Protein AF-0000000073824987 (afdb_homodimer)

Foldseek 3Di:
DCCPPPCPDDDDPDDDDDDDDDDPPDDDDDDDPPPPPPPDDDDDDDPPPPPPPPPPPPPPCPPQPQDPVRHRPQPDQDDPPDAEAGEEEWEKEKDKAVDCQLPPPPVPLVSCPGPLHQCQANFIDIAIAIVSFFAHDEAEHEAFYKYKYKYAYPYPFDFWWKAWFQDLCFQHQLNRTADLASAHTHDRGIDMHIGGRHQADKFKMATNDALRLQGHMYIYHYDYNDDPCPVVFDDEDPPQEKEKEFAASDPPVCQLVCCQAPLNHAFGQAMAIRSDWHDPVDQRDHDHAEDEDAPPGWYKHKYWYSYQAQFKWKWAAPPDWWWWQDKSRFGFDTDIWGIEIDDHGIMTITRDHGTWIWGDDDPHNIHTTTHHYHYPPDDPDDDSDDDDDDSDDPAAYECDLADDPVDPSYHYLQNTFGPDKDFADPDFPEEAEKEKEWDQFQDPVHHDCVPGHLVRDPPSNNGTAIAIVPDFADRAFWHCLQCVVDDDDGADASDEAEAFTKYKYKYHYQQPDDQTKFKKAKHSDWWFWWFAHAPDNGDDSVRVVVCVVVVNTGTHRIRTDIHRIGIHHRNIIIMIIDTLNRAGKMKMAGSNSSRVVRGRIHIYGYHDSVSHDHNDPPRDIGGDDDD/DCCPPPDDDDDDDDDDDDDDDPDPPDPDDDPDPPDDDPPDDDDDDDPPPPPDPPPPPPPPCPPQPADPVRHRPQPDQDDPPDAEAGEEEWEKEKDKAPDCQLPPPPVPQVSCPGPLHQCQANFIDIAIAIVSFFAHDEAEHEAFYKYKYKYAYPYPFDFWWKAWFQDLCFQHQLNRTADLASAHTHDRGIDMHIGGRHQADKFKMATNDALRLQGHMYIYHYDYNDDPCPVVFDDEDPPQEKEKEFAASDPPVCQLVCCQAPLNHAFGQAMAIRSDWHDPVDQRDHDHAEDEDAPPGWYKHKYWYSYQAQFKWKWAAPPDWWWWQDKSRFGFDTDIWGIEIDDHGIMTITRDHGTWIWGDDDPHNIHTTTHHYHYVPDDPDDDSDDDDDDSDDPAAYEDDLADDPVDPSYHYLQNTFGPDKDFADPDFPEEAEKEKEWDQFQDPVHHDCVPGHLVRDPPSNNGTAIAIVPDFADRAFWHCLQCVVDDDPGAPASEEAEAFTKYKYKYHYQQPDDQTKFKKAKHSDWWFWWFAHADDNGDDSVRVVVCVVVVNTGTHRIRTDIHRIGIHHRNIIIMIIDTLNRAGKMKMAGSNSSRVVRGRIHIYGYHDSVSHDHNDPPRDIGGDDDD

Radius of gyration: 33.17 Å; Cα contacts (8 Å, |Δi|>4): 3122; chains: 2; bounding box: 78×98×86 Å

Secondary structure (DSSP, 8-state):
--------------------------------------------S--------------------B-TTS-BTT-S---TT---EEEEEEEEEEEETT-GGGTTTTTSGGGGGSTT---BTS---EEEEETTBSS---EEEETT-EEEEEEEE--SSB-B-EEETT---TT-GGGS--BTTTB--B-SSEEEEEEE--S-EEEEEEE-STTGGGT-EEEEEEE-SS-TTGGG-SB--TT-EEEEEEE-SS-HHHHHHHHHHT-------EEEETTB---TT-S--PPPPEEEE-TT--B-EEEEE---SS--EEEEBTTB-EEEEEETTEEEEEEEESEEEE-TT-EEEESS---EEEE-SSS----EEE-EEEETTS-S----SPP---SS--S-EES-SS--TT-TTEE-GGG-BBSS--B--S--SEEEEEEEEEE----TTT--TTTS-TTTS-GGG---EEEETTB-----SS-TTT-TTS--TT--EEEEE-TTEEEEEEEEE--SSS-----EEETT--EEEEEEEE-SS---HHHHHHHHHTT-SPPP-BSBPEESEEPPPTTEEEEEEEEE-S-EEEEEEESSHHHHHTT-EEEEEES-GGGSPPPPTT------B--/--------------------------------------------S--------------------B-TTS-BTT-S---TT---EEEEEEEEEEEETT-GGGTTTTTSGGGGGSTT---BTS---EEEEETTBSS---EEEETT-EEEEEEEE--SSB-B-EEETT---TT-GGGS--BTTTBPPBPSSEEEEEEE--S-EEEEEEE-STTGGGT-EEEEEEE-SS-TTGGG-SB--TT-EEEEEEE-SS-HHHHHHHHHHH-------EEEETTB---TT-S--PPPPEEEE-TT--B-EEEEE---SS--EEEEBTTB-EEEEEETTEEEEEEEESEEEE-TT-EEEESS---EEEE--SS----EEE-EEEETTS-S----SPP---SS--S-EES-SS--TT-TTEE-GGG-BBSS--B--S--SEEEEEEEEEE----TTT--TTTS-TTTS-GGG---EEEETTB-----SS-TTT-TTS--TT--EEEEE-TTEEEEEEEEE--SSS-----EEETT--EEEEEEEE-SS---HHHHHHHHHTT-SPPP-BSBPEESEE---TTEEEEEEEEE-S-EEEEEEESSHHHHHTT-EEEEEES-GGGSPPPPTT------B--

Sequence (1254 aa):
MCTSHVLLAAGNCGPAHTTRHKRLTRRGDASVTCLLHCTSRSMAHLCPPPQRLPPLLLLLLLVNSALADGRHECERPCVEGETRTCYYHFHAQQYYTMSRACYSCPDNLDDCSREECIVADGTSIPVLAINRQMPGPSIQVCEGDHVVIDLENGYISDTEALHFHGMAMTGYQYYDGVPFLTQCPVLPSTFRYQFLATCIGTYLWHSHVGVHRVSIFGSIVVRLPEDPHRGLYDQDLYEHVLVLSDWDHTPVETTFWGNHHVGNFAFPKNILINGKGRDPNSEVLLPLEVVRVKPGLRYRMRFIDGGGGDCPMIVSVDGHRMTIIGMDGTSSAPFTVDSFIMLSDGCYVTDRKVFNGRQMGGSIVQAKQGAILRYEGAPEEDPTETFEYDPNPIGVTVNPLKPDPYAPNLVSMVSMSSLQPFVLDEKVDKKFYLAFNFNAVNATPFFNPELYPYNRVPPKFQIPTPQVNGITFIYPPSPPLSQPDDPQPTVCLYGEAELGDKVEFVLIDEGNFINSSHPFHLHGKNFRVVAMGQLGDQTSVAEVQALDEAGHIKRRYEDAVEKDTVNIPHGGYTIVRFTADNPGWWAMHCHLVDHSEMGMVGVLHVGTREDVPPVPKGFPTCGHFVPMCTSHVLLAAGNCGPAHTTRHKRLTRRGDASVTCLLHCTSRSMAHLCPPPQRLPPLLLLLLLVNSALADGRHECERPCVEGETRTCYYHFHAQQYYTMSRACYSCPDNLDDCSREECIVADGTSIPVLAINRQMPGPSIQVCEGDHVVIDLENGYISDTEALHFHGMAMTGYQYYDGVPFLTQCPVLPSTFRYQFLATCIGTYLWHSHVGVHRVSIFGSIVVRLPEDPHRGLYDQDLYEHVLVLSDWDHTPVETTFWGNHHVGNFAFPKNILINGKGRDPNSEVLLPLEVVRVKPGLRYRMRFIDGGGGDCPMIVSVDGHRMTIIGMDGTSSAPFTVDSFIMLSDGCYVTDRKVFNGRQMGGSIVQAKQGAILRYEGAPEEDPTETFEYDPNPIGVTVNPLKPDPYAPNLVSMVSMSSLQPFVLDEKVDKKFYLAFNFNAVNATPFFNPELYPYNRVPPKFQIPTPQVNGITFIYPPSPPLSQPDDPQPTVCLYGEAELGDKVEFVLIDEGNFINSSHPFHLHGKNFRVVAMGQLGDQTSVAEVQALDEAGHIKRRYEDAVEKDTVNIPHGGYTIVRFTADNPGWWAMHCHLVDHSEMGMVGVLHVGTREDVPPVPKGFPTCGHFVP

Structure (mmCIF, N/CA/C/O backbone):
data_AF-0000000073824987-model_v1
#
loop_
_entity.id
_entity.type
_entity.pdbx_description
1 polymer Laccase-4
#
loop_
_atom_site.group_PDB
_atom_site.id
_atom_site.type_symbol
_atom_site.label_atom_id
_atom_site.label_alt_id
_atom_site.label_comp_id
_atom_site.label_asym_id
_atom_site.label_entity_id
_atom_site.label_seq_id
_atom_site.pdbx_PDB_ins_code
_atom_site.Cartn_x
_atom_site.Cartn_y
_atom_site.Cartn_z
_atom_site.occupancy
_atom_site.B_iso_or_equiv
_atom_site.auth_seq_id
_atom_site.auth_comp_id
_atom_site.auth_asym_id
_atom_site.auth_atom_id
_atom_site.pdbx_PDB_model_num
ATOM 1 N N . MET A 1 1 ? -36.406 19.875 3.09 1 18.42 1 MET A N 1
ATOM 2 C CA . MET A 1 1 ? -36.281 20.5 4.402 1 18.42 1 MET A CA 1
ATOM 3 C C . MET A 1 1 ? -36.625 19.516 5.512 1 18.42 1 MET A C 1
ATOM 5 O O . MET A 1 1 ? -37.812 19.359 5.871 1 18.42 1 MET A O 1
ATOM 9 N N . CYS A 1 2 ? -36.031 18.188 5.566 1 19.11 2 CYS A N 1
ATOM 10 C CA . CYS A 1 2 ? -36.562 16.922 6.066 1 19.11 2 CYS A CA 1
ATOM 11 C C . CYS A 1 2 ? -36.656 16.938 7.59 1 19.11 2 CYS A C 1
ATOM 13 O O . CYS A 1 2 ? -35.656 17.094 8.281 1 19.11 2 CYS A O 1
ATOM 15 N N . THR A 1 3 ? -37.75 17.391 8.141 1 18.77 3 THR A N 1
ATOM 16 C CA . THR A 1 3 ? -38.188 17.859 9.453 1 18.77 3 THR A CA 1
ATOM 17 C C . THR A 1 3 ? -38.188 16.719 10.469 1 18.77 3 THR A C 1
ATOM 19 O O . THR A 1 3 ? -39 16.703 11.391 1 18.77 3 THR A O 1
ATOM 22 N N . SER A 1 4 ? -37.188 15.766 10.383 1 18.44 4 SER A N 1
ATOM 23 C CA . SER A 1 4 ? -37.469 14.516 11.102 1 18.44 4 SER A CA 1
ATOM 24 C C . SER A 1 4 ? -37.5 14.742 12.602 1 18.44 4 SER A C 1
ATOM 26 O O . SER A 1 4 ? -36.594 15.359 13.18 1 18.44 4 SER A O 1
ATOM 28 N N . HIS A 1 5 ? -38.688 14.82 13.211 1 18.7 5 HIS A N 1
ATOM 29 C CA . HIS A 1 5 ? -39.156 15.211 14.531 1 18.7 5 HIS A CA 1
ATOM 30 C C . HIS A 1 5 ? -38.781 14.156 15.578 1 18.7 5 HIS A C 1
ATOM 32 O O . HIS A 1 5 ? -39.469 13.117 15.664 1 18.7 5 HIS A O 1
ATOM 38 N N . VAL A 1 6 ? -37.531 13.672 15.695 1 17.64 6 VAL A N 1
ATOM 39 C CA . VAL A 1 6 ? -37.312 12.484 16.516 1 17.64 6 VAL A CA 1
ATOM 40 C C . VAL A 1 6 ? -37.562 12.812 17.984 1 17.64 6 VAL A C 1
ATOM 42 O O . VAL A 1 6 ? -36.938 13.719 18.531 1 17.64 6 VAL A O 1
ATOM 45 N N . LEU A 1 7 ? -38.75 12.469 18.547 1 17.59 7 LEU A N 1
ATOM 46 C CA . LEU A 1 7 ? -39.312 12.781 19.844 1 17.59 7 LEU A CA 1
ATOM 47 C C . LEU A 1 7 ? -38.656 11.977 20.953 1 17.59 7 LEU A C 1
ATOM 49 O O . LEU A 1 7 ? -38.781 10.758 21.016 1 17.59 7 LEU A O 1
ATOM 53 N N . LEU A 1 8 ? -37.344 12.039 21.156 1 17.47 8 LEU A N 1
ATOM 54 C CA . LEU A 1 8 ? -36.688 11.109 22.062 1 17.47 8 LEU A CA 1
ATOM 55 C C . LEU A 1 8 ? -37.094 11.367 23.516 1 17.47 8 LEU A C 1
ATOM 57 O O . LEU A 1 8 ? -36.875 12.461 24.031 1 17.47 8 LEU A O 1
ATOM 61 N N . ALA A 1 9 ? -38.156 10.688 23.875 1 18.02 9 ALA A N 1
ATOM 62 C CA . ALA A 1 9 ? -38.844 10.789 25.156 1 18.02 9 ALA A CA 1
ATOM 63 C C . ALA A 1 9 ? -37.875 10.438 26.297 1 18.02 9 ALA A C 1
ATOM 65 O O . ALA A 1 9 ? -36.875 9.742 26.094 1 18.02 9 ALA A O 1
ATOM 66 N N . ALA A 1 10 ? -38.375 10.508 27.594 1 17.22 10 ALA A N 1
ATOM 67 C CA . ALA A 1 10 ? -38.094 10.953 28.953 1 17.22 10 ALA A CA 1
ATOM 68 C C . ALA A 1 10 ? -37.438 9.836 29.766 1 17.22 10 ALA A C 1
ATOM 70 O O . ALA A 1 10 ? -37.5 8.664 29.375 1 17.22 10 ALA A O 1
ATOM 71 N N . GLY A 1 11 ? -37.375 9.82 31.156 1 17.09 11 GLY A N 1
ATOM 72 C CA . GLY A 1 11 ? -36.469 9.859 32.281 1 17.09 11 GLY A CA 1
ATOM 73 C C . GLY A 1 11 ? -36.469 8.562 33.094 1 17.09 11 GLY A C 1
ATOM 74 O O . GLY A 1 11 ? -35.656 8.406 34 1 17.09 11 GLY A O 1
ATOM 75 N N . ASN A 1 12 ? -37.375 7.5 32.844 1 17.66 12 ASN A N 1
ATOM 76 C CA . ASN A 1 12 ? -37.781 7 34.156 1 17.66 12 ASN A CA 1
ATOM 77 C C . ASN A 1 12 ? -36.656 6.195 34.812 1 17.66 12 ASN A C 1
ATOM 79 O O . ASN A 1 12 ? -35.875 5.543 34.125 1 17.66 12 ASN A O 1
ATOM 83 N N . CYS A 1 13 ? -36.406 6.258 36.219 1 17.52 13 CYS A N 1
ATOM 84 C CA . CYS A 1 13 ? -35.469 6.078 37.344 1 17.52 13 CYS A CA 1
ATOM 85 C C . CYS A 1 13 ? -35.375 4.609 37.719 1 17.52 13 CYS A C 1
ATOM 87 O O . CYS A 1 13 ? -34.812 4.285 38.781 1 17.52 13 CYS A O 1
ATOM 89 N N . GLY A 1 14 ? -35.594 3.678 36.719 1 17.2 14 GLY A N 1
ATOM 90 C CA . GLY A 1 14 ? -35.938 2.428 37.375 1 17.2 14 GLY A CA 1
ATOM 91 C C . GLY A 1 14 ? -34.844 1.921 38.312 1 17.2 14 GLY A C 1
ATOM 92 O O . GLY A 1 14 ? -33.688 2.324 38.188 1 17.2 14 GLY A O 1
ATOM 93 N N . PRO A 1 15 ? -35.188 0.94 39.188 1 18.75 15 PRO A N 1
ATOM 94 C CA . PRO A 1 15 ? -34.719 0.555 40.5 1 18.75 15 PRO A CA 1
ATOM 95 C C . PRO A 1 15 ? -33.375 -0.176 40.469 1 18.75 15 PRO A C 1
ATOM 97 O O . PRO A 1 15 ? -32.969 -0.654 39.406 1 18.75 15 PRO A O 1
ATOM 100 N N . ALA A 1 16 ? -32.688 -0.259 41.688 1 18.55 16 ALA A N 1
ATOM 101 C CA . ALA A 1 16 ? -31.406 -0.506 42.375 1 18.55 16 ALA A CA 1
ATOM 102 C C . ALA A 1 16 ? -31.062 -1.993 42.344 1 18.55 16 ALA A C 1
ATOM 104 O O . ALA A 1 16 ? -31.656 -2.777 43.094 1 18.55 16 ALA A O 1
ATOM 105 N N . HIS A 1 17 ? -31.016 -2.715 41.094 1 17.05 17 HIS A N 1
ATOM 106 C CA . HIS A 1 17 ? -30.953 -4.168 41.188 1 17.05 17 HIS A CA 1
ATOM 107 C C . HIS A 1 17 ? -29.688 -4.629 41.875 1 17.05 17 HIS A C 1
ATOM 109 O O . HIS A 1 17 ? -28.609 -4.078 41.625 1 17.05 17 HIS A O 1
ATOM 115 N N . THR A 1 18 ? -29.828 -5.559 42.844 1 17.06 18 THR A N 1
ATOM 116 C CA . THR A 1 18 ? -29.094 -6.184 43.938 1 17.06 18 THR A CA 1
ATOM 117 C C . THR A 1 18 ? -27.953 -7.043 43.406 1 17.06 18 THR A C 1
ATOM 119 O O . THR A 1 18 ? -27.953 -7.422 42.25 1 17.06 18 THR A O 1
ATOM 122 N N . THR A 1 19 ? -27.016 -7.562 44.281 1 16.72 19 THR A N 1
ATOM 123 C CA . THR A 1 19 ? -25.625 -7.871 44.625 1 16.72 19 THR A CA 1
ATOM 124 C C . THR A 1 19 ? -25.266 -9.289 44.219 1 16.72 19 THR A C 1
ATOM 126 O O . THR A 1 19 ? -24.094 -9.625 44.062 1 16.72 19 THR A O 1
ATOM 129 N N . ARG A 1 20 ? -26.094 -10.258 43.625 1 15.99 20 ARG A N 1
ATOM 130 C CA . ARG A 1 20 ? -25.766 -11.555 44.25 1 15.99 20 ARG A CA 1
ATOM 131 C C . ARG A 1 20 ? -24.406 -12.062 43.75 1 15.99 20 ARG A C 1
ATOM 133 O O . ARG A 1 20 ? -23.984 -11.719 42.656 1 15.99 20 ARG A O 1
ATOM 140 N N . HIS A 1 21 ? -23.688 -12.961 44.469 1 16.12 21 HIS A N 1
ATOM 141 C CA . HIS A 1 21 ? -22.406 -13.523 44.875 1 16.12 21 HIS A CA 1
ATOM 142 C C . HIS A 1 21 ? -21.984 -14.672 43.969 1 16.12 21 HIS A C 1
ATOM 144 O O . HIS A 1 21 ? -20.844 -15.133 44.031 1 16.12 21 HIS A O 1
ATOM 150 N N . LYS A 1 22 ? -22.703 -15.109 42.906 1 15.99 22 LYS A N 1
ATOM 151 C CA . LYS A 1 22 ? -22.531 -16.562 42.844 1 15.99 22 LYS A CA 1
ATOM 152 C C . LYS A 1 22 ? -21.094 -16.922 42.5 1 15.99 22 LYS A C 1
ATOM 154 O O . LYS A 1 22 ? -20.375 -16.141 41.875 1 15.99 22 LYS A O 1
ATOM 159 N N . ARG A 1 23 ? -20.672 -18.156 42.844 1 15.79 23 ARG A N 1
ATOM 160 C CA . ARG A 1 23 ? -19.641 -19.109 43.25 1 15.79 23 ARG A CA 1
ATOM 161 C C . ARG A 1 23 ? -18.938 -19.719 42.031 1 15.79 23 ARG A C 1
ATOM 163 O O . ARG A 1 23 ? -18.078 -20.594 42.188 1 15.79 23 ARG A O 1
ATOM 170 N N . LEU A 1 24 ? -18.891 -19.062 40.844 1 15.99 24 LEU A N 1
ATOM 171 C CA . LEU A 1 24 ? -18.656 -20.078 39.812 1 15.99 24 LEU A CA 1
ATOM 172 C C . LEU A 1 24 ? -17.297 -20.719 40 1 15.99 24 LEU A C 1
ATOM 174 O O . LEU A 1 24 ? -16.266 -20.047 39.969 1 15.99 24 LEU A O 1
ATOM 178 N N . THR A 1 25 ? -17.234 -21.891 40.625 1 16.2 25 THR A N 1
ATOM 179 C CA . THR A 1 25 ? -16.125 -22.75 41 1 16.2 25 THR A CA 1
ATOM 180 C C . THR A 1 25 ? -15.477 -23.406 39.781 1 16.2 25 THR A C 1
ATOM 182 O O . THR A 1 25 ? -14.539 -24.188 39.938 1 16.2 25 THR A O 1
ATOM 185 N N . ARG A 1 26 ? -15.422 -22.859 38.594 1 15.66 26 ARG A N 1
ATOM 186 C CA . ARG A 1 26 ? -15.078 -23.828 37.562 1 15.66 26 ARG A CA 1
ATOM 187 C C . ARG A 1 26 ? -13.766 -24.531 37.906 1 15.66 26 ARG A C 1
ATOM 189 O O . ARG A 1 26 ? -12.875 -23.953 38.5 1 15.66 26 ARG A O 1
ATOM 196 N N . ARG A 1 27 ? -13.625 -25.812 37.375 1 15.98 27 ARG A N 1
ATOM 197 C CA . ARG A 1 27 ? -12.953 -27.109 37.406 1 15.98 27 ARG A CA 1
ATOM 198 C C . ARG A 1 27 ? -11.523 -27 36.906 1 15.98 27 ARG A C 1
ATOM 200 O O . ARG A 1 27 ? -11.18 -26.062 36.188 1 15.98 27 ARG A O 1
ATOM 207 N N . GLY A 1 28 ? -10.742 -28.125 36.906 1 16.14 28 GLY A N 1
ATOM 208 C CA . GLY A 1 28 ? -9.523 -28.797 37.344 1 16.14 28 GLY A CA 1
ATOM 209 C C . GLY A 1 28 ? -8.461 -28.859 36.281 1 16.14 28 GLY A C 1
ATOM 210 O O . GLY A 1 28 ? -7.289 -28.578 36.531 1 16.14 28 GLY A O 1
ATOM 211 N N . ASP A 1 29 ? -8.641 -29.359 34.906 1 16.25 29 ASP A N 1
ATOM 212 C CA . ASP A 1 29 ? -7.883 -30.578 34.656 1 16.25 29 ASP A CA 1
ATOM 213 C C . ASP A 1 29 ? -6.457 -30.25 34.219 1 16.25 29 ASP A C 1
ATOM 215 O O . ASP A 1 29 ? -6.176 -29.141 33.781 1 16.25 29 ASP A O 1
ATOM 219 N N . ALA A 1 30 ? -5.508 -31.438 33.719 1 16.56 30 ALA A N 1
ATOM 220 C CA . ALA A 1 30 ? -4.305 -32.219 33.938 1 16.56 30 ALA A CA 1
ATOM 221 C C . ALA A 1 30 ? -3.268 -31.969 32.844 1 16.56 30 ALA A C 1
ATOM 223 O O . ALA A 1 30 ? -2.105 -32.344 32.969 1 16.56 30 ALA A O 1
ATOM 224 N N . SER A 1 31 ? -3.441 -31.25 31.625 1 17.45 31 SER A N 1
ATOM 225 C CA . SER A 1 31 ? -2.68 -31.922 30.578 1 17.45 31 SER A CA 1
ATOM 226 C C . SER A 1 31 ? -1.181 -31.844 30.844 1 17.45 31 SER A C 1
ATOM 228 O O . SER A 1 31 ? -0.684 -30.828 31.328 1 17.45 31 SER A O 1
ATOM 230 N N . VAL A 1 32 ? -0.391 -33.062 30.781 1 16.59 32 VAL A N 1
ATOM 231 C CA . VAL A 1 32 ? 0.874 -33.719 31.078 1 16.59 32 VAL A CA 1
ATOM 232 C C . VAL A 1 32 ? 1.947 -33.25 30.094 1 16.59 32 VAL A C 1
ATOM 234 O O . VAL A 1 32 ? 1.737 -33.25 28.891 1 16.59 32 VAL A O 1
ATOM 237 N N . THR A 1 33 ? 2.957 -32.469 30.469 1 18.22 33 THR A N 1
ATOM 238 C CA . THR A 1 33 ? 4.16 -31.875 29.891 1 18.22 33 THR A CA 1
ATOM 239 C C . THR A 1 33 ? 5.133 -32.969 29.453 1 18.22 33 THR A C 1
ATOM 241 O O . THR A 1 33 ? 5.664 -33.719 30.281 1 18.22 33 THR A O 1
ATOM 244 N N . CYS A 1 34 ? 4.859 -33.844 28.391 1 16.8 34 CYS A N 1
ATOM 245 C CA . CYS A 1 34 ? 5.766 -34.969 28.125 1 16.8 34 CYS A CA 1
ATOM 246 C C . CYS A 1 34 ? 7.172 -34.469 27.828 1 16.8 34 CYS A C 1
ATOM 248 O O . CYS A 1 34 ? 7.363 -33.656 26.922 1 16.8 34 CYS A O 1
ATOM 250 N N . LEU A 1 35 ? 8.117 -34.594 28.766 1 18.17 35 LEU A N 1
ATOM 251 C CA . LEU A 1 35 ? 9.547 -34.344 28.906 1 18.17 35 LEU A CA 1
ATOM 252 C C . LEU A 1 35 ? 10.359 -35.219 27.969 1 18.17 35 LEU A C 1
ATOM 254 O O . LEU A 1 35 ? 10.5 -36.438 28.219 1 18.17 35 LEU A O 1
ATOM 258 N N . LEU A 1 36 ? 10.094 -35.375 26.609 1 17.08 36 LEU A N 1
ATOM 259 C CA . LEU A 1 36 ? 10.859 -36.438 25.969 1 17.08 36 LEU A CA 1
ATOM 260 C C . LEU A 1 36 ? 12.352 -36.125 26 1 17.08 36 LEU A C 1
ATOM 262 O O . LEU A 1 36 ? 12.781 -35.062 25.562 1 17.08 36 LEU A O 1
ATOM 266 N N . HIS A 1 37 ? 13.148 -36.719 26.953 1 18.44 37 HIS A N 1
ATOM 267 C CA . HIS A 1 37 ? 14.578 -36.719 27.266 1 18.44 37 HIS A CA 1
ATOM 268 C C . HIS A 1 37 ? 15.391 -37.375 26.141 1 18.44 37 HIS A C 1
ATOM 270 O O . HIS A 1 37 ? 15.352 -38.594 25.984 1 18.44 37 HIS A O 1
ATOM 276 N N . CYS A 1 38 ? 15.391 -36.969 24.859 1 17.56 38 CYS A N 1
ATOM 277 C CA . CYS A 1 38 ? 16.156 -37.812 23.953 1 17.56 38 CYS A CA 1
ATOM 278 C C . CYS A 1 38 ? 17.641 -37.812 24.312 1 17.56 38 CYS A C 1
ATOM 280 O O . CYS A 1 38 ? 18.266 -36.75 24.344 1 17.56 38 CYS A O 1
ATOM 282 N N . THR A 1 39 ? 18.219 -38.844 25.016 1 18.73 39 THR A N 1
ATOM 283 C CA . THR A 1 39 ? 19.531 -39.094 25.609 1 18.73 39 THR A CA 1
ATOM 284 C C . THR A 1 39 ? 20.594 -39.281 24.531 1 18.73 39 THR A C 1
ATOM 286 O O . THR A 1 39 ? 21.75 -39.562 24.844 1 18.73 39 THR A O 1
ATOM 289 N N . SER A 1 40 ? 20.453 -39.156 23.219 1 18.28 40 SER A N 1
ATOM 290 C CA . SER A 1 40 ? 21.438 -39.969 22.547 1 18.28 40 SER A CA 1
ATOM 291 C C . SER A 1 40 ? 22.859 -39.469 22.797 1 18.28 40 SER A C 1
ATOM 293 O O . SER A 1 40 ? 23.078 -38.25 22.828 1 18.28 40 SER A O 1
ATOM 295 N N . ARG A 1 41 ? 23.906 -40.312 23.172 1 18.7 41 ARG A N 1
ATOM 296 C CA . ARG A 1 41 ? 25.266 -40.312 23.719 1 18.7 41 ARG A CA 1
ATOM 297 C C . ARG A 1 41 ? 26.25 -39.688 22.734 1 18.7 41 ARG A C 1
ATOM 299 O O . ARG A 1 41 ? 27.078 -38.875 23.125 1 18.7 41 ARG A O 1
ATOM 306 N N . SER A 1 42 ? 26.625 -40.469 21.719 1 19.14 42 SER A N 1
ATOM 307 C CA . SER A 1 42 ? 28.031 -40.781 21.484 1 19.14 42 SER A CA 1
ATOM 308 C C . SER A 1 42 ? 28.734 -39.625 20.75 1 19.14 42 SER A C 1
ATOM 310 O O . SER A 1 42 ? 29.938 -39.438 20.875 1 19.14 42 SER A O 1
ATOM 312 N N . MET A 1 43 ? 28.266 -39.25 19.547 1 19.67 43 MET A N 1
ATOM 313 C CA . MET A 1 43 ? 29.281 -38.906 18.547 1 19.67 43 MET A CA 1
ATOM 314 C C . MET A 1 43 ? 29.969 -37.594 18.906 1 19.67 43 MET A C 1
ATOM 316 O O . MET A 1 43 ? 29.359 -36.531 18.875 1 19.67 43 MET A O 1
ATOM 320 N N . ALA A 1 44 ? 31.094 -37.688 19.641 1 21.36 44 ALA A N 1
ATOM 321 C CA . ALA A 1 44 ? 31.891 -36.719 20.406 1 21.36 44 ALA A CA 1
ATOM 322 C C . ALA A 1 44 ? 32.438 -35.625 19.516 1 21.36 44 ALA A C 1
ATOM 324 O O . ALA A 1 44 ? 32.438 -34.438 19.891 1 21.36 44 ALA A O 1
ATOM 325 N N . HIS A 1 45 ? 33.219 -36.094 18.578 1 22.44 45 HIS A N 1
ATOM 326 C CA . HIS A 1 45 ? 34.531 -35.469 18.469 1 22.44 45 HIS A CA 1
ATOM 327 C C . HIS A 1 45 ? 34.438 -34.031 17.938 1 22.44 45 HIS A C 1
ATOM 329 O O . HIS A 1 45 ? 35.156 -33.156 18.406 1 22.44 45 HIS A O 1
ATOM 335 N N . LEU A 1 46 ? 34.125 -34.031 16.641 1 23.91 46 LEU A N 1
ATOM 336 C CA . LEU A 1 46 ? 34.844 -33.062 15.82 1 23.91 46 LEU A CA 1
ATOM 337 C C . LEU A 1 46 ? 34.344 -31.641 16.094 1 23.91 46 LEU A C 1
ATOM 339 O O . LEU A 1 46 ? 33.594 -31.062 15.281 1 23.91 46 LEU A O 1
ATOM 343 N N . CYS A 1 47 ? 33.812 -31.438 17.312 1 23.33 47 CYS A N 1
ATOM 344 C CA . CYS A 1 47 ? 33.031 -30.219 17.484 1 23.33 47 CYS A CA 1
ATOM 345 C C . CYS A 1 47 ? 33.938 -28.984 17.484 1 23.33 47 CYS A C 1
ATOM 347 O O . CYS A 1 47 ? 34.781 -28.828 18.375 1 23.33 47 CYS A O 1
ATOM 349 N N . PRO A 1 48 ? 34.438 -28.594 16.234 1 32.16 48 PRO A N 1
ATOM 350 C CA . PRO A 1 48 ? 35.531 -27.641 16.438 1 32.16 48 PRO A CA 1
ATOM 351 C C . PRO A 1 48 ? 35.219 -26.656 17.578 1 32.16 48 PRO A C 1
ATOM 353 O O . PRO A 1 48 ? 34.062 -26.484 17.953 1 32.16 48 PRO A O 1
ATOM 356 N N . PRO A 1 49 ? 36.281 -26.312 18.344 1 28.14 49 PRO A N 1
ATOM 357 C CA . PRO A 1 49 ? 36.094 -25.531 19.562 1 28.14 49 PRO A CA 1
ATOM 358 C C . PRO A 1 49 ? 35.125 -24.359 19.375 1 28.14 49 PRO A C 1
ATOM 360 O O . PRO A 1 49 ? 34.969 -23.875 18.25 1 28.14 49 PRO A O 1
ATOM 363 N N . PRO A 1 50 ? 34.219 -24.203 20.344 1 26.25 50 PRO A N 1
ATOM 364 C CA . PRO A 1 50 ? 33.125 -23.203 20.312 1 26.25 50 PRO A CA 1
ATOM 365 C C . PRO A 1 50 ? 33.625 -21.797 20.016 1 26.25 50 PRO A C 1
ATOM 367 O O . PRO A 1 50 ? 34.469 -21.266 20.766 1 26.25 50 PRO A O 1
ATOM 370 N N . GLN A 1 51 ? 34.094 -21.641 18.797 1 26.8 51 GLN A N 1
ATOM 371 C CA . GLN A 1 51 ? 34.688 -20.312 18.625 1 26.8 51 GLN A CA 1
ATOM 372 C C . GLN A 1 51 ? 33.875 -19.266 19.391 1 26.8 51 GLN A C 1
ATOM 374 O O . GLN A 1 51 ? 32.656 -19.375 19.5 1 26.8 51 GLN A O 1
ATOM 379 N N . ARG A 1 52 ? 34.562 -18.469 20.234 1 28.12 52 ARG A N 1
ATOM 380 C CA . ARG A 1 52 ? 34.062 -17.391 21.078 1 28.12 52 ARG A CA 1
ATOM 381 C C . ARG A 1 52 ? 33 -16.578 20.328 1 28.12 52 ARG A C 1
ATOM 383 O O . ARG A 1 52 ? 33.25 -16.094 19.234 1 28.12 52 ARG A O 1
ATOM 390 N N . LEU A 1 53 ? 31.766 -16.984 20.531 1 27.59 53 LEU A N 1
ATOM 391 C CA . LEU A 1 53 ? 30.609 -16.281 19.984 1 27.59 53 LEU A CA 1
ATOM 392 C C . LEU A 1 53 ? 30.812 -14.766 20.062 1 27.59 53 LEU A C 1
ATOM 394 O O . LEU A 1 53 ? 31.156 -14.234 21.125 1 27.59 53 LEU A O 1
ATOM 398 N N . PRO A 1 54 ? 31.328 -14.234 18.984 1 31.86 54 PRO A N 1
ATOM 399 C CA . PRO A 1 54 ? 31.547 -12.805 19.219 1 31.86 54 PRO A CA 1
ATOM 400 C C . PRO A 1 54 ? 30.469 -12.172 20.094 1 31.86 54 PRO A C 1
ATOM 402 O O . PRO A 1 54 ? 29.375 -12.711 20.203 1 31.86 54 PRO A O 1
ATOM 405 N N . PRO A 1 55 ? 30.891 -11.266 21.016 1 28.03 55 PRO A N 1
ATOM 406 C CA . PRO A 1 55 ? 29.922 -10.703 21.969 1 28.03 55 PRO A CA 1
ATOM 407 C C . PRO A 1 55 ? 28.547 -10.469 21.359 1 28.03 55 PRO A C 1
ATOM 409 O O . PRO A 1 55 ? 28.438 -10.242 20.156 1 28.03 55 PRO A O 1
ATOM 412 N N . LEU A 1 56 ? 27.547 -11.195 21.781 1 29.42 56 LEU A N 1
ATOM 413 C CA . LEU A 1 56 ? 26.109 -10.953 21.641 1 29.42 56 LEU A CA 1
ATOM 414 C C . LEU A 1 56 ? 25.828 -9.461 21.469 1 29.42 56 LEU A C 1
ATOM 416 O O . LEU A 1 56 ? 26.109 -8.672 22.375 1 29.42 56 LEU A O 1
ATOM 420 N N . LEU A 1 57 ? 26.047 -9.008 20.312 1 29.47 57 LEU A N 1
ATOM 421 C CA . LEU A 1 57 ? 25.531 -7.652 20.125 1 29.47 57 LEU A CA 1
ATOM 422 C C . LEU A 1 57 ? 24.297 -7.422 21 1 29.47 57 LEU A C 1
ATOM 424 O O . LEU A 1 57 ? 23.281 -8.109 20.844 1 29.47 57 LEU A O 1
ATOM 428 N N . LEU A 1 58 ? 24.5 -7.027 22.25 1 27.27 58 LEU A N 1
ATOM 429 C CA . LEU A 1 58 ? 23.484 -6.453 23.125 1 27.27 58 LEU A CA 1
ATOM 430 C C . LEU A 1 58 ? 22.422 -5.723 22.328 1 27.27 58 LEU A C 1
ATOM 432 O O . LEU A 1 58 ? 22.688 -4.672 21.734 1 27.27 58 LEU A O 1
ATOM 436 N N . LEU A 1 59 ? 21.672 -6.469 21.531 1 30.69 59 LEU A N 1
ATOM 437 C CA . LEU A 1 59 ? 20.406 -5.82 21.266 1 30.69 59 LEU A CA 1
ATOM 438 C C . LEU A 1 59 ? 20 -4.918 22.422 1 30.69 59 LEU A C 1
ATOM 440 O O . LEU A 1 59 ? 19.672 -5.402 23.516 1 30.69 59 LEU A O 1
ATOM 444 N N . LEU A 1 60 ? 20.781 -3.904 22.641 1 29.88 60 LEU A N 1
ATOM 445 C CA . LEU A 1 60 ? 20.25 -2.859 23.5 1 29.88 60 LEU A CA 1
ATOM 446 C C . LEU A 1 60 ? 18.734 -2.771 23.391 1 29.88 60 LEU A C 1
ATOM 448 O O . LEU A 1 60 ? 18.203 -2.443 22.312 1 29.88 60 LEU A O 1
ATOM 452 N N . LEU A 1 61 ? 18.062 -3.746 23.922 1 33.56 61 LEU A N 1
ATOM 453 C CA . LEU A 1 61 ? 16.703 -3.428 24.328 1 33.56 61 LEU A CA 1
ATOM 454 C C . LEU A 1 61 ? 16.562 -1.94 24.641 1 33.56 61 LEU A C 1
ATOM 456 O O . LEU A 1 61 ? 16.938 -1.482 25.719 1 33.56 61 LEU A O 1
ATOM 460 N N . LEU A 1 62 ? 17 -1.169 23.797 1 35.66 62 LEU A N 1
ATOM 461 C CA . LEU A 1 62 ? 16.5 0.185 24.031 1 35.66 62 LEU A CA 1
ATOM 462 C C . LEU A 1 62 ? 15.039 0.165 24.438 1 35.66 62 LEU A C 1
ATOM 464 O O . LEU A 1 62 ? 14.156 -0.051 23.609 1 35.66 62 LEU A O 1
ATOM 468 N N . VAL A 1 63 ? 14.797 -0.498 25.562 1 36.75 63 VAL A N 1
ATOM 469 C CA . VAL A 1 63 ? 13.586 -0.333 26.359 1 36.75 63 VAL A CA 1
ATOM 470 C C . VAL A 1 63 ? 13.055 1.091 26.203 1 36.75 63 VAL A C 1
ATOM 472 O O . VAL A 1 63 ? 13.828 2.051 26.219 1 36.75 63 VAL A O 1
ATOM 475 N N . ASN A 1 64 ? 12.055 1.249 25.5 1 45.12 64 ASN A N 1
ATOM 476 C CA . ASN A 1 64 ? 11.227 2.398 25.859 1 45.12 64 ASN A CA 1
ATOM 477 C C . ASN A 1 64 ? 11.352 2.744 27.344 1 45.12 64 ASN A C 1
ATOM 479 O O . ASN A 1 64 ? 10.945 1.961 28.203 1 45.12 64 ASN A O 1
ATOM 483 N N . SER A 1 65 ? 12.414 3.24 27.672 1 48.56 65 SER A N 1
ATOM 484 C CA . SER A 1 65 ? 12.594 3.635 29.078 1 48.56 65 SER A CA 1
ATOM 485 C C . SER A 1 65 ? 11.359 4.355 29.609 1 48.56 65 SER A C 1
ATOM 487 O O . SER A 1 65 ? 11.188 5.555 29.375 1 48.56 65 SER A O 1
ATOM 489 N N . ALA A 1 66 ? 10.336 3.705 29.688 1 50.59 66 ALA A N 1
ATOM 490 C CA . ALA A 1 66 ? 9.172 4.234 30.391 1 50.59 66 ALA A CA 1
ATOM 491 C C . ALA A 1 66 ? 9.43 4.312 31.891 1 50.59 66 ALA A C 1
ATOM 493 O O . ALA A 1 66 ? 10.07 3.428 32.469 1 50.59 66 ALA A O 1
ATOM 494 N N . LEU A 1 67 ? 9.094 5.355 32.25 1 57.38 67 LEU A N 1
ATOM 495 C CA . LEU A 1 67 ? 9.055 5.52 33.688 1 57.38 67 LEU A CA 1
ATOM 496 C C . LEU A 1 67 ? 8.086 4.52 34.344 1 57.38 67 LEU A C 1
ATOM 498 O O . LEU A 1 67 ? 7.301 3.885 33.625 1 57.38 67 LEU A O 1
ATOM 502 N N . ALA A 1 68 ? 8.188 4.465 35.594 1 46.38 68 ALA A N 1
ATOM 503 C CA . ALA A 1 68 ? 7.395 3.504 36.375 1 46.38 68 ALA A CA 1
ATOM 504 C C . ALA A 1 68 ? 5.902 3.686 36.094 1 46.38 68 ALA A C 1
ATOM 506 O O . ALA A 1 68 ? 5.137 2.723 36.156 1 46.38 68 ALA A O 1
ATOM 507 N N . ASP A 1 69 ? 5.566 4.844 35.625 1 59.16 69 ASP A N 1
ATOM 508 C CA . ASP A 1 69 ? 4.148 5.133 35.438 1 59.16 69 ASP A CA 1
ATOM 509 C C . ASP A 1 69 ? 3.744 5.016 33.969 1 59.16 69 ASP A C 1
ATOM 511 O O . ASP A 1 69 ? 2.631 5.391 33.594 1 59.16 69 ASP A O 1
ATOM 515 N N . GLY A 1 70 ? 4.625 4.453 33.156 1 69.88 70 GLY A N 1
ATOM 516 C CA . GLY A 1 70 ? 4.301 4.188 31.75 1 69.88 70 GLY A CA 1
ATOM 517 C C . GLY A 1 70 ? 4.641 5.34 30.828 1 69.88 70 GLY A C 1
ATOM 518 O O . GLY A 1 70 ? 4.586 5.203 29.609 1 69.88 70 GLY A O 1
ATOM 519 N N . ARG A 1 71 ? 5.16 6.457 31.609 1 79.62 71 ARG A N 1
ATOM 520 C CA . ARG A 1 71 ? 5.523 7.637 30.828 1 79.62 71 ARG A CA 1
ATOM 521 C C . ARG A 1 71 ? 6.918 7.484 30.234 1 79.62 71 ARG A C 1
ATOM 523 O O . ARG A 1 71 ? 7.758 6.766 30.766 1 79.62 71 ARG A O 1
ATOM 530 N N . HIS A 1 72 ? 7.047 8.211 29.078 1 92.25 72 HIS A N 1
ATOM 531 C CA . HIS A 1 72 ? 8.359 8.258 28.438 1 92.25 72 HIS A CA 1
ATOM 532 C C . HIS A 1 72 ? 9.359 9.016 29.312 1 92.25 72 HIS A C 1
ATOM 534 O O . HIS A 1 72 ? 9.008 10.008 29.953 1 92.25 72 HIS A O 1
ATOM 540 N N . GLU A 1 73 ? 10.594 8.688 29.312 1 92.25 73 GLU A N 1
ATOM 541 C CA . GLU A 1 73 ? 11.633 9.242 30.188 1 92.25 73 GLU A CA 1
ATOM 542 C C . GLU A 1 73 ? 11.844 10.727 29.906 1 92.25 73 GLU A C 1
ATOM 544 O O . GLU A 1 73 ? 12.258 11.477 30.797 1 92.25 73 GLU A O 1
ATOM 549 N N . CYS A 1 74 ? 11.516 11.125 28.719 1 95.81 74 CYS A N 1
ATOM 550 C CA . CYS A 1 74 ? 11.766 12.516 28.359 1 95.81 74 CYS A CA 1
ATOM 551 C C . CYS A 1 74 ? 10.562 13.391 28.672 1 95.81 74 CYS A C 1
ATOM 553 O O . CYS A 1 74 ? 10.609 14.609 28.484 1 95.81 74 CYS A O 1
ATOM 555 N N . GLU A 1 75 ? 9.477 12.836 29.141 1 94.94 75 GLU A N 1
ATOM 556 C CA . GLU A 1 75 ? 8.391 13.617 29.719 1 94.94 75 GLU A CA 1
ATOM 557 C C . GLU A 1 75 ? 8.758 14.094 31.125 1 94.94 75 GLU A C 1
ATOM 559 O O . GLU A 1 75 ? 8.328 13.516 32.125 1 94.94 75 GLU A O 1
ATOM 564 N N . ARG A 1 76 ? 9.383 15.188 31.109 1 95 76 ARG A N 1
ATOM 565 C CA . ARG A 1 76 ? 9.984 15.695 32.344 1 95 76 ARG A CA 1
ATOM 566 C C . ARG A 1 76 ? 9.961 17.219 32.375 1 95 76 ARG A C 1
ATOM 568 O O . ARG A 1 76 ? 9.883 17.859 31.328 1 95 76 ARG A O 1
ATOM 575 N N . PRO A 1 77 ? 10.055 17.734 33.594 1 94.25 77 PRO A N 1
ATOM 576 C CA . PRO A 1 77 ? 10.266 19.188 33.656 1 94.25 77 PRO A CA 1
ATOM 577 C C . PRO A 1 77 ? 11.586 19.609 33.031 1 94.25 77 PRO A C 1
ATOM 579 O O . PRO A 1 77 ? 12.602 18.938 33.188 1 94.25 77 PRO A O 1
ATOM 582 N N . CYS A 1 78 ? 11.5 20.688 32.312 1 96.38 78 CYS A N 1
ATOM 583 C CA . CYS A 1 78 ? 12.711 21.203 31.688 1 96.38 78 CYS A CA 1
ATOM 584 C C . CYS A 1 78 ? 13.5 22.094 32.656 1 96.38 78 CYS A C 1
ATOM 586 O O . CYS A 1 78 ? 12.938 22.969 33.312 1 96.38 78 CYS A O 1
ATOM 588 N N . VAL A 1 79 ? 14.781 21.766 32.719 1 95.75 79 VAL A N 1
ATOM 589 C CA . VAL A 1 79 ? 15.695 22.547 33.562 1 95.75 79 VAL A CA 1
ATOM 590 C C . VAL A 1 79 ? 16.781 23.172 32.688 1 95.75 79 VAL A C 1
ATOM 592 O O . VAL A 1 79 ? 17.344 22.516 31.797 1 95.75 79 VAL A O 1
ATOM 595 N N . GLU A 1 80 ? 17.031 24.438 33.031 1 93.56 80 GLU A N 1
ATOM 596 C CA . GLU A 1 80 ? 18.031 25.156 32.25 1 93.56 80 GLU A CA 1
ATOM 597 C C . GLU A 1 80 ? 19.375 24.422 32.25 1 93.56 80 GLU A C 1
ATOM 599 O O . GLU A 1 80 ? 19.859 24.016 33.312 1 93.56 80 GLU A O 1
ATOM 604 N N . GLY A 1 81 ? 19.859 24.25 31.125 1 91.88 81 GLY A N 1
ATOM 605 C CA . GLY A 1 81 ? 21.172 23.656 30.984 1 91.88 81 GLY A CA 1
ATOM 606 C C . GLY A 1 81 ? 21.141 22.141 30.938 1 91.88 81 GLY A C 1
ATOM 607 O O . GLY A 1 81 ? 22.172 21.5 30.672 1 91.88 81 GLY A O 1
ATOM 608 N N . GLU A 1 82 ? 20.062 21.578 31.156 1 94.44 82 GLU A N 1
ATOM 609 C CA . GLU A 1 82 ? 19.969 20.109 31.141 1 94.44 82 GLU A CA 1
ATOM 610 C C . GLU A 1 82 ? 19.344 19.625 29.828 1 94.44 82 GLU A C 1
ATOM 612 O O . GLU A 1 82 ? 18.266 20.078 29.438 1 94.44 82 GLU A O 1
ATOM 617 N N . THR A 1 83 ? 20.078 18.812 29.125 1 96.25 83 THR A N 1
ATOM 618 C CA . THR A 1 83 ? 19.562 18.156 27.938 1 96.25 83 THR A CA 1
ATOM 619 C C . THR A 1 83 ? 19.766 16.656 28.016 1 96.25 83 THR A C 1
ATOM 621 O O . THR A 1 83 ? 20.531 16.156 28.844 1 96.25 83 THR A O 1
ATOM 624 N N . ARG A 1 84 ? 18.969 15.883 27.203 1 96.31 84 ARG A N 1
ATOM 625 C CA . ARG A 1 84 ? 19.047 14.43 27.172 1 96.31 84 ARG A CA 1
ATOM 626 C C . ARG A 1 84 ? 18.797 13.898 25.766 1 96.31 84 ARG A C 1
ATOM 628 O O . ARG A 1 84 ? 18.328 14.633 24.891 1 96.31 84 ARG A O 1
ATOM 635 N N . THR A 1 85 ? 19.297 12.688 25.547 1 98 85 THR A N 1
ATOM 636 C CA . THR A 1 85 ? 18.859 11.945 24.359 1 98 85 THR A CA 1
ATOM 637 C C . THR A 1 85 ? 17.516 11.258 24.625 1 98 85 THR A C 1
ATOM 639 O O . THR A 1 85 ? 17.375 10.523 25.609 1 98 85 THR A O 1
ATOM 642 N N . CYS A 1 86 ? 16.547 11.555 23.844 1 98.25 86 CYS A N 1
ATOM 643 C CA . CYS A 1 86 ? 15.203 10.992 23.969 1 98.25 86 CYS A CA 1
ATOM 644 C C . CYS A 1 86 ? 14.961 9.945 22.875 1 98.25 86 CYS A C 1
ATOM 646 O O . CYS A 1 86 ? 14.797 10.289 21.703 1 98.25 86 CYS A O 1
ATOM 648 N N . TYR A 1 87 ? 14.867 8.703 23.281 1 97.88 87 TYR A N 1
ATOM 649 C CA . TYR A 1 87 ? 14.727 7.609 22.328 1 97.88 87 TYR A CA 1
ATOM 650 C C . TYR A 1 87 ? 13.273 7.188 22.188 1 97.88 87 TYR A C 1
ATOM 652 O O . TYR A 1 87 ? 12.57 6.996 23.188 1 97.88 87 TYR A O 1
ATOM 660 N N . TYR A 1 88 ? 12.828 7.109 20.969 1 98.12 88 TYR A N 1
ATOM 661 C CA . TYR A 1 88 ? 11.5 6.598 20.641 1 98.12 88 TYR A CA 1
ATOM 662 C C . TYR A 1 88 ? 11.594 5.445 19.656 1 98.12 88 TYR A C 1
ATOM 664 O O . TYR A 1 88 ? 12.469 5.43 18.781 1 98.12 88 TYR A O 1
ATOM 672 N N . HIS A 1 89 ? 10.727 4.449 19.75 1 98.19 89 HIS A N 1
ATOM 673 C CA . HIS A 1 89 ? 10.539 3.365 18.797 1 98.19 89 HIS A CA 1
ATOM 674 C C . HIS A 1 89 ? 9.148 3.406 18.188 1 98.19 89 HIS A C 1
ATOM 676 O O . HIS A 1 89 ? 8.148 3.305 18.891 1 98.19 89 HIS A O 1
ATOM 682 N N . PHE A 1 90 ? 9.141 3.639 16.906 1 98.75 90 PHE A N 1
ATOM 683 C CA . PHE A 1 90 ? 7.898 3.705 16.141 1 98.75 90 PHE A CA 1
ATOM 684 C C . PHE A 1 90 ? 7.75 2.486 15.242 1 98.75 90 PHE A C 1
ATOM 686 O O . PHE A 1 90 ? 8.484 2.34 14.266 1 98.75 90 PHE A O 1
ATOM 693 N N . HIS A 1 91 ? 6.863 1.614 15.555 1 98.44 91 HIS A N 1
ATOM 694 C CA . HIS A 1 91 ? 6.582 0.435 14.742 1 98.44 91 HIS A CA 1
ATOM 695 C C . HIS A 1 91 ? 5.359 0.651 13.859 1 98.44 91 HIS A C 1
ATOM 697 O O . HIS A 1 91 ? 4.227 0.66 14.352 1 98.44 91 HIS A O 1
ATOM 703 N N . ALA A 1 92 ? 5.625 0.824 12.586 1 98.44 92 ALA A N 1
ATOM 704 C CA . ALA A 1 92 ? 4.543 0.996 11.625 1 98.44 92 ALA A CA 1
ATOM 705 C C . ALA A 1 92 ? 3.969 -0.353 11.195 1 98.44 92 ALA A C 1
ATOM 707 O O . ALA A 1 92 ? 4.715 -1.265 10.836 1 98.44 92 ALA A O 1
ATOM 708 N N . GLN A 1 93 ? 2.693 -0.47 11.203 1 97.19 93 GLN A N 1
ATOM 709 C CA . GLN A 1 93 ? 2.086 -1.74 10.82 1 97.19 93 GLN A CA 1
ATOM 710 C C . GLN A 1 93 ? 0.666 -1.537 10.305 1 97.19 93 GLN A C 1
ATOM 712 O O . GLN A 1 93 ? 0.012 -0.546 10.633 1 97.19 93 GLN A O 1
ATOM 717 N N . GLN A 1 94 ? 0.242 -2.447 9.43 1 96.44 94 GLN A N 1
ATOM 718 C CA . GLN A 1 94 ? -1.171 -2.51 9.07 1 96.44 94 GLN A CA 1
ATOM 719 C C . GLN A 1 94 ? -2.025 -2.926 10.266 1 96.44 94 GLN A C 1
ATOM 721 O O . GLN A 1 94 ? -1.634 -3.803 11.039 1 96.44 94 GLN A O 1
ATOM 726 N N . TYR A 1 95 ? -3.119 -2.238 10.414 1 97.12 95 TYR A N 1
ATOM 727 C CA . TYR A 1 95 ? -3.973 -2.453 11.578 1 97.12 95 TYR A CA 1
ATOM 728 C C . TYR A 1 95 ? -5.445 -2.322 11.211 1 97.12 95 TYR A C 1
ATOM 730 O O . TYR A 1 95 ? -5.809 -2.432 10.039 1 97.12 95 TYR A O 1
ATOM 738 N N . TYR A 1 96 ? -6.316 -2.34 12.25 1 97.12 96 TYR A N 1
ATOM 739 C CA . TYR A 1 96 ? -7.758 -2.266 12.047 1 97.12 96 TYR A CA 1
ATOM 740 C C . TYR A 1 96 ? -8.438 -1.576 13.227 1 97.12 96 TYR A C 1
ATOM 742 O O . TYR A 1 96 ? -8.07 -1.795 14.383 1 97.12 96 TYR A O 1
ATOM 750 N N . THR A 1 97 ? -9.344 -0.651 12.953 1 97.69 97 THR A N 1
ATOM 751 C CA . THR A 1 97 ? -10.172 -0.136 14.039 1 97.69 97 THR A CA 1
ATOM 752 C C . THR A 1 97 ? -11.141 -1.204 14.531 1 97.69 97 THR A C 1
ATOM 754 O O . THR A 1 97 ? -11.523 -2.1 13.773 1 97.69 97 THR A O 1
ATOM 757 N N . MET A 1 98 ? -11.492 -1.102 15.812 1 97.19 98 MET A N 1
ATOM 758 C CA . MET A 1 98 ? -12.367 -2.082 16.438 1 97.19 98 MET A CA 1
ATOM 759 C C . MET A 1 98 ? -11.836 -3.496 16.25 1 97.19 98 MET A C 1
ATOM 761 O O . MET A 1 98 ? -12.586 -4.414 15.93 1 97.19 98 MET A O 1
ATOM 765 N N . SER A 1 99 ? -10.523 -3.627 16.328 1 97.19 99 SER A N 1
ATOM 766 C CA . SER A 1 99 ? -9.852 -4.91 16.156 1 97.19 99 SER A CA 1
ATOM 767 C C . SER A 1 99 ? -10.055 -5.809 17.375 1 97.19 99 SER A C 1
ATOM 769 O O . SER A 1 99 ? -10.758 -5.438 18.312 1 97.19 99 SER A O 1
ATOM 771 N N . ARG A 1 100 ? -9.391 -6.891 17.391 1 96.69 100 ARG A N 1
ATOM 772 C CA . ARG A 1 100 ? -9.477 -7.844 18.5 1 96.69 100 ARG A CA 1
ATOM 773 C C . ARG A 1 100 ? -9.008 -7.219 19.797 1 96.69 100 ARG A C 1
ATOM 775 O O . ARG A 1 100 ? -9.398 -7.66 20.891 1 96.69 100 ARG A O 1
ATOM 782 N N . ALA A 1 101 ? -8.156 -6.266 19.719 1 97.69 101 ALA A N 1
ATOM 783 C CA . ALA A 1 101 ? -7.688 -5.57 20.922 1 97.69 101 ALA A CA 1
ATOM 784 C C . ALA A 1 101 ? -8.852 -4.918 21.656 1 97.69 101 ALA A C 1
ATOM 786 O O . ALA A 1 101 ? -8.734 -4.609 22.859 1 97.69 101 ALA A O 1
ATOM 787 N N . CYS A 1 102 ? -9.969 -4.727 20.969 1 97.88 102 CYS A N 1
ATOM 788 C CA . CYS A 1 102 ? -11.117 -4.039 21.547 1 97.88 102 CYS A CA 1
ATOM 789 C C . CYS A 1 102 ? -12.078 -5.031 22.188 1 97.88 102 CYS A C 1
ATOM 791 O O . CYS A 1 102 ? -13.156 -4.648 22.656 1 97.88 102 CYS A O 1
ATOM 793 N N . TYR A 1 103 ? -11.797 -6.312 22.109 1 97 103 TYR A N 1
ATOM 794 C CA . TYR A 1 103 ? -12.602 -7.367 22.719 1 97 103 TYR A CA 1
ATOM 795 C C . TYR A 1 103 ? -14.07 -7.207 22.359 1 97 103 TYR A C 1
ATOM 797 O O . TYR A 1 103 ? -14.445 -7.297 21.188 1 97 103 TYR A O 1
ATOM 805 N N . SER A 1 104 ? -14.93 -6.82 23.422 1 96.38 104 SER A N 1
ATOM 806 C CA . SER A 1 104 ? -16.375 -6.824 23.203 1 96.38 104 SER A CA 1
ATOM 807 C C . SER A 1 104 ? -16.906 -5.41 22.969 1 96.38 104 SER A C 1
ATOM 809 O O . SER A 1 104 ? -18.109 -5.176 23.047 1 96.38 104 SER A O 1
ATOM 811 N N . CYS A 1 105 ? -16.016 -4.43 22.828 1 96.69 105 CYS A N 1
ATOM 812 C CA . CYS A 1 105 ? -16.469 -3.105 22.422 1 96.69 105 CYS A CA 1
ATOM 813 C C . CYS A 1 105 ? -17.281 -3.18 21.141 1 96.69 105 CYS A C 1
ATOM 815 O O . CYS A 1 105 ? -16.844 -3.814 20.172 1 96.69 105 CYS A O 1
ATOM 817 N N . PRO A 1 106 ? -18.484 -2.574 21.016 1 95.25 106 PRO A N 1
ATOM 818 C CA . PRO A 1 106 ? -19.016 -1.562 21.938 1 95.25 106 PRO A CA 1
ATOM 819 C C . PRO A 1 106 ? -20.031 -2.137 22.922 1 95.25 106 PRO A C 1
ATOM 821 O O . PRO A 1 106 ? -20.625 -1.393 23.719 1 95.25 106 PRO A O 1
ATOM 824 N N . ASP A 1 107 ? -20.281 -3.508 22.797 1 95.06 107 ASP A N 1
ATOM 825 C CA . ASP A 1 107 ? -21.25 -4.129 23.703 1 95.06 107 ASP A CA 1
ATOM 826 C C . ASP A 1 107 ? -20.859 -3.902 25.172 1 95.06 107 ASP A C 1
ATOM 828 O O . ASP A 1 107 ? -21.719 -3.715 26.031 1 95.06 107 ASP A O 1
ATOM 832 N N . ASN A 1 108 ? -19.609 -3.996 25.422 1 96.06 108 ASN A N 1
ATOM 833 C CA . ASN A 1 108 ? -19.016 -3.604 26.688 1 96.06 108 ASN A CA 1
ATOM 834 C C . ASN A 1 108 ? -18.156 -2.354 26.547 1 96.06 108 ASN A C 1
ATOM 836 O O . ASN A 1 108 ? -17.016 -2.432 26.094 1 96.06 108 ASN A O 1
ATOM 840 N N . LEU A 1 109 ? -18.641 -1.265 26.984 1 94.62 109 LEU A N 1
ATOM 841 C CA . LEU A 1 109 ? -18.016 0.026 26.734 1 94.62 109 LEU A CA 1
ATOM 842 C C . LEU A 1 109 ? -16.672 0.124 27.453 1 94.62 109 LEU A C 1
ATOM 844 O O . LEU A 1 109 ? -15.805 0.893 27.047 1 94.62 109 LEU A O 1
ATOM 848 N N . ASP A 1 110 ? -16.438 -0.635 28.516 1 94.94 110 ASP A N 1
ATOM 849 C CA . ASP A 1 110 ? -15.156 -0.64 29.203 1 94.94 110 ASP A CA 1
ATOM 850 C C . ASP A 1 110 ? -14.047 -1.162 28.297 1 94.94 110 ASP A C 1
ATOM 852 O O . ASP A 1 110 ? -12.891 -0.744 28.406 1 94.94 110 ASP A O 1
ATOM 856 N N . ASP A 1 111 ? -14.422 -2.078 27.391 1 97.38 111 ASP A N 1
ATOM 857 C CA . ASP A 1 111 ? -13.461 -2.674 26.469 1 97.38 111 ASP A CA 1
ATOM 858 C C . ASP A 1 111 ? -12.977 -1.651 25.453 1 97.38 111 ASP A C 1
ATOM 860 O O . ASP A 1 111 ? -11.93 -1.837 24.828 1 97.38 111 ASP A O 1
ATOM 864 N N . CYS A 1 112 ? -13.734 -0.568 25.281 1 97.38 112 CYS A N 1
ATOM 865 C CA . CYS A 1 112 ? -13.391 0.443 24.297 1 97.38 112 CYS A CA 1
ATOM 866 C C . CYS A 1 112 ? -12.164 1.241 24.734 1 97.38 112 CYS A C 1
ATOM 868 O O . CYS A 1 112 ? -11.547 1.936 23.922 1 97.38 112 CYS A O 1
ATOM 870 N N . SER A 1 113 ? -11.773 1.106 25.938 1 95.56 113 SER A N 1
ATOM 871 C CA . SER A 1 113 ? -10.648 1.872 26.469 1 95.56 113 SER A CA 1
ATOM 872 C C . SER A 1 113 ? -9.422 0.987 26.656 1 95.56 113 SER A C 1
ATOM 874 O O . SER A 1 113 ? -8.445 1.398 27.297 1 95.56 113 SER A O 1
ATOM 876 N N . ARG A 1 114 ? -9.508 -0.222 26.141 1 96.94 114 ARG A N 1
ATOM 877 C CA . ARG A 1 114 ? -8.375 -1.133 26.266 1 96.94 114 ARG A CA 1
ATOM 878 C C . ARG A 1 114 ? -7.172 -0.618 25.469 1 96.94 114 ARG A C 1
ATOM 880 O O . ARG A 1 114 ? -7.332 0.047 24.453 1 96.94 114 ARG A O 1
ATOM 887 N N . GLU A 1 115 ? -5.977 -1.042 26.016 1 96.31 115 GLU A N 1
ATOM 888 C CA . GLU A 1 115 ? -4.746 -0.69 25.312 1 96.31 115 GLU A CA 1
ATOM 889 C C . GLU A 1 115 ? -4.711 -1.31 23.922 1 96.31 115 GLU A C 1
ATOM 891 O O . GLU A 1 115 ? -5.094 -2.469 23.75 1 96.31 115 GLU A O 1
ATOM 896 N N . GLU A 1 116 ? -4.297 -0.567 22.953 1 97.25 116 GLU A N 1
ATOM 897 C CA . GLU A 1 116 ? -4.121 -0.932 21.547 1 97.25 116 GLU A CA 1
ATOM 898 C C . GLU A 1 116 ? -5.465 -1.066 20.844 1 97.25 116 GLU A C 1
ATOM 900 O O . GLU A 1 116 ? -5.52 -1.435 19.672 1 97.25 116 GLU A O 1
ATOM 905 N N . CYS A 1 117 ? -6.562 -0.753 21.562 1 98 117 CYS A N 1
ATOM 906 C CA . CYS A 1 117 ? -7.855 -0.636 20.891 1 98 117 CYS A CA 1
ATOM 907 C C . CYS A 1 117 ? -8.008 0.73 20.234 1 98 117 CYS A C 1
ATOM 909 O O . CYS A 1 117 ? -7.973 1.759 20.906 1 98 117 CYS A O 1
ATOM 911 N N . ILE A 1 118 ? -8.102 0.752 19 1 97.94 118 ILE A N 1
ATOM 912 C CA . ILE A 1 118 ? -8.477 1.966 18.281 1 97.94 118 ILE A CA 1
ATOM 913 C C . ILE A 1 118 ? -9.969 1.953 17.984 1 97.94 118 ILE A C 1
ATOM 915 O O . ILE A 1 118 ? -10.414 1.312 17.016 1 97.94 118 ILE A O 1
ATOM 919 N N . VAL A 1 119 ? -10.711 2.709 18.672 1 97.75 119 VAL A N 1
ATOM 920 C CA . VAL A 1 119 ? -12.164 2.652 18.594 1 97.75 119 VAL A CA 1
ATOM 921 C C . VAL A 1 119 ? -12.664 3.527 17.453 1 97.75 119 VAL A C 1
ATOM 923 O O . VAL A 1 119 ? -13.664 3.205 16.797 1 97.75 119 VAL A O 1
ATOM 926 N N . ALA A 1 120 ? -11.945 4.641 17.188 1 97.56 120 ALA A N 1
ATOM 927 C CA . ALA A 1 120 ? -12.422 5.664 16.266 1 97.56 120 ALA A CA 1
ATOM 928 C C . ALA A 1 120 ? -13.867 6.047 16.578 1 97.56 120 ALA A C 1
ATOM 930 O O . ALA A 1 120 ? -14.195 6.422 17.703 1 97.56 120 ALA A O 1
ATOM 931 N N . ASP A 1 121 ? -14.758 5.996 15.672 1 96.31 121 ASP A N 1
ATOM 932 C CA . ASP A 1 121 ? -16.156 6.312 15.953 1 96.31 121 ASP A CA 1
ATOM 933 C C . ASP A 1 121 ? -17.016 5.059 15.883 1 96.31 121 ASP A C 1
ATOM 935 O O . ASP A 1 121 ? -18.219 5.141 15.625 1 96.31 121 ASP A O 1
ATOM 939 N N . GLY A 1 122 ? -16.375 3.934 16.016 1 96.88 122 GLY A N 1
ATOM 940 C CA . GLY A 1 122 ? -17.078 2.662 16.016 1 96.88 122 GLY A CA 1
ATOM 941 C C . GLY A 1 122 ? -17.047 1.947 14.68 1 96.88 122 GLY A C 1
ATOM 942 O O . GLY A 1 122 ? -17.406 0.775 14.586 1 96.88 122 GLY A O 1
ATOM 943 N N . THR A 1 123 ? -16.562 2.623 13.711 1 95.25 123 THR A N 1
ATOM 944 C CA . THR A 1 123 ? -16.453 2.021 12.391 1 95.25 123 THR A CA 1
ATOM 945 C C . THR A 1 123 ? -15.266 1.061 12.328 1 95.25 123 THR A C 1
ATOM 947 O O . THR A 1 123 ? -14.195 1.354 12.859 1 95.25 123 THR A O 1
ATOM 950 N N . SER A 1 124 ? -15.461 -0.128 11.664 1 96 124 SER A N 1
ATOM 951 C CA . SER A 1 124 ? -14.422 -1.139 11.531 1 96 124 SER A CA 1
ATOM 952 C C . SER A 1 124 ? -13.82 -1.139 10.133 1 96 124 SER A C 1
ATOM 954 O O . SER A 1 124 ? -14.375 -1.745 9.211 1 96 124 SER A O 1
ATOM 956 N N . ILE A 1 125 ? -12.648 -0.541 9.961 1 96.38 125 ILE A N 1
ATOM 957 C CA . ILE A 1 125 ? -11.984 -0.463 8.664 1 96.38 125 ILE A CA 1
ATOM 958 C C . ILE A 1 125 ? -10.477 -0.64 8.844 1 96.38 125 ILE A C 1
ATOM 960 O O . ILE A 1 125 ? -9.953 -0.468 9.945 1 96.38 125 ILE A O 1
ATOM 964 N N . PRO A 1 126 ? -9.773 -1.054 7.73 1 96.94 126 PRO A N 1
ATOM 965 C CA . PRO A 1 126 ? -8.312 -1.11 7.816 1 96.94 126 PRO A CA 1
ATOM 966 C C . PRO A 1 126 ? -7.676 0.27 7.953 1 96.94 126 PRO A C 1
ATOM 968 O O . PRO A 1 126 ? -8.141 1.232 7.336 1 96.94 126 PRO A O 1
ATOM 971 N N . VAL A 1 127 ? -6.617 0.385 8.773 1 97 127 VAL A N 1
ATOM 972 C CA . VAL A 1 127 ? -5.82 1.598 8.938 1 97 127 VAL A CA 1
ATOM 973 C C . VAL A 1 127 ? -4.348 1.231 9.117 1 97 127 VAL A C 1
ATOM 975 O O . VAL A 1 127 ? -4.016 0.065 9.336 1 97 127 VAL A O 1
ATOM 978 N N . LEU A 1 128 ? -3.496 2.156 8.914 1 97.69 128 LEU A N 1
ATOM 979 C CA . LEU A 1 128 ? -2.109 2.057 9.359 1 97.69 128 LEU A CA 1
ATOM 980 C C . LEU A 1 128 ? -1.941 2.654 10.758 1 97.69 128 LEU A C 1
ATOM 982 O O . LEU A 1 128 ? -2.68 3.564 11.141 1 97.69 128 LEU A O 1
ATOM 986 N N . ALA A 1 129 ? -1.057 2.115 11.492 1 98.06 129 ALA A N 1
ATOM 987 C CA . ALA A 1 129 ? -0.854 2.639 12.836 1 98.06 129 ALA A CA 1
ATOM 988 C C . ALA A 1 129 ? 0.617 2.566 13.242 1 98.06 129 ALA A C 1
ATOM 990 O O . ALA A 1 129 ? 1.358 1.711 12.75 1 98.06 129 ALA A O 1
ATOM 991 N N . ILE A 1 130 ? 1.032 3.469 14 1 98.56 130 ILE A N 1
ATOM 992 C CA . ILE A 1 130 ? 2.311 3.398 14.703 1 98.56 130 ILE A CA 1
ATOM 993 C C . ILE A 1 130 ? 2.09 2.912 16.125 1 98.56 130 ILE A C 1
ATOM 995 O O . ILE A 1 130 ? 1.335 3.521 16.891 1 98.56 130 ILE A O 1
ATOM 999 N N . ASN A 1 131 ? 2.701 1.806 16.484 1 97.56 131 ASN A N 1
ATOM 1000 C CA . ASN A 1 131 ? 2.604 1.213 17.812 1 97.56 131 ASN A CA 1
ATOM 1001 C C . ASN A 1 131 ? 1.162 0.856 18.156 1 97.56 131 ASN A C 1
ATOM 1003 O O . ASN A 1 131 ? 0.741 1.012 19.312 1 97.56 131 ASN A O 1
ATOM 1007 N N . ARG A 1 132 ? 0.334 0.536 17.172 1 97.44 132 ARG A N 1
ATOM 1008 C CA . ARG A 1 132 ? -1.039 0.058 17.297 1 97.44 132 ARG A CA 1
ATOM 1009 C C . ARG A 1 132 ? -1.913 1.084 18.016 1 97.44 132 ARG A C 1
ATOM 1011 O O . ARG A 1 132 ? -2.754 0.723 18.844 1 97.44 132 ARG A O 1
ATOM 1018 N N . GLN A 1 133 ? -1.64 2.314 17.75 1 97.25 133 GLN A N 1
ATOM 1019 C CA . GLN A 1 133 ? -2.461 3.379 18.312 1 97.25 133 GLN A CA 1
ATOM 1020 C C . GLN A 1 133 ? -2.688 4.496 17.297 1 97.25 133 GLN A C 1
ATOM 1022 O O . GLN A 1 133 ? -1.937 4.625 16.328 1 97.25 133 GLN A O 1
ATOM 1027 N N . MET A 1 134 ? -3.738 5.266 17.5 1 97.12 134 MET A N 1
ATOM 1028 C CA . MET A 1 134 ? -4.098 6.441 16.719 1 97.12 134 MET A CA 1
ATOM 1029 C C . MET A 1 134 ? -4.746 7.508 17.594 1 97.12 134 MET A C 1
ATOM 1031 O O . MET A 1 134 ? -5.812 7.281 18.172 1 97.12 134 MET A O 1
ATOM 1035 N N . PRO A 1 135 ? -4.121 8.727 17.734 1 97.5 135 PRO A N 1
ATOM 1036 C CA . PRO A 1 135 ? -2.875 9.141 17.078 1 97.5 135 PRO A CA 1
ATOM 1037 C C . PRO A 1 135 ? -1.673 8.312 17.531 1 97.5 135 PRO A C 1
ATOM 1039 O O . PRO A 1 135 ? -1.759 7.578 18.516 1 97.5 135 PRO A O 1
ATOM 1042 N N . GLY A 1 136 ? -0.644 8.391 16.75 1 98.12 136 GLY A N 1
ATOM 1043 C CA . GLY A 1 136 ? 0.61 7.773 17.141 1 98.12 136 GLY A CA 1
ATOM 1044 C C . GLY A 1 136 ? 1.204 8.383 18.406 1 98.12 136 GLY A C 1
ATOM 1045 O O . GLY A 1 136 ? 0.608 9.281 19 1 98.12 136 GLY A O 1
ATOM 1046 N N . PRO A 1 137 ? 2.412 7.949 18.75 1 97.38 137 PRO A N 1
ATOM 1047 C CA . PRO A 1 137 ? 3.023 8.391 20.016 1 97.38 137 PRO A CA 1
ATOM 1048 C C . PRO A 1 137 ? 3.326 9.883 20.031 1 97.38 137 PRO A C 1
ATOM 1050 O O . PRO A 1 137 ? 3.727 10.445 19 1 97.38 137 PRO A O 1
ATOM 1053 N N . SER A 1 138 ? 3.139 10.43 21.219 1 97.31 138 SER A N 1
ATOM 1054 C CA . SER A 1 138 ? 3.508 11.828 21.422 1 97.31 138 SER A CA 1
ATOM 1055 C C . SER A 1 138 ? 5 11.969 21.719 1 97.31 138 SER A C 1
ATOM 1057 O O . SER A 1 138 ? 5.566 11.172 22.469 1 97.31 138 SER A O 1
ATOM 1059 N N . ILE A 1 139 ? 5.617 12.859 21.078 1 98.06 139 ILE A N 1
ATOM 1060 C CA . ILE A 1 139 ? 6.996 13.227 21.391 1 98.06 139 ILE A CA 1
ATOM 1061 C C . ILE A 1 139 ? 7.016 14.461 22.281 1 98.06 139 ILE A C 1
ATOM 1063 O O . ILE A 1 139 ? 6.648 15.555 21.844 1 98.06 139 ILE A O 1
ATOM 1067 N N . GLN A 1 140 ? 7.379 14.305 23.5 1 97.5 140 GLN A N 1
ATOM 1068 C CA . GLN A 1 140 ? 7.453 15.375 24.484 1 97.5 140 GLN A CA 1
ATOM 1069 C C . GLN A 1 140 ? 8.875 15.539 25.016 1 97.5 140 GLN A C 1
ATOM 1071 O O . GLN A 1 140 ? 9.383 14.672 25.719 1 97.5 140 GLN A O 1
ATOM 1076 N N . VAL A 1 141 ? 9.453 16.688 24.703 1 98 141 VAL A N 1
ATOM 1077 C CA . VAL A 1 141 ? 10.867 16.844 25.016 1 98 141 VAL A CA 1
ATOM 1078 C C . VAL A 1 141 ? 11.141 18.281 25.469 1 98 141 VAL A C 1
ATOM 1080 O O . VAL A 1 141 ? 10.234 19.125 25.469 1 98 141 VAL A O 1
ATOM 1083 N N . CYS A 1 142 ? 12.375 18.5 25.953 1 97.56 142 CYS A N 1
ATOM 1084 C CA . CYS A 1 142 ? 12.844 19.844 26.328 1 97.56 142 CYS A CA 1
ATOM 1085 C C . CYS A 1 142 ? 13.742 20.422 25.25 1 97.56 142 CYS A C 1
ATOM 1087 O O . CYS A 1 142 ? 14.391 19.688 24.516 1 97.56 142 CYS A O 1
ATOM 1089 N N . GLU A 1 143 ? 13.711 21.766 25.141 1 96.19 143 GLU A N 1
ATOM 1090 C CA . GLU A 1 143 ? 14.609 22.438 24.203 1 96.19 143 GLU A CA 1
ATOM 1091 C C . GLU A 1 143 ? 16.047 21.938 24.375 1 96.19 143 GLU A C 1
ATOM 1093 O O . GLU A 1 143 ? 16.562 21.859 25.484 1 96.19 143 GLU A O 1
ATOM 1098 N N . GLY A 1 144 ? 16.594 21.547 23.234 1 96.44 144 GLY A N 1
ATOM 1099 C CA . GLY A 1 144 ? 17.984 21.125 23.25 1 96.44 144 GLY A CA 1
ATOM 1100 C C . GLY A 1 144 ? 18.156 19.625 23.328 1 96.44 144 GLY A C 1
ATOM 1101 O O . GLY A 1 144 ? 19.234 19.094 23.078 1 96.44 144 GLY A O 1
ATOM 1102 N N . ASP A 1 145 ? 17.094 18.906 23.656 1 98.19 145 ASP A N 1
ATOM 1103 C CA . ASP A 1 145 ? 17.172 17.453 23.703 1 98.19 145 ASP A CA 1
ATOM 1104 C C . ASP A 1 145 ? 17.531 16.891 22.328 1 98.19 145 ASP A C 1
ATOM 1106 O O . ASP A 1 145 ? 17.172 17.469 21.297 1 98.19 145 ASP A O 1
ATOM 1110 N N . HIS A 1 146 ? 18.281 15.812 22.344 1 98.44 146 HIS A N 1
ATOM 1111 C CA . HIS A 1 146 ? 18.531 15.023 21.156 1 98.44 146 HIS A CA 1
ATOM 1112 C C . HIS A 1 146 ? 17.453 13.969 20.953 1 98.44 146 HIS A C 1
ATOM 1114 O O . HIS A 1 146 ? 17.375 13 21.703 1 98.44 146 HIS A O 1
ATOM 1120 N N . VAL A 1 147 ? 16.641 14.141 19.938 1 98.56 147 VAL A N 1
ATOM 1121 C CA . VAL A 1 147 ? 15.531 13.234 19.672 1 98.56 147 VAL A CA 1
ATOM 1122 C C . VAL A 1 147 ? 15.969 12.141 18.703 1 98.56 147 VAL A C 1
ATOM 1124 O O . VAL A 1 147 ? 16.469 12.438 17.609 1 98.56 147 VAL A O 1
ATOM 1127 N N . VAL A 1 148 ? 15.82 10.898 19.062 1 98.69 148 VAL A N 1
ATOM 1128 C CA . VAL A 1 148 ? 16.156 9.727 18.25 1 98.69 148 VAL A CA 1
ATOM 1129 C C . VAL A 1 148 ? 14.93 8.844 18.078 1 98.69 148 VAL A C 1
ATOM 1131 O O . VAL A 1 148 ? 14.328 8.406 19.062 1 98.69 148 VAL A O 1
ATOM 1134 N N . ILE A 1 149 ? 14.516 8.594 16.828 1 98.75 149 ILE A N 1
ATOM 1135 C CA . ILE A 1 149 ? 13.328 7.789 16.547 1 98.75 149 ILE A CA 1
ATOM 1136 C C . ILE A 1 149 ? 13.703 6.641 15.609 1 98.75 149 ILE A C 1
ATOM 1138 O O . ILE A 1 149 ? 14.078 6.867 14.461 1 98.75 149 ILE A O 1
ATOM 1142 N N . ASP A 1 150 ? 13.586 5.418 16.031 1 98.81 150 ASP A N 1
ATOM 1143 C CA . ASP A 1 150 ? 13.68 4.246 15.172 1 98.81 150 ASP A CA 1
ATOM 1144 C C . ASP A 1 150 ? 12.328 3.908 14.555 1 98.81 150 ASP A C 1
ATOM 1146 O O . ASP A 1 150 ? 11.43 3.424 15.25 1 98.81 150 ASP A O 1
ATOM 1150 N N . LEU A 1 151 ? 12.227 4.215 13.312 1 98.88 151 LEU A N 1
ATOM 1151 C CA . LEU A 1 151 ? 11.047 3.785 12.562 1 98.88 151 LEU A CA 1
ATOM 1152 C C . LEU A 1 151 ? 11.219 2.365 12.039 1 98.88 151 LEU A C 1
ATOM 1154 O O . LEU A 1 151 ? 12.062 2.119 11.164 1 98.88 151 LEU A O 1
ATOM 1158 N N . GLU A 1 152 ? 10.531 1.473 12.594 1 98.25 152 GLU A N 1
ATOM 1159 C CA . GLU A 1 152 ? 10.453 0.11 12.07 1 98.25 152 GLU A CA 1
ATOM 1160 C C . GLU A 1 152 ? 9.25 -0.057 11.141 1 98.25 152 GLU A C 1
ATOM 1162 O O . GLU A 1 152 ? 8.109 -0.062 11.586 1 98.25 152 GLU A O 1
ATOM 1167 N N . ASN A 1 153 ? 9.562 -0.191 9.891 1 98.19 153 ASN A N 1
ATOM 1168 C CA . ASN A 1 153 ? 8.508 -0.434 8.922 1 98.19 153 ASN A CA 1
ATOM 1169 C C . ASN A 1 153 ? 8.094 -1.904 8.891 1 98.19 153 ASN A C 1
ATOM 1171 O O . ASN A 1 153 ? 8.805 -2.738 8.328 1 98.19 153 ASN A O 1
ATOM 1175 N N . GLY A 1 154 ? 6.875 -2.111 9.406 1 96.62 154 GLY A N 1
ATOM 1176 C CA . GLY A 1 154 ? 6.379 -3.477 9.469 1 96.62 154 GLY A CA 1
ATOM 1177 C C . GLY A 1 154 ? 5.355 -3.791 8.398 1 96.62 154 GLY A C 1
ATOM 1178 O O . GLY A 1 154 ? 4.648 -4.797 8.477 1 96.62 154 GLY A O 1
ATOM 1179 N N . TYR A 1 155 ? 5.266 -2.975 7.41 1 96.62 155 TYR A N 1
ATOM 1180 C CA . TYR A 1 155 ? 4.32 -3.242 6.336 1 96.62 155 TYR A CA 1
ATOM 1181 C C . TYR A 1 155 ? 4.773 -4.426 5.492 1 96.62 155 TYR A C 1
ATOM 1183 O O . TYR A 1 155 ? 5.973 -4.648 5.312 1 96.62 155 TYR A O 1
ATOM 1191 N N . ILE A 1 156 ? 3.834 -5.105 4.867 1 94.31 156 ILE A N 1
ATOM 1192 C CA . ILE A 1 156 ? 4.191 -6.297 4.109 1 94.31 156 ILE A CA 1
ATOM 1193 C C . ILE A 1 156 ? 4.629 -5.902 2.701 1 94.31 156 ILE A C 1
ATOM 1195 O O . ILE A 1 156 ? 5.262 -6.691 1.995 1 94.31 156 ILE A O 1
ATOM 1199 N N . SER A 1 157 ? 4.293 -4.688 2.273 1 96.19 157 SER A N 1
ATOM 1200 C CA . SER A 1 157 ? 4.703 -4.309 0.925 1 96.19 157 SER A CA 1
ATOM 1201 C C . SER A 1 157 ? 5.027 -2.822 0.843 1 96.19 157 SER A C 1
ATOM 1203 O O . SER A 1 157 ? 5.844 -2.404 0.018 1 96.19 157 SER A O 1
ATOM 1205 N N . ASP A 1 158 ? 4.477 -2.006 1.697 1 97.75 158 ASP A N 1
ATOM 1206 C CA . ASP A 1 158 ? 4.484 -0.555 1.537 1 97.75 158 ASP A CA 1
ATOM 1207 C C . ASP A 1 158 ? 5.715 0.065 2.195 1 97.75 158 ASP A C 1
ATOM 1209 O O . ASP A 1 158 ? 6.488 -0.63 2.857 1 97.75 158 ASP A O 1
ATOM 1213 N N . THR A 1 159 ? 5.938 1.37 1.922 1 98.56 159 THR A N 1
ATOM 1214 C CA . THR A 1 159 ? 7.051 2.123 2.49 1 98.56 159 THR A CA 1
ATOM 1215 C C . THR A 1 159 ? 6.547 3.156 3.494 1 98.56 159 THR A C 1
ATOM 1217 O O . THR A 1 159 ? 5.336 3.326 3.666 1 98.56 159 THR A O 1
ATOM 1220 N N . GLU A 1 160 ? 7.477 3.729 4.16 1 98.62 160 GLU A N 1
ATOM 1221 C CA . GLU A 1 160 ? 7.105 4.789 5.09 1 98.62 160 GLU A CA 1
ATOM 1222 C C . GLU A 1 160 ? 8.195 5.855 5.172 1 98.62 160 GLU A C 1
ATOM 1224 O O . GLU A 1 160 ? 9.32 5.637 4.727 1 98.62 160 GLU A O 1
ATOM 1229 N N . ALA A 1 161 ? 7.879 6.984 5.59 1 98.75 161 ALA A N 1
ATOM 1230 C CA . ALA A 1 161 ? 8.742 8.102 5.941 1 98.75 161 ALA A CA 1
ATOM 1231 C C . ALA A 1 161 ? 8.031 9.078 6.867 1 98.75 161 ALA A C 1
ATOM 1233 O O . ALA A 1 161 ? 6.816 9.273 6.758 1 98.75 161 ALA A O 1
ATOM 1234 N N . LEU A 1 162 ? 8.773 9.672 7.793 1 98.75 162 LEU A N 1
ATOM 1235 C CA . LEU A 1 162 ? 8.156 10.578 8.758 1 98.75 162 LEU A CA 1
ATOM 1236 C C . LEU A 1 162 ? 8.727 11.984 8.633 1 98.75 162 LEU A C 1
ATOM 1238 O O . LEU A 1 162 ? 9.945 12.148 8.5 1 98.75 162 LEU A O 1
ATOM 1242 N N . HIS A 1 163 ? 7.855 12.906 8.648 1 98.38 163 HIS A N 1
ATOM 1243 C CA . HIS A 1 163 ? 8.211 14.32 8.734 1 98.38 163 HIS A CA 1
ATOM 1244 C C . HIS A 1 163 ? 7.828 14.898 10.086 1 98.38 163 HIS A C 1
ATOM 1246 O O . HIS A 1 163 ? 6.781 14.555 10.641 1 98.38 163 HIS A O 1
ATOM 1252 N N . PHE A 1 164 ? 8.656 15.781 10.555 1 97.94 164 PHE A N 1
ATOM 1253 C CA . PHE A 1 164 ? 8.484 16.406 11.859 1 97.94 164 PHE A CA 1
ATOM 1254 C C . PHE A 1 164 ? 8.297 17.906 11.727 1 97.94 164 PHE A C 1
ATOM 1256 O O . PHE A 1 164 ? 9.273 18.656 11.688 1 97.94 164 PHE A O 1
ATOM 1263 N N . HIS A 1 165 ? 7.07 18.297 11.711 1 96.19 165 HIS A N 1
ATOM 1264 C CA . HIS A 1 165 ? 6.719 19.703 11.516 1 96.19 165 HIS A CA 1
ATOM 1265 C C . HIS A 1 165 ? 7.453 20.609 12.508 1 96.19 165 HIS A C 1
ATOM 1267 O O . HIS A 1 165 ? 7.617 20.234 13.672 1 96.19 165 HIS A O 1
ATOM 1273 N N . GLY A 1 166 ? 7.801 21.75 11.992 1 93.81 166 GLY A N 1
ATOM 1274 C CA . GLY A 1 166 ? 8.344 22.797 12.852 1 93.81 166 GLY A CA 1
ATOM 1275 C C . GLY A 1 166 ? 9.82 22.625 13.133 1 93.81 166 GLY A C 1
ATOM 1276 O O . GLY A 1 166 ? 10.5 23.578 13.523 1 93.81 166 GLY A O 1
ATOM 1277 N N . MET A 1 167 ? 10.273 21.406 13 1 95.38 167 MET A N 1
ATOM 1278 C CA . MET A 1 167 ? 11.703 21.172 13.195 1 95.38 167 MET A CA 1
ATOM 1279 C C . MET A 1 167 ? 12.5 21.656 11.984 1 95.38 167 MET A C 1
ATOM 1281 O O . MET A 1 167 ? 12.281 21.188 10.867 1 95.38 167 MET A O 1
ATOM 1285 N N . ALA A 1 168 ? 13.422 22.484 12.219 1 95.25 168 ALA A N 1
ATOM 1286 C CA . ALA A 1 168 ? 14.203 23.078 11.133 1 95.25 168 ALA A CA 1
ATOM 1287 C C . ALA A 1 168 ? 15.188 22.062 10.555 1 95.25 168 ALA A C 1
ATOM 1289 O O . ALA A 1 168 ? 15.625 22.203 9.414 1 95.25 168 ALA A O 1
ATOM 1290 N N . MET A 1 169 ? 15.578 21.125 11.344 1 97.31 169 MET A N 1
ATOM 1291 C CA . MET A 1 169 ? 16.516 20.078 10.945 1 97.31 169 MET A CA 1
ATOM 1292 C C . MET A 1 169 ? 17.859 20.688 10.547 1 97.31 169 MET A C 1
ATOM 1294 O O . MET A 1 169 ? 18.516 20.203 9.617 1 97.31 169 MET A O 1
ATOM 1298 N N . THR A 1 170 ? 18.219 21.812 11.109 1 96.38 170 THR A N 1
ATOM 1299 C CA . THR A 1 170 ? 19.516 22.391 10.82 1 96.38 170 THR A CA 1
ATOM 1300 C C . THR A 1 170 ? 20.641 21.438 11.219 1 96.38 170 THR A C 1
ATOM 1302 O O . THR A 1 170 ? 20.719 21.016 12.375 1 96.38 170 THR A O 1
ATOM 1305 N N . GLY A 1 171 ? 21.453 21.109 10.258 1 96.81 171 GLY A N 1
ATOM 1306 C CA . GLY A 1 171 ? 22.516 20.156 10.5 1 96.81 171 GLY A CA 1
ATOM 1307 C C . GLY A 1 171 ? 22.062 18.703 10.383 1 96.81 171 GLY A C 1
ATOM 1308 O O . GLY A 1 171 ? 22.875 17.781 10.461 1 96.81 171 GLY A O 1
ATOM 1309 N N . TYR A 1 172 ? 20.797 18.5 10.258 1 97.81 172 TYR A N 1
ATOM 1310 C CA . TYR A 1 172 ? 20.172 17.188 10.172 1 97.81 172 TYR A CA 1
ATOM 1311 C C . TYR A 1 172 ? 19.234 17.109 8.969 1 97.81 172 TYR A C 1
ATOM 1313 O O . TYR A 1 172 ? 18.172 16.484 9.047 1 97.81 172 TYR A O 1
ATOM 1321 N N . GLN A 1 173 ? 19.672 17.656 7.891 1 98.06 173 GLN A N 1
ATOM 1322 C CA . GLN A 1 173 ? 18.797 17.828 6.727 1 98.06 173 GLN A CA 1
ATOM 1323 C C . GLN A 1 173 ? 18.328 16.469 6.199 1 98.06 173 GLN A C 1
ATOM 1325 O O . GLN A 1 173 ? 17.203 16.359 5.715 1 98.06 173 GLN A O 1
ATOM 1330 N N . TYR A 1 174 ? 19.109 15.445 6.34 1 98.31 174 TYR A N 1
ATOM 1331 C CA . TYR A 1 174 ? 18.828 14.133 5.762 1 98.31 174 TYR A CA 1
ATOM 1332 C C . TYR A 1 174 ? 17.656 13.461 6.469 1 98.31 174 TYR A C 1
ATOM 1334 O O . TYR A 1 174 ? 17.109 12.469 5.98 1 98.31 174 TYR A O 1
ATOM 1342 N N . TYR A 1 175 ? 17.188 14.055 7.602 1 98.44 175 TYR A N 1
ATOM 1343 C CA . TYR A 1 175 ? 16.172 13.422 8.438 1 98.44 175 TYR A CA 1
ATOM 1344 C C . TYR A 1 175 ? 14.875 14.219 8.414 1 98.44 175 TYR A C 1
ATOM 1346 O O . TYR A 1 175 ? 14.047 14.086 9.32 1 98.44 175 TYR A O 1
ATOM 1354 N N . ASP A 1 176 ? 14.758 15.07 7.355 1 98.38 176 ASP A N 1
ATOM 1355 C CA . ASP A 1 176 ? 13.523 15.828 7.184 1 98.38 176 ASP A CA 1
ATOM 1356 C C . ASP A 1 176 ? 12.352 14.906 6.863 1 98.38 176 ASP A C 1
ATOM 1358 O O . ASP A 1 176 ? 11.203 15.219 7.18 1 98.38 176 ASP A O 1
ATOM 1362 N N . GLY A 1 177 ? 12.617 13.828 6.168 1 98.31 177 GLY A N 1
ATOM 1363 C CA . GLY A 1 177 ? 11.617 12.781 6.031 1 98.31 177 GLY A CA 1
ATOM 1364 C C . GLY A 1 177 ? 10.797 12.906 4.762 1 98.31 177 GLY A C 1
ATOM 1365 O O . GLY A 1 177 ? 9.625 12.523 4.73 1 98.31 177 GLY A O 1
ATOM 1366 N N . VAL A 1 178 ? 11.328 13.453 3.645 1 97.75 178 VAL A N 1
ATOM 1367 C CA . VAL A 1 178 ? 10.594 13.562 2.387 1 97.75 178 VAL A CA 1
ATOM 1368 C C . VAL A 1 178 ? 11.156 12.562 1.377 1 97.75 178 VAL A C 1
ATOM 1370 O O . VAL A 1 178 ? 12.211 12.789 0.79 1 97.75 178 VAL A O 1
ATOM 1373 N N . PRO A 1 179 ? 10.406 11.531 1.057 1 97 179 PRO A N 1
ATOM 1374 C CA . PRO A 1 179 ? 10.898 10.562 0.077 1 97 179 PRO A CA 1
ATOM 1375 C C . PRO A 1 179 ? 11.25 11.203 -1.262 1 97 179 PRO A C 1
ATOM 1377 O O . PRO A 1 179 ? 10.516 12.062 -1.757 1 97 179 PRO A O 1
ATOM 1380 N N . PHE A 1 180 ? 12.484 10.812 -1.796 1 95.5 180 PHE A N 1
ATOM 1381 C CA . PHE A 1 180 ? 12.977 11.18 -3.119 1 95.5 180 PHE A CA 1
ATOM 1382 C C . PHE A 1 180 ? 13.406 12.641 -3.15 1 95.5 180 PHE A C 1
ATOM 1384 O O . PHE A 1 180 ? 13.742 13.172 -4.211 1 95.5 180 PHE A O 1
ATOM 1391 N N . LEU A 1 181 ? 13.344 13.312 -2.008 1 95.69 181 LEU A N 1
ATOM 1392 C CA . LEU A 1 181 ? 13.906 14.656 -1.922 1 95.69 181 LEU A CA 1
ATOM 1393 C C . LEU A 1 181 ? 15.047 14.703 -0.913 1 95.69 181 LEU A C 1
ATOM 1395 O O . LEU A 1 181 ? 16.156 15.125 -1.243 1 95.69 181 LEU A O 1
ATOM 1399 N N . THR A 1 182 ? 14.781 14.242 0.302 1 97.62 182 THR A N 1
ATOM 1400 C CA . THR A 1 182 ? 15.82 14.266 1.329 1 97.62 182 THR A CA 1
ATOM 1401 C C . THR A 1 182 ? 16.281 12.852 1.667 1 97.62 182 THR A C 1
ATOM 1403 O O . THR A 1 182 ? 17.359 12.672 2.242 1 97.62 182 THR A O 1
ATOM 1406 N N . GLN A 1 183 ? 15.508 11.875 1.383 1 98 183 GLN A N 1
ATOM 1407 C CA . GLN A 1 183 ? 15.797 10.477 1.656 1 98 183 GLN A CA 1
ATOM 1408 C C . GLN A 1 183 ? 15.07 9.562 0.673 1 98 183 GLN A C 1
ATOM 1410 O O . GLN A 1 183 ? 14.195 10.008 -0.067 1 98 183 GLN A O 1
ATOM 1415 N N . CYS A 1 184 ? 15.445 8.297 0.662 1 97.94 184 CYS A N 1
ATOM 1416 C CA . CYS A 1 184 ? 14.648 7.262 0.019 1 97.94 184 CYS A CA 1
ATOM 1417 C C . CYS A 1 184 ? 13.516 6.801 0.935 1 97.94 184 CYS A C 1
ATOM 1419 O O . CYS A 1 184 ? 13.625 6.906 2.158 1 97.94 184 CYS A O 1
ATOM 1421 N N . PRO A 1 185 ? 12.414 6.305 0.33 1 98.25 185 PRO A N 1
ATOM 1422 C CA . PRO A 1 185 ? 11.398 5.684 1.186 1 98.25 185 PRO A CA 1
ATOM 1423 C C . PRO A 1 185 ? 11.961 4.539 2.029 1 98.25 185 PRO A C 1
ATOM 1425 O O . PRO A 1 185 ? 12.812 3.781 1.561 1 98.25 185 PRO A O 1
ATOM 1428 N N . VAL A 1 186 ? 11.469 4.398 3.203 1 98.56 186 VAL A N 1
ATOM 1429 C CA . VAL A 1 186 ? 11.945 3.354 4.105 1 98.56 186 VAL A CA 1
ATOM 1430 C C . VAL A 1 186 ? 11.234 2.037 3.783 1 98.56 186 VAL A C 1
ATOM 1432 O O . VAL A 1 186 ? 10.016 1.931 3.916 1 98.56 186 VAL A O 1
ATOM 1435 N N . LEU A 1 187 ? 12 1.078 3.352 1 98.06 187 LEU A N 1
ATOM 1436 C CA . LEU A 1 187 ? 11.508 -0.27 3.084 1 98.06 187 LEU A CA 1
ATOM 1437 C C . LEU A 1 187 ? 11.297 -1.038 4.383 1 98.06 187 LEU A C 1
ATOM 1439 O O . LEU A 1 187 ? 11.648 -0.551 5.461 1 98.06 187 LEU A O 1
ATOM 1443 N N . PRO A 1 188 ? 10.586 -2.164 4.332 1 96.19 188 PRO A N 1
ATOM 1444 C CA . PRO A 1 188 ? 10.445 -2.961 5.555 1 96.19 188 PRO A CA 1
ATOM 1445 C C . PRO A 1 188 ? 11.789 -3.27 6.219 1 96.19 188 PRO A C 1
ATOM 1447 O O . PRO A 1 188 ? 12.492 -4.184 5.793 1 96.19 188 PRO A O 1
ATOM 1450 N N . SER A 1 189 ? 12.172 -2.488 7.059 1 96.5 189 SER A N 1
ATOM 1451 C CA . SER A 1 189 ? 13.391 -2.418 7.859 1 96.5 189 SER A CA 1
ATOM 1452 C C . SER A 1 189 ? 13.297 -1.312 8.906 1 96.5 189 SER A C 1
ATOM 1454 O O . SER A 1 189 ? 12.219 -0.768 9.148 1 96.5 189 SER A O 1
ATOM 1456 N N . THR A 1 190 ? 14.391 -1.049 9.562 1 97.69 190 THR A N 1
ATOM 1457 C CA . THR A 1 190 ? 14.422 0.03 10.539 1 97.69 190 THR A CA 1
ATOM 1458 C C . THR A 1 190 ? 15.273 1.194 10.047 1 97.69 190 THR A C 1
ATOM 1460 O O . THR A 1 190 ? 16.359 0.988 9.508 1 97.69 190 THR A O 1
ATOM 1463 N N . PHE A 1 191 ? 14.727 2.33 10.086 1 98.75 191 PHE A N 1
ATOM 1464 C CA . PHE A 1 191 ? 15.422 3.572 9.773 1 98.75 191 PHE A CA 1
ATOM 1465 C C . PHE A 1 191 ? 15.445 4.5 10.984 1 98.75 191 PHE A C 1
ATOM 1467 O O . PHE A 1 191 ? 14.398 4.781 11.57 1 98.75 191 PHE A O 1
ATOM 1474 N N . ARG A 1 192 ? 16.641 4.984 11.383 1 98.62 192 ARG A N 1
ATOM 1475 C CA . ARG A 1 192 ? 16.766 5.855 12.547 1 98.62 192 ARG A CA 1
ATOM 1476 C C . ARG A 1 192 ? 16.766 7.324 12.141 1 98.62 192 ARG A C 1
ATOM 1478 O O . ARG A 1 192 ? 17.641 7.773 11.406 1 98.62 192 ARG A O 1
ATOM 1485 N N . TYR A 1 193 ? 15.781 8.047 12.594 1 98.81 193 TYR A N 1
ATOM 1486 C CA . TYR A 1 193 ? 15.781 9.5 12.539 1 98.81 193 TYR A CA 1
ATOM 1487 C C . TYR A 1 193 ? 16.484 10.094 13.758 1 98.81 193 TYR A C 1
ATOM 1489 O O . TYR A 1 193 ? 16.406 9.531 14.852 1 98.81 193 TYR A O 1
ATOM 1497 N N . GLN A 1 194 ? 17.016 11.281 13.523 1 98.19 194 GLN A N 1
ATOM 1498 C CA . GLN A 1 194 ? 17.562 12 14.664 1 98.19 194 GLN A CA 1
ATOM 1499 C C . GLN A 1 194 ? 17.672 13.492 14.375 1 98.19 194 GLN A C 1
ATOM 1501 O O . GLN A 1 194 ? 17.891 13.891 13.234 1 98.19 194 GLN A O 1
ATOM 1506 N N . PHE A 1 195 ? 17.547 14.328 15.391 1 98.12 195 PHE A N 1
ATOM 1507 C CA . PHE A 1 195 ? 17.688 15.773 15.312 1 98.12 195 PHE A CA 1
ATOM 1508 C C . PHE A 1 195 ? 17.75 16.391 16.703 1 98.12 195 PHE A C 1
ATOM 1510 O O . PHE A 1 195 ? 17.469 15.719 17.703 1 98.12 195 PHE A O 1
ATOM 1517 N N . LEU A 1 196 ? 18.094 17.656 16.766 1 97.62 196 LEU A N 1
ATOM 1518 C CA . LEU A 1 196 ? 18.062 18.422 18 1 97.62 196 LEU A CA 1
ATOM 1519 C C . LEU A 1 196 ? 16.766 19.234 18.109 1 97.62 196 LEU A C 1
ATOM 1521 O O . LEU A 1 196 ? 16.359 19.891 17.141 1 97.62 196 LEU A O 1
ATOM 1525 N N . ALA A 1 197 ? 16.156 19.125 19.266 1 96.75 197 ALA A N 1
ATOM 1526 C CA . ALA A 1 197 ? 14.938 19.891 19.5 1 96.75 197 ALA A CA 1
ATOM 1527 C C . ALA A 1 197 ? 15.25 21.359 19.781 1 96.75 197 ALA A C 1
ATOM 1529 O O . ALA A 1 197 ? 15.336 21.781 20.938 1 96.75 197 ALA A O 1
ATOM 1530 N N . THR A 1 198 ? 15.305 22.125 18.719 1 93.69 198 THR A N 1
ATOM 1531 C CA . THR A 1 198 ? 15.68 23.516 18.875 1 93.69 198 THR A CA 1
ATOM 1532 C C . THR A 1 198 ? 14.5 24.438 18.578 1 93.69 198 THR A C 1
ATOM 1534 O O . THR A 1 198 ? 14.555 25.641 18.844 1 93.69 198 THR A O 1
ATOM 1537 N N . CYS A 1 199 ? 13.492 23.922 18.031 1 93.06 199 CYS A N 1
ATOM 1538 C CA . CYS A 1 199 ? 12.297 24.688 17.688 1 93.06 199 CYS A CA 1
ATOM 1539 C C . CYS A 1 199 ? 11.195 24.453 18.734 1 93.06 199 CYS A C 1
ATOM 1541 O O . CYS A 1 199 ? 10.469 23.469 18.656 1 93.06 199 CYS A O 1
ATOM 1543 N N . ILE A 1 200 ? 11 25.391 19.531 1 92.44 200 ILE A N 1
ATOM 1544 C CA . ILE A 1 200 ? 10.07 25.25 20.641 1 92.44 200 ILE A CA 1
ATOM 1545 C C . ILE A 1 200 ? 8.633 25.344 20.141 1 92.44 200 ILE A C 1
ATOM 1547 O O . ILE A 1 200 ? 8.359 26.016 19.141 1 92.44 200 ILE A O 1
ATOM 1551 N N . GLY A 1 201 ? 7.754 24.609 20.828 1 92.5 201 GLY A N 1
ATOM 1552 C CA . GLY A 1 201 ? 6.348 24.766 20.484 1 92.5 201 GLY A CA 1
ATOM 1553 C C . GLY A 1 201 ? 5.613 23.438 20.375 1 92.5 201 GLY A C 1
ATOM 1554 O O . GLY A 1 201 ? 6.047 22.438 20.938 1 92.5 201 GLY A O 1
ATOM 1555 N N . THR A 1 202 ? 4.41 23.516 19.859 1 94.56 202 THR A N 1
ATOM 1556 C CA . THR A 1 202 ? 3.527 22.391 19.625 1 94.56 202 THR A CA 1
ATOM 1557 C C . THR A 1 202 ? 3.389 22.109 18.141 1 94.56 202 THR A C 1
ATOM 1559 O O . THR A 1 202 ? 3.004 23 17.359 1 94.56 202 THR A O 1
ATOM 1562 N N . TYR A 1 203 ? 3.754 20.891 17.812 1 95.69 203 TYR A N 1
ATOM 1563 C CA . TYR A 1 203 ? 3.777 20.531 16.406 1 95.69 203 TYR A CA 1
ATOM 1564 C C . TYR A 1 203 ? 3.203 19.141 16.172 1 95.69 203 TYR A C 1
ATOM 1566 O O . TYR A 1 203 ? 2.67 18.516 17.109 1 95.69 203 TYR A O 1
ATOM 1574 N N . LEU A 1 204 ? 3.186 18.797 14.875 1 96.06 204 LEU A N 1
ATOM 1575 C CA . LEU A 1 204 ? 2.729 17.5 14.406 1 96.06 204 LEU A CA 1
ATOM 1576 C C . LEU A 1 204 ? 3.857 16.75 13.703 1 96.06 204 LEU A C 1
ATOM 1578 O O . LEU A 1 204 ? 4.668 17.344 13 1 96.06 204 LEU A O 1
ATOM 1582 N N . TRP A 1 205 ? 4.016 15.445 14.016 1 97.81 205 TRP A N 1
ATOM 1583 C CA . TRP A 1 205 ? 4.727 14.594 13.07 1 97.81 205 TRP A CA 1
ATOM 1584 C C . TRP A 1 205 ? 3.748 13.734 12.273 1 97.81 205 TRP A C 1
ATOM 1586 O O . TRP A 1 205 ? 2.648 13.438 12.742 1 97.81 205 TRP A O 1
ATOM 1596 N N . HIS A 1 206 ? 4.094 13.383 11.078 1 98.25 206 HIS A N 1
ATOM 1597 C CA . HIS A 1 206 ? 3.207 12.547 10.281 1 98.25 206 HIS A CA 1
ATOM 1598 C C . HIS A 1 206 ? 3.971 11.844 9.164 1 98.25 206 HIS A C 1
ATOM 1600 O O . HIS A 1 206 ? 5.125 12.18 8.891 1 98.25 206 HIS A O 1
ATOM 1606 N N . SER A 1 207 ? 3.312 10.859 8.609 1 98.31 207 SER A N 1
ATOM 1607 C CA . SER A 1 207 ? 3.828 10.211 7.414 1 98.31 207 SER A CA 1
ATOM 1608 C C . SER A 1 207 ? 3.912 11.18 6.242 1 98.31 207 SER A C 1
ATOM 1610 O O . SER A 1 207 ? 3.02 12.016 6.055 1 98.31 207 SER A O 1
ATOM 1612 N N . HIS A 1 208 ? 4.949 11.023 5.465 1 97.69 208 HIS A N 1
ATOM 1613 C CA . HIS A 1 208 ? 5.086 11.828 4.258 1 97.69 208 HIS A CA 1
ATOM 1614 C C . HIS A 1 208 ? 5.117 10.953 3.008 1 97.69 208 HIS A C 1
ATOM 1616 O O . HIS A 1 208 ? 5.77 11.297 2.021 1 97.69 208 HIS A O 1
ATOM 1622 N N . VAL A 1 209 ? 4.438 9.797 3.096 1 96.06 209 VAL A N 1
ATOM 1623 C CA . VAL A 1 209 ? 4.395 8.906 1.94 1 96.06 209 VAL A CA 1
ATOM 1624 C C . VAL A 1 209 ? 2.941 8.562 1.608 1 96.06 209 VAL A C 1
ATOM 1626 O O . VAL A 1 209 ? 2.182 8.141 2.48 1 96.06 209 VAL A O 1
ATOM 1629 N N . GLY A 1 210 ? 2.621 8.719 0.364 1 95.31 210 GLY A N 1
ATOM 1630 C CA . GLY A 1 210 ? 1.292 8.359 -0.099 1 95.31 210 GLY A CA 1
ATOM 1631 C C . GLY A 1 210 ? 0.182 8.984 0.723 1 95.31 210 GLY A C 1
ATOM 1632 O O . GLY A 1 210 ? 0.229 10.18 1.03 1 95.31 210 GLY A O 1
ATOM 1633 N N . VAL A 1 211 ? -0.826 8.18 1.039 1 95.81 211 VAL A N 1
ATOM 1634 C CA . VAL A 1 211 ? -1.99 8.695 1.753 1 95.81 211 VAL A CA 1
ATOM 1635 C C . VAL A 1 211 ? -1.937 8.25 3.215 1 95.81 211 VAL A C 1
ATOM 1637 O O . VAL A 1 211 ? -2.955 8.266 3.91 1 95.81 211 VAL A O 1
ATOM 1640 N N . HIS A 1 212 ? -0.754 7.922 3.67 1 97.12 212 HIS A N 1
ATOM 1641 C CA . HIS A 1 212 ? -0.607 7.301 4.98 1 97.12 212 HIS A CA 1
ATOM 1642 C C . HIS A 1 212 ? -0.894 8.297 6.098 1 97.12 212 HIS A C 1
ATOM 1644 O O . HIS A 1 212 ? -1.259 7.906 7.211 1 97.12 212 HIS A O 1
ATOM 1650 N N . ARG A 1 213 ? -0.762 9.539 5.871 1 95.81 213 ARG A N 1
ATOM 1651 C CA . ARG A 1 213 ? -0.874 10.555 6.91 1 95.81 213 ARG A CA 1
ATOM 1652 C C . ARG A 1 213 ? -2.287 10.602 7.48 1 95.81 213 ARG A C 1
ATOM 1654 O O . ARG A 1 213 ? -2.514 11.172 8.547 1 95.81 213 ARG A O 1
ATOM 1661 N N . VAL A 1 214 ? -3.232 10.039 6.84 1 93.69 214 VAL A N 1
ATOM 1662 C CA . VAL A 1 214 ? -4.613 10.078 7.309 1 93.69 214 VAL A CA 1
ATOM 1663 C C . VAL A 1 214 ? -4.73 9.344 8.641 1 93.69 214 VAL A C 1
ATOM 1665 O O . VAL A 1 214 ? -5.676 9.562 9.398 1 93.69 214 VAL A O 1
ATOM 1668 N N . SER A 1 215 ? -3.742 8.469 8.859 1 96.81 215 SER A N 1
ATOM 1669 C CA . SER A 1 215 ? -3.811 7.75 10.125 1 96.81 215 SER A CA 1
ATOM 1670 C C . SER A 1 215 ? -2.441 7.676 10.797 1 96.81 215 SER A C 1
ATOM 1672 O O . SER A 1 215 ? -2.318 7.191 11.922 1 96.81 215 SER A O 1
ATOM 1674 N N . ILE A 1 216 ? -1.424 8.078 10.164 1 98.25 216 ILE A N 1
ATOM 1675 C CA . ILE A 1 216 ? -0.083 8.07 10.734 1 98.25 216 ILE A CA 1
ATOM 1676 C C . ILE A 1 216 ? 0.347 9.5 11.062 1 98.25 216 ILE A C 1
ATOM 1678 O O . ILE A 1 216 ? 0.954 10.18 10.227 1 98.25 216 ILE A O 1
ATOM 1682 N N . PHE A 1 217 ? 0.125 9.898 12.273 1 98.31 217 PHE A N 1
ATOM 1683 C CA . PHE A 1 217 ? 0.473 11.211 12.797 1 98.31 217 PHE A CA 1
ATOM 1684 C C . PHE A 1 217 ? 0.502 11.203 14.32 1 98.31 217 PHE A C 1
ATOM 1686 O O . PHE A 1 217 ? -0.083 10.32 14.953 1 98.31 217 PHE A O 1
ATOM 1693 N N . GLY A 1 218 ? 1.155 12.141 14.875 1 98 218 GLY A N 1
ATOM 1694 C CA . GLY A 1 218 ? 1.249 12.336 16.312 1 98 218 GLY A CA 1
ATOM 1695 C C . GLY A 1 218 ? 1.77 13.703 16.703 1 98 218 GLY A C 1
ATOM 1696 O O . GLY A 1 218 ? 2.105 14.516 15.828 1 98 218 GLY A O 1
ATOM 1697 N N . SER A 1 219 ? 1.839 13.961 17.953 1 97.25 219 SER A N 1
ATOM 1698 C CA . SER A 1 219 ? 2.189 15.297 18.422 1 97.25 219 SER A CA 1
ATOM 1699 C C . SER A 1 219 ? 3.676 15.391 18.75 1 97.25 219 SER A C 1
ATOM 1701 O O . SER A 1 219 ? 4.309 14.391 19.094 1 97.25 219 SER A O 1
ATOM 1703 N N . ILE A 1 220 ? 4.16 16.562 18.562 1 97.38 220 ILE A N 1
ATOM 1704 C CA . ILE A 1 220 ? 5.473 16.969 19.047 1 97.38 220 ILE A CA 1
ATOM 1705 C C . ILE A 1 220 ? 5.332 18.188 19.953 1 97.38 220 ILE A C 1
ATOM 1707 O O . ILE A 1 220 ? 4.746 19.203 19.547 1 97.38 220 ILE A O 1
ATOM 1711 N N . VAL A 1 221 ? 5.828 18.109 21.141 1 96.44 221 VAL A N 1
ATOM 1712 C CA . VAL A 1 221 ? 5.859 19.266 22.031 1 96.44 221 VAL A CA 1
ATOM 1713 C C . VAL A 1 221 ? 7.285 19.484 22.531 1 96.44 221 VAL A C 1
ATOM 1715 O O . VAL A 1 221 ? 7.887 18.594 23.125 1 96.44 221 VAL A O 1
ATOM 1718 N N . VAL A 1 222 ? 7.797 20.578 22.219 1 96.19 222 VAL A N 1
ATOM 1719 C CA . VAL A 1 222 ? 9.102 21 22.734 1 96.19 222 VAL A CA 1
ATOM 1720 C C . VAL A 1 222 ? 8.914 22.094 23.781 1 96.19 222 VAL A C 1
ATOM 1722 O O . VAL A 1 222 ? 8.445 23.188 23.469 1 96.19 222 VAL A O 1
ATOM 1725 N N . ARG A 1 223 ? 9.32 21.875 24.984 1 95.38 223 ARG A N 1
ATOM 1726 C CA . ARG A 1 223 ? 9.102 22.797 26.094 1 95.38 223 ARG A CA 1
ATOM 1727 C C . ARG A 1 223 ? 10.383 23.531 26.453 1 95.38 223 ARG A C 1
ATOM 1729 O O . ARG A 1 223 ? 11.484 23.062 26.156 1 95.38 223 ARG A O 1
ATOM 1736 N N . LEU A 1 224 ? 10.148 24.703 27.125 1 93.38 224 LEU A N 1
ATOM 1737 C CA . LEU A 1 224 ? 11.227 25.531 27.656 1 93.38 224 LEU A CA 1
ATOM 1738 C C . LEU A 1 224 ? 11.32 25.391 29.172 1 93.38 224 LEU A C 1
ATOM 1740 O O . LEU A 1 224 ? 10.312 25.156 29.844 1 93.38 224 LEU A O 1
ATOM 1744 N N . PRO A 1 225 ? 12.555 25.531 29.578 1 91.81 225 PRO A N 1
ATOM 1745 C CA . PRO A 1 225 ? 12.648 25.594 31.047 1 91.81 225 PRO A CA 1
ATOM 1746 C C . PRO A 1 225 ? 11.898 26.781 31.641 1 91.81 225 PRO A C 1
ATOM 1748 O O . PRO A 1 225 ? 11.219 26.656 32.656 1 91.81 225 PRO A O 1
ATOM 1751 N N . GLU A 1 226 ? 12.047 27.859 30.938 1 90.38 226 GLU A N 1
ATOM 1752 C CA . GLU A 1 226 ? 11.312 29.047 31.359 1 90.38 226 GLU A CA 1
ATOM 1753 C C . GLU A 1 226 ? 10.375 29.531 30.25 1 90.38 226 GLU A C 1
ATOM 1755 O O . GLU A 1 226 ? 10.789 30.25 29.344 1 90.38 226 GLU A O 1
ATOM 1760 N N . ASP A 1 227 ? 9.148 29.281 30.5 1 89.38 227 ASP A N 1
ATOM 1761 C CA . ASP A 1 227 ? 8.133 29.719 29.547 1 89.38 227 ASP A CA 1
ATOM 1762 C C . ASP A 1 227 ? 7.82 31.203 29.703 1 89.38 227 ASP A C 1
ATOM 1764 O O . ASP A 1 227 ? 7.473 31.656 30.797 1 89.38 227 ASP A O 1
ATOM 1768 N N . PRO A 1 228 ? 7.93 31.906 28.609 1 89.12 228 PRO A N 1
ATOM 1769 C CA . PRO A 1 228 ? 7.613 33.344 28.703 1 89.12 228 PRO A CA 1
ATOM 1770 C C . PRO A 1 228 ? 6.164 33.594 29.125 1 89.12 228 PRO A C 1
ATOM 1772 O O . PRO A 1 228 ? 5.84 34.656 29.625 1 89.12 228 PRO A O 1
ATOM 1775 N N . HIS A 1 229 ? 5.328 32.625 28.906 1 90.75 229 HIS A N 1
ATOM 1776 C CA . HIS A 1 229 ? 3.92 32.75 29.266 1 90.75 229 HIS A CA 1
ATOM 1777 C C . HIS A 1 229 ? 3.611 32.094 30.594 1 90.75 229 HIS A C 1
ATOM 1779 O O . HIS A 1 229 ? 2.445 31.875 30.922 1 90.75 229 HIS A O 1
ATOM 1785 N N . ARG A 1 230 ? 4.562 31.844 31.344 1 89.81 230 ARG A N 1
ATOM 1786 C CA . ARG A 1 230 ? 4.395 31.078 32.562 1 89.81 230 ARG A CA 1
ATOM 1787 C C . ARG A 1 230 ? 3.348 31.719 33.469 1 89.81 230 ARG A C 1
ATOM 1789 O O . ARG A 1 230 ? 2.617 31.016 34.188 1 89.81 230 ARG A O 1
ATOM 1796 N N . GLY A 1 231 ? 3.189 32.938 33.438 1 91.25 231 GLY A N 1
ATOM 1797 C CA . GLY A 1 231 ? 2.27 33.656 34.312 1 91.25 231 GLY A CA 1
ATOM 1798 C C . GLY A 1 231 ? 0.821 33.531 33.875 1 91.25 231 GLY A C 1
ATOM 1799 O O . GLY A 1 231 ? -0.092 33.844 34.656 1 91.25 231 GLY A O 1
ATOM 1800 N N . LEU A 1 232 ? 0.583 32.938 32.75 1 92.44 232 LEU A N 1
ATOM 1801 C CA . LEU A 1 232 ? -0.76 32.938 32.188 1 92.44 232 LEU A CA 1
ATOM 1802 C C . LEU A 1 232 ? -1.477 31.625 32.5 1 92.44 232 LEU A C 1
ATOM 1804 O O . LEU A 1 232 ? -2.688 31.516 32.312 1 92.44 232 LEU A O 1
ATOM 1808 N N . TYR A 1 233 ? -0.785 30.656 33.062 1 93.19 233 TYR A N 1
ATOM 1809 C CA . TYR A 1 233 ? -1.411 29.391 33.406 1 93.19 233 TYR A CA 1
ATOM 1810 C C . TYR A 1 233 ? -0.796 28.812 34.688 1 93.19 233 TYR A C 1
ATOM 1812 O O . TYR A 1 233 ? 0.305 29.203 35.062 1 93.19 233 TYR A O 1
ATOM 1820 N N . ASP A 1 234 ? -1.542 27.797 35.219 1 94.5 234 ASP A N 1
ATOM 1821 C CA . ASP A 1 234 ? -1.101 27.141 36.438 1 94.5 234 ASP A CA 1
ATOM 1822 C C . ASP A 1 234 ? -0.562 25.734 36.156 1 94.5 234 ASP A C 1
ATOM 1824 O O . ASP A 1 234 ? 0.307 25.234 36.875 1 94.5 234 ASP A O 1
ATOM 1828 N N . GLN A 1 235 ? -1.148 25.141 35.094 1 93.06 235 GLN A N 1
ATOM 1829 C CA . GLN A 1 235 ? -0.774 23.766 34.781 1 93.06 235 GLN A CA 1
ATOM 1830 C C . GLN A 1 235 ? -0.515 23.578 33.281 1 93.06 235 GLN A C 1
ATOM 1832 O O . GLN A 1 235 ? -1.244 24.125 32.438 1 93.06 235 GLN A O 1
ATOM 1837 N N . ASP A 1 236 ? 0.534 22.906 32.969 1 93.38 236 ASP A N 1
ATOM 1838 C CA . ASP A 1 236 ? 0.854 22.422 31.641 1 93.38 236 ASP A CA 1
ATOM 1839 C C . ASP A 1 236 ? 1.065 20.906 31.641 1 93.38 236 ASP A C 1
ATOM 1841 O O . ASP A 1 236 ? 2.203 20.422 31.672 1 93.38 236 ASP A O 1
ATOM 1845 N N . LEU A 1 237 ? -0.037 20.203 31.484 1 93.19 237 LEU A N 1
ATOM 1846 C CA . LEU A 1 237 ? -0 18.75 31.672 1 93.19 237 LEU A CA 1
ATOM 1847 C C . LEU A 1 237 ? 0.309 18.047 30.344 1 93.19 237 LEU A C 1
ATOM 1849 O O . LEU A 1 237 ? -0.158 18.469 29.281 1 93.19 237 LEU A O 1
ATOM 1853 N N . TYR A 1 238 ? 1.058 16.969 30.438 1 93.38 238 TYR A N 1
ATOM 1854 C CA . TYR A 1 238 ? 1.465 16.219 29.266 1 93.38 238 TYR A CA 1
ATOM 1855 C C . TYR A 1 238 ? 0.256 15.625 28.547 1 93.38 238 TYR A C 1
ATOM 1857 O O . TYR A 1 238 ? 0.271 15.445 27.328 1 93.38 238 TYR A O 1
ATOM 1865 N N . GLU A 1 239 ? -0.779 15.359 29.266 1 91.88 239 GLU A N 1
ATOM 1866 C CA . GLU A 1 239 ? -1.954 14.688 28.719 1 91.88 239 GLU A CA 1
ATOM 1867 C C . GLU A 1 239 ? -2.9 15.688 28.062 1 91.88 239 GLU A C 1
ATOM 1869 O O . GLU A 1 239 ? -3.836 15.289 27.359 1 91.88 239 GLU A O 1
ATOM 1874 N N . HIS A 1 240 ? -2.592 16.969 28.234 1 93.5 240 HIS A N 1
ATOM 1875 C CA . HIS A 1 240 ? -3.5 17.969 27.703 1 93.5 240 HIS A CA 1
ATOM 1876 C C . HIS A 1 240 ? -3.098 18.375 26.281 1 93.5 240 HIS A C 1
ATOM 1878 O O . HIS A 1 240 ? -2.973 19.562 25.984 1 93.5 240 HIS A O 1
ATOM 1884 N N . VAL A 1 241 ? -2.879 17.438 25.406 1 95.38 241 VAL A N 1
ATOM 1885 C CA . VAL A 1 241 ? -2.67 17.578 23.984 1 95.38 241 VAL A CA 1
ATOM 1886 C C . VAL A 1 241 ? -3.814 16.922 23.219 1 95.38 241 VAL A C 1
ATOM 1888 O O . VAL A 1 241 ? -4.008 15.703 23.312 1 95.38 241 VAL A O 1
ATOM 1891 N N . LEU A 1 242 ? -4.598 17.688 22.547 1 96.19 242 LEU A N 1
ATOM 1892 C CA . LEU A 1 242 ? -5.723 17.172 21.781 1 96.19 242 LEU A CA 1
ATOM 1893 C C . LEU A 1 242 ? -5.406 17.188 20.281 1 96.19 242 LEU A C 1
ATOM 1895 O O . LEU A 1 242 ? -5.242 18.266 19.703 1 96.19 242 LEU A O 1
ATOM 1899 N N . VAL A 1 243 ? -5.281 16.047 19.734 1 96.88 243 VAL A N 1
ATOM 1900 C CA . VAL A 1 243 ? -5.074 15.898 18.297 1 96.88 243 VAL A CA 1
ATOM 1901 C C . VAL A 1 243 ? -6.406 15.602 17.609 1 96.88 243 VAL A C 1
ATOM 1903 O O . VAL A 1 243 ? -7.031 14.57 17.875 1 96.88 243 VAL A O 1
ATOM 1906 N N . LEU A 1 244 ? -6.797 16.516 16.797 1 95.38 244 LEU A N 1
ATOM 1907 C CA . LEU A 1 244 ? -8 16.328 15.992 1 95.38 244 LEU A CA 1
ATOM 1908 C C . LEU A 1 244 ? -7.664 15.766 14.617 1 95.38 244 LEU A C 1
ATOM 1910 O O . LEU A 1 244 ? -6.578 16.016 14.086 1 95.38 244 LEU A O 1
ATOM 1914 N N . SER A 1 245 ? -8.578 14.977 14.094 1 95.38 245 SER A N 1
ATOM 1915 C CA . SER A 1 245 ? -8.383 14.445 12.75 1 95.38 245 SER A CA 1
ATOM 1916 C C . SER A 1 245 ? -9.711 14.203 12.047 1 95.38 245 SER A C 1
ATOM 1918 O O . SER A 1 245 ? -10.719 13.898 12.695 1 95.38 245 SER A O 1
ATOM 1920 N N . ASP A 1 246 ? -9.719 14.406 10.734 1 93.56 246 ASP A N 1
ATOM 1921 C CA . ASP A 1 246 ? -10.883 14 9.953 1 93.56 246 ASP A CA 1
ATOM 1922 C C . ASP A 1 246 ? -10.977 12.477 9.859 1 93.56 246 ASP A C 1
ATOM 1924 O O . ASP A 1 246 ? -9.977 11.773 10.023 1 93.56 246 ASP A O 1
ATOM 1928 N N . TRP A 1 247 ? -12.172 12.016 9.633 1 94.62 247 TRP A N 1
ATOM 1929 C CA . TRP A 1 247 ? -12.391 10.578 9.648 1 94.62 247 TRP A CA 1
ATOM 1930 C C . TRP A 1 247 ? -13.445 10.18 8.617 1 94.62 247 TRP A C 1
ATOM 1932 O O . TRP A 1 247 ? -14.414 10.914 8.398 1 94.62 247 TRP A O 1
ATOM 1942 N N . ASP A 1 248 ? -13.188 9.078 7.969 1 92 248 ASP A N 1
ATOM 1943 C CA . ASP A 1 248 ? -14.125 8.508 7.012 1 92 248 ASP A CA 1
ATOM 1944 C C . ASP A 1 248 ? -14.422 7.043 7.34 1 92 248 ASP A C 1
ATOM 1946 O O . ASP A 1 248 ? -13.656 6.398 8.062 1 92 248 ASP A O 1
ATOM 1950 N N . HIS A 1 249 ? -15.578 6.625 6.812 1 93.38 249 HIS A N 1
ATOM 1951 C CA . HIS A 1 249 ? -16 5.254 7.066 1 93.38 249 HIS A CA 1
ATOM 1952 C C . HIS A 1 249 ? -15.531 4.316 5.953 1 93.38 249 HIS A C 1
ATOM 1954 O O . HIS A 1 249 ? -15.781 3.109 6.012 1 93.38 249 HIS A O 1
ATOM 1960 N N . THR A 1 250 ? -14.898 4.809 4.992 1 93.06 250 THR A N 1
ATOM 1961 C CA . THR A 1 250 ? -14.312 4.082 3.869 1 93.06 250 THR A CA 1
ATOM 1962 C C . THR A 1 250 ? -12.789 4.184 3.893 1 93.06 250 THR A C 1
ATOM 1964 O O . THR A 1 250 ? -12.234 5.25 4.176 1 93.06 250 THR A O 1
ATOM 1967 N N . PRO A 1 251 ? -12.141 3 3.621 1 93.88 251 PRO A N 1
ATOM 1968 C CA . PRO A 1 251 ? -10.68 3.098 3.584 1 93.88 251 PRO A CA 1
ATOM 1969 C C . PRO A 1 251 ? -10.18 4.195 2.643 1 93.88 251 PRO A C 1
ATOM 1971 O O . PRO A 1 251 ? -10.75 4.387 1.563 1 93.88 251 PRO A O 1
ATOM 1974 N N . VAL A 1 252 ? -9.109 4.816 3.008 1 91.88 252 VAL A N 1
ATOM 1975 C CA . VAL A 1 252 ? -8.633 6.027 2.346 1 91.88 252 VAL A CA 1
ATOM 1976 C C . VAL A 1 252 ? -8.25 5.711 0.902 1 91.88 252 VAL A C 1
ATOM 1978 O O . VAL A 1 252 ? -8.445 6.535 0.007 1 91.88 252 VAL A O 1
ATOM 1981 N N . GLU A 1 253 ? -7.688 4.535 0.602 1 92.88 253 GLU A N 1
ATOM 1982 C CA . GLU A 1 253 ? -7.297 4.188 -0.761 1 92.88 253 GLU A CA 1
ATOM 1983 C C . GLU A 1 253 ? -8.508 4.152 -1.689 1 92.88 253 GLU A C 1
ATOM 1985 O O . GLU A 1 253 ? -8.422 4.574 -2.844 1 92.88 253 GLU A O 1
ATOM 1990 N N . THR A 1 254 ? -9.609 3.625 -1.149 1 94 254 THR A N 1
ATOM 1991 C CA . THR A 1 254 ? -10.844 3.559 -1.932 1 94 254 THR A CA 1
ATOM 1992 C C . THR A 1 254 ? -11.352 4.961 -2.256 1 94 254 THR A C 1
ATOM 1994 O O . THR A 1 254 ? -11.711 5.246 -3.4 1 94 254 THR A O 1
ATOM 1997 N N . THR A 1 255 ? -11.328 5.805 -1.266 1 93.06 255 THR A N 1
ATOM 1998 C CA . THR A 1 255 ? -11.836 7.156 -1.449 1 93.06 255 THR A CA 1
ATOM 1999 C C . THR A 1 255 ? -10.898 7.969 -2.342 1 93.06 255 THR A C 1
ATOM 2001 O O . THR A 1 255 ? -11.359 8.68 -3.244 1 93.06 255 THR A O 1
ATOM 2004 N N . PHE A 1 256 ? -9.609 7.891 -2.158 1 94.31 256 PHE A N 1
ATOM 2005 C CA . PHE A 1 256 ? -8.625 8.672 -2.895 1 94.31 256 PHE A CA 1
ATOM 2006 C C . PHE A 1 256 ? -8.648 8.312 -4.375 1 94.31 256 PHE A C 1
ATOM 2008 O O . PHE A 1 256 ? -8.82 9.188 -5.23 1 94.31 256 PHE A O 1
ATOM 2015 N N . TRP A 1 257 ? -8.5 7.07 -4.684 1 94.81 257 TRP A N 1
ATOM 2016 C CA . TRP A 1 257 ? -8.445 6.652 -6.078 1 94.81 257 TRP A CA 1
ATOM 2017 C C . TRP A 1 257 ? -9.82 6.723 -6.723 1 94.81 257 TRP A C 1
ATOM 2019 O O . TRP A 1 257 ? -9.945 6.969 -7.926 1 94.81 257 TRP A O 1
ATOM 2029 N N . GLY A 1 258 ? -10.891 6.504 -5.922 1 94.69 258 GLY A N 1
ATOM 2030 C CA . GLY A 1 258 ? -12.242 6.691 -6.422 1 94.69 258 GLY A CA 1
ATOM 2031 C C . GLY A 1 258 ? -12.508 8.109 -6.895 1 94.69 258 GLY A C 1
ATOM 2032 O O . GLY A 1 258 ? -13.156 8.312 -7.922 1 94.69 258 GLY A O 1
ATOM 2033 N N . ASN A 1 259 ? -11.961 9.023 -6.16 1 92 259 ASN A N 1
ATOM 2034 C CA . ASN A 1 259 ? -12.086 10.422 -6.559 1 92 259 ASN A CA 1
ATOM 2035 C C . ASN A 1 259 ? -11.438 10.68 -7.918 1 92 259 ASN A C 1
ATOM 2037 O O . ASN A 1 259 ? -12.016 11.359 -8.766 1 92 259 ASN A O 1
ATOM 2041 N N . HIS A 1 260 ? -10.406 10.086 -8.172 1 92.56 260 HIS A N 1
ATOM 2042 C CA . HIS A 1 260 ? -9.602 10.477 -9.32 1 92.56 260 HIS A CA 1
ATOM 2043 C C . HIS A 1 260 ? -9.914 9.602 -10.531 1 92.56 260 HIS A C 1
ATOM 2045 O O . HIS A 1 260 ? -9.805 10.055 -11.68 1 92.56 260 HIS A O 1
ATOM 2051 N N . HIS A 1 261 ? -10.312 8.367 -10.336 1 95 261 HIS A N 1
ATOM 2052 C CA . HIS A 1 261 ? -10.516 7.461 -11.469 1 95 261 HIS A CA 1
ATOM 2053 C C . HIS A 1 261 ? -11.992 7.371 -11.844 1 95 261 HIS A C 1
ATOM 2055 O O . HIS A 1 261 ? -12.32 7.09 -13 1 95 261 HIS A O 1
ATOM 2061 N N . VAL A 1 262 ? -12.906 7.586 -10.859 1 94.5 262 VAL A N 1
ATOM 2062 C CA . VAL A 1 262 ? -14.305 7.316 -11.195 1 94.5 262 VAL A CA 1
ATOM 2063 C C . VAL A 1 262 ? -15.18 8.484 -10.742 1 94.5 262 VAL A C 1
ATOM 2065 O O . VAL A 1 262 ? -16.406 8.438 -10.859 1 94.5 262 VAL A O 1
ATOM 2068 N N . GLY A 1 263 ? -14.648 9.516 -10.18 1 90.81 263 GLY A N 1
ATOM 2069 C CA . GLY A 1 263 ? -15.375 10.734 -9.859 1 90.81 263 GLY A CA 1
ATOM 2070 C C . GLY A 1 263 ? -16.219 10.617 -8.609 1 90.81 263 GLY A C 1
ATOM 2071 O O . GLY A 1 263 ? -17.25 11.289 -8.484 1 90.81 263 GLY A O 1
ATOM 2072 N N . ASN A 1 264 ? -15.828 9.727 -7.758 1 88.19 264 ASN A N 1
ATOM 2073 C CA . ASN A 1 264 ? -16.531 9.57 -6.488 1 88.19 264 ASN A CA 1
ATOM 2074 C C . ASN A 1 264 ? -15.977 10.508 -5.422 1 88.19 264 ASN A C 1
ATOM 2076 O O . ASN A 1 264 ? -15.414 10.062 -4.422 1 88.19 264 ASN A O 1
ATOM 2080 N N . PHE A 1 265 ? -16.234 11.773 -5.578 1 82 265 PHE A N 1
ATOM 2081 C CA . PHE A 1 265 ? -15.734 12.766 -4.637 1 82 265 PHE A CA 1
ATOM 2082 C C . PHE A 1 265 ? -16.438 12.633 -3.287 1 82 265 PHE A C 1
ATOM 2084 O O . PHE A 1 265 ? -17.656 12.477 -3.225 1 82 265 PHE A O 1
ATOM 2091 N N . ALA A 1 266 ? -15.617 12.555 -2.266 1 77.81 266 ALA A N 1
ATOM 2092 C CA . ALA A 1 266 ? -16.188 12.43 -0.929 1 77.81 266 ALA A CA 1
ATOM 2093 C C . ALA A 1 266 ? -15.43 13.289 0.075 1 77.81 266 ALA A C 1
ATOM 2095 O O . ALA A 1 266 ? -14.203 13.391 0.008 1 77.81 266 ALA A O 1
ATOM 2096 N N . PHE A 1 267 ? -16.094 14.008 0.938 1 82.19 267 PHE A N 1
ATOM 2097 C CA . PHE A 1 267 ? -15.523 14.711 2.082 1 82.19 267 PHE A CA 1
ATOM 2098 C C . PHE A 1 267 ? -15.531 13.82 3.318 1 82.19 267 PHE A C 1
ATOM 2100 O O . PHE A 1 267 ? -16.312 12.867 3.4 1 82.19 267 PHE A O 1
ATOM 2107 N N . PRO A 1 268 ? -14.617 14.156 4.234 1 86.94 268 PRO A N 1
ATOM 2108 C CA . PRO A 1 268 ? -14.648 13.367 5.469 1 86.94 268 PRO A CA 1
ATOM 2109 C C . PRO A 1 268 ? -16.016 13.375 6.141 1 86.94 268 PRO A C 1
ATOM 2111 O O . PRO A 1 268 ? -16.703 14.406 6.164 1 86.94 268 PRO A O 1
ATOM 2114 N N . LYS A 1 269 ? -16.391 12.273 6.758 1 88.62 269 LYS A N 1
ATOM 2115 C CA . LYS A 1 269 ? -17.734 12.102 7.301 1 88.62 269 LYS A CA 1
ATOM 2116 C C . LYS A 1 269 ? -17.766 12.43 8.789 1 88.62 269 LYS A C 1
ATOM 2118 O O . LYS A 1 269 ? -18.844 12.617 9.367 1 88.62 269 LYS A O 1
ATOM 2123 N N . ASN A 1 270 ? -16.578 12.414 9.383 1 91.88 270 ASN A N 1
ATOM 2124 C CA . ASN A 1 270 ? -16.531 12.609 10.828 1 91.88 270 ASN A CA 1
ATOM 2125 C C . ASN A 1 270 ? -15.203 13.219 11.273 1 91.88 270 ASN A C 1
ATOM 2127 O O . ASN A 1 270 ? -14.328 13.477 10.438 1 91.88 270 ASN A O 1
ATOM 2131 N N . ILE A 1 271 ? -15.148 13.602 12.547 1 93.06 271 ILE A N 1
ATOM 2132 C CA . ILE A 1 271 ? -13.953 14.086 13.211 1 93.06 271 ILE A CA 1
ATOM 2133 C C . ILE A 1 271 ? -13.648 13.219 14.438 1 93.06 271 ILE A C 1
ATOM 2135 O O . ILE A 1 271 ? -14.57 12.719 15.086 1 93.06 271 ILE A O 1
ATOM 2139 N N . LEU A 1 272 ? -12.375 13.016 14.641 1 96.06 272 LEU A N 1
ATOM 2140 C CA . LEU A 1 272 ? -11.945 12.336 15.852 1 96.06 272 LEU A CA 1
ATOM 2141 C C . LEU A 1 272 ? -11.094 13.25 16.719 1 96.06 272 LEU A C 1
ATOM 2143 O O . LEU A 1 272 ? -10.406 14.141 16.203 1 96.06 272 LEU A O 1
ATOM 2147 N N . ILE A 1 273 ? -11.219 13.086 17.984 1 96 273 ILE A N 1
ATOM 2148 C CA . ILE A 1 273 ? -10.352 13.758 18.953 1 96 273 ILE A CA 1
ATOM 2149 C C . ILE A 1 273 ? -9.555 12.727 19.734 1 96 273 ILE A C 1
ATOM 2151 O O . ILE A 1 273 ? -10.117 11.945 20.516 1 96 273 ILE A O 1
ATOM 2155 N N . ASN A 1 274 ? -8.297 12.773 19.531 1 96.88 274 ASN A N 1
ATOM 2156 C CA . ASN A 1 274 ? -7.398 11.758 20.078 1 96.88 274 ASN A CA 1
ATOM 2157 C C . ASN A 1 274 ? -7.879 10.352 19.75 1 96.88 274 ASN A C 1
ATOM 2159 O O . ASN A 1 274 ? -7.91 9.477 20.625 1 96.88 274 ASN A O 1
ATOM 2163 N N . GLY A 1 275 ? -8.336 10.18 18.547 1 96.69 275 GLY A N 1
ATOM 2164 C CA . GLY A 1 275 ? -8.711 8.875 18.016 1 96.69 275 GLY A CA 1
ATOM 2165 C C . GLY A 1 275 ? -10.094 8.43 18.438 1 96.69 275 GLY A C 1
ATOM 2166 O O . GLY A 1 275 ? -10.508 7.305 18.156 1 96.69 275 GLY A O 1
ATOM 2167 N N . LYS A 1 276 ? -10.852 9.297 19.125 1 96.44 276 LYS A N 1
ATOM 2168 C CA . LYS A 1 276 ? -12.156 8.93 19.656 1 96.44 276 LYS A CA 1
ATOM 2169 C C . LYS A 1 276 ? -13.25 9.836 19.078 1 96.44 276 LYS A C 1
ATOM 2171 O O . LYS A 1 276 ? -13.031 11.031 18.875 1 96.44 276 LYS A O 1
ATOM 2176 N N . GLY A 1 277 ? -14.367 9.273 18.875 1 94.38 277 GLY A N 1
ATOM 2177 C CA . GLY A 1 277 ? -15.539 9.992 18.406 1 94.38 277 GLY 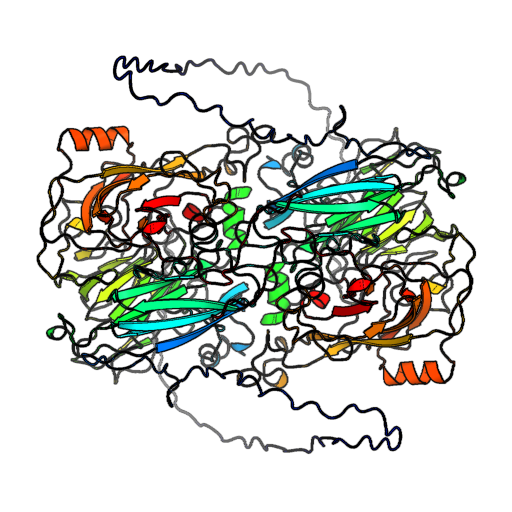A CA 1
ATOM 2178 C C . GLY A 1 277 ? -16.797 9.133 18.375 1 94.38 277 GLY A C 1
ATOM 2179 O O . GLY A 1 277 ? -16.75 7.957 18.734 1 94.38 277 GLY A O 1
ATOM 2180 N N . ARG A 1 278 ? -17.906 9.789 18.062 1 93.56 278 ARG A N 1
ATOM 2181 C CA . ARG A 1 278 ? -19.188 9.094 17.906 1 93.56 278 ARG A CA 1
ATOM 2182 C C . ARG A 1 278 ? -19.734 9.266 16.484 1 93.56 278 ARG A C 1
ATOM 2184 O O . ARG A 1 278 ? -19.594 10.344 15.898 1 93.56 278 ARG A O 1
ATOM 2191 N N . ASP A 1 279 ? -20.188 8.172 15.953 1 91.12 279 ASP A N 1
ATOM 2192 C CA . ASP A 1 279 ? -20.938 8.242 14.695 1 91.12 279 ASP A CA 1
ATOM 2193 C C . ASP A 1 279 ? -22.344 8.789 14.922 1 91.12 279 ASP A C 1
ATOM 2195 O O . ASP A 1 279 ? -23.141 8.164 15.617 1 91.12 279 ASP A O 1
ATOM 2199 N N . PRO A 1 280 ? -22.656 9.898 14.344 1 83.31 280 PRO A N 1
ATOM 2200 C CA . PRO A 1 280 ? -23.969 10.484 14.578 1 83.31 280 PRO A CA 1
ATOM 2201 C C . PRO A 1 280 ? -25.109 9.578 14.117 1 83.31 280 PRO A C 1
ATOM 2203 O O . PRO A 1 280 ? -26.25 9.758 14.539 1 83.31 280 PRO A O 1
ATOM 2206 N N . ASN A 1 281 ? -24.766 8.664 13.266 1 86.62 281 ASN A N 1
ATOM 2207 C CA . ASN A 1 281 ? -25.797 7.758 12.758 1 86.62 281 ASN A CA 1
ATOM 2208 C C . ASN A 1 281 ? -25.906 6.5 13.609 1 86.62 281 ASN A C 1
ATOM 2210 O O . ASN A 1 281 ? -26.703 5.605 13.305 1 86.62 281 ASN A O 1
ATOM 2214 N N . SER A 1 282 ? -25.094 6.426 14.602 1 89.19 282 SER A N 1
ATOM 2215 C CA . SER A 1 282 ? -25.125 5.285 15.516 1 89.19 282 SER A CA 1
ATOM 2216 C C . SER A 1 282 ? -25.781 5.66 16.844 1 89.19 282 SER A C 1
ATOM 2218 O O . SER A 1 282 ? -25.641 6.793 17.312 1 89.19 282 SER A O 1
ATOM 2220 N N . GLU A 1 283 ? -26.484 4.668 17.453 1 88.12 283 GLU A N 1
ATOM 2221 C CA . GLU A 1 283 ? -27.109 4.887 18.75 1 88.12 283 GLU A CA 1
ATOM 2222 C C . GLU A 1 283 ? -26.141 4.578 19.891 1 88.12 283 GLU A C 1
ATOM 2224 O O . GLU A 1 283 ? -26.406 4.906 21.047 1 88.12 283 GLU A O 1
ATOM 2229 N N . VAL A 1 284 ? -25.031 4.023 19.484 1 90.88 284 VAL A N 1
ATOM 2230 C CA . VAL A 1 284 ? -24.062 3.648 20.516 1 90.88 284 VAL A CA 1
ATOM 2231 C C . VAL A 1 284 ? -23.281 4.883 20.953 1 90.88 284 VAL A C 1
ATOM 2233 O O . VAL A 1 284 ? -22.703 5.594 20.125 1 90.88 284 VAL A O 1
ATOM 2236 N N . LEU A 1 285 ? -23.266 5.117 22.219 1 92.31 285 LEU A N 1
ATOM 2237 C CA . LEU A 1 285 ? -22.531 6.246 22.781 1 92.31 285 LEU A CA 1
ATOM 2238 C C . LEU A 1 285 ? -21.141 5.82 23.203 1 92.31 285 LEU A C 1
ATOM 2240 O O . LEU A 1 285 ? -20.875 5.629 24.391 1 92.31 285 LEU A O 1
ATOM 2244 N N . LEU A 1 286 ? -20.297 5.785 22.281 1 95.25 286 LEU A N 1
ATOM 2245 C CA . LEU A 1 286 ? -18.906 5.398 22.547 1 95.25 286 LEU A CA 1
ATOM 2246 C C . LEU A 1 286 ? -18.219 6.418 23.438 1 95.25 286 LEU A C 1
ATOM 2248 O O . LEU A 1 286 ? -18.609 7.586 23.484 1 95.25 286 LEU A O 1
ATOM 2252 N N . PRO A 1 287 ? -17.203 5.941 24.172 1 93.56 287 PRO A N 1
ATOM 2253 C CA . PRO A 1 287 ? -16.469 6.887 25.031 1 93.56 287 PRO A CA 1
ATOM 2254 C C . PRO A 1 287 ? -15.781 7.992 24.219 1 93.56 287 PRO A C 1
ATOM 2256 O O . PRO A 1 287 ? -15.258 7.734 23.141 1 93.56 287 PRO A O 1
ATOM 2259 N N . LEU A 1 288 ? -15.844 9.195 24.75 1 93.69 288 LEU A N 1
ATOM 2260 C CA . LEU A 1 288 ? -15.188 10.359 24.172 1 93.69 288 LEU A CA 1
ATOM 2261 C C . LEU A 1 288 ? -13.898 10.688 24.922 1 93.69 288 LEU A C 1
ATOM 2263 O O . LEU A 1 288 ? -13.656 10.156 26.016 1 93.69 288 LEU A O 1
ATOM 2267 N N . GLU A 1 289 ? -13.039 11.5 24.266 1 94.44 289 GLU A N 1
ATOM 2268 C CA . GLU A 1 289 ? -11.883 12.016 24.984 1 94.44 289 GLU A CA 1
ATOM 2269 C C . GLU A 1 289 ? -12.312 12.844 26.188 1 94.44 289 GLU A C 1
ATOM 2271 O O . GLU A 1 289 ? -13.234 13.664 26.094 1 94.44 289 GLU A O 1
ATOM 2276 N N . VAL A 1 290 ? -11.703 12.602 27.328 1 92.81 290 VAL A N 1
ATOM 2277 C CA . VAL A 1 290 ? -12.016 13.344 28.547 1 92.81 290 VAL A CA 1
ATOM 2278 C C . VAL A 1 290 ? -10.781 14.102 29.031 1 92.81 290 VAL A C 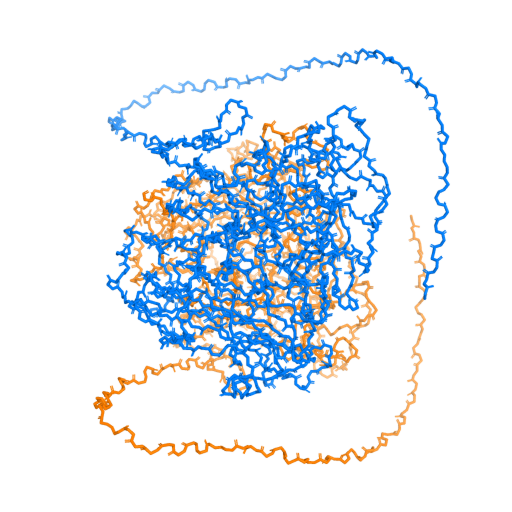1
ATOM 2280 O O . VAL A 1 290 ? -9.727 13.508 29.25 1 92.81 290 VAL A O 1
ATOM 2283 N N . VAL A 1 291 ? -10.953 15.352 29.125 1 93 291 VAL A N 1
ATOM 2284 C CA . VAL A 1 291 ? -9.93 16.219 29.688 1 93 291 VAL A CA 1
ATOM 2285 C C . VAL A 1 291 ? -10.289 16.578 31.125 1 93 291 VAL A C 1
ATOM 2287 O O . VAL A 1 291 ? -11.312 17.219 31.375 1 93 291 VAL A O 1
ATOM 2290 N N . ARG A 1 292 ? -9.453 16.25 32 1 92.12 292 ARG A N 1
ATOM 2291 C CA . ARG A 1 292 ? -9.734 16.5 33.406 1 92.12 292 ARG A CA 1
ATOM 2292 C C . ARG A 1 292 ? -9.008 17.734 33.906 1 92.12 292 ARG A C 1
ATOM 2294 O O . ARG A 1 292 ? -7.844 17.969 33.594 1 92.12 292 ARG A O 1
ATOM 2301 N N . VAL A 1 293 ? -9.766 18.547 34.688 1 92.75 293 VAL A N 1
ATOM 2302 C CA . VAL A 1 293 ? -9.195 19.781 35.219 1 92.75 293 VAL A CA 1
ATOM 2303 C C . VAL A 1 293 ? -9.688 20.016 36.625 1 92.75 293 VAL A C 1
ATOM 2305 O O . VAL A 1 293 ? -10.656 19.391 37.062 1 92.75 293 VAL A O 1
ATOM 2308 N N . LYS A 1 294 ? -8.945 20.828 37.344 1 93.5 294 LYS A N 1
ATOM 2309 C CA . LYS A 1 294 ? -9.359 21.281 38.656 1 93.5 294 LYS A CA 1
ATOM 2310 C C . LYS A 1 294 ? -9.984 22.672 38.594 1 93.5 294 LYS A C 1
ATOM 2312 O O . LYS A 1 294 ? -9.469 23.562 37.938 1 93.5 294 LYS A O 1
ATOM 2317 N N . PRO A 1 295 ? -11.148 22.828 39.344 1 90 295 PRO A N 1
ATOM 2318 C CA . PRO A 1 295 ? -11.758 24.156 39.375 1 90 295 PRO A CA 1
ATOM 2319 C C . PRO A 1 295 ? -10.82 25.234 39.906 1 90 295 PRO A C 1
ATOM 2321 O O . PRO A 1 295 ? -10.086 25 40.844 1 90 295 PRO A O 1
ATOM 2324 N N . GLY A 1 296 ? -10.812 26.391 39.219 1 90.38 296 GLY A N 1
ATOM 2325 C CA . GLY A 1 296 ? -10.062 27.547 39.688 1 90.38 296 GLY A CA 1
ATOM 2326 C C . GLY A 1 296 ? -8.664 27.625 39.125 1 90.38 296 GLY A C 1
ATOM 2327 O O . GLY A 1 296 ? -7.965 28.625 39.312 1 90.38 296 GLY A O 1
ATOM 2328 N N . LEU A 1 297 ? -8.266 26.656 38.438 1 93.25 297 LEU A N 1
ATOM 2329 C CA . LEU A 1 297 ? -6.93 26.656 37.875 1 93.25 297 LEU A CA 1
ATOM 2330 C C . LEU A 1 297 ? -6.988 26.922 36.375 1 93.25 297 LEU A C 1
ATOM 2332 O O . LEU A 1 297 ? -7.949 26.516 35.688 1 93.25 297 LEU A O 1
ATOM 2336 N N . ARG A 1 298 ? -5.93 27.578 35.875 1 92.38 298 ARG A N 1
ATOM 2337 C CA . ARG A 1 298 ? -5.754 27.812 34.438 1 92.38 298 ARG A CA 1
ATOM 2338 C C . ARG A 1 298 ? -4.832 26.766 33.812 1 92.38 298 ARG A C 1
ATOM 2340 O O . ARG A 1 298 ? -3.754 26.484 34.344 1 92.38 298 ARG A O 1
ATOM 2347 N N . TYR A 1 299 ? -5.297 26.172 32.688 1 93.75 299 TYR A N 1
ATOM 2348 C CA . TYR A 1 299 ? -4.539 25.094 32.062 1 93.75 299 TYR A CA 1
ATOM 2349 C C . TYR A 1 299 ? -4.07 25.5 30.672 1 93.75 299 TYR A C 1
ATOM 2351 O O . TYR A 1 299 ? -4.82 26.109 29.906 1 93.75 299 TYR A O 1
ATOM 2359 N N . ARG A 1 300 ? -2.848 25.266 30.422 1 93.75 300 ARG A N 1
ATOM 2360 C CA . ARG A 1 300 ? -2.395 25.297 29.031 1 93.75 300 ARG A CA 1
ATOM 2361 C C . ARG A 1 300 ? -2.875 24.078 28.266 1 93.75 300 ARG A C 1
ATOM 2363 O O . ARG A 1 300 ? -2.59 22.938 28.656 1 93.75 300 ARG A O 1
ATOM 2370 N N . MET A 1 301 ? -3.621 24.281 27.219 1 93.75 301 MET A N 1
ATOM 2371 C CA . MET A 1 301 ? -4.133 23.219 26.359 1 93.75 301 MET A CA 1
ATOM 2372 C C . MET A 1 301 ? -3.525 23.328 24.953 1 93.75 301 MET A C 1
ATOM 2374 O O . MET A 1 301 ? -3.307 24.422 24.453 1 93.75 301 MET A O 1
ATOM 2378 N N . ARG A 1 302 ? -3.238 22.219 24.391 1 95 302 ARG A N 1
ATOM 2379 C CA . ARG A 1 302 ? -2.648 22.188 23.047 1 95 302 ARG A CA 1
ATOM 2380 C C . ARG A 1 302 ? -3.574 21.484 22.062 1 95 302 ARG A C 1
ATOM 2382 O O . ARG A 1 302 ? -4.082 20.391 22.344 1 95 302 ARG A O 1
ATOM 2389 N N . PHE A 1 303 ? -3.83 22.141 20.969 1 94.94 303 PHE A N 1
ATOM 2390 C CA . PHE A 1 303 ? -4.688 21.609 19.906 1 94.94 303 PHE A CA 1
ATOM 2391 C C . PHE A 1 303 ? -3.908 21.453 18.609 1 94.94 303 PHE A C 1
ATOM 2393 O O . PHE A 1 303 ? -3.18 22.359 18.203 1 94.94 303 PHE A O 1
ATOM 2400 N N . ILE A 1 304 ? -4.016 20.281 18.047 1 96.06 304 ILE A N 1
ATOM 2401 C CA . ILE A 1 304 ? -3.324 19.969 16.797 1 96.06 304 ILE A CA 1
ATOM 2402 C C . ILE A 1 304 ? -4.316 19.391 15.797 1 96.06 304 ILE A C 1
ATOM 2404 O O . ILE A 1 304 ? -5.125 18.531 16.141 1 96.06 304 ILE A O 1
ATOM 2408 N N . ASP A 1 305 ? -4.305 19.891 14.617 1 94.44 305 ASP A N 1
ATOM 2409 C CA . ASP A 1 305 ? -5.07 19.25 13.547 1 94.44 305 ASP A CA 1
ATOM 2410 C C . ASP A 1 305 ? -4.211 18.25 12.781 1 94.44 305 ASP A C 1
ATOM 2412 O O . ASP A 1 305 ? -3.402 18.641 11.938 1 94.44 305 ASP A O 1
ATOM 2416 N N . GLY A 1 306 ? -4.445 17.016 13.016 1 93.62 306 GLY A N 1
ATOM 2417 C CA . GLY A 1 306 ? -3.721 15.953 12.336 1 93.62 306 GLY A CA 1
ATOM 2418 C C . GLY A 1 306 ? -4.43 15.445 11.094 1 93.62 306 GLY A C 1
ATOM 2419 O O . GLY A 1 306 ? -3.98 14.492 10.469 1 93.62 306 GLY A O 1
ATOM 2420 N N . GLY A 1 307 ? -5.457 16.109 10.703 1 91.5 307 GLY A N 1
ATOM 2421 C CA . GLY A 1 307 ? -6.246 15.68 9.555 1 91.5 307 GLY A CA 1
ATOM 2422 C C . GLY A 1 307 ? -5.539 15.883 8.234 1 91.5 307 GLY A C 1
ATOM 2423 O O . GLY A 1 307 ? -4.703 16.781 8.102 1 91.5 307 GLY A O 1
ATOM 2424 N N . GLY A 1 308 ? -5.879 15.031 7.238 1 89.75 308 GLY A N 1
ATOM 2425 C CA . GLY A 1 308 ? -5.289 15.133 5.914 1 89.75 308 GLY A CA 1
ATOM 2426 C C . GLY A 1 308 ? -6.281 15.562 4.852 1 89.75 308 GLY A C 1
ATOM 2427 O O . GLY A 1 308 ? -5.891 15.938 3.744 1 89.75 308 GLY A O 1
ATOM 2428 N N . GLY A 1 309 ? -7.543 15.57 5.188 1 88.38 309 GLY A N 1
ATOM 2429 C CA . GLY A 1 309 ? -8.578 15.93 4.238 1 88.38 309 GLY A CA 1
ATOM 2430 C C . GLY A 1 309 ? -9 17.375 4.336 1 88.38 309 GLY A C 1
ATOM 2431 O O . GLY A 1 309 ? -8.477 18.125 5.16 1 88.38 309 GLY A O 1
ATOM 2432 N N . ASP A 1 310 ? -9.789 17.766 3.391 1 86.75 310 ASP A N 1
ATOM 2433 C CA . ASP A 1 310 ? -10.352 19.109 3.414 1 86.75 310 ASP A CA 1
ATOM 2434 C C . ASP A 1 310 ? -11.484 19.219 4.426 1 86.75 310 ASP A C 1
ATOM 2436 O O . ASP A 1 310 ? -12.656 19.094 4.07 1 86.75 310 ASP A O 1
ATOM 2440 N N . CYS A 1 311 ? -11.055 19.438 5.602 1 86.88 311 CYS A N 1
ATOM 2441 C CA . CYS A 1 311 ? -11.969 19.516 6.73 1 86.88 311 CYS A CA 1
ATOM 2442 C C . CYS A 1 311 ? -11.523 20.562 7.73 1 86.88 311 CYS A C 1
ATOM 2444 O O . CYS A 1 311 ? -11.062 20.234 8.828 1 86.88 311 CYS A O 1
ATOM 2446 N N . PRO A 1 312 ? -11.703 21.844 7.398 1 86.94 312 PRO A N 1
ATOM 2447 C CA . PRO A 1 312 ? -11.414 22.859 8.422 1 86.94 312 PRO A CA 1
ATOM 2448 C C . PRO A 1 312 ? -12.211 22.641 9.703 1 86.94 312 PRO A C 1
ATOM 2450 O O . PRO A 1 312 ? -13.406 22.344 9.656 1 86.94 312 PRO A O 1
ATOM 2453 N N . MET A 1 313 ? -11.547 22.781 10.82 1 87.25 313 MET A N 1
ATOM 2454 C CA . MET A 1 313 ? -12.188 22.484 12.094 1 87.25 313 MET A CA 1
ATOM 2455 C C . MET A 1 313 ? -12.312 23.734 12.953 1 87.25 313 MET A C 1
ATOM 2457 O O . MET A 1 313 ? -11.312 24.391 13.25 1 87.25 313 MET A O 1
ATOM 2461 N N . ILE A 1 314 ? -13.492 24.031 13.328 1 87.19 314 ILE A N 1
ATOM 2462 C CA . ILE A 1 314 ? -13.758 25.125 14.258 1 87.19 314 ILE A CA 1
ATOM 2463 C C . ILE A 1 314 ? -13.773 24.594 15.688 1 87.19 314 ILE A C 1
ATOM 2465 O O . ILE A 1 314 ? -14.547 23.688 16.016 1 87.19 314 ILE A O 1
ATOM 2469 N N . VAL A 1 315 ? -12.93 25.125 16.516 1 88.44 315 VAL A N 1
ATOM 2470 C CA . VAL A 1 315 ? -12.789 24.656 17.891 1 88.44 315 VAL A CA 1
ATOM 2471 C C . VAL A 1 315 ? -13.336 25.703 18.859 1 88.44 315 VAL A C 1
ATOM 2473 O O . VAL A 1 315 ? -13.016 26.891 18.75 1 88.44 315 VAL A O 1
ATOM 2476 N N . SER A 1 316 ? -14.188 25.297 19.719 1 87.62 316 SER A N 1
ATOM 2477 C CA . SER A 1 316 ? -14.703 26.109 20.812 1 87.62 316 SER A CA 1
ATOM 2478 C C . SER A 1 316 ? -14.898 25.266 22.078 1 87.62 316 SER A C 1
ATOM 2480 O O . SER A 1 316 ? -14.906 24.031 22.016 1 87.62 316 SER A O 1
ATOM 2482 N N . VAL A 1 317 ? -14.93 25.922 23.188 1 85.94 317 VAL A N 1
ATOM 2483 C CA . VAL A 1 317 ? -15.195 25.266 24.469 1 85.94 317 VAL A CA 1
ATOM 2484 C C . VAL A 1 317 ? -16.469 25.844 25.078 1 85.94 317 VAL A C 1
ATOM 2486 O O . VAL A 1 317 ? -16.562 27.047 25.312 1 85.94 317 VAL A O 1
ATOM 2489 N N . ASP A 1 318 ? -17.391 24.969 25.375 1 81.69 318 ASP A N 1
ATOM 2490 C CA . ASP A 1 318 ? -18.672 25.406 25.922 1 81.69 318 ASP A CA 1
ATOM 2491 C C . ASP A 1 318 ? -18.469 26.141 27.25 1 81.69 318 ASP A C 1
ATOM 2493 O O . ASP A 1 318 ? -17.828 25.625 28.156 1 81.69 318 ASP A O 1
ATOM 2497 N N . GLY A 1 319 ? -19.094 27.266 27.266 1 80.81 319 GLY A N 1
ATOM 2498 C CA . GLY A 1 319 ? -19.109 28.016 28.516 1 80.81 319 GLY A CA 1
ATOM 2499 C C . GLY A 1 319 ? -17.781 28.703 28.812 1 80.81 319 GLY A C 1
ATOM 2500 O O . GLY A 1 319 ? -17.609 29.266 29.891 1 80.81 319 GLY A O 1
ATOM 2501 N N . HIS A 1 320 ? -16.844 28.594 27.953 1 84.94 320 HIS A N 1
ATOM 2502 C CA . HIS A 1 320 ? -15.539 29.188 28.203 1 84.94 320 HIS A CA 1
ATOM 2503 C C . HIS A 1 320 ? -15.047 29.984 27 1 84.94 320 HIS A C 1
ATOM 2505 O O . HIS A 1 320 ? -15.336 29.625 25.859 1 84.94 320 HIS A O 1
ATOM 2511 N N . ARG A 1 321 ? -14.352 31.047 27.312 1 89.56 321 ARG A N 1
ATOM 2512 C CA . ARG A 1 321 ? -13.461 31.656 26.328 1 89.56 321 ARG A CA 1
ATOM 2513 C C . ARG A 1 321 ? -12.031 31.156 26.5 1 89.56 321 ARG A C 1
ATOM 2515 O O . ARG A 1 321 ? -11.664 30.656 27.562 1 89.56 321 ARG A O 1
ATOM 2522 N N . MET A 1 322 ? -11.312 31.25 25.422 1 91.75 322 MET A N 1
ATOM 2523 C CA . MET A 1 322 ? -9.922 30.797 25.438 1 91.75 322 MET A CA 1
ATOM 2524 C C . MET A 1 322 ? -8.969 31.953 25.141 1 91.75 322 MET A C 1
ATOM 2526 O O . MET A 1 322 ? -9.375 32.969 24.562 1 91.75 322 MET A O 1
ATOM 2530 N N . THR A 1 323 ? -7.789 31.812 25.625 1 94.69 323 THR A N 1
ATOM 2531 C CA . THR A 1 323 ? -6.73 32.75 25.266 1 94.69 323 THR A CA 1
ATOM 2532 C C . THR A 1 323 ? -5.629 32.031 24.484 1 94.69 323 THR A C 1
ATOM 2534 O O . THR A 1 323 ? -4.949 31.156 25 1 94.69 323 THR A O 1
ATOM 2537 N N . ILE A 1 324 ? -5.457 32.469 23.234 1 94.38 324 ILE A N 1
ATOM 2538 C CA . ILE A 1 324 ? -4.375 31.922 22.406 1 94.38 324 ILE A CA 1
ATOM 2539 C C . ILE A 1 324 ? -3.043 32.531 22.859 1 94.38 324 ILE A C 1
ATOM 2541 O O . ILE A 1 324 ? -2.893 33.75 22.938 1 94.38 324 ILE A O 1
ATOM 2545 N N . ILE A 1 325 ? -2.076 31.672 23.141 1 93.62 325 ILE A N 1
ATOM 2546 C CA . ILE A 1 325 ? -0.783 32.188 23.594 1 93.62 325 ILE A CA 1
ATOM 2547 C C . ILE A 1 325 ? 0.319 31.672 22.672 1 93.62 325 ILE A C 1
ATOM 2549 O O . ILE A 1 325 ? 1.49 32.031 22.844 1 93.62 325 ILE A O 1
ATOM 2553 N N . GLY A 1 326 ? -0.062 30.891 21.734 1 91.69 326 GLY A N 1
ATOM 2554 C CA . GLY A 1 326 ? 0.892 30.391 20.75 1 91.69 326 GLY A CA 1
ATOM 2555 C C . GLY A 1 326 ? 0.231 29.703 19.578 1 91.69 326 GLY A C 1
ATOM 2556 O O . GLY A 1 326 ? -0.89 29.203 19.703 1 91.69 326 GLY A O 1
ATOM 2557 N N . MET A 1 327 ? 0.959 29.688 18.453 1 90.12 327 MET A N 1
ATOM 2558 C CA . MET A 1 327 ? 0.548 28.984 17.234 1 90.12 327 MET A CA 1
ATOM 2559 C C . MET A 1 327 ? 1.754 28.391 16.516 1 90.12 327 MET A C 1
ATOM 2561 O O . MET A 1 327 ? 2.732 29.109 16.25 1 90.12 327 MET A O 1
ATOM 2565 N N . ASP A 1 328 ? 1.702 27.188 16.141 1 85.06 328 ASP A N 1
ATOM 2566 C CA . ASP A 1 328 ? 2.723 26.469 15.383 1 85.06 328 ASP A CA 1
ATOM 2567 C C . ASP A 1 328 ? 4.105 26.656 16 1 85.06 328 ASP A C 1
ATOM 2569 O O . ASP A 1 328 ? 5.062 27 15.305 1 85.06 328 ASP A O 1
ATOM 2573 N N . GLY A 1 329 ? 4.219 26.641 17.266 1 71.19 329 GLY A N 1
ATOM 2574 C CA . GLY A 1 329 ? 5.492 26.656 17.969 1 71.19 329 GLY A CA 1
ATOM 2575 C C . GLY A 1 329 ? 5.996 28.062 18.266 1 71.19 329 GLY A C 1
ATOM 2576 O O . GLY A 1 329 ? 7.09 28.234 18.797 1 71.19 329 GLY A O 1
ATOM 2577 N N . THR A 1 330 ? 5.238 29 17.859 1 81.88 330 THR A N 1
ATOM 2578 C CA . THR A 1 330 ? 5.695 30.359 18.156 1 81.88 330 THR A CA 1
ATOM 2579 C C . THR A 1 330 ? 4.777 31.031 19.172 1 81.88 330 THR A C 1
ATOM 2581 O O . THR A 1 330 ? 3.555 30.922 19.062 1 81.88 330 THR A O 1
ATOM 2584 N N . SER A 1 331 ? 5.43 31.641 20.047 1 88.38 331 SER A N 1
ATOM 2585 C CA . SER A 1 331 ? 4.668 32.375 21.062 1 88.38 331 SER A CA 1
ATOM 2586 C C . SER A 1 331 ? 4.039 33.625 20.484 1 88.38 331 SER A C 1
ATOM 2588 O O . SER A 1 331 ? 4.664 34.312 19.672 1 88.38 331 SER A O 1
ATOM 2590 N N . SER A 1 332 ? 2.855 33.812 20.828 1 92.19 332 SER A N 1
ATOM 2591 C CA . SER A 1 332 ? 2.146 35.031 20.391 1 92.19 332 SER A CA 1
ATOM 2592 C C . SER A 1 332 ? 1.715 35.875 21.578 1 92.19 332 SER A C 1
ATOM 2594 O O . SER A 1 332 ? 1.684 35.406 22.719 1 92.19 332 SER A O 1
ATOM 2596 N N . ALA A 1 333 ? 1.46 37.156 21.219 1 94.19 333 ALA A N 1
ATOM 2597 C CA . ALA A 1 333 ? 0.759 37.938 22.219 1 94.19 333 ALA A CA 1
ATOM 2598 C C . ALA A 1 333 ? -0.583 37.312 22.578 1 94.19 333 ALA A C 1
ATOM 2600 O O . ALA A 1 333 ? -1.294 36.812 21.703 1 94.19 333 ALA A O 1
ATOM 2601 N N . PRO A 1 334 ? -0.847 37.25 23.906 1 94.12 334 PRO A N 1
ATOM 2602 C CA . PRO A 1 334 ? -2.111 36.625 24.297 1 94.12 334 PRO A CA 1
ATOM 2603 C C . PRO A 1 334 ? -3.32 37.25 23.625 1 94.12 334 PRO A C 1
ATOM 2605 O O . PRO A 1 334 ? -3.377 38.5 23.484 1 94.12 334 PRO A O 1
ATOM 2608 N N . PHE A 1 335 ? -4.203 36.531 23.172 1 94.62 335 PHE A N 1
ATOM 2609 C CA . PHE A 1 335 ? -5.402 36.969 22.484 1 94.62 335 PHE A CA 1
ATOM 2610 C C . PHE A 1 335 ? -6.613 36.156 22.875 1 94.62 335 PHE A C 1
ATOM 2612 O O . PHE A 1 335 ? -6.645 34.938 22.641 1 94.62 335 PHE A O 1
ATOM 2619 N N . THR A 1 336 ? -7.656 36.75 23.438 1 93.38 336 THR A N 1
ATOM 2620 C CA . THR A 1 336 ? -8.836 36.062 23.922 1 93.38 336 THR A CA 1
ATOM 2621 C C . THR A 1 336 ? -9.82 35.812 22.781 1 93.38 336 THR A C 1
ATOM 2623 O O . THR A 1 336 ? -10.133 36.719 22.016 1 93.38 336 THR A O 1
ATOM 2626 N N . VAL A 1 337 ? -10.297 34.562 22.734 1 93.38 337 VAL A N 1
ATOM 2627 C CA . VAL A 1 337 ? -11.141 34.188 21.609 1 93.38 337 VAL A CA 1
ATOM 2628 C C . VAL A 1 337 ? -12.289 33.312 22.094 1 93.38 337 VAL A C 1
ATOM 2630 O O . VAL A 1 337 ? -12.195 32.719 23.172 1 93.38 337 VAL A O 1
ATOM 2633 N N . ASP A 1 338 ? -13.344 33.281 21.234 1 89.88 338 ASP A N 1
ATOM 2634 C CA . ASP A 1 338 ? -14.445 32.375 21.469 1 89.88 338 ASP A CA 1
ATOM 2635 C C . ASP A 1 338 ? -14.242 31.062 20.703 1 89.88 338 ASP A C 1
ATOM 2637 O O . ASP A 1 338 ? -14.695 30 21.125 1 89.88 338 ASP A O 1
ATOM 2641 N N . SER A 1 339 ? -13.656 31.203 19.547 1 88.81 339 SER A N 1
ATOM 2642 C CA . SER A 1 339 ? -13.375 30.047 18.703 1 88.81 339 SER A CA 1
ATOM 2643 C C . SER A 1 339 ? -12.211 30.328 17.75 1 88.81 339 SER A C 1
ATOM 2645 O O . SER A 1 339 ? -11.797 31.469 17.578 1 88.81 339 SER A O 1
ATOM 2647 N N . PHE A 1 340 ? -11.617 29.281 17.266 1 90.06 340 PHE A N 1
ATOM 2648 C CA . PHE A 1 340 ? -10.602 29.391 16.219 1 90.06 340 PHE A CA 1
ATOM 2649 C C . PHE A 1 340 ? -10.727 28.25 15.219 1 90.06 340 PHE A C 1
ATOM 2651 O O . PHE A 1 340 ? -11.289 27.203 15.531 1 90.06 340 PHE A O 1
ATOM 2658 N N . ILE A 1 341 ? -10.281 28.5 14.023 1 87.94 341 ILE A N 1
ATOM 2659 C CA . ILE A 1 341 ? -10.367 27.516 12.945 1 87.94 341 ILE A CA 1
ATOM 2660 C C . ILE A 1 341 ? -8.984 26.922 12.688 1 87.94 341 ILE A C 1
ATOM 2662 O O . ILE A 1 341 ? -8 27.641 12.562 1 87.94 341 ILE A O 1
ATOM 2666 N N . MET A 1 342 ? -8.992 25.594 12.695 1 88 342 MET A N 1
ATOM 2667 C CA . MET A 1 342 ? -7.758 24.859 12.375 1 88 342 MET A CA 1
ATOM 2668 C C . MET A 1 342 ? -7.867 24.172 11.023 1 88 342 MET A C 1
ATOM 2670 O O . MET A 1 342 ? -8.922 23.625 10.688 1 88 342 MET A O 1
ATOM 2674 N N . LEU A 1 343 ? -6.832 24.297 10.344 1 83.25 343 LEU A N 1
ATOM 2675 C CA . LEU A 1 343 ? -6.684 23.547 9.102 1 83.25 343 LEU A CA 1
ATOM 2676 C C . LEU A 1 343 ? -5.605 22.484 9.234 1 83.25 343 LEU A C 1
ATOM 2678 O O . LEU A 1 343 ? -4.891 22.438 10.234 1 83.25 343 LEU A O 1
ATOM 2682 N N . SER A 1 344 ? -5.562 21.641 8.266 1 81.25 344 SER A N 1
ATOM 2683 C CA . SER A 1 344 ? -4.641 20.5 8.328 1 81.25 344 SER A CA 1
ATOM 2684 C C . SER A 1 344 ? -3.252 20.953 8.773 1 81.25 344 SER A C 1
ATOM 2686 O O . SER A 1 344 ? -2.678 21.875 8.195 1 81.25 344 SER A O 1
ATOM 2688 N N . ASP A 1 345 ? -2.816 20.328 9.891 1 78.56 345 ASP A N 1
ATOM 2689 C CA . ASP A 1 345 ? -1.497 20.5 10.492 1 78.56 345 ASP A CA 1
ATOM 2690 C C . ASP A 1 345 ? -1.406 21.797 11.281 1 78.56 345 ASP A C 1
ATOM 2692 O O . ASP A 1 345 ? -0.325 22.188 11.727 1 78.56 345 ASP A O 1
ATOM 2696 N N . GLY A 1 346 ? -2.537 22.531 11.508 1 75.62 346 GLY A N 1
ATOM 2697 C CA . GLY A 1 346 ? -2.525 23.672 12.398 1 75.62 346 GLY A CA 1
ATOM 2698 C C . GLY A 1 346 ? -2.465 23.297 13.867 1 75.62 346 GLY A C 1
ATOM 2699 O O . GLY A 1 346 ? -3.066 22.297 14.273 1 75.62 346 GLY A O 1
ATOM 2700 N N . CYS A 1 347 ? -1.682 24.062 14.539 1 65.19 347 CYS A N 1
ATOM 2701 C CA . CYS A 1 347 ? -1.549 23.812 15.969 1 65.19 347 CYS A CA 1
ATOM 2702 C C . CYS A 1 347 ? -1.79 25.094 16.766 1 65.19 347 CYS A C 1
ATOM 2704 O O . CYS A 1 347 ? -1.302 26.172 16.391 1 65.19 347 CYS A O 1
ATOM 2706 N N . TYR A 1 348 ? -2.6 24.984 17.844 1 76.06 348 TYR A N 1
ATOM 2707 C CA . TYR A 1 348 ? -2.896 26.109 18.719 1 76.06 348 TYR A CA 1
ATOM 2708 C C . TYR A 1 348 ? -2.676 25.734 20.172 1 76.06 348 TYR A C 1
ATOM 2710 O O . TYR A 1 348 ? -2.846 24.562 20.562 1 76.06 348 TYR A O 1
ATOM 2718 N N . VAL A 1 349 ? -2.238 26.594 20.922 1 73.88 349 VAL A N 1
ATOM 2719 C CA . VAL A 1 349 ? -2.1 26.453 22.375 1 73.88 349 VAL A CA 1
ATOM 2720 C C . VAL A 1 349 ? -2.967 27.5 23.078 1 73.88 349 VAL A C 1
ATOM 2722 O O . VAL A 1 349 ? -2.867 28.688 22.797 1 73.88 349 VAL A O 1
ATOM 2725 N N . THR A 1 350 ? -3.869 27.016 23.984 1 73.62 350 THR A N 1
ATOM 2726 C CA . THR A 1 350 ? -4.77 27.891 24.719 1 73.62 350 THR A CA 1
ATOM 2727 C C . THR A 1 350 ? -4.645 27.656 26.234 1 73.62 350 THR A C 1
ATOM 2729 O O . THR A 1 350 ? -4.168 26.594 26.656 1 73.62 350 THR A O 1
ATOM 2732 N N . ASP A 1 351 ? -4.875 28.531 27.078 1 50.81 351 ASP A N 1
ATOM 2733 C CA . ASP A 1 351 ? -4.812 28.422 28.531 1 50.81 351 ASP A CA 1
ATOM 2734 C C . ASP A 1 351 ? -6.164 28.016 29.109 1 50.81 351 ASP A C 1
ATOM 2736 O O . ASP A 1 351 ? -6.27 27.703 30.297 1 50.81 351 ASP A O 1
ATOM 2740 N N . ARG A 1 352 ? -7.324 27.891 28.266 1 49.19 352 ARG A N 1
ATOM 2741 C CA . ARG A 1 352 ? -8.586 27.578 28.922 1 49.19 352 ARG A CA 1
ATOM 2742 C C . ARG A 1 352 ? -9.273 26.391 28.234 1 49.19 352 ARG A C 1
ATOM 2744 O O . ARG A 1 352 ? -8.844 25.953 27.172 1 49.19 352 ARG A O 1
ATOM 2751 N N . LYS A 1 353 ? -10.539 25.797 28.641 1 44.12 353 LYS A N 1
ATOM 2752 C CA . LYS A 1 353 ? -11.328 24.562 28.609 1 44.12 353 LYS A CA 1
ATOM 2753 C C . LYS A 1 353 ? -11.734 24.203 27.188 1 44.12 353 LYS A C 1
ATOM 2755 O O . LYS A 1 353 ? -11.891 25.078 26.344 1 44.12 353 LYS A O 1
ATOM 2760 N N . VAL A 1 354 ? -12.102 22.922 26.984 1 46 354 VAL A N 1
ATOM 2761 C CA . VAL A 1 354 ? -11.922 22 25.875 1 46 354 VAL A CA 1
ATOM 2762 C C . VAL A 1 354 ? -13.102 22.125 24.906 1 46 354 VAL A C 1
ATOM 2764 O O . VAL A 1 354 ? -14.18 22.562 25.297 1 46 354 VAL A O 1
ATOM 2767 N N . PHE A 1 355 ? -13.133 21.297 23.594 1 49.25 355 PHE A N 1
ATOM 2768 C CA . PHE A 1 355 ? -13.203 21.469 22.156 1 49.25 355 PHE A CA 1
ATOM 2769 C C . PHE A 1 355 ? -14.477 20.844 21.594 1 49.25 355 PHE A C 1
ATOM 2771 O O . PHE A 1 355 ? -14.938 19.812 22.094 1 49.25 355 PHE A O 1
ATOM 2778 N N . ASN A 1 356 ? -15.312 21.719 21.016 1 42.25 356 ASN A N 1
ATOM 2779 C CA . ASN A 1 356 ? -16.25 21.141 20.047 1 42.25 356 ASN A CA 1
ATOM 2780 C C . ASN A 1 356 ? -15.758 21.328 18.609 1 42.25 356 ASN A C 1
ATOM 2782 O O . ASN A 1 356 ? -15.391 22.438 18.219 1 42.25 356 ASN A O 1
ATOM 2786 N N . GLY A 1 357 ? -15.258 20.312 17.797 1 41.59 357 GLY A N 1
ATOM 2787 C CA . GLY A 1 357 ? -14.75 20.438 16.438 1 41.59 357 GLY A CA 1
ATOM 2788 C C . GLY A 1 357 ? -15.844 20.453 15.391 1 41.59 357 GLY A C 1
ATOM 2789 O O . GLY A 1 357 ? -16.812 19.703 15.492 1 41.59 357 GLY A O 1
ATOM 2790 N N . ARG A 1 358 ? -16.109 21.672 14.5 1 40.25 358 ARG A N 1
ATOM 2791 C CA . ARG A 1 358 ? -17.109 21.75 13.445 1 40.25 358 ARG A CA 1
ATOM 2792 C C . ARG A 1 358 ? -16.453 21.922 12.078 1 40.25 358 ARG A C 1
ATOM 2794 O O . ARG A 1 358 ? -15.391 22.547 11.969 1 40.25 358 ARG A O 1
ATOM 2801 N N . GLN A 1 359 ? -16.844 21.094 10.984 1 41.94 359 GLN A N 1
ATOM 2802 C CA . GLN A 1 359 ? -16.391 21.281 9.602 1 41.94 359 GLN A CA 1
ATOM 2803 C C . GLN A 1 359 ? -17.234 22.328 8.891 1 41.94 359 GLN A C 1
ATOM 2805 O O . GLN A 1 359 ? -18.469 22.312 8.977 1 41.94 359 GLN A O 1
ATOM 2810 N N . MET A 1 360 ? -16.891 23.578 8.484 1 36.09 360 MET A N 1
ATOM 2811 C CA . MET A 1 360 ? -17.734 24.609 7.91 1 36.09 360 MET A CA 1
ATOM 2812 C C . MET A 1 360 ? -17.781 24.5 6.391 1 36.09 360 MET A C 1
ATOM 2814 O O . MET A 1 360 ? -18.391 25.328 5.715 1 36.09 360 MET A O 1
ATOM 2818 N N . GLY A 1 361 ? -17.156 24.156 5.605 1 36.06 361 GLY A N 1
ATOM 2819 C CA . GLY A 1 361 ? -17.266 24.812 4.316 1 36.06 361 GLY A CA 1
ATOM 2820 C C . GLY A 1 361 ? -18.641 24.672 3.684 1 36.06 361 GLY A C 1
ATOM 2821 O O . GLY A 1 361 ? -19.562 24.125 4.305 1 36.06 361 GLY A O 1
ATOM 2822 N N . GLY A 1 362 ? -18.859 24.938 2.27 1 35.78 362 GLY A N 1
ATOM 2823 C CA . GLY A 1 362 ? -20.047 24.938 1.44 1 35.78 362 GLY A CA 1
ATOM 2824 C C . GLY A 1 362 ? -20.969 23.766 1.716 1 35.78 362 GLY A C 1
ATOM 2825 O O . GLY A 1 362 ? -20.797 23.047 2.711 1 35.78 362 GLY A O 1
ATOM 2826 N N . SER A 1 363 ? -21.781 23.297 0.618 1 36.72 363 SER A N 1
ATOM 2827 C CA . SER A 1 363 ? -22.734 22.188 0.651 1 36.72 363 SER A CA 1
ATOM 2828 C C . SER A 1 363 ? -22.203 21.016 1.475 1 36.72 363 SER A C 1
ATOM 2830 O O . SER A 1 363 ? -22.672 19.891 1.325 1 36.72 363 SER A O 1
ATOM 2832 N N . ILE A 1 364 ? -21.109 21.109 2.07 1 40.97 364 ILE A N 1
ATOM 2833 C CA . ILE A 1 364 ? -20.25 20.016 2.551 1 40.97 364 ILE A CA 1
ATOM 2834 C C . ILE A 1 364 ? -20.797 19.484 3.879 1 40.97 364 ILE A C 1
ATOM 2836 O O . ILE A 1 364 ? -21.234 20.266 4.734 1 40.97 364 ILE A O 1
ATOM 2840 N N . VAL A 1 365 ? -21.078 18.297 3.953 1 45.47 365 VAL A N 1
ATOM 2841 C CA . VAL A 1 365 ? -21.422 17.391 5.051 1 45.47 365 VAL A CA 1
ATOM 2842 C C . VAL A 1 365 ? -20.688 17.828 6.316 1 45.47 365 VAL A C 1
ATOM 2844 O O . VAL A 1 365 ? -19.469 18.062 6.289 1 45.47 365 VAL A O 1
ATOM 2847 N N . GLN A 1 366 ? -21.344 18.5 7.289 1 62.09 366 GLN A N 1
ATOM 2848 C CA . GLN A 1 366 ? -20.859 19.062 8.539 1 62.09 366 GLN A CA 1
ATOM 2849 C C . GLN A 1 366 ? -20.609 17.984 9.578 1 62.09 366 GLN A C 1
ATOM 2851 O O . GLN A 1 366 ? -21.547 17.422 10.141 1 62.09 366 GLN A O 1
ATOM 2856 N N . ALA A 1 367 ? -19.422 17.453 9.57 1 79.06 367 ALA A N 1
ATOM 2857 C CA . ALA A 1 367 ? -19.047 16.562 10.664 1 79.06 367 ALA A CA 1
ATOM 2858 C C . ALA A 1 367 ? -18.953 17.328 11.984 1 79.06 367 ALA A C 1
ATOM 2860 O O . ALA A 1 367 ? -18.453 18.453 12.016 1 79.06 367 ALA A O 1
ATOM 2861 N N . LYS A 1 368 ? -19.656 16.875 13.047 1 84.62 368 LYS A N 1
ATOM 2862 C CA . LYS A 1 368 ? -19.609 17.422 14.398 1 84.62 368 LYS A CA 1
ATOM 2863 C C . LYS A 1 368 ? -19.109 16.391 15.398 1 84.62 368 LYS A C 1
ATOM 2865 O O . LYS A 1 368 ? -19.484 15.211 15.328 1 84.62 368 LYS A O 1
ATOM 2870 N N . GLN A 1 369 ? -18.203 16.812 16.219 1 89.81 369 GLN A N 1
ATOM 2871 C CA . GLN A 1 369 ? -17.672 15.945 17.266 1 89.81 369 GLN A CA 1
ATOM 2872 C C . GLN A 1 369 ? -17.297 16.75 18.516 1 89.81 369 GLN A C 1
ATOM 2874 O O . GLN A 1 369 ? -17.312 17.984 18.484 1 89.81 369 GLN A O 1
ATOM 2879 N N . GLY A 1 370 ? -17.047 16.062 19.656 1 88.75 370 GLY A N 1
ATOM 2880 C CA . GLY A 1 370 ? -16.672 16.766 20.875 1 88.75 370 GLY A CA 1
ATOM 2881 C C . GLY A 1 370 ? -15.875 15.914 21.828 1 88.75 370 GLY A C 1
ATOM 2882 O O . GLY A 1 370 ? -15.797 14.695 21.672 1 88.75 370 GLY A O 1
ATOM 2883 N N . ALA A 1 371 ? -15.148 16.562 22.672 1 92.38 371 ALA A N 1
ATOM 2884 C CA . ALA A 1 371 ? -14.523 15.992 23.859 1 92.38 371 ALA A CA 1
ATOM 2885 C C . ALA A 1 371 ? -15.172 16.516 25.141 1 92.38 371 ALA A C 1
ATOM 2887 O O . ALA A 1 371 ? -16 17.438 25.078 1 92.38 371 ALA A O 1
ATOM 2888 N N . ILE A 1 372 ? -14.906 15.875 26.281 1 91.44 372 ILE A N 1
ATOM 2889 C CA . ILE A 1 372 ? -15.523 16.25 27.547 1 91.44 372 ILE A CA 1
ATOM 2890 C C . ILE A 1 372 ? -14.5 16.969 28.422 1 91.44 372 ILE A C 1
ATOM 2892 O O . ILE A 1 372 ? -13.406 16.438 28.656 1 91.44 372 ILE A O 1
ATOM 2896 N N . LEU A 1 373 ? -14.789 18.141 28.797 1 91.69 373 LEU A N 1
ATOM 2897 C CA . LEU A 1 373 ? -14.07 18.797 29.891 1 91.69 373 LEU A CA 1
ATOM 2898 C C . LEU A 1 373 ? -14.703 18.469 31.234 1 91.69 373 LEU A C 1
ATOM 2900 O O . LEU A 1 373 ? -15.812 18.906 31.531 1 91.69 373 LEU A O 1
ATOM 2904 N N . ARG A 1 374 ? -13.969 17.75 32.031 1 91.75 374 ARG A N 1
ATOM 2905 C CA . ARG A 1 374 ? -14.539 17.312 33.312 1 91.75 374 ARG A CA 1
ATOM 2906 C C . ARG A 1 374 ? -13.781 17.906 34.469 1 91.75 374 ARG A C 1
ATOM 2908 O O . ARG A 1 374 ? -12.578 17.688 34.625 1 91.75 374 ARG A O 1
ATOM 2915 N N . TYR A 1 375 ? -14.477 18.562 35.281 1 91.12 375 TYR A N 1
ATOM 2916 C CA . TYR A 1 375 ? -13.906 19.141 36.5 1 91.12 375 TYR A CA 1
ATOM 2917 C C . TYR A 1 375 ? -13.82 18.109 37.625 1 91.12 375 TYR A C 1
ATOM 2919 O O . TYR A 1 375 ? -14.703 17.25 37.75 1 91.12 375 TYR A O 1
ATOM 2927 N N . GLU A 1 376 ? -12.727 18.234 38.281 1 91.12 376 GLU A N 1
ATOM 2928 C CA . GLU A 1 376 ? -12.617 17.375 39.469 1 91.12 376 GLU A CA 1
ATOM 2929 C C . GLU A 1 376 ? -13.836 17.516 40.375 1 91.12 376 GLU A C 1
ATOM 2931 O O . GLU A 1 376 ? -14.281 18.625 40.656 1 91.12 376 GLU A O 1
ATOM 2936 N N . GLY A 1 377 ? -14.383 16.391 40.75 1 89.31 377 GLY A N 1
ATOM 2937 C CA . GLY A 1 377 ? -15.555 16.391 41.625 1 89.31 377 GLY A CA 1
ATOM 2938 C C . GLY A 1 377 ? -16.859 16.25 40.844 1 89.31 377 GLY A C 1
ATOM 2939 O O . GLY A 1 377 ? -17.891 15.938 41.438 1 89.31 377 GLY A O 1
ATOM 2940 N N . ALA A 1 378 ? -16.781 16.562 39.562 1 90.06 378 ALA A N 1
ATOM 2941 C CA . ALA A 1 378 ? -17.984 16.422 38.75 1 90.06 378 ALA A CA 1
ATOM 2942 C C . ALA A 1 378 ? -18.359 14.945 38.594 1 90.06 378 ALA A C 1
ATOM 2944 O O . ALA A 1 378 ? -17.5 14.062 38.688 1 90.06 378 ALA A O 1
ATOM 2945 N N . PRO A 1 379 ? -19.625 14.656 38.375 1 85.75 379 PRO A N 1
ATOM 2946 C CA . PRO A 1 379 ? -20.047 13.266 38.156 1 85.75 379 PRO A CA 1
ATOM 2947 C C . PRO A 1 379 ? -19.406 12.656 36.906 1 85.75 379 PRO A C 1
ATOM 2949 O O . PRO A 1 379 ? -19.156 13.359 35.906 1 85.75 379 PRO A O 1
ATOM 2952 N N . GLU A 1 380 ? -19.125 11.438 37.031 1 85.62 380 GLU A N 1
ATOM 2953 C CA . GLU A 1 380 ? -18.578 10.703 35.906 1 85.62 380 GLU A CA 1
ATOM 2954 C C . GLU A 1 380 ? -19.672 10.289 34.938 1 85.62 380 GLU A C 1
ATOM 2956 O O . GLU A 1 380 ? -19.875 9.102 34.688 1 85.62 380 GLU A O 1
ATOM 2961 N N . GLU A 1 381 ? -20.469 11.25 34.406 1 84.19 381 GLU A N 1
ATOM 2962 C CA . GLU A 1 381 ? -21.531 11.023 33.438 1 84.19 381 GLU A CA 1
ATOM 2963 C C . GLU A 1 381 ? -21.234 11.75 32.125 1 84.19 381 GLU A C 1
ATOM 2965 O O . GLU A 1 381 ? -21 12.961 32.125 1 84.19 381 GLU A O 1
ATOM 2970 N N . ASP A 1 382 ? -21.234 10.938 31.125 1 85.25 382 ASP A N 1
ATOM 2971 C CA . ASP A 1 382 ? -20.953 11.523 29.812 1 85.25 382 ASP A CA 1
ATOM 2972 C C . ASP A 1 382 ? -22.219 12.07 29.156 1 85.25 382 ASP A C 1
ATOM 2974 O O . ASP A 1 382 ? -23.312 11.531 29.359 1 85.25 382 ASP A O 1
ATOM 2978 N N . PRO A 1 383 ? -22.047 13.164 28.422 1 83.31 383 PRO A N 1
ATOM 2979 C CA . PRO A 1 383 ? -23.219 13.719 27.734 1 83.31 383 PRO A CA 1
ATOM 2980 C C . PRO A 1 383 ? -23.797 12.766 26.703 1 83.31 383 PRO A C 1
ATOM 2982 O O . PRO A 1 383 ? -23.062 12.055 26.016 1 83.31 383 PRO A O 1
ATOM 2985 N N . THR A 1 384 ? -25.078 12.758 26.562 1 81.12 384 THR A N 1
ATOM 2986 C CA . THR A 1 384 ? -25.766 11.867 25.641 1 81.12 384 THR A CA 1
ATOM 2987 C C . THR A 1 384 ? -26.281 12.633 24.422 1 81.12 384 THR A C 1
ATOM 2989 O O . THR A 1 384 ? -26.641 12.031 23.406 1 81.12 384 THR A O 1
ATOM 2992 N N . GLU A 1 385 ? -26.234 13.891 24.531 1 75.06 385 GLU A N 1
ATOM 2993 C CA . GLU A 1 385 ? -26.797 14.711 23.469 1 75.06 385 GLU A CA 1
ATOM 2994 C C . GLU A 1 385 ? -25.875 14.727 22.25 1 75.06 385 GLU A C 1
ATOM 2996 O O . GLU A 1 385 ? -24.656 14.586 22.375 1 75.06 385 GLU A O 1
ATOM 3001 N N . THR A 1 386 ? -26.547 14.875 21.141 1 73.94 386 THR A N 1
ATOM 3002 C CA . THR A 1 386 ? -25.797 15.047 19.906 1 73.94 386 THR A CA 1
ATOM 3003 C C . THR A 1 386 ? -25.125 16.422 19.859 1 73.94 386 THR A C 1
ATOM 3005 O O . THR A 1 386 ? -25.719 17.406 20.312 1 73.94 386 THR A O 1
ATOM 3008 N N . PHE A 1 387 ? -24 16.375 19.359 1 76.56 387 PHE A N 1
ATOM 3009 C CA . PHE A 1 387 ? -23.266 17.641 19.25 1 76.56 387 PHE A CA 1
ATOM 3010 C C . PHE A 1 387 ? -23.922 18.562 18.219 1 76.56 387 PHE A C 1
ATOM 3012 O O . PHE A 1 387 ? -24.375 18.094 17.172 1 76.56 387 PHE A O 1
ATOM 3019 N N . GLU A 1 388 ? -24.172 19.75 18.656 1 68.44 388 GLU A N 1
ATOM 3020 C CA . GLU A 1 388 ? -24.766 20.75 17.766 1 68.44 388 GLU A CA 1
ATOM 3021 C C . GLU A 1 388 ? -23.781 21.875 17.484 1 68.44 388 GLU A C 1
ATOM 3023 O O . GLU A 1 388 ? -22.828 22.078 18.234 1 68.44 388 GLU A O 1
ATOM 3028 N N . TYR A 1 389 ? -23.922 22.406 16.25 1 63.66 389 TYR A N 1
ATOM 3029 C CA . TYR A 1 389 ? -23.094 23.547 15.883 1 63.66 389 TYR A CA 1
ATOM 3030 C C . TYR A 1 389 ? -23.969 24.719 15.461 1 63.66 389 TYR A C 1
ATOM 3032 O O . TYR A 1 389 ? -24.984 24.547 14.773 1 63.66 389 TYR A O 1
ATOM 3040 N N . ASP A 1 390 ? -23.484 25.828 16.078 1 61.84 390 ASP A N 1
ATOM 3041 C CA . ASP A 1 390 ? -24.062 27.062 15.578 1 61.84 390 ASP A CA 1
ATOM 3042 C C . ASP A 1 390 ? -23.234 27.625 14.414 1 61.84 390 ASP A C 1
ATOM 3044 O O . ASP A 1 390 ? -22.094 28.031 14.602 1 61.84 390 ASP A O 1
ATOM 3048 N N . PRO A 1 391 ? -23.719 27.578 13.188 1 59.88 391 PRO A N 1
ATOM 3049 C CA . PRO A 1 391 ? -22.969 28.062 12.031 1 59.88 391 PRO A CA 1
ATOM 3050 C C . PRO A 1 391 ? -22.609 29.547 12.156 1 59.88 391 PRO A C 1
ATOM 3052 O O . PRO A 1 391 ? -21.75 30.031 11.406 1 59.88 391 PRO A O 1
ATOM 3055 N N . ASN A 1 392 ? -23.344 30.203 13.047 1 59.25 392 ASN A N 1
ATOM 3056 C CA . ASN A 1 392 ? -23.047 31.609 13.305 1 59.25 392 ASN A CA 1
ATOM 3057 C C . ASN A 1 392 ? -22.594 31.828 14.742 1 59.25 392 ASN A C 1
ATOM 3059 O O . ASN A 1 392 ? -23.328 32.375 15.562 1 59.25 392 ASN A O 1
ATOM 3063 N N . PRO A 1 393 ? -21.312 31.344 14.875 1 61.31 393 PRO A N 1
ATOM 3064 C CA . PRO A 1 393 ? -20.891 31.453 16.266 1 61.31 393 PRO A CA 1
ATOM 3065 C C . PRO A 1 393 ? -20.797 32.906 16.734 1 61.31 393 PRO A C 1
ATOM 3067 O O . PRO A 1 393 ? -20.406 33.781 15.961 1 61.31 393 PRO A O 1
ATOM 3070 N N . ILE A 1 394 ? -21.359 33.094 17.859 1 68.69 394 ILE A N 1
ATOM 3071 C CA . ILE A 1 394 ? -21.281 34.406 18.5 1 68.69 394 ILE A CA 1
ATOM 3072 C C . ILE A 1 394 ? -19.891 34.625 19.094 1 68.69 394 ILE A C 1
ATOM 3074 O O . ILE A 1 394 ? -19.297 33.688 19.625 1 68.69 394 ILE A O 1
ATOM 3078 N N . GLY A 1 395 ? -19.25 35.781 18.672 1 86.19 395 GLY A N 1
ATOM 3079 C CA . GLY A 1 395 ? -18 36.156 19.328 1 86.19 395 GLY A CA 1
ATOM 3080 C C . GLY A 1 395 ? -16.844 36.219 18.359 1 86.19 395 GLY A C 1
ATOM 3081 O O . GLY A 1 395 ? -17.031 36.375 17.156 1 86.19 395 GLY A O 1
ATOM 3082 N N . VAL A 1 396 ? -15.672 36.25 18.969 1 91.94 396 VAL A N 1
ATOM 3083 C CA . VAL A 1 396 ? -14.438 36.438 18.219 1 91.94 396 VAL A CA 1
ATOM 3084 C C . VAL A 1 396 ? -13.914 35.094 17.719 1 91.94 396 VAL A C 1
ATOM 3086 O O . VAL A 1 396 ? -13.781 34.156 18.484 1 91.94 396 VAL A O 1
ATOM 3089 N N . THR A 1 397 ? -13.711 35.031 16.375 1 90.38 397 THR A N 1
ATOM 3090 C CA . THR A 1 397 ? -13.148 33.844 15.75 1 90.38 397 THR A CA 1
ATOM 3091 C C . THR A 1 397 ? -11.812 34.156 15.086 1 90.38 397 THR A C 1
ATOM 3093 O O . THR A 1 397 ? -11.719 35.094 14.289 1 90.38 397 THR A O 1
ATOM 3096 N N . VAL A 1 398 ? -10.82 33.406 15.383 1 91.75 398 VAL A N 1
ATOM 3097 C CA . VAL A 1 398 ? -9.492 33.594 14.805 1 91.75 398 VAL A CA 1
ATOM 3098 C C . VAL A 1 398 ? -9.297 32.656 13.633 1 91.75 398 VAL A C 1
ATOM 3100 O O . VAL A 1 398 ? -9.727 31.5 13.688 1 91.75 398 VAL A O 1
ATOM 3103 N N . ASN A 1 399 ? -8.648 33.094 12.539 1 90.56 399 ASN A N 1
ATOM 3104 C CA . ASN A 1 399 ? -8.242 32.344 11.367 1 90.56 399 ASN A CA 1
ATOM 3105 C C . ASN A 1 399 ? -9.445 31.891 10.539 1 90.56 399 ASN A C 1
ATOM 3107 O O . ASN A 1 399 ? -9.602 30.703 10.242 1 90.56 399 ASN A O 1
ATOM 3111 N N . PRO A 1 400 ? -10.297 32.844 10.25 1 87.19 400 PRO A N 1
ATOM 3112 C CA . PRO A 1 400 ? -11.445 32.531 9.406 1 87.19 400 PRO A CA 1
ATOM 3113 C C . PRO A 1 400 ? -11.039 32.062 8.008 1 87.19 400 PRO A C 1
ATOM 3115 O O . PRO A 1 400 ? -10.008 32.5 7.488 1 87.19 400 PRO A O 1
ATOM 3118 N N . LEU A 1 401 ? -11.883 31.219 7.398 1 82.44 401 LEU A N 1
ATOM 3119 C CA . LEU A 1 401 ? -11.602 30.75 6.039 1 82.44 401 LEU A CA 1
ATOM 3120 C C . LEU A 1 401 ? -11.703 31.906 5.047 1 82.44 401 LEU A C 1
ATOM 3122 O O . LEU A 1 401 ? -11 31.922 4.031 1 82.44 401 LEU A O 1
ATOM 3126 N N . LYS A 1 402 ? -12.609 32.812 5.379 1 82 402 LYS A N 1
ATOM 3127 C CA . LYS A 1 402 ? -12.789 34 4.59 1 82 402 LYS A CA 1
ATOM 3128 C C . LYS A 1 402 ? -12.5 35.25 5.418 1 82 402 LYS A C 1
ATOM 3130 O O . LYS A 1 402 ? -13.383 35.781 6.094 1 82 402 LYS A O 1
ATOM 3135 N N . PRO A 1 403 ? -11.289 35.719 5.254 1 82.06 403 PRO A N 1
ATOM 3136 C CA . PRO A 1 403 ? -11 36.938 5.984 1 82.06 403 PRO A CA 1
ATOM 3137 C C . PRO A 1 403 ? -11.852 38.125 5.516 1 82.06 403 PRO A C 1
ATOM 3139 O O . PRO A 1 403 ? -12.133 38.25 4.32 1 82.06 403 PRO A O 1
ATOM 3142 N N . ASP A 1 404 ? -12.375 38.781 6.449 1 78.69 404 ASP A N 1
ATOM 3143 C CA . ASP A 1 404 ? -13.164 40 6.219 1 78.69 404 ASP A CA 1
ATOM 3144 C C . ASP A 1 404 ? -12.664 41.156 7.074 1 78.69 404 ASP A C 1
ATOM 3146 O O . ASP A 1 404 ? -12.938 41.219 8.273 1 78.69 404 ASP A O 1
ATOM 3150 N N . PRO A 1 405 ? -12.008 42.062 6.422 1 73.38 405 PRO A N 1
ATOM 3151 C CA . PRO A 1 405 ? -11.453 43.156 7.203 1 73.38 405 PRO A CA 1
ATOM 3152 C C . PRO A 1 405 ? -12.531 44.031 7.844 1 73.38 405 PRO A C 1
ATOM 3154 O O . PRO A 1 405 ? -12.242 44.812 8.758 1 73.38 405 PRO A O 1
ATOM 3157 N N . TYR A 1 406 ? -13.742 43.812 7.398 1 75.06 406 TYR A N 1
ATOM 3158 C CA . TYR A 1 406 ? -14.82 44.656 7.918 1 75.06 406 TYR A CA 1
ATOM 3159 C C . TYR A 1 406 ? -15.586 43.938 9.023 1 75.06 406 TYR A C 1
ATOM 3161 O O . TYR A 1 406 ? -16.5 44.5 9.633 1 75.06 406 TYR A O 1
ATOM 3169 N N . ALA A 1 407 ? -15.164 42.75 9.305 1 81.56 407 ALA A N 1
ATOM 3170 C CA . ALA A 1 407 ? -15.773 42 10.406 1 81.56 407 ALA A CA 1
ATOM 3171 C C . ALA A 1 407 ? -14.828 41.938 11.602 1 81.56 407 ALA A C 1
ATOM 3173 O O . ALA A 1 407 ? -13.953 41.062 11.656 1 81.56 407 ALA A O 1
ATOM 3174 N N . PRO A 1 408 ? -15.109 42.781 12.516 1 79.56 408 PRO A N 1
ATOM 3175 C CA . PRO A 1 408 ? -14.156 42.844 13.625 1 79.56 408 PRO A CA 1
ATOM 3176 C C . PRO A 1 408 ? -14.086 41.562 14.438 1 79.56 408 PRO A C 1
ATOM 3178 O O . PRO A 1 408 ? -13.117 41.344 15.156 1 79.56 408 PRO A O 1
ATOM 3181 N N . ASN A 1 409 ? -15.047 40.812 14.289 1 88 409 ASN A N 1
ATOM 3182 C CA . ASN A 1 409 ? -15.07 39.562 15.07 1 88 409 ASN A CA 1
ATOM 3183 C C . ASN A 1 409 ? -14.297 38.438 14.375 1 88 409 ASN A C 1
ATOM 3185 O O . ASN A 1 409 ? -14.078 37.375 14.953 1 88 409 ASN A O 1
ATOM 3189 N N . LEU A 1 410 ? -13.969 38.656 13.164 1 89.56 410 LEU A N 1
ATOM 3190 C CA . LEU A 1 410 ? -13.156 37.719 12.414 1 89.56 410 LEU A CA 1
ATOM 3191 C C . LEU A 1 410 ? -11.703 38.188 12.328 1 89.56 410 LEU A C 1
ATOM 3193 O O . LEU A 1 410 ? -11.406 39.156 11.641 1 89.56 410 LEU A O 1
ATOM 3197 N N . VAL A 1 411 ? -10.867 37.469 12.984 1 92.44 411 VAL A N 1
ATOM 3198 C CA . VAL A 1 411 ? -9.484 37.906 13.117 1 92.44 411 VAL A CA 1
ATOM 3199 C C . VAL A 1 411 ? -8.578 37 12.273 1 92.44 411 VAL A C 1
ATOM 3201 O O . VAL A 1 411 ? -8.391 35.844 12.586 1 92.44 411 VAL A O 1
ATOM 3204 N N . SER A 1 412 ? -7.977 37.594 11.258 1 92.12 412 SER A N 1
ATOM 3205 C CA . SER A 1 412 ? -7.055 36.844 10.406 1 92.12 412 SER A CA 1
ATOM 3206 C C . SER A 1 412 ? -5.684 36.719 11.062 1 92.12 412 SER A C 1
ATOM 3208 O O . SER A 1 412 ? -5.387 37.406 12.039 1 92.12 412 SER A O 1
ATOM 3210 N N . MET A 1 413 ? -4.859 35.875 10.484 1 91.5 413 MET A N 1
ATOM 3211 C CA . MET A 1 413 ? -3.531 35.625 11.031 1 91.5 413 MET A CA 1
ATOM 3212 C C . MET A 1 413 ? -2.66 36.875 10.961 1 91.5 413 MET A C 1
ATOM 3214 O O . MET A 1 413 ? -1.788 37.094 11.805 1 91.5 413 MET A O 1
ATOM 3218 N N . VAL A 1 414 ? -2.934 37.719 9.992 1 92.75 414 VAL A N 1
ATOM 3219 C CA . VAL A 1 414 ? -2.135 38.938 9.82 1 92.75 414 VAL A CA 1
ATOM 3220 C C . VAL A 1 414 ? -2.379 39.875 10.984 1 92.75 414 VAL A C 1
ATOM 3222 O O . VAL A 1 414 ? -1.528 40.719 11.297 1 92.75 414 VAL A O 1
ATOM 3225 N N . SER A 1 415 ? -3.527 39.688 11.641 1 91.94 415 SER A N 1
ATOM 3226 C CA . SER A 1 415 ? -3.898 40.594 12.727 1 91.94 415 SER A CA 1
ATOM 3227 C C . SER A 1 415 ? -3.344 40.125 14.062 1 91.94 415 SER A C 1
ATOM 3229 O O . SER A 1 415 ? -3.379 40.844 15.047 1 91.94 415 SER A O 1
ATOM 3231 N N . MET A 1 416 ? -2.883 38.938 14.086 1 93 416 MET A N 1
ATOM 3232 C CA . MET A 1 416 ? -2.266 38.438 15.305 1 93 416 MET A CA 1
ATOM 3233 C C . MET A 1 416 ? -0.843 38.969 15.461 1 93 416 MET A C 1
ATOM 3235 O O . MET A 1 416 ? -0.174 39.25 14.469 1 93 416 MET A O 1
ATOM 3239 N N . SER A 1 417 ? -0.361 39 16.719 1 94.69 417 SER A N 1
ATOM 3240 C CA . SER A 1 417 ? 0.955 39.594 16.953 1 94.69 417 SER A CA 1
ATOM 3241 C C . SER A 1 417 ? 1.889 38.594 17.641 1 94.69 417 SER A C 1
ATOM 3243 O O . SER A 1 417 ? 1.464 37.844 18.516 1 94.69 417 SER A O 1
ATOM 3245 N N . SER A 1 418 ? 3.127 38.688 17.219 1 93.88 418 SER A N 1
ATOM 3246 C CA . SER A 1 418 ? 4.16 37.906 17.922 1 93.88 418 SER A CA 1
ATOM 3247 C C . SER A 1 418 ? 4.367 38.406 19.344 1 93.88 418 SER A C 1
ATOM 3249 O O . SER A 1 418 ? 4.047 39.562 19.641 1 93.88 418 SER A O 1
ATOM 3251 N N . LEU A 1 419 ? 4.797 37.562 20.172 1 91.62 419 LEU A N 1
ATOM 3252 C CA . LEU A 1 419 ? 5.066 37.969 21.547 1 91.62 419 LEU A CA 1
ATOM 3253 C C . LEU A 1 419 ? 6.25 38.938 21.609 1 91.62 419 LEU A C 1
ATOM 3255 O O . LEU A 1 419 ? 6.16 40 22.234 1 91.62 419 LEU A O 1
ATOM 3259 N N . GLN A 1 420 ? 7.305 38.5 20.969 1 88.75 420 GLN A N 1
ATOM 3260 C CA . GLN A 1 420 ? 8.484 39.344 20.922 1 88.75 420 GLN A CA 1
ATOM 3261 C C . GLN A 1 420 ? 8.406 40.312 19.766 1 88.75 420 GLN A C 1
ATOM 3263 O O . GLN A 1 420 ? 8.133 39.938 18.625 1 88.75 420 GLN A O 1
ATOM 3268 N N . PRO A 1 421 ? 8.703 41.531 20.094 1 90.5 421 PRO A N 1
ATOM 3269 C CA . PRO A 1 421 ? 8.703 42.5 19 1 90.5 421 PRO A CA 1
ATOM 3270 C C . PRO A 1 421 ? 9.734 42.188 17.922 1 90.5 421 PRO A C 1
ATOM 3272 O O . PRO A 1 421 ? 10.844 41.75 18.234 1 90.5 421 PRO A O 1
ATOM 3275 N N . PHE A 1 422 ? 9.281 42.375 16.734 1 90.12 422 PHE A N 1
ATOM 3276 C CA . PHE A 1 422 ? 10.133 42.125 15.578 1 90.12 422 PHE A CA 1
ATOM 3277 C C . PHE A 1 422 ? 9.766 43.031 14.422 1 90.12 422 PHE A C 1
ATOM 3279 O O . PHE A 1 422 ? 8.602 43.406 14.266 1 90.12 422 PHE A O 1
ATOM 3286 N N . VAL A 1 423 ? 10.844 43.531 13.672 1 94.56 423 VAL A N 1
ATOM 3287 C CA . VAL A 1 423 ? 10.602 44.375 12.5 1 94.56 423 VAL A CA 1
ATOM 3288 C C . VAL A 1 423 ? 11.242 43.719 11.273 1 94.56 423 VAL A C 1
ATOM 3290 O O . VAL A 1 423 ? 12.43 43.406 11.281 1 94.56 423 VAL A O 1
ATOM 3293 N N . LEU A 1 424 ? 10.414 43.531 10.25 1 95.12 424 LEU A N 1
ATOM 3294 C CA . LEU A 1 424 ? 10.883 42.969 8.992 1 95.12 424 LEU A CA 1
ATOM 3295 C C . LEU A 1 424 ? 11.367 44.062 8.055 1 95.12 424 LEU A C 1
ATOM 3297 O O . LEU A 1 424 ? 10.836 45.188 8.07 1 95.12 424 LEU A O 1
ATOM 3301 N N . ASP A 1 425 ? 12.359 43.656 7.234 1 93.5 425 ASP A N 1
ATOM 3302 C CA . ASP A 1 425 ? 12.789 44.562 6.172 1 93.5 425 ASP A CA 1
ATOM 3303 C C . ASP A 1 425 ? 11.695 44.719 5.117 1 93.5 425 ASP A C 1
ATOM 3305 O O . ASP A 1 425 ? 11.031 43.75 4.746 1 93.5 425 ASP A O 1
ATOM 3309 N N . GLU A 1 426 ? 11.633 45.938 4.676 1 93 426 GLU A N 1
ATOM 3310 C CA . GLU A 1 426 ? 10.633 46.156 3.641 1 93 426 GLU A CA 1
ATOM 3311 C C . GLU A 1 426 ? 11.047 45.531 2.316 1 93 426 GLU A C 1
ATOM 3313 O O . GLU A 1 426 ? 10.211 45 1.587 1 93 426 GLU A O 1
ATOM 3318 N N . LYS A 1 427 ? 12.352 45.562 2.092 1 94.75 427 LYS A N 1
ATOM 3319 C CA . LYS A 1 427 ? 12.852 44.969 0.846 1 94.75 427 LYS A CA 1
ATOM 3320 C C . LYS A 1 427 ? 13.266 43.531 1.036 1 94.75 427 LYS A C 1
ATOM 3322 O O . LYS A 1 427 ? 13.812 43.156 2.08 1 94.75 427 LYS A O 1
ATOM 3327 N N . VAL A 1 428 ? 12.93 42.75 0.04 1 96.56 428 VAL A N 1
ATOM 3328 C CA . VAL A 1 428 ? 13.336 41.344 0.062 1 96.56 428 VAL A CA 1
ATOM 3329 C C . VAL A 1 428 ? 14.305 41.062 -1.086 1 96.56 428 VAL A C 1
ATOM 3331 O O . VAL A 1 428 ? 14.383 41.844 -2.039 1 96.56 428 VAL A O 1
ATOM 3334 N N . ASP A 1 429 ? 15.07 39.969 -1 1 96.75 429 ASP A N 1
ATOM 3335 C CA . ASP A 1 429 ? 16.031 39.594 -2.027 1 96.75 429 ASP A CA 1
ATOM 3336 C C . ASP A 1 429 ? 15.359 38.781 -3.131 1 96.75 429 ASP A C 1
ATOM 3338 O O . ASP A 1 429 ? 15.773 38.844 -4.293 1 96.75 429 ASP A O 1
ATOM 3342 N N . LYS A 1 430 ? 14.43 37.969 -2.73 1 95.31 430 LYS A N 1
ATOM 3343 C CA . LYS A 1 430 ? 13.703 37.094 -3.658 1 95.31 430 LYS A CA 1
ATOM 3344 C C . LYS A 1 430 ? 12.203 37.156 -3.391 1 95.31 430 LYS A C 1
ATOM 3346 O O . LYS A 1 430 ? 11.773 37.156 -2.236 1 95.31 430 LYS A O 1
ATOM 3351 N N . LYS A 1 431 ? 11.453 37.312 -4.523 1 95.62 431 LYS A N 1
ATOM 3352 C CA . LYS A 1 431 ? 9.992 37.219 -4.461 1 95.62 431 LYS A CA 1
ATOM 3353 C C . LYS A 1 431 ? 9.453 36.188 -5.449 1 95.62 431 LYS A C 1
ATOM 3355 O O . LYS A 1 431 ? 9.781 36.219 -6.633 1 95.62 431 LYS A O 1
ATOM 3360 N N . PHE A 1 432 ? 8.68 35.25 -4.926 1 94.88 432 PHE A N 1
ATOM 3361 C CA . PHE A 1 432 ? 8.062 34.25 -5.762 1 94.88 432 PHE A CA 1
ATOM 3362 C C . PHE A 1 432 ? 6.543 34.344 -5.703 1 94.88 432 PHE A C 1
ATOM 3364 O O . PHE A 1 432 ? 5.969 34.531 -4.633 1 94.88 432 PHE A O 1
ATOM 3371 N N . TYR A 1 433 ? 5.871 34.312 -6.883 1 96.25 433 TYR A N 1
ATOM 3372 C CA . TYR A 1 433 ? 4.422 34.156 -6.969 1 96.25 433 TYR A CA 1
ATOM 3373 C C . TYR A 1 433 ? 4.039 32.719 -7.238 1 96.25 433 TYR A C 1
ATOM 3375 O O . TYR A 1 433 ? 4.414 32.156 -8.266 1 96.25 433 TYR A O 1
ATOM 3383 N N . LEU A 1 434 ? 3.344 32.094 -6.324 1 95.56 434 LEU A N 1
ATOM 3384 C CA . LEU A 1 434 ? 2.92 30.703 -6.43 1 95.56 434 LEU A CA 1
ATOM 3385 C C . LEU A 1 434 ? 1.398 30.594 -6.465 1 95.56 434 LEU A C 1
ATOM 3387 O O . LEU A 1 434 ? 0.731 30.859 -5.461 1 95.56 434 LEU A O 1
ATOM 3391 N N . ALA A 1 435 ? 0.914 30.156 -7.543 1 95.62 435 ALA A N 1
ATOM 3392 C CA . ALA A 1 435 ? -0.532 30.062 -7.719 1 95.62 435 ALA A CA 1
ATOM 3393 C C . ALA A 1 435 ? -1.002 28.609 -7.57 1 95.62 435 ALA A C 1
ATOM 3395 O O . ALA A 1 435 ? -0.503 27.719 -8.258 1 95.62 435 ALA A O 1
ATOM 3396 N N . PHE A 1 436 ? -1.914 28.438 -6.676 1 95.31 436 PHE A N 1
ATOM 3397 C CA . PHE A 1 436 ? -2.562 27.156 -6.445 1 95.31 436 PHE A CA 1
ATOM 3398 C C . PHE A 1 436 ? -3.908 27.094 -7.156 1 95.31 436 PHE A C 1
ATOM 3400 O O . PHE A 1 436 ? -4.715 28.016 -7.055 1 95.31 436 PHE A O 1
ATOM 3407 N N . ASN A 1 437 ? -4.035 26 -7.914 1 93.25 437 ASN A N 1
ATOM 3408 C CA . ASN A 1 437 ? -5.301 25.875 -8.625 1 93.25 437 ASN A CA 1
ATOM 3409 C C . ASN A 1 437 ? -5.547 24.438 -9.094 1 93.25 437 ASN A C 1
ATOM 3411 O O . ASN A 1 437 ? -4.652 23.594 -9.016 1 93.25 437 ASN A O 1
ATOM 3415 N N . PHE A 1 438 ? -6.82 24.141 -9.398 1 92.62 438 PHE A N 1
ATOM 3416 C CA . PHE A 1 438 ? -7.207 22.906 -10.086 1 92.62 438 PHE A CA 1
ATOM 3417 C C . PHE A 1 438 ? -7.477 23.172 -11.562 1 92.62 438 PHE A C 1
ATOM 3419 O O . PHE A 1 438 ? -8.234 24.078 -11.906 1 92.62 438 PHE A O 1
ATOM 3426 N N . ASN A 1 439 ? -6.848 22.391 -12.383 1 92 439 ASN A N 1
ATOM 3427 C CA . ASN A 1 439 ? -6.98 22.625 -13.82 1 92 439 ASN A CA 1
ATOM 3428 C C . ASN A 1 439 ? -7.527 21.391 -14.539 1 92 439 ASN A C 1
ATOM 3430 O O . ASN A 1 439 ? -7.258 20.266 -14.133 1 92 439 ASN A O 1
ATOM 3434 N N . ALA A 1 440 ? -8.297 21.688 -15.555 1 92.5 440 ALA A N 1
ATOM 3435 C CA . ALA A 1 440 ? -8.805 20.641 -16.438 1 92.5 440 ALA A CA 1
ATOM 3436 C C . ALA A 1 440 ? -7.742 20.219 -17.453 1 92.5 440 ALA A C 1
ATOM 3438 O O . ALA A 1 440 ? -7.699 20.734 -18.578 1 92.5 440 ALA A O 1
ATOM 3439 N N . VAL A 1 441 ? -6.918 19.312 -17.047 1 91.75 441 VAL A N 1
ATOM 3440 C CA . VAL A 1 441 ? -5.828 18.875 -17.906 1 91.75 441 VAL A CA 1
ATOM 3441 C C . VAL A 1 441 ? -5.836 17.344 -18 1 91.75 441 VAL A C 1
ATOM 3443 O O . VAL A 1 441 ? -6.457 16.672 -17.188 1 91.75 441 VAL A O 1
ATOM 3446 N N . ASN A 1 442 ? -5.184 16.812 -19.062 1 93 442 ASN A N 1
ATOM 3447 C CA . ASN A 1 442 ? -5 15.383 -19.203 1 93 442 ASN A CA 1
ATOM 3448 C C . ASN A 1 442 ? -3.824 14.875 -18.375 1 93 442 ASN A C 1
ATOM 3450 O O . ASN A 1 442 ? -2.791 14.492 -18.922 1 93 442 ASN A O 1
ATOM 3454 N N . ALA A 1 443 ? -4.07 14.891 -17.078 1 88.81 443 ALA A N 1
ATOM 3455 C CA . ALA A 1 443 ? -3.008 14.398 -16.203 1 88.81 443 ALA A CA 1
ATOM 3456 C C . ALA A 1 443 ? -2.684 12.938 -16.5 1 88.81 443 ALA A C 1
ATOM 3458 O O . ALA A 1 443 ? -3.553 12.07 -16.391 1 88.81 443 ALA A O 1
ATOM 3459 N N . THR A 1 444 ? -1.528 12.602 -16.734 1 83.56 444 THR A N 1
ATOM 3460 C CA . THR A 1 444 ? -1.108 11.336 -17.312 1 83.56 444 THR A CA 1
ATOM 3461 C C . THR A 1 444 ? -1.362 10.18 -16.359 1 83.56 444 THR A C 1
ATOM 3463 O O . THR A 1 444 ? -1.607 9.047 -16.781 1 83.56 444 THR A O 1
ATOM 3466 N N . PRO A 1 445 ? -1.316 10.391 -15.086 1 86 445 PRO A N 1
ATOM 3467 C CA . PRO A 1 445 ? -1.605 9.234 -14.234 1 86 445 PRO A CA 1
ATOM 3468 C C . PRO A 1 445 ? -3.066 8.805 -14.305 1 86 445 PRO A C 1
ATOM 3470 O O . PRO A 1 445 ? -3.391 7.656 -13.977 1 86 445 PRO A O 1
ATOM 3473 N N . PHE A 1 446 ? -3.93 9.688 -14.828 1 90.38 446 PHE A N 1
ATOM 3474 C CA . PHE A 1 446 ? -5.352 9.383 -14.711 1 90.38 446 PHE A CA 1
ATOM 3475 C C . PHE A 1 446 ? -6.008 9.352 -16.094 1 90.38 446 PHE A C 1
ATOM 3477 O O . PHE A 1 446 ? -7.043 8.703 -16.266 1 90.38 446 PHE A O 1
ATOM 3484 N N . PHE A 1 447 ? -5.402 10.078 -16.969 1 93.94 447 PHE A N 1
ATOM 3485 C CA . PHE A 1 447 ? -5.98 10.188 -18.297 1 93.94 447 PHE A CA 1
ATOM 3486 C C . PHE A 1 447 ? -5.043 9.602 -19.344 1 93.94 447 PHE A C 1
ATOM 3488 O O . PHE A 1 447 ? -3.844 9.461 -19.109 1 93.94 447 PHE A O 1
ATOM 3495 N N . ASN A 1 448 ? -5.609 9.102 -20.344 1 95.81 448 ASN A N 1
ATOM 3496 C CA . ASN A 1 448 ? -4.957 8.844 -21.625 1 95.81 448 ASN A CA 1
ATOM 3497 C C . ASN A 1 448 ? -5.457 9.781 -22.703 1 95.81 448 ASN A C 1
ATOM 3499 O O . ASN A 1 448 ? -6.586 9.641 -23.188 1 95.81 448 ASN A O 1
ATOM 3503 N N . PRO A 1 449 ? -4.645 10.766 -23.094 1 94.62 449 PRO A N 1
ATOM 3504 C CA . PRO A 1 449 ? -5.121 11.797 -24.031 1 94.62 449 PRO A CA 1
ATOM 3505 C C . PRO A 1 449 ? -5.609 11.227 -25.344 1 94.62 449 PRO A C 1
ATOM 3507 O O . PRO A 1 449 ? -6.438 11.844 -26.031 1 94.62 449 PRO A O 1
ATOM 3510 N N . GLU A 1 450 ? -5.164 10.07 -25.688 1 94.94 450 GLU A N 1
ATOM 3511 C CA . GLU A 1 450 ? -5.562 9.453 -26.953 1 94.94 450 GLU A CA 1
ATOM 3512 C C . GLU A 1 450 ? -6.859 8.664 -26.797 1 94.94 450 GLU A C 1
ATOM 3514 O O . GLU A 1 450 ? -7.695 8.648 -27.703 1 94.94 450 GLU A O 1
ATOM 3519 N N . LEU A 1 451 ? -7.066 8.109 -25.672 1 96.75 451 LEU A N 1
ATOM 3520 C CA . LEU A 1 451 ? -8.164 7.16 -25.516 1 96.75 451 LEU A CA 1
ATOM 3521 C C . LEU A 1 451 ? -9.336 7.801 -24.781 1 96.75 451 LEU A C 1
ATOM 3523 O O . LEU A 1 451 ? -10.5 7.562 -25.125 1 96.75 451 LEU A O 1
ATOM 3527 N N . TYR A 1 452 ? -9.078 8.516 -23.797 1 96.56 452 TYR A N 1
ATOM 3528 C CA . TYR A 1 452 ? -10.109 9.156 -22.984 1 96.56 452 TYR A CA 1
ATOM 3529 C C . TYR A 1 452 ? -9.609 10.477 -22.406 1 96.56 452 TYR A C 1
ATOM 3531 O O . TYR A 1 452 ? -9.492 10.617 -21.188 1 96.56 452 TYR A O 1
ATOM 3539 N N . PRO A 1 453 ? -9.469 11.492 -23.297 1 96.38 453 PRO A N 1
ATOM 3540 C CA . PRO A 1 453 ? -9.094 12.836 -22.828 1 96.38 453 PRO A CA 1
ATOM 3541 C C . PRO A 1 453 ? -10.172 13.477 -21.953 1 96.38 453 PRO A C 1
ATOM 3543 O O . PRO A 1 453 ? -11.336 13.086 -22.016 1 96.38 453 PRO A O 1
ATOM 3546 N N . TYR A 1 454 ? -9.734 14.445 -21.25 1 94.75 454 TYR A N 1
ATOM 3547 C CA . TYR A 1 454 ? -10.555 15.125 -20.25 1 94.75 454 TYR A CA 1
ATOM 3548 C C . TYR A 1 454 ? -11.883 15.57 -20.844 1 94.75 454 TYR A C 1
ATOM 3550 O O . TYR A 1 454 ? -12.938 15.367 -20.25 1 94.75 454 TYR A O 1
ATOM 3558 N N . ASN A 1 455 ? -11.945 16.062 -22.047 1 94.62 455 ASN A N 1
ATOM 3559 C CA . ASN A 1 455 ? -13.117 16.719 -22.625 1 94.62 455 ASN A CA 1
ATOM 3560 C C . ASN A 1 455 ? -14.031 15.719 -23.328 1 94.62 455 ASN A C 1
ATOM 3562 O O . ASN A 1 455 ? -15.125 16.078 -23.766 1 94.62 455 ASN A O 1
ATOM 3566 N N . ARG A 1 456 ? -13.617 14.477 -23.375 1 95.31 456 ARG A N 1
ATOM 3567 C CA . ARG A 1 456 ? -14.43 13.539 -24.141 1 95.31 456 ARG A CA 1
ATOM 3568 C C . ARG A 1 456 ? -15.109 12.523 -23.219 1 95.31 456 ARG A C 1
ATOM 3570 O O . ARG A 1 456 ? -16.047 11.836 -23.625 1 95.31 456 ARG A O 1
ATOM 3577 N N . VAL A 1 457 ? -14.57 12.398 -22.078 1 95.81 457 VAL A N 1
ATOM 3578 C CA . VAL A 1 457 ? -15.203 11.477 -21.141 1 95.81 457 VAL A CA 1
ATOM 3579 C C . VAL A 1 457 ? -16.484 12.109 -20.594 1 95.81 457 VAL A C 1
ATOM 3581 O O . VAL A 1 457 ? -16.641 13.328 -20.625 1 95.81 457 VAL A O 1
ATOM 3584 N N . PRO A 1 458 ? -17.422 11.281 -20.062 1 94.69 458 PRO A N 1
ATOM 3585 C CA . PRO A 1 458 ? -18.609 11.836 -19.422 1 94.69 458 PRO A CA 1
ATOM 3586 C C . PRO A 1 458 ? -18.266 12.844 -18.312 1 94.69 458 PRO A C 1
ATOM 3588 O O . PRO A 1 458 ? -17.219 12.727 -17.688 1 94.69 458 PRO A O 1
ATOM 3591 N N . PRO A 1 459 ? -19.172 13.766 -18.016 1 93.06 459 PRO A N 1
ATOM 3592 C CA . PRO A 1 459 ? -18.906 14.859 -17.078 1 93.06 459 PRO A CA 1
ATOM 3593 C C . PRO A 1 459 ? -18.5 14.367 -15.688 1 93.06 459 PRO A C 1
ATOM 3595 O O . PRO A 1 459 ? -17.641 14.961 -15.031 1 93.06 459 PRO A O 1
ATOM 3598 N N . LYS A 1 460 ? -19.031 13.305 -15.273 1 91.25 460 LYS A N 1
ATOM 3599 C CA . LYS A 1 460 ? -18.734 12.812 -13.938 1 91.25 460 LYS A CA 1
ATOM 3600 C C . LYS A 1 460 ? -17.266 12.406 -13.812 1 91.25 460 LYS A C 1
ATOM 3602 O O . LYS A 1 460 ? -16.734 12.367 -12.703 1 91.25 460 LYS A O 1
ATOM 3607 N N . PHE A 1 461 ? -16.656 12.125 -14.961 1 94.06 461 PHE A N 1
ATOM 3608 C CA . PHE A 1 461 ? -15.281 11.648 -14.961 1 94.06 461 PHE A CA 1
ATOM 3609 C C . PHE A 1 461 ? -14.312 12.789 -15.258 1 94.06 461 PHE A C 1
ATOM 3611 O O . PHE A 1 461 ? -13.094 12.594 -15.258 1 94.06 461 PHE A O 1
ATOM 3618 N N . GLN A 1 462 ? -14.836 13.969 -15.484 1 93.5 462 GLN A N 1
ATOM 3619 C CA . GLN A 1 462 ? -14 15.133 -15.766 1 93.5 462 GLN A CA 1
ATOM 3620 C C . GLN A 1 462 ? -13.531 15.797 -14.477 1 93.5 462 GLN A C 1
ATOM 3622 O O . GLN A 1 462 ? -14.016 16.859 -14.109 1 93.5 462 GLN A O 1
ATOM 3627 N N . ILE A 1 463 ? -12.531 15.219 -13.914 1 91.88 463 ILE A N 1
ATOM 3628 C CA . ILE A 1 463 ? -12.031 15.664 -12.617 1 91.88 463 ILE A CA 1
ATOM 3629 C C . ILE A 1 463 ? -10.758 16.484 -12.805 1 91.88 463 ILE A C 1
ATOM 3631 O O . ILE A 1 463 ? -9.742 15.969 -13.273 1 91.88 463 ILE A O 1
ATOM 3635 N N . PRO A 1 464 ? -10.75 17.703 -12.43 1 91.5 464 PRO A N 1
ATOM 3636 C CA . PRO A 1 464 ? -9.523 18.5 -12.5 1 91.5 464 PRO A CA 1
ATOM 3637 C C . PRO A 1 464 ? -8.469 18.047 -11.5 1 91.5 464 PRO A C 1
ATOM 3639 O O . PRO A 1 464 ? -8.797 17.422 -10.484 1 91.5 464 PRO A O 1
ATOM 3642 N N . THR A 1 465 ? -7.234 18.281 -11.805 1 91.62 465 THR A N 1
ATOM 3643 C CA . THR A 1 465 ? -6.137 17.938 -10.914 1 91.62 465 THR A CA 1
ATOM 3644 C C . THR A 1 465 ? -5.449 19.188 -10.383 1 91.62 465 THR A C 1
ATOM 3646 O O . THR A 1 465 ? -5.5 20.25 -11.008 1 91.62 465 THR A O 1
ATOM 3649 N N . PRO A 1 466 ? -4.805 19.078 -9.188 1 92.06 466 PRO A N 1
ATOM 3650 C CA . PRO A 1 466 ? -4.188 20.25 -8.539 1 92.06 466 PRO A CA 1
ATOM 3651 C C . PRO A 1 466 ? -2.787 20.547 -9.07 1 92.06 466 PRO A C 1
ATOM 3653 O O . PRO A 1 466 ? -2.018 19.609 -9.344 1 92.06 466 PRO A O 1
ATOM 3656 N N . GLN A 1 467 ? -2.471 21.859 -9.234 1 92 467 GLN A N 1
ATOM 3657 C CA . GLN A 1 467 ? -1.166 22.312 -9.695 1 92 467 GLN A CA 1
ATOM 3658 C C . GLN A 1 467 ? -0.71 23.547 -8.922 1 92 467 GLN A C 1
ATOM 3660 O O . GLN A 1 467 ? -1.525 24.234 -8.305 1 92 467 GLN A O 1
ATOM 3665 N N . VAL A 1 468 ? 0.55 23.75 -8.906 1 93.75 468 VAL A N 1
ATOM 3666 C CA . VAL A 1 468 ? 1.14 25.031 -8.547 1 93.75 468 VAL A CA 1
ATOM 3667 C C . VAL A 1 468 ? 1.701 25.703 -9.789 1 93.75 468 VAL A C 1
ATOM 3669 O O . VAL A 1 468 ? 2.547 25.141 -10.484 1 93.75 468 VAL A O 1
ATOM 3672 N N . ASN A 1 469 ? 1.229 26.891 -10.109 1 93.12 469 ASN A N 1
ATOM 3673 C CA . ASN A 1 469 ? 1.603 27.609 -11.312 1 93.12 469 ASN A CA 1
ATOM 3674 C C . ASN A 1 469 ? 1.376 26.766 -12.57 1 93.12 469 ASN A C 1
ATOM 3676 O O . ASN A 1 469 ? 2.205 26.766 -13.477 1 93.12 469 ASN A O 1
ATOM 3680 N N . GLY A 1 470 ? 0.422 25.938 -12.5 1 90.38 470 GLY A N 1
ATOM 3681 C CA . GLY A 1 470 ? 0.039 25.141 -13.656 1 90.38 470 GLY A CA 1
ATOM 3682 C C . GLY A 1 470 ? 0.898 23.891 -13.836 1 90.38 470 GLY A C 1
ATOM 3683 O O . GLY A 1 470 ? 0.801 23.203 -14.859 1 90.38 470 GLY A O 1
ATOM 3684 N N . ILE A 1 471 ? 1.69 23.625 -12.859 1 90.06 471 ILE A N 1
ATOM 3685 C CA . ILE A 1 471 ? 2.617 22.5 -12.977 1 90.06 471 ILE A CA 1
ATOM 3686 C C . ILE A 1 471 ? 2.242 21.406 -11.969 1 90.06 471 ILE A C 1
ATOM 3688 O O . ILE A 1 471 ? 2.064 21.688 -10.781 1 90.06 471 ILE A O 1
ATOM 3692 N N . THR A 1 472 ? 2.092 20.141 -12.445 1 91 472 THR A N 1
ATOM 3693 C CA . THR A 1 472 ? 1.953 18.984 -11.578 1 91 472 THR A CA 1
ATOM 3694 C C . THR A 1 472 ? 3.322 18.438 -11.18 1 91 472 THR A C 1
ATOM 3696 O O . THR A 1 472 ? 4.082 17.969 -12.039 1 91 472 THR A O 1
ATOM 3699 N N . PHE A 1 473 ? 3.59 18.438 -9.945 1 90.5 473 PHE A N 1
ATOM 3700 C CA . PHE A 1 473 ? 4.898 18.016 -9.453 1 90.5 473 PHE A CA 1
ATOM 3701 C C . PHE A 1 473 ? 5.027 16.5 -9.461 1 90.5 473 PHE A C 1
ATOM 3703 O O . PHE A 1 473 ? 4.082 15.797 -9.102 1 90.5 473 PHE A O 1
ATOM 3710 N N . ILE A 1 474 ? 6.145 16 -9.898 1 88.12 474 ILE A N 1
ATOM 3711 C CA . ILE A 1 474 ? 6.531 14.602 -9.805 1 88.12 474 ILE A CA 1
ATOM 3712 C C . ILE A 1 474 ? 7.914 14.492 -9.164 1 88.12 474 ILE A C 1
ATOM 3714 O O . ILE A 1 474 ? 8.867 15.133 -9.617 1 88.12 474 ILE A O 1
ATOM 3718 N N . TYR A 1 475 ? 8.016 13.734 -8.156 1 90.12 475 TYR A N 1
ATOM 3719 C CA . TYR A 1 475 ? 9.297 13.555 -7.477 1 90.12 475 TYR A CA 1
ATOM 3720 C C . TYR A 1 475 ? 10.305 12.852 -8.383 1 90.12 475 TYR A C 1
ATOM 3722 O O . TYR A 1 475 ? 9.93 12 -9.195 1 90.12 475 TYR A O 1
ATOM 3730 N N . PRO A 1 476 ? 11.586 13.141 -8.242 1 91.12 476 PRO A N 1
ATOM 3731 C CA . PRO A 1 476 ? 12.617 12.391 -8.961 1 91.12 476 PRO A CA 1
ATOM 3732 C C . PRO A 1 476 ? 12.781 10.961 -8.438 1 91.12 476 PRO A C 1
ATOM 3734 O O . PRO A 1 476 ? 12.219 10.617 -7.395 1 91.12 476 PRO A O 1
ATOM 3737 N N . PRO A 1 477 ? 13.523 10.133 -9.148 1 90.5 477 PRO A N 1
ATOM 3738 C CA . PRO A 1 477 ? 13.664 8.742 -8.711 1 90.5 477 PRO A CA 1
ATOM 3739 C C . PRO A 1 477 ? 14.688 8.578 -7.59 1 90.5 477 PRO A C 1
ATOM 3741 O O . PRO A 1 477 ? 14.781 7.504 -6.984 1 90.5 477 PRO A O 1
ATOM 3744 N N . SER A 1 478 ? 15.508 9.609 -7.406 1 95 478 SER A N 1
ATOM 3745 C CA . SER A 1 478 ? 16.484 9.617 -6.316 1 95 478 SER A CA 1
ATOM 3746 C C . SER A 1 478 ? 16.562 10.992 -5.66 1 95 478 SER A C 1
ATOM 3748 O O . SER A 1 478 ? 16.344 12.016 -6.316 1 95 478 SER A O 1
ATOM 3750 N N . PRO A 1 479 ? 16.859 11.07 -4.41 1 96.25 479 PRO A N 1
ATOM 3751 C CA . PRO A 1 479 ? 16.875 12.359 -3.709 1 96.25 479 PRO A CA 1
ATOM 3752 C C . PRO A 1 479 ? 18.078 13.219 -4.082 1 96.25 479 PRO A C 1
ATOM 3754 O O . PRO A 1 479 ? 19.234 12.797 -3.889 1 96.25 479 PRO A O 1
ATOM 3757 N N . PRO A 1 480 ? 17.891 14.43 -4.484 1 94.94 480 PRO A N 1
ATOM 3758 C CA . PRO A 1 480 ? 19.031 15.312 -4.816 1 94.94 480 PRO A CA 1
ATOM 3759 C C . PRO A 1 480 ? 19.891 15.641 -3.605 1 94.94 480 PRO A C 1
ATOM 3761 O O . PRO A 1 480 ? 21.078 15.93 -3.756 1 94.94 480 PRO A O 1
ATOM 3764 N N . LEU A 1 481 ? 19.297 15.578 -2.428 1 96.56 481 LEU A N 1
ATOM 3765 C CA . LEU A 1 481 ? 20.094 15.875 -1.235 1 96.56 481 LEU A CA 1
ATOM 3766 C C . LEU A 1 481 ? 21.125 14.781 -0.989 1 96.56 481 LEU A C 1
ATOM 3768 O O . LEU A 1 481 ? 22.297 15.078 -0.782 1 96.56 481 LEU A O 1
ATOM 3772 N N . SER A 1 482 ? 20.703 13.5 -1.004 1 97.19 482 SER A N 1
ATOM 3773 C CA . SER A 1 482 ? 21.594 12.414 -0.607 1 97.19 482 SER A CA 1
ATOM 3774 C C . SER A 1 482 ? 22.266 11.789 -1.817 1 97.19 482 SER A C 1
ATOM 3776 O O . SER A 1 482 ? 23.234 11.031 -1.671 1 97.19 482 SER A O 1
ATOM 3778 N N . GLN A 1 483 ? 21.75 12.008 -2.994 1 95.94 483 GLN A N 1
ATOM 3779 C CA . GLN A 1 483 ? 22.344 11.508 -4.234 1 95.94 483 GLN A CA 1
ATOM 3780 C C . GLN A 1 483 ? 22.484 12.625 -5.262 1 95.94 483 GLN A C 1
ATOM 3782 O O . GLN A 1 483 ? 21.922 12.547 -6.352 1 95.94 483 GLN A O 1
ATOM 3787 N N . PRO A 1 484 ? 23.359 13.516 -4.977 1 92.94 484 PRO A N 1
ATOM 3788 C CA . PRO A 1 484 ? 23.438 14.734 -5.785 1 92.94 484 PRO A CA 1
ATOM 3789 C C . PRO A 1 484 ? 23.984 14.477 -7.184 1 92.94 484 PRO A C 1
ATOM 3791 O O . PRO A 1 484 ? 23.797 15.297 -8.086 1 92.94 484 PRO A O 1
ATOM 3794 N N . ASP A 1 485 ? 24.625 13.375 -7.402 1 92.62 485 ASP A N 1
ATOM 3795 C CA . ASP A 1 485 ? 25.25 13.117 -8.695 1 92.62 485 ASP A CA 1
ATOM 3796 C C . ASP A 1 485 ? 24.281 12.414 -9.641 1 92.62 485 ASP A C 1
ATOM 3798 O O . ASP A 1 485 ? 24.562 12.273 -10.836 1 92.62 485 ASP A O 1
ATOM 3802 N N . ASP A 1 486 ? 23.172 11.977 -9.07 1 91.25 486 ASP A N 1
ATOM 3803 C CA . ASP A 1 486 ? 22.172 11.297 -9.906 1 91.25 486 ASP A CA 1
ATOM 3804 C C . ASP A 1 486 ? 21.406 12.305 -10.766 1 91.25 486 ASP A C 1
ATOM 3806 O O . ASP A 1 486 ? 21.219 13.453 -10.359 1 91.25 486 ASP A O 1
ATOM 3810 N N . PRO A 1 487 ? 20.984 11.836 -11.93 1 80.12 487 PRO A N 1
ATOM 3811 C CA . PRO A 1 487 ? 20.172 12.727 -12.758 1 80.12 487 PRO A CA 1
ATOM 3812 C C . PRO A 1 487 ? 18.828 13.086 -12.102 1 80.12 487 PRO A C 1
ATOM 3814 O O . PRO A 1 487 ? 18.219 12.242 -11.453 1 80.12 487 PRO A O 1
ATOM 3817 N N . GLN A 1 488 ? 18.594 14.438 -12.203 1 72.69 488 GLN A N 1
ATOM 3818 C CA . GLN A 1 488 ? 17.328 14.914 -11.664 1 72.69 488 GLN A CA 1
ATOM 3819 C C . GLN A 1 488 ? 16.453 15.5 -12.766 1 72.69 488 GLN A C 1
ATOM 3821 O O . GLN A 1 488 ? 16.266 16.719 -12.844 1 72.69 488 GLN A O 1
ATOM 3826 N N . PRO A 1 489 ? 15.797 14.664 -13.531 1 60.34 489 PRO A N 1
ATOM 3827 C CA . PRO A 1 489 ? 15.125 15.188 -14.719 1 60.34 489 PRO A CA 1
ATOM 3828 C C . PRO A 1 489 ? 13.836 15.938 -14.391 1 60.34 489 PRO A C 1
ATOM 3830 O O . PRO A 1 489 ? 13.367 16.75 -15.18 1 60.34 489 PRO A O 1
ATOM 3833 N N . THR A 1 490 ? 13.266 15.688 -13.297 1 58.66 490 THR A N 1
ATOM 3834 C CA . THR A 1 490 ? 11.891 16.125 -13.109 1 58.66 490 THR A CA 1
ATOM 3835 C C . THR A 1 490 ? 11.797 17.203 -12.031 1 58.66 490 THR A C 1
ATOM 3837 O O . THR A 1 490 ? 10.711 17.703 -11.727 1 58.66 490 THR A O 1
ATOM 3840 N N . VAL A 1 491 ? 12.852 17.641 -11.578 1 62.06 491 VAL A N 1
ATOM 3841 C CA . VAL A 1 491 ? 12.641 18.516 -10.43 1 62.06 491 VAL A CA 1
ATOM 3842 C C . VAL A 1 491 ? 12.32 19.922 -10.914 1 62.06 491 VAL A C 1
ATOM 3844 O O . VAL A 1 491 ? 13.133 20.547 -11.594 1 62.06 491 VAL A O 1
ATOM 3847 N N . CYS A 1 492 ? 10.945 20.156 -10.836 1 62.94 492 CYS A N 1
ATOM 3848 C CA . CYS A 1 492 ? 10.547 21.547 -11.039 1 62.94 492 CYS A CA 1
ATOM 3849 C C . CYS A 1 492 ? 10.898 22.406 -9.828 1 62.94 492 CYS A C 1
ATOM 3851 O O . CYS A 1 492 ? 10.312 22.234 -8.758 1 62.94 492 CYS A O 1
ATOM 3853 N N . LEU A 1 493 ? 11.891 23.172 -10.039 1 66 493 LEU A N 1
ATOM 3854 C CA . LEU A 1 493 ? 12.297 24.094 -8.992 1 66 493 LEU A CA 1
ATOM 3855 C C . LEU A 1 493 ? 11.539 25.406 -9.102 1 66 493 LEU A C 1
ATOM 3857 O O . LEU A 1 493 ? 11.484 26.016 -10.172 1 66 493 LEU A O 1
ATOM 3861 N N . TYR A 1 494 ? 10.742 25.641 -8.125 1 65.81 494 TYR A N 1
ATOM 3862 C CA . TYR A 1 494 ? 10.078 26.938 -8.148 1 65.81 494 TYR A CA 1
ATOM 3863 C C . TYR A 1 494 ? 11.023 28.047 -7.695 1 65.81 494 TYR A C 1
ATOM 3865 O O . TYR A 1 494 ? 10.758 29.219 -7.918 1 65.81 494 TYR A O 1
ATOM 3873 N N . GLY A 1 495 ? 12.141 27.516 -7.094 1 70.25 495 GLY A N 1
ATOM 3874 C CA . GLY A 1 495 ? 13.008 28.625 -6.715 1 70.25 495 GLY A CA 1
ATOM 3875 C C . GLY A 1 495 ? 14.328 28.172 -6.125 1 70.25 495 GLY A C 1
ATOM 3876 O O . GLY A 1 495 ? 14.453 27.031 -5.648 1 70.25 495 GLY A O 1
ATOM 3877 N N . GLU A 1 496 ? 15.297 28.953 -6.355 1 86.5 496 GLU A N 1
ATOM 3878 C CA . GLU A 1 496 ? 16.594 28.859 -5.684 1 86.5 496 GLU A CA 1
ATOM 3879 C C . GLU A 1 496 ? 16.891 30.125 -4.875 1 86.5 496 GLU A C 1
ATOM 3881 O O . GLU A 1 496 ? 16.547 31.234 -5.289 1 86.5 496 GLU A O 1
ATOM 3886 N N . ALA A 1 497 ? 17.234 29.859 -3.666 1 93.88 497 ALA A N 1
ATOM 3887 C CA . ALA A 1 497 ? 17.656 30.953 -2.811 1 93.88 497 ALA A CA 1
ATOM 3888 C C . ALA A 1 497 ? 19.094 30.75 -2.324 1 93.88 497 ALA A C 1
ATOM 3890 O O . ALA A 1 497 ? 19.5 29.625 -2.031 1 93.88 497 ALA A O 1
ATOM 3891 N N . GLU A 1 498 ? 19.812 31.875 -2.287 1 95.5 498 GLU A N 1
ATOM 3892 C CA . GLU A 1 498 ? 21.125 31.844 -1.65 1 95.5 498 GLU A CA 1
ATOM 3893 C C . GLU A 1 498 ? 21 31.906 -0.13 1 95.5 498 GLU A C 1
ATOM 3895 O O . GLU A 1 498 ? 20.016 32.438 0.397 1 95.5 498 GLU A O 1
ATOM 3900 N N . LEU A 1 499 ? 21.969 31.328 0.487 1 96.5 499 LEU A N 1
ATOM 3901 C CA . LEU A 1 499 ? 21.969 31.391 1.944 1 96.5 499 LEU A CA 1
ATOM 3902 C C . LEU A 1 499 ? 21.922 32.844 2.436 1 96.5 499 LEU A C 1
ATOM 3904 O O . LEU A 1 499 ? 22.734 33.656 2.014 1 96.5 499 LEU A O 1
ATOM 3908 N N . GLY A 1 500 ? 20.906 33.125 3.225 1 96.31 500 GLY A N 1
ATOM 3909 C CA . GLY A 1 500 ? 20.797 34.469 3.795 1 96.31 500 GLY A CA 1
ATOM 3910 C C . GLY A 1 500 ? 19.781 35.344 3.072 1 96.31 500 GLY A C 1
ATOM 3911 O O . GLY A 1 500 ? 19.406 36.406 3.568 1 96.31 500 GLY A O 1
ATOM 3912 N N . ASP A 1 501 ? 19.328 34.906 2.02 1 97.25 501 ASP A N 1
ATOM 3913 C CA . ASP A 1 501 ? 18.328 35.688 1.27 1 97.25 501 ASP A CA 1
ATOM 3914 C C . ASP A 1 501 ? 17.062 35.906 2.1 1 97.25 501 ASP A C 1
ATOM 3916 O O . ASP A 1 501 ? 16.609 35 2.799 1 97.25 501 ASP A O 1
ATOM 3920 N N . LYS A 1 502 ? 16.578 37.125 2.057 1 97.75 502 LYS A N 1
ATOM 3921 C CA . LYS A 1 502 ? 15.211 37.406 2.494 1 97.75 502 LYS A CA 1
ATOM 3922 C C . LYS A 1 502 ? 14.211 37.062 1.397 1 97.75 502 LYS A C 1
ATOM 3924 O O . LYS A 1 502 ? 14.266 37.625 0.301 1 97.75 502 LYS A O 1
ATOM 3929 N N . VAL A 1 503 ? 13.305 36.188 1.727 1 97.06 503 VAL A N 1
ATOM 3930 C CA . VAL A 1 503 ? 12.438 35.625 0.701 1 97.06 503 VAL A CA 1
ATOM 3931 C C . VAL A 1 503 ? 10.977 35.969 1.021 1 97.06 503 VAL A C 1
ATOM 3933 O O . VAL A 1 503 ? 10.57 35.938 2.184 1 97.06 503 VAL A O 1
ATOM 3936 N N . GLU A 1 504 ? 10.234 36.344 -0.016 1 97.56 504 GLU A N 1
ATOM 3937 C CA . GLU A 1 504 ? 8.789 36.531 0.068 1 97.56 504 GLU A CA 1
ATOM 3938 C C . GLU A 1 504 ? 8.055 35.594 -0.875 1 97.56 504 GLU A C 1
ATOM 3940 O O . GLU A 1 504 ? 8.383 35.5 -2.062 1 97.56 504 GLU A O 1
ATOM 3945 N N . PHE A 1 505 ? 7.145 34.812 -0.352 1 97.06 505 PHE A N 1
ATOM 3946 C CA . PHE A 1 505 ? 6.207 34.031 -1.149 1 97.06 505 PHE A CA 1
ATOM 3947 C C . PHE A 1 505 ? 4.844 34.719 -1.206 1 97.06 505 PHE A C 1
ATOM 3949 O O . PHE A 1 505 ? 4.242 35 -0.168 1 97.06 505 PHE A O 1
ATOM 3956 N N . VAL A 1 506 ? 4.402 35 -2.381 1 98.12 506 VAL A N 1
ATOM 3957 C CA . VAL A 1 506 ? 3.018 35.406 -2.605 1 98.12 506 VAL A CA 1
ATOM 3958 C C . VAL A 1 506 ? 2.193 34.188 -3.025 1 98.12 506 VAL A C 1
ATOM 3960 O O . VAL A 1 506 ? 2.213 33.781 -4.191 1 98.12 506 VAL A O 1
ATOM 3963 N N . LEU A 1 507 ? 1.459 33.656 -2.094 1 97.75 507 LEU A N 1
ATOM 3964 C CA . LEU A 1 507 ? 0.646 32.469 -2.311 1 97.75 507 LEU A CA 1
ATOM 3965 C C . LEU A 1 507 ? -0.761 32.844 -2.764 1 97.75 507 LEU A C 1
ATOM 3967 O O . LEU A 1 507 ? -1.424 33.656 -2.125 1 97.75 507 LEU A O 1
ATOM 3971 N N . ILE A 1 508 ? -1.199 32.219 -3.869 1 97.38 508 ILE A N 1
ATOM 3972 C CA . ILE A 1 508 ? -2.465 32.625 -4.469 1 97.38 508 ILE A CA 1
ATOM 3973 C C . ILE A 1 508 ? -3.352 31.391 -4.676 1 97.38 508 ILE A C 1
ATOM 3975 O O . ILE A 1 508 ? -2.898 30.375 -5.191 1 97.38 508 ILE A O 1
ATOM 3979 N N . ASP A 1 509 ? -4.566 31.453 -4.184 1 96.12 509 ASP A N 1
ATOM 3980 C CA . ASP A 1 509 ? -5.594 30.5 -4.586 1 96.12 509 ASP A CA 1
ATOM 3981 C C . ASP A 1 509 ? -6.48 31.078 -5.684 1 96.12 509 ASP A C 1
ATOM 3983 O O . ASP A 1 509 ? -7.336 31.938 -5.418 1 96.12 509 ASP A O 1
ATOM 3987 N N . GLU A 1 510 ? -6.355 30.562 -6.84 1 94.88 510 GLU A N 1
ATOM 3988 C CA . GLU A 1 510 ? -7.055 31.172 -7.969 1 94.88 510 GLU A CA 1
ATOM 3989 C C . GLU A 1 510 ? -8.547 30.844 -7.926 1 94.88 510 GLU A C 1
ATOM 3991 O O . GLU A 1 510 ? -9.359 31.562 -8.516 1 94.88 510 GLU A O 1
ATOM 3996 N N . GLY A 1 511 ? -8.914 29.797 -7.309 1 88.06 511 GLY A N 1
ATOM 3997 C CA . GLY A 1 511 ? -10.305 29.562 -6.945 1 88.06 511 GLY A CA 1
ATOM 3998 C C . GLY A 1 511 ? -11.133 29 -8.094 1 88.06 511 GLY A C 1
ATOM 3999 O O . GLY A 1 511 ? -12.359 29.125 -8.094 1 88.06 511 GLY A O 1
ATOM 4000 N N . ASN A 1 512 ? -10.672 28.391 -9.148 1 79.19 512 ASN A N 1
ATOM 4001 C CA . ASN A 1 512 ? -11.43 27.953 -10.32 1 79.19 512 ASN A CA 1
ATOM 4002 C C . ASN A 1 512 ? -12.297 26.734 -10.008 1 79.19 512 ASN A C 1
ATOM 4004 O O . ASN A 1 512 ? -13.266 26.469 -10.719 1 79.19 512 ASN A O 1
ATOM 4008 N N . PHE A 1 513 ? -12.031 25.969 -9.258 1 75.94 513 PHE A N 1
ATOM 4009 C CA . PHE A 1 513 ? -12.789 24.734 -9.07 1 75.94 513 PHE A CA 1
ATOM 4010 C C . PHE A 1 513 ? -13.586 24.781 -7.777 1 75.94 513 PHE A C 1
ATOM 4012 O O . PHE A 1 513 ? -14.648 25.406 -7.719 1 75.94 513 PHE A O 1
ATOM 4019 N N . ILE A 1 514 ? -13.359 24.156 -6.785 1 69.25 514 ILE A N 1
ATOM 4020 C CA . ILE A 1 514 ? -14.109 24.062 -5.539 1 69.25 514 ILE A CA 1
ATOM 4021 C C . ILE A 1 514 ? -13.469 24.953 -4.477 1 69.25 514 ILE A C 1
ATOM 4023 O O . ILE A 1 514 ? -12.273 25.25 -4.551 1 69.25 514 ILE A O 1
ATOM 4027 N N . ASN A 1 515 ? -14.453 25.531 -3.764 1 71.81 515 ASN A N 1
ATOM 4028 C CA . ASN A 1 515 ? -13.969 26.297 -2.617 1 71.81 515 ASN A CA 1
ATOM 4029 C C . ASN A 1 515 ? -13.211 25.406 -1.632 1 71.81 515 ASN A C 1
ATOM 4031 O O . ASN A 1 515 ? -13.797 24.875 -0.684 1 71.81 515 ASN A O 1
ATOM 4035 N N . SER A 1 516 ? -12 25.141 -2.012 1 74.44 516 SER A N 1
ATOM 4036 C CA . SER A 1 516 ? -11.156 24.312 -1.158 1 74.44 516 SER A CA 1
ATOM 4037 C C . SER A 1 516 ? -10.078 25.156 -0.474 1 74.44 516 SER A C 1
ATOM 4039 O O . SER A 1 516 ? -9.672 26.203 -0.99 1 74.44 516 SER A O 1
ATOM 4041 N N . SER A 1 517 ? -9.773 24.75 0.702 1 79 517 SER A N 1
ATOM 4042 C CA . SER A 1 517 ? -8.672 25.375 1.432 1 79 517 SER A CA 1
ATOM 4043 C C . SER A 1 517 ? -7.324 24.859 0.935 1 79 517 SER A C 1
ATOM 4045 O O . SER A 1 517 ? -7.23 23.75 0.415 1 79 517 SER A O 1
ATOM 4047 N N . HIS A 1 518 ? -6.379 25.703 0.988 1 90 518 HIS A N 1
ATOM 4048 C CA . HIS A 1 518 ? -5.016 25.297 0.678 1 90 518 HIS A CA 1
ATOM 4049 C C . HIS A 1 518 ? -4.059 25.656 1.812 1 90 518 HIS A C 1
ATOM 4051 O O . HIS A 1 518 ? -3.275 26.594 1.691 1 90 518 HIS A O 1
ATOM 4057 N N . PRO A 1 519 ? -4.117 24.859 2.91 1 94.62 519 PRO A N 1
ATOM 4058 C CA . PRO A 1 519 ? -3.084 25.078 3.924 1 94.62 519 PRO A CA 1
ATOM 4059 C C . PRO A 1 519 ? -1.675 24.828 3.393 1 94.62 519 PRO A C 1
ATOM 4061 O O . PRO A 1 519 ? -1.363 23.719 2.965 1 94.62 519 PRO A O 1
ATOM 4064 N N . PHE A 1 520 ? -0.881 25.906 3.43 1 96.19 520 PHE A N 1
ATOM 4065 C CA . PHE A 1 520 ? 0.465 25.875 2.871 1 96.19 520 PHE A CA 1
ATOM 4066 C C . PHE A 1 520 ? 1.491 25.547 3.951 1 96.19 520 PHE A C 1
ATOM 4068 O O . PHE A 1 520 ? 1.437 26.109 5.051 1 96.19 520 PHE A O 1
ATOM 4075 N N . HIS A 1 521 ? 2.42 24.656 3.65 1 96.38 521 HIS A N 1
ATOM 4076 C CA . HIS A 1 521 ? 3.504 24.25 4.543 1 96.38 521 HIS A CA 1
ATOM 4077 C C . HIS A 1 521 ? 4.848 24.281 3.822 1 96.38 521 HIS A C 1
ATOM 4079 O O . HIS A 1 521 ? 4.961 23.781 2.695 1 96.38 521 HIS A O 1
ATOM 4085 N N . LEU A 1 522 ? 5.785 24.906 4.445 1 96.31 522 LEU A N 1
ATOM 4086 C CA . LEU A 1 522 ? 7.172 24.906 3.988 1 96.31 522 LEU A CA 1
ATOM 4087 C C . LEU A 1 522 ? 8.062 24.125 4.945 1 96.31 522 LEU A C 1
ATOM 4089 O O . LEU A 1 522 ? 8.109 24.406 6.141 1 96.31 522 LEU A O 1
ATOM 4093 N N . HIS A 1 523 ? 8.758 23.109 4.391 1 96.81 523 HIS A N 1
ATOM 4094 C CA . HIS A 1 523 ? 9.719 22.359 5.191 1 96.81 523 HIS A CA 1
ATOM 4095 C C . HIS A 1 523 ? 10.945 23.219 5.508 1 96.81 523 HIS A C 1
ATOM 4097 O O . HIS A 1 523 ? 11.312 24.094 4.723 1 96.81 523 HIS A O 1
ATOM 4103 N N . GLY A 1 524 ? 11.539 23.031 6.676 1 95.75 524 GLY A N 1
ATOM 4104 C CA . GLY A 1 524 ? 12.867 23.547 6.992 1 95.75 524 GLY A CA 1
ATOM 4105 C C . GLY A 1 524 ? 12.844 24.953 7.57 1 95.75 524 GLY A C 1
ATOM 4106 O O . GLY A 1 524 ? 13.844 25.422 8.117 1 95.75 524 GLY A O 1
ATOM 4107 N N . LYS A 1 525 ? 11.664 25.594 7.453 1 94.38 525 LYS A N 1
ATOM 4108 C CA . LYS A 1 525 ? 11.656 26.984 7.914 1 94.38 525 LYS A CA 1
ATOM 4109 C C . LYS A 1 525 ? 10.234 27.453 8.227 1 94.38 525 LYS A C 1
ATOM 4111 O O . LYS A 1 525 ? 9.312 27.219 7.438 1 94.38 525 LYS A O 1
ATOM 4116 N N . ASN A 1 526 ? 10.102 28.047 9.398 1 94.06 526 ASN A N 1
ATOM 4117 C CA . ASN A 1 526 ? 8.891 28.812 9.664 1 94.06 526 ASN A CA 1
ATOM 4118 C C . ASN A 1 526 ? 8.922 30.156 8.969 1 94.06 526 ASN A C 1
ATOM 4120 O O . ASN A 1 526 ? 9.977 30.625 8.539 1 94.06 526 ASN A O 1
ATOM 4124 N N . PHE A 1 527 ? 7.793 30.812 8.836 1 96.12 527 PHE A N 1
ATOM 4125 C CA . PHE A 1 527 ? 7.715 32.062 8.109 1 96.12 527 PHE A CA 1
ATOM 4126 C C . PHE A 1 527 ? 6.789 33.062 8.812 1 96.12 527 PHE A C 1
ATOM 4128 O O . PHE A 1 527 ? 5.941 32.656 9.617 1 96.12 527 PHE A O 1
ATOM 4135 N N . ARG A 1 528 ? 6.941 34.312 8.539 1 96.5 528 ARG A N 1
ATOM 4136 C CA . ARG A 1 528 ? 6.082 35.375 9.039 1 96.5 528 ARG A CA 1
ATOM 4137 C C . ARG A 1 528 ? 4.949 35.688 8.062 1 96.5 528 ARG A C 1
ATOM 4139 O O . ARG A 1 528 ? 5.168 35.75 6.855 1 96.5 528 ARG A O 1
ATOM 4146 N N . VAL A 1 529 ? 3.727 35.781 8.57 1 96.69 529 VAL A N 1
ATOM 4147 C CA . VAL A 1 529 ? 2.572 36.125 7.746 1 96.69 529 VAL A CA 1
ATOM 4148 C C . VAL A 1 529 ? 2.406 37.625 7.68 1 96.69 529 VAL A C 1
ATOM 4150 O O . VAL A 1 529 ? 2.111 38.281 8.695 1 96.69 529 VAL A O 1
ATOM 4153 N N . VAL A 1 530 ? 2.461 38.219 6.434 1 97.81 530 VAL A N 1
ATOM 4154 C CA . VAL A 1 530 ? 2.57 39.688 6.395 1 97.81 530 VAL A CA 1
ATOM 4155 C C . VAL A 1 530 ? 1.37 40.281 5.66 1 97.81 530 VAL A C 1
ATOM 4157 O O . VAL A 1 530 ? 1.116 41.469 5.738 1 97.81 530 VAL A O 1
ATOM 4160 N N . ALA A 1 531 ? 0.68 39.469 4.949 1 97.06 531 ALA A N 1
ATOM 4161 C CA . ALA A 1 531 ? -0.54 39.938 4.285 1 97.06 531 ALA A CA 1
ATOM 4162 C C . ALA A 1 531 ? -1.466 38.75 3.98 1 97.06 531 ALA A C 1
ATOM 4164 O O . ALA A 1 531 ? -1.005 37.625 3.766 1 97.06 531 ALA A O 1
ATOM 4165 N N . MET A 1 532 ? -2.744 39.062 3.988 1 95.62 532 MET A N 1
ATOM 4166 C CA . MET A 1 532 ? -3.775 38.062 3.666 1 95.62 532 MET A CA 1
ATOM 4167 C C . MET A 1 532 ? -5.059 38.75 3.211 1 95.62 532 MET A C 1
ATOM 4169 O O . MET A 1 532 ? -5.453 39.781 3.773 1 95.62 532 MET A O 1
ATOM 4173 N N . GLY A 1 533 ? -5.645 38.188 2.123 1 93 533 GLY A N 1
ATOM 4174 C CA . GLY A 1 533 ? -6.898 38.781 1.676 1 93 533 GLY A CA 1
ATOM 4175 C C . GLY A 1 533 ? -7.629 37.938 0.659 1 93 533 GLY A C 1
ATOM 4176 O O . GLY A 1 533 ? -7.02 37.094 0.001 1 93 533 GLY A O 1
ATOM 4177 N N . GLN A 1 534 ? -8.914 38.062 0.688 1 92.62 534 GLN A N 1
ATOM 4178 C CA . GLN A 1 534 ? -9.75 37.531 -0.373 1 92.62 534 GLN A CA 1
ATOM 4179 C C . GLN A 1 534 ? -10.172 38.625 -1.358 1 92.62 534 GLN A C 1
ATOM 4181 O O . GLN A 1 534 ? -10.578 39.688 -0.951 1 92.62 534 GLN A O 1
ATOM 4186 N N . LEU A 1 535 ? -10.031 38.375 -2.602 1 92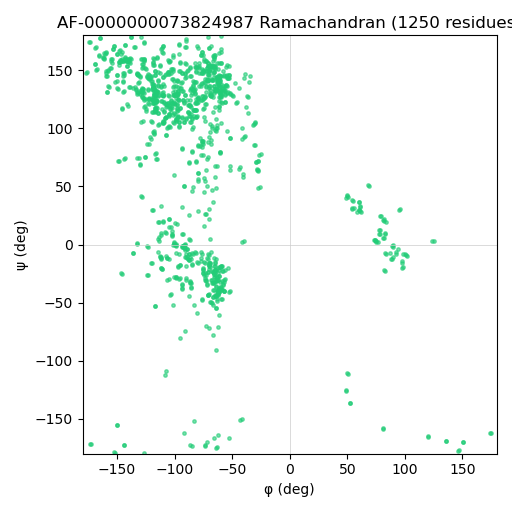.75 535 LEU A N 1
ATOM 4187 C CA . LEU A 1 535 ? -10.336 39.375 -3.635 1 92.75 535 LEU A CA 1
ATOM 4188 C C . LEU A 1 535 ? -11.703 39.094 -4.254 1 92.75 535 LEU A C 1
ATOM 4190 O O . LEU A 1 535 ? -12.359 40 -4.754 1 92.75 535 LEU A O 1
ATOM 4194 N N . GLY A 1 536 ? -12.148 37.812 -4.273 1 89.94 536 GLY A N 1
ATOM 4195 C CA . GLY A 1 536 ? -13.406 37.344 -4.828 1 89.94 536 GLY A CA 1
ATOM 4196 C C . GLY A 1 536 ? -13.539 35.844 -4.801 1 89.94 536 GLY A C 1
ATOM 4197 O O . GLY A 1 536 ? -12.922 35.188 -3.971 1 89.94 536 GLY A O 1
ATOM 4198 N N . ASP A 1 537 ? -14.469 35.438 -5.613 1 88.75 537 ASP A N 1
ATOM 4199 C CA . ASP A 1 537 ? -14.648 34 -5.715 1 88.75 537 ASP A CA 1
ATOM 4200 C C . ASP A 1 537 ? -13.531 33.344 -6.547 1 88.75 537 ASP A C 1
ATOM 4202 O O . ASP A 1 537 ? -13.32 32.156 -6.484 1 88.75 537 ASP A O 1
ATOM 4206 N N . GLN A 1 538 ? -12.914 34.188 -7.332 1 93.06 538 GLN A N 1
ATOM 4207 C CA . GLN A 1 538 ? -11.766 33.781 -8.141 1 93.06 538 GLN A CA 1
ATOM 4208 C C . GLN A 1 538 ? -10.781 34.938 -8.32 1 93.06 538 GLN A C 1
ATOM 4210 O O . GLN A 1 538 ? -11.133 36.094 -8.109 1 93.06 538 GLN A O 1
ATOM 4215 N N . THR A 1 539 ? -9.578 34.594 -8.602 1 95.19 539 THR A N 1
ATOM 4216 C CA . THR A 1 539 ? -8.547 35.562 -8.977 1 95.19 539 THR A CA 1
ATOM 4217 C C . THR A 1 539 ? -7.5 34.906 -9.867 1 95.19 539 THR A C 1
ATOM 4219 O O . THR A 1 539 ? -7.703 33.781 -10.359 1 95.19 539 THR A O 1
ATOM 4222 N N . SER A 1 540 ? -6.496 35.625 -10.273 1 95.44 540 SER A N 1
ATOM 4223 C CA . SER A 1 540 ? -5.387 35.094 -11.07 1 95.44 540 SER A CA 1
ATOM 4224 C C . SER A 1 540 ? -4.051 35.656 -10.586 1 95.44 540 SER A C 1
ATOM 4226 O O . SER A 1 540 ? -4.008 36.656 -9.891 1 95.44 540 SER A O 1
ATOM 4228 N N . VAL A 1 541 ? -3.049 34.969 -10.945 1 96.06 541 VAL A N 1
ATOM 4229 C CA . VAL A 1 541 ? -1.706 35.438 -10.602 1 96.06 541 VAL A CA 1
ATOM 4230 C C . VAL A 1 541 ? -1.477 36.812 -11.188 1 96.06 541 VAL A C 1
ATOM 4232 O O . VAL A 1 541 ? -0.897 37.688 -10.531 1 96.06 541 VAL A O 1
ATOM 4235 N N . ALA A 1 542 ? -1.965 37.062 -12.398 1 96.94 542 ALA A N 1
ATOM 4236 C CA . ALA A 1 542 ? -1.8 38.344 -13.055 1 96.94 542 ALA A CA 1
ATOM 4237 C C . ALA A 1 542 ? -2.5 39.438 -12.273 1 96.94 542 ALA A C 1
ATOM 4239 O O . ALA A 1 542 ? -1.965 40.562 -12.125 1 96.94 542 ALA A O 1
ATOM 4240 N N . GLU A 1 543 ? -3.648 39.094 -11.789 1 97.38 543 GLU A N 1
ATOM 4241 C CA . GLU A 1 543 ? -4.402 40.094 -11.023 1 97.38 543 GLU A CA 1
ATOM 4242 C C . GLU A 1 543 ? -3.691 40.438 -9.719 1 97.38 543 GLU A C 1
ATOM 4244 O O . GLU A 1 543 ? -3.559 41.594 -9.367 1 97.38 543 GLU A O 1
ATOM 4249 N N . VAL A 1 544 ? -3.244 39.469 -9.039 1 98.06 544 VAL A N 1
ATOM 4250 C CA . VAL A 1 544 ? -2.578 39.688 -7.762 1 98.06 544 VAL A CA 1
ATOM 4251 C C . VAL A 1 544 ? -1.264 40.438 -7.977 1 98.06 544 VAL A C 1
ATOM 4253 O O . VAL A 1 544 ? -0.917 41.312 -7.203 1 98.06 544 VAL A O 1
ATOM 4256 N N . GLN A 1 545 ? -0.572 40.094 -9.016 1 97.81 545 GLN A N 1
ATOM 4257 C CA . GLN A 1 545 ? 0.675 40.75 -9.344 1 97.81 545 GLN A CA 1
ATOM 4258 C C . GLN A 1 545 ? 0.432 42.25 -9.641 1 97.81 545 GLN A C 1
ATOM 4260 O O . GLN A 1 545 ? 1.191 43.094 -9.195 1 97.81 545 GLN A O 1
ATOM 4265 N N . ALA A 1 546 ? -0.598 42.469 -10.352 1 98.06 546 ALA A N 1
ATOM 4266 C CA . ALA A 1 546 ? -0.938 43.875 -10.695 1 98.06 546 ALA A CA 1
ATOM 4267 C C . ALA A 1 546 ? -1.285 44.656 -9.445 1 98.06 546 ALA A C 1
ATOM 4269 O O . ALA A 1 546 ? -0.859 45.812 -9.297 1 98.06 546 ALA A O 1
ATOM 4270 N N . LEU A 1 547 ? -2.047 44.062 -8.594 1 97.88 547 LEU A N 1
ATOM 4271 C CA . LEU A 1 547 ? -2.414 44.719 -7.34 1 97.88 547 LEU A CA 1
ATOM 4272 C C . LEU A 1 547 ? -1.18 44.969 -6.48 1 97.88 547 LEU A C 1
ATOM 4274 O O . LEU A 1 547 ? -1.061 46.031 -5.859 1 97.88 547 LEU A O 1
ATOM 4278 N N . ASP A 1 548 ? -0.379 44.031 -6.441 1 97.5 548 ASP A N 1
ATOM 4279 C CA . ASP A 1 548 ? 0.843 44.094 -5.648 1 97.5 548 ASP A CA 1
ATOM 4280 C C . ASP A 1 548 ? 1.761 45.219 -6.18 1 97.5 548 ASP A C 1
ATOM 4282 O O . ASP A 1 548 ? 2.275 46.031 -5.406 1 97.5 548 ASP A O 1
ATOM 4286 N N . GLU A 1 549 ? 1.977 45.25 -7.48 1 96.25 549 GLU A N 1
ATOM 4287 C CA . GLU A 1 549 ? 2.836 46.25 -8.125 1 96.25 549 GLU A CA 1
ATOM 4288 C C . GLU A 1 549 ? 2.297 47.656 -7.938 1 96.25 549 GLU A C 1
ATOM 4290 O O . GLU A 1 549 ? 3.068 48.625 -7.832 1 96.25 549 GLU A O 1
ATOM 4295 N N . ALA A 1 550 ? 1.021 47.719 -7.848 1 97.5 550 ALA A N 1
ATOM 4296 C CA . ALA A 1 550 ? 0.376 49 -7.676 1 97.5 550 ALA A CA 1
ATOM 4297 C C . ALA A 1 550 ? 0.418 49.438 -6.215 1 97.5 550 ALA A C 1
ATOM 4299 O O . ALA A 1 550 ? -0.003 50.562 -5.883 1 97.5 550 ALA A O 1
ATOM 4300 N N . GLY A 1 551 ? 0.859 48.594 -5.387 1 95.56 551 GLY A N 1
ATOM 4301 C CA . GLY A 1 551 ? 0.976 48.906 -3.975 1 95.56 551 GLY A CA 1
ATOM 4302 C C . GLY A 1 551 ? -0.322 48.75 -3.211 1 95.56 551 GLY A C 1
ATOM 4303 O O . GLY A 1 551 ? -0.494 49.312 -2.127 1 95.56 551 GLY A O 1
ATOM 4304 N N . HIS A 1 552 ? -1.192 48 -3.729 1 96.31 552 HIS A N 1
ATOM 4305 C CA . HIS A 1 552 ? -2.516 47.844 -3.127 1 96.31 552 HIS A CA 1
ATOM 4306 C C . HIS A 1 552 ? -2.57 46.656 -2.17 1 96.31 552 HIS A C 1
ATOM 4308 O O . HIS A 1 552 ? -3.604 46.406 -1.55 1 96.31 552 HIS A O 1
ATOM 4314 N N . ILE A 1 553 ? -1.546 45.969 -2.035 1 96.75 553 ILE A N 1
ATOM 4315 C CA . ILE A 1 553 ? -1.434 44.938 -1.01 1 96.75 553 ILE A CA 1
ATOM 4316 C C . ILE A 1 553 ? -0.449 45.406 0.068 1 96.75 553 ILE A C 1
ATOM 4318 O O . ILE A 1 553 ? 0.764 45.375 -0.15 1 96.75 553 ILE A O 1
ATOM 4322 N N . LYS A 1 554 ? -0.969 45.75 1.113 1 94.69 554 LYS A N 1
ATOM 4323 C CA . LYS A 1 554 ? -0.142 46.25 2.207 1 94.69 554 LYS A CA 1
ATOM 4324 C C . LYS A 1 554 ? 0.433 45.094 3.033 1 94.69 554 LYS A C 1
ATOM 4326 O O . LYS A 1 554 ? -0.257 44.094 3.299 1 94.69 554 LYS A O 1
ATOM 4331 N N . ARG A 1 555 ? 1.702 45.188 3.385 1 97.12 555 ARG A N 1
ATOM 4332 C CA . ARG A 1 555 ? 2.365 44.188 4.242 1 97.12 555 ARG A CA 1
ATOM 4333 C C . ARG A 1 555 ? 2.475 44.719 5.672 1 97.12 555 ARG A C 1
ATOM 4335 O O . ARG A 1 555 ? 2.764 45.906 5.898 1 97.12 555 ARG A O 1
ATOM 4342 N N . ARG A 1 556 ? 2.293 43.844 6.551 1 96.38 556 ARG A N 1
ATOM 4343 C CA . ARG A 1 556 ? 2.613 44.094 7.949 1 96.38 556 ARG A CA 1
ATOM 4344 C C . ARG A 1 556 ? 4.07 43.781 8.25 1 96.38 556 ARG A C 1
ATOM 4346 O O . ARG A 1 556 ? 4.465 42.594 8.211 1 96.38 556 ARG A O 1
ATOM 4353 N N . TYR A 1 557 ? 4.816 44.75 8.688 1 96.06 557 TYR A N 1
ATOM 4354 C CA . TYR A 1 557 ? 6.242 44.531 8.891 1 96.06 557 TYR A CA 1
ATOM 4355 C C . TYR A 1 557 ? 6.57 44.438 10.375 1 96.06 557 TYR A C 1
ATOM 4357 O O . TYR A 1 557 ? 7.656 43.969 10.75 1 96.06 557 TYR A O 1
ATOM 4365 N N . GLU A 1 558 ? 5.57 44.812 11.203 1 95.62 558 GLU A N 1
ATOM 4366 C CA . GLU A 1 558 ? 5.836 44.844 12.641 1 95.62 558 GLU A CA 1
ATOM 4367 C C . GLU A 1 558 ? 5.07 43.719 13.352 1 95.62 558 GLU A C 1
ATOM 4369 O O . GLU A 1 558 ? 3.859 43.562 13.164 1 95.62 558 GLU A O 1
ATOM 4374 N N . ASP A 1 559 ? 5.789 42.969 14.141 1 95.44 559 ASP A N 1
ATOM 4375 C CA . ASP A 1 559 ? 5.289 41.969 15.078 1 95.44 559 ASP A CA 1
ATOM 4376 C C . ASP A 1 559 ? 4.414 40.938 14.375 1 95.44 559 ASP A C 1
ATOM 4378 O O . 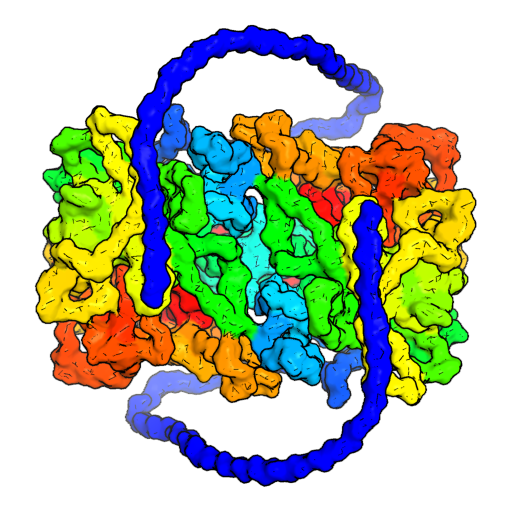ASP A 1 559 ? 3.412 40.469 14.93 1 95.44 559 ASP A O 1
ATOM 4382 N N . ALA A 1 560 ? 4.746 40.688 13.117 1 95.25 560 ALA A N 1
ATOM 4383 C CA . ALA A 1 560 ? 4.02 39.656 12.398 1 95.25 560 ALA A CA 1
ATOM 4384 C C . ALA A 1 560 ? 4.23 38.281 13.055 1 95.25 560 ALA A C 1
ATOM 4386 O O . ALA A 1 560 ? 5.336 37.969 13.5 1 95.25 560 ALA A O 1
ATOM 4387 N N . VAL A 1 561 ? 3.189 37.469 13.102 1 93.56 561 VAL A N 1
ATOM 4388 C CA . VAL A 1 561 ? 3.297 36.125 13.719 1 93.56 561 VAL A CA 1
ATOM 4389 C C . VAL A 1 561 ? 4.098 35.219 12.812 1 93.56 561 VAL A C 1
ATOM 4391 O O . VAL A 1 561 ? 4.117 35.375 11.594 1 93.56 561 VAL A O 1
ATOM 4394 N N . GLU A 1 562 ? 4.785 34.312 13.406 1 93.31 562 GLU A N 1
ATOM 4395 C CA . GLU A 1 562 ? 5.512 33.25 12.703 1 93.31 562 GLU A CA 1
ATOM 4396 C C . GLU A 1 562 ? 4.73 31.953 12.703 1 93.31 562 GLU A C 1
ATOM 4398 O O . GLU A 1 562 ? 4.254 31.516 13.75 1 93.31 562 GLU A O 1
ATOM 4403 N N . LYS A 1 563 ? 4.559 31.359 11.516 1 94.12 563 LYS A N 1
ATOM 4404 C CA . LYS A 1 563 ? 3.756 30.156 11.359 1 94.12 563 LYS A CA 1
ATOM 4405 C C . LYS A 1 563 ? 4.539 29.062 10.625 1 94.12 563 LYS A C 1
ATOM 4407 O O . LYS A 1 563 ? 5.484 29.359 9.891 1 94.12 563 LYS A O 1
ATOM 4412 N N . ASP A 1 564 ? 4.105 27.859 10.898 1 93.25 564 ASP A N 1
ATOM 4413 C CA . ASP A 1 564 ? 4.57 26.688 10.141 1 93.25 564 ASP A CA 1
ATOM 4414 C C . ASP A 1 564 ? 3.635 26.375 8.984 1 93.25 564 ASP A C 1
ATOM 4416 O O . ASP A 1 564 ? 4.074 25.891 7.938 1 93.25 564 ASP A O 1
ATOM 4420 N N . THR A 1 565 ? 2.4 26.516 9.156 1 94.12 565 THR A N 1
ATOM 4421 C CA . THR A 1 565 ? 1.344 26.297 8.18 1 94.12 565 THR A CA 1
ATOM 4422 C C . THR A 1 565 ? 0.384 27.484 8.133 1 94.12 565 THR A C 1
ATOM 4424 O O . THR A 1 565 ? 0.041 28.047 9.172 1 94.12 565 THR A O 1
ATOM 4427 N N . VAL A 1 566 ? -0.052 27.875 6.969 1 95.25 566 VAL A N 1
ATOM 4428 C CA . VAL A 1 566 ? -0.987 28.984 6.852 1 95.25 566 VAL A CA 1
ATOM 4429 C C . VAL A 1 566 ? -1.962 28.734 5.707 1 95.25 566 VAL A C 1
ATOM 4431 O O . VAL A 1 566 ? -1.593 28.125 4.695 1 95.25 566 VAL A O 1
ATOM 4434 N N . ASN A 1 567 ? -3.164 29.156 5.867 1 93.38 567 ASN A N 1
ATOM 4435 C CA . ASN A 1 567 ? -4.168 28.969 4.828 1 93.38 567 ASN A CA 1
ATOM 4436 C C . ASN A 1 567 ? -4.051 30.047 3.746 1 93.38 567 ASN A C 1
ATOM 4438 O O . ASN A 1 567 ? -3.615 31.156 4.02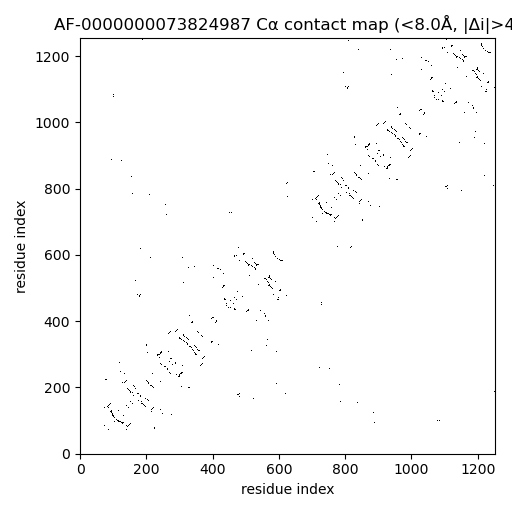 1 93.38 567 ASN A O 1
ATOM 4442 N N . ILE A 1 568 ? -4.395 29.703 2.562 1 95.62 568 ILE A N 1
ATOM 4443 C CA . ILE A 1 568 ? -4.602 30.641 1.466 1 95.62 568 ILE A CA 1
ATOM 4444 C C . ILE A 1 568 ? -6.102 30.828 1.227 1 95.62 568 ILE A C 1
ATOM 4446 O O . ILE A 1 568 ? -6.797 29.875 0.835 1 95.62 568 ILE A O 1
ATOM 4450 N N . PRO A 1 569 ? -6.57 32 1.421 1 92 569 PRO A N 1
ATOM 4451 C CA . PRO A 1 569 ? -8 32.219 1.198 1 92 569 PRO A CA 1
ATOM 4452 C C . PRO A 1 569 ? -8.43 31.922 -0.238 1 92 569 PRO A C 1
ATOM 4454 O O . PRO A 1 569 ? -7.699 32.25 -1.18 1 92 569 PRO A O 1
ATOM 4457 N N . HIS A 1 570 ? -9.633 31.328 -0.299 1 90.69 570 HIS A N 1
ATOM 4458 C CA . HIS A 1 570 ? -10.203 31.062 -1.613 1 90.69 570 HIS A CA 1
ATOM 4459 C C . HIS A 1 570 ? -10.336 32.344 -2.424 1 90.69 570 HIS A C 1
ATOM 4461 O O . HIS A 1 570 ? -10.844 33.344 -1.92 1 90.69 570 HIS A O 1
ATOM 4467 N N . GLY A 1 571 ? -9.867 32.312 -3.715 1 93.69 571 GLY A N 1
ATOM 4468 C CA . GLY A 1 571 ? -9.914 33.5 -4.535 1 93.69 571 GLY A CA 1
ATOM 4469 C C . GLY A 1 571 ? -9.109 34.656 -3.961 1 93.69 571 GLY A C 1
ATOM 4470 O O . GLY A 1 571 ? -9.5 35.812 -4.09 1 93.69 571 GLY A O 1
ATOM 4471 N N . GLY A 1 572 ? -8.062 34.344 -3.307 1 94.94 572 GLY A N 1
ATOM 4472 C CA . GLY A 1 572 ? -7.289 35.375 -2.617 1 94.94 572 GLY A CA 1
ATOM 4473 C C . GLY A 1 572 ? -5.812 35.031 -2.535 1 94.94 572 GLY A C 1
ATOM 4474 O O . GLY A 1 572 ? -5.254 34.438 -3.449 1 94.94 572 GLY A O 1
ATOM 4475 N N . TYR A 1 573 ? -5.188 35.656 -1.461 1 96.56 573 TYR A N 1
ATOM 4476 C CA . TYR A 1 573 ? -3.744 35.5 -1.346 1 96.56 573 TYR A CA 1
ATOM 4477 C C . TYR A 1 573 ? -3.309 35.5 0.114 1 96.56 573 TYR A C 1
ATOM 4479 O O . TYR A 1 573 ? -4.035 35.969 0.982 1 96.56 573 TYR A O 1
ATOM 4487 N N . THR A 1 574 ? -2.234 34.906 0.394 1 97.31 574 THR A N 1
ATOM 4488 C CA . THR A 1 574 ? -1.441 35.031 1.613 1 97.31 574 THR A CA 1
ATOM 4489 C C . THR A 1 574 ? 0.025 35.281 1.281 1 97.31 574 THR A C 1
ATOM 4491 O O . THR A 1 574 ? 0.605 34.625 0.434 1 97.31 574 THR A O 1
ATOM 4494 N N . ILE A 1 575 ? 0.59 36.312 1.912 1 98.25 575 ILE A N 1
ATOM 4495 C CA . ILE A 1 575 ? 1.998 36.594 1.689 1 98.25 575 ILE A CA 1
ATOM 4496 C C . ILE A 1 575 ? 2.805 36.281 2.943 1 98.25 575 ILE A C 1
ATOM 4498 O O . ILE A 1 575 ? 2.443 36.688 4.047 1 98.25 575 ILE A O 1
ATOM 4502 N N . VAL A 1 576 ? 3.895 35.531 2.74 1 98 576 VAL A N 1
ATOM 4503 C CA . VAL A 1 576 ? 4.738 35.125 3.863 1 98 576 VAL A CA 1
ATOM 4504 C C . VAL A 1 576 ? 6.191 35.5 3.576 1 98 576 VAL A C 1
ATOM 4506 O O . VAL A 1 576 ? 6.598 35.594 2.414 1 98 576 VAL A O 1
ATOM 4509 N N . ARG A 1 577 ? 6.957 35.719 4.66 1 97.38 577 ARG A N 1
ATOM 4510 C CA . ARG A 1 577 ? 8.367 36.094 4.547 1 97.38 577 ARG A CA 1
ATOM 4511 C C . ARG A 1 577 ? 9.227 35.25 5.48 1 97.38 577 ARG A C 1
ATOM 4513 O O . ARG A 1 577 ? 8.789 34.875 6.562 1 97.38 577 ARG A O 1
ATOM 4520 N N . PHE A 1 578 ? 10.422 35 5.066 1 96.31 578 PHE A N 1
ATOM 4521 C CA . PHE A 1 578 ? 11.414 34.312 5.883 1 96.31 578 PHE A CA 1
ATOM 4522 C C . PHE A 1 578 ? 12.82 34.562 5.348 1 96.31 578 PHE A C 1
ATOM 4524 O O . PHE A 1 578 ? 12.992 35.094 4.25 1 96.31 578 PHE A O 1
ATOM 4531 N N . THR A 1 579 ? 13.797 34.25 6.164 1 96.62 579 THR A N 1
ATOM 4532 C CA . THR A 1 579 ? 15.195 34.281 5.742 1 96.62 579 THR A CA 1
ATOM 4533 C C . THR A 1 579 ? 15.664 32.875 5.379 1 96.62 579 THR A C 1
ATOM 4535 O O . THR A 1 579 ? 15.516 31.938 6.168 1 96.62 579 THR A O 1
ATOM 4538 N N . ALA A 1 580 ? 16.203 32.719 4.188 1 96.75 580 ALA A N 1
ATOM 4539 C CA . ALA A 1 580 ? 16.719 31.422 3.738 1 96.75 580 ALA A CA 1
ATOM 4540 C C . ALA A 1 580 ? 18.078 31.125 4.379 1 96.75 580 ALA A C 1
ATOM 4542 O O . ALA A 1 580 ? 19.094 31.062 3.691 1 96.75 580 ALA A O 1
ATOM 4543 N N . ASP A 1 581 ? 18.062 30.75 5.582 1 97.12 581 ASP A N 1
ATOM 4544 C CA . ASP A 1 581 ? 19.297 30.562 6.32 1 97.12 581 ASP A CA 1
ATOM 4545 C C . ASP A 1 581 ? 19.516 29.094 6.676 1 97.12 581 ASP A C 1
ATOM 4547 O O . ASP A 1 581 ? 20.438 28.75 7.418 1 97.12 581 ASP A O 1
ATOM 4551 N N . ASN A 1 582 ? 18.672 28.25 6.254 1 97.44 582 ASN A N 1
ATOM 4552 C CA . ASN A 1 582 ? 18.797 26.812 6.418 1 97.44 582 ASN A CA 1
ATOM 4553 C C . ASN A 1 582 ? 18.984 26.109 5.082 1 97.44 582 ASN A C 1
ATOM 4555 O O . ASN A 1 582 ? 18.031 25.891 4.34 1 97.44 582 ASN A O 1
ATOM 4559 N N . PRO A 1 583 ? 20.203 25.688 4.789 1 97.5 583 PRO A N 1
ATOM 4560 C CA . PRO A 1 583 ? 20.469 25.094 3.477 1 97.5 583 PRO A CA 1
ATOM 4561 C C . PRO A 1 583 ? 19.812 23.719 3.314 1 97.5 583 PRO A C 1
ATOM 4563 O O . PRO A 1 583 ? 19.625 23 4.297 1 97.5 583 PRO A O 1
ATOM 4566 N N . GLY A 1 584 ? 19.453 23.406 2.076 1 95.81 584 GLY A N 1
ATOM 4567 C CA . GLY A 1 584 ? 18.875 22.094 1.789 1 95.81 584 GLY A CA 1
ATOM 4568 C C . GLY A 1 584 ? 17.828 22.125 0.691 1 95.81 584 GLY A C 1
ATOM 4569 O O . GLY A 1 584 ? 17.734 23.109 -0.055 1 95.81 584 GLY A O 1
ATOM 4570 N N . TRP A 1 585 ? 17.234 21 0.422 1 95 585 TRP A N 1
ATOM 4571 C CA . TRP A 1 585 ? 16.062 20.844 -0.439 1 95 585 TRP A CA 1
ATOM 4572 C C . TRP A 1 585 ? 14.789 20.734 0.387 1 95 585 TRP A C 1
ATOM 4574 O O . TRP A 1 585 ? 14.586 19.75 1.102 1 95 585 TRP A O 1
ATOM 4584 N N . TRP A 1 586 ? 14 21.766 0.243 1 95.75 586 TRP A N 1
ATOM 4585 C CA . TRP A 1 586 ? 12.844 21.844 1.131 1 95.75 586 TRP A CA 1
ATOM 4586 C C . TRP A 1 586 ? 11.547 21.766 0.338 1 95.75 586 TRP A C 1
ATOM 4588 O O . TRP A 1 586 ? 11.305 22.594 -0.547 1 95.75 586 TRP A O 1
ATOM 4598 N N . ALA A 1 587 ? 10.75 20.797 0.716 1 95.62 587 ALA A N 1
ATOM 4599 C CA . ALA A 1 587 ? 9.43 20.688 0.101 1 95.62 587 ALA A CA 1
ATOM 4600 C C . ALA A 1 587 ? 8.508 21.812 0.559 1 95.62 587 ALA A C 1
ATOM 4602 O O . ALA A 1 587 ? 8.555 22.219 1.723 1 95.62 587 ALA A O 1
ATOM 4603 N N . MET A 1 588 ? 7.711 22.359 -0.277 1 95 588 MET A N 1
ATOM 4604 C CA . MET A 1 588 ? 6.582 23.25 -0 1 95 588 MET A CA 1
ATOM 4605 C C . MET A 1 588 ? 5.312 22.734 -0.677 1 95 588 MET A C 1
ATOM 4607 O O . MET A 1 588 ? 5.348 22.312 -1.831 1 95 588 MET A O 1
ATOM 4611 N N . HIS A 1 589 ? 4.234 22.719 0.063 1 95.12 589 HIS A N 1
ATOM 4612 C CA . HIS A 1 589 ? 3.074 22.047 -0.506 1 95.12 589 HIS A CA 1
ATOM 4613 C C . HIS A 1 589 ? 1.804 22.391 0.261 1 95.12 589 HIS A C 1
ATOM 4615 O O . HIS A 1 589 ? 1.869 22.938 1.366 1 95.12 589 HIS A O 1
ATOM 4621 N N . CYS A 1 590 ? 0.647 22.125 -0.417 1 95.69 590 CYS A N 1
ATOM 4622 C CA . CYS A 1 590 ? -0.628 22.094 0.29 1 95.69 590 CYS A CA 1
ATOM 4623 C C . CYS A 1 590 ? -0.702 20.891 1.231 1 95.69 590 CYS A C 1
ATOM 4625 O O . CYS A 1 590 ? -0.32 19.781 0.861 1 95.69 590 CYS A O 1
ATOM 4627 N N . HIS A 1 591 ? -1.162 21.109 2.338 1 93.88 591 HIS A N 1
ATOM 4628 C CA . HIS A 1 591 ? -1.109 20.094 3.379 1 93.88 591 HIS A CA 1
ATOM 4629 C C . HIS A 1 591 ? -2.322 19.172 3.309 1 93.88 591 HIS A C 1
ATOM 4631 O O . HIS A 1 591 ? -2.492 18.297 4.16 1 93.88 591 HIS A O 1
ATOM 4637 N N . LEU A 1 592 ? -3.15 19.344 2.316 1 92.75 592 LEU A N 1
ATOM 4638 C CA . LEU A 1 592 ? -4.188 18.359 2.037 1 92.75 592 LEU A CA 1
ATOM 4639 C C . LEU A 1 592 ? -3.623 17.188 1.226 1 92.75 592 LEU A C 1
ATOM 4641 O O . LEU A 1 592 ? -3.012 17.391 0.176 1 92.75 592 LEU A O 1
ATOM 4645 N N . VAL A 1 593 ? -3.908 16.016 1.71 1 92.38 593 VAL A N 1
ATOM 4646 C CA . VAL A 1 593 ? -3.303 14.805 1.155 1 92.38 593 VAL A CA 1
ATOM 4647 C C . VAL A 1 593 ? -3.662 14.68 -0.324 1 92.38 593 VAL A C 1
ATOM 4649 O O . VAL A 1 593 ? -2.793 14.43 -1.161 1 92.38 593 VAL A O 1
ATOM 4652 N N . ASP A 1 594 ? -4.852 14.852 -0.678 1 90.56 594 ASP A N 1
ATOM 4653 C CA . ASP A 1 594 ? -5.309 14.727 -2.059 1 90.56 594 ASP A CA 1
ATOM 4654 C C . ASP A 1 594 ? -4.59 15.727 -2.965 1 90.56 594 ASP A C 1
ATOM 4656 O O . ASP A 1 594 ? -4.242 15.398 -4.102 1 90.56 594 ASP A O 1
ATOM 4660 N N . HIS A 1 595 ? -4.312 16.922 -2.482 1 92.62 595 HIS A N 1
ATOM 4661 C CA . HIS A 1 595 ? -3.684 17.969 -3.281 1 92.62 595 HIS A CA 1
ATOM 4662 C C . HIS A 1 595 ? -2.191 17.703 -3.459 1 92.62 595 HIS A C 1
ATOM 4664 O O . HIS A 1 595 ? -1.675 17.766 -4.578 1 92.62 595 HIS A O 1
ATOM 4670 N N . SER A 1 596 ? -1.582 17.406 -2.396 1 93.62 596 SER A N 1
ATOM 4671 C CA . SER A 1 596 ? -0.133 17.234 -2.445 1 93.62 596 SER A CA 1
ATOM 4672 C C . SER A 1 596 ? 0.255 15.969 -3.199 1 93.62 596 SER A C 1
ATOM 4674 O O . SER A 1 596 ? 1.173 15.984 -4.02 1 93.62 596 SER A O 1
ATOM 4676 N N . GLU A 1 597 ? -0.448 14.859 -2.957 1 92.81 597 GLU A N 1
ATOM 4677 C CA . GLU A 1 597 ? -0.089 13.594 -3.586 1 92.81 597 GLU A CA 1
ATOM 4678 C C . GLU A 1 597 ? -0.395 13.617 -5.082 1 92.81 597 GLU A C 1
ATOM 4680 O O . GLU A 1 597 ? 0.15 12.812 -5.844 1 92.81 597 GLU A O 1
ATOM 4685 N N . MET A 1 598 ? -1.197 14.57 -5.477 1 91 598 MET A N 1
ATOM 4686 C CA . MET A 1 598 ? -1.498 14.688 -6.902 1 91 598 MET A CA 1
ATOM 4687 C C . MET A 1 598 ? -0.667 15.789 -7.547 1 91 598 MET A C 1
ATOM 4689 O O . MET A 1 598 ? -0.869 16.125 -8.719 1 91 598 MET A O 1
ATOM 4693 N N . GLY A 1 599 ? 0.185 16.391 -6.75 1 90.56 599 GLY A N 1
ATOM 4694 C CA . GLY A 1 599 ? 1.201 17.188 -7.43 1 90.56 599 GLY A CA 1
ATOM 4695 C C . GLY A 1 599 ? 1.229 18.641 -6.992 1 90.56 599 GLY A C 1
ATOM 4696 O O . GLY A 1 599 ? 2.018 19.422 -7.504 1 90.56 599 GLY A O 1
ATOM 4697 N N . MET A 1 600 ? 0.44 19.016 -6.07 1 93.25 600 MET A N 1
ATOM 4698 C CA . MET A 1 600 ? 0.473 20.391 -5.582 1 93.25 600 MET A CA 1
ATOM 4699 C C . MET A 1 600 ? 1.625 20.594 -4.602 1 93.25 600 MET A C 1
ATOM 4701 O O . MET A 1 600 ? 1.403 20.922 -3.432 1 93.25 600 MET A O 1
ATOM 4705 N N . VAL A 1 601 ? 2.74 20.391 -5.094 1 93.81 601 VAL A N 1
ATOM 4706 C CA . VAL A 1 601 ? 4.004 20.438 -4.367 1 93.81 601 VAL A CA 1
ATOM 4707 C C . VAL A 1 601 ? 5.02 21.281 -5.137 1 93.81 601 VAL A C 1
ATOM 4709 O O . VAL A 1 601 ? 4.93 21.406 -6.359 1 93.81 601 VAL A O 1
ATOM 4712 N N . GLY A 1 602 ? 5.848 21.938 -4.422 1 92.31 602 GLY A N 1
ATOM 4713 C CA . GLY A 1 602 ? 7.051 22.578 -4.934 1 92.31 602 GLY A CA 1
ATOM 4714 C C . GLY A 1 602 ? 8.273 22.328 -4.07 1 92.31 602 GLY A C 1
ATOM 4715 O O . GLY A 1 602 ? 8.164 21.75 -2.984 1 92.31 602 GLY A O 1
ATOM 4716 N N . VAL A 1 603 ? 9.453 22.734 -4.633 1 93.75 603 VAL A N 1
ATOM 4717 C CA . VAL A 1 603 ? 10.695 22.547 -3.889 1 93.75 603 VAL A CA 1
ATOM 4718 C C . VAL A 1 603 ? 11.484 23.859 -3.877 1 93.75 603 VAL A C 1
ATOM 4720 O O . VAL A 1 603 ? 11.594 24.531 -4.902 1 93.75 603 VAL A O 1
ATOM 4723 N N . LEU A 1 604 ? 11.93 24.203 -2.705 1 93.94 604 LEU A N 1
ATOM 4724 C CA . LEU A 1 604 ? 12.859 25.312 -2.539 1 93.94 604 LEU A CA 1
ATOM 4725 C C . LEU A 1 604 ? 14.273 24.797 -2.27 1 93.94 604 LEU A C 1
ATOM 4727 O O . LEU A 1 604 ? 14.492 24.062 -1.313 1 93.94 604 LEU A O 1
ATOM 4731 N N . HIS A 1 605 ? 15.172 25.125 -3.107 1 94.75 605 HIS A N 1
ATOM 4732 C CA . HIS A 1 605 ? 16.578 24.812 -2.871 1 94.75 605 HIS A CA 1
ATOM 4733 C C . HIS A 1 605 ? 17.312 26 -2.264 1 94.75 605 HIS A C 1
ATOM 4735 O O . HIS A 1 605 ? 17.297 27.094 -2.83 1 94.75 605 HIS A O 1
ATOM 4741 N N . VAL A 1 606 ? 17.906 25.766 -1.15 1 96.19 606 VAL A N 1
ATOM 4742 C CA . VAL A 1 606 ? 18.609 26.828 -0.445 1 96.19 606 VAL A CA 1
ATOM 4743 C C . VAL A 1 606 ? 20.094 26.469 -0.31 1 96.19 606 VAL A C 1
ATOM 4745 O O . VAL A 1 606 ? 20.438 25.422 0.224 1 96.19 606 VAL A O 1
ATOM 4748 N N . GLY A 1 607 ? 20.922 27.328 -0.834 1 95.75 607 GLY A N 1
ATOM 4749 C CA . GLY A 1 607 ? 22.344 27.125 -0.675 1 95.75 607 GLY A CA 1
ATOM 4750 C C . GLY A 1 607 ? 22.922 26.125 -1.657 1 95.75 607 GLY A C 1
ATOM 4751 O O . GLY A 1 607 ? 22.438 26 -2.781 1 95.75 607 GLY A O 1
ATOM 4752 N N . THR A 1 608 ? 24.125 25.562 -1.246 1 94.06 608 THR A N 1
ATOM 4753 C CA . THR A 1 608 ? 24.828 24.625 -2.1 1 94.06 608 THR A CA 1
ATOM 4754 C C . THR A 1 608 ? 25.141 23.328 -1.343 1 94.06 608 THR A C 1
ATOM 4756 O O . THR A 1 608 ? 24.828 23.219 -0.154 1 94.06 608 THR A O 1
ATOM 4759 N N . ARG A 1 609 ? 25.656 22.422 -2.062 1 92.38 609 ARG A N 1
ATOM 4760 C CA . ARG A 1 609 ? 26 21.125 -1.492 1 92.38 609 ARG A CA 1
ATOM 4761 C C . ARG A 1 609 ? 27 21.266 -0.342 1 92.38 609 ARG A C 1
ATOM 4763 O O . ARG A 1 609 ? 26.953 20.516 0.625 1 92.38 609 ARG A O 1
ATOM 4770 N N . GLU A 1 610 ? 27.844 22.266 -0.424 1 95.38 610 GLU A N 1
ATOM 4771 C CA . GLU A 1 610 ? 28.875 22.484 0.581 1 95.38 610 GLU A CA 1
ATOM 4772 C C . GLU A 1 610 ? 28.281 23.031 1.875 1 95.38 610 GLU A C 1
ATOM 4774 O O . GLU A 1 610 ? 28.938 23 2.924 1 95.38 610 GLU A O 1
ATOM 4779 N N . ASP A 1 611 ? 27.094 23.5 1.764 1 96.81 611 ASP A N 1
ATOM 4780 C CA . ASP A 1 611 ? 26.484 24.156 2.92 1 96.81 611 ASP A CA 1
ATOM 4781 C C . ASP A 1 611 ? 25.766 23.141 3.807 1 96.81 611 ASP A C 1
ATOM 4783 O O . ASP A 1 611 ? 25.344 23.469 4.922 1 96.81 611 ASP A O 1
ATOM 4787 N N . VAL A 1 612 ? 25.578 21.938 3.262 1 96.81 612 VAL A N 1
ATOM 4788 C CA . VAL A 1 612 ? 24.922 20.891 4.051 1 96.81 612 VAL A CA 1
ATOM 4789 C C . VAL A 1 612 ? 25.953 19.891 4.551 1 96.81 612 VAL A C 1
ATOM 4791 O O . VAL A 1 612 ? 27.031 19.75 3.967 1 96.81 612 VAL A O 1
ATOM 4794 N N . PRO A 1 613 ? 25.609 19.156 5.637 1 97.31 613 PRO A N 1
ATOM 4795 C CA . PRO A 1 613 ? 26.531 18.125 6.098 1 97.31 613 PRO A CA 1
ATOM 4796 C C . PRO A 1 613 ? 26.734 17.031 5.055 1 97.31 613 PRO A C 1
ATOM 4798 O O . PRO A 1 613 ? 25.922 16.859 4.148 1 97.31 613 PRO A O 1
ATOM 4801 N N . PRO A 1 614 ? 27.906 16.328 5.164 1 97.12 614 PRO A N 1
ATOM 4802 C CA . PRO A 1 614 ? 28.078 15.203 4.25 1 97.12 614 PRO A CA 1
ATOM 4803 C C . PRO A 1 614 ? 27 14.133 4.406 1 97.12 614 PRO A C 1
ATOM 4805 O O . PRO A 1 614 ? 26.422 14 5.484 1 97.12 614 PRO A O 1
ATOM 4808 N N . VAL A 1 615 ? 26.781 13.352 3.344 1 97.62 615 VAL A N 1
ATOM 4809 C CA . VAL A 1 615 ? 25.828 12.258 3.408 1 97.62 615 VAL A CA 1
ATOM 4810 C C . VAL A 1 615 ? 26.25 11.25 4.473 1 97.62 615 VAL A C 1
ATOM 4812 O O . VAL A 1 615 ? 27.406 10.828 4.5 1 97.62 615 VAL A O 1
ATOM 4815 N N . PRO A 1 616 ? 25.375 10.844 5.32 1 97.56 616 PRO A N 1
ATOM 4816 C CA . PRO A 1 616 ? 25.75 9.859 6.336 1 97.56 616 PRO A CA 1
ATOM 4817 C C . PRO A 1 616 ? 26.219 8.539 5.73 1 97.56 616 PRO A C 1
ATOM 4819 O O . PRO A 1 616 ? 25.703 8.102 4.703 1 97.56 616 PRO A O 1
ATOM 4822 N N . LYS A 1 617 ? 27.172 7.938 6.391 1 96.44 617 LYS A N 1
ATOM 4823 C CA . LYS A 1 617 ? 27.688 6.656 5.926 1 96.44 617 LYS A CA 1
ATOM 4824 C C . LYS A 1 617 ? 26.578 5.602 5.879 1 96.44 617 LYS A C 1
ATOM 4826 O O . LYS A 1 617 ? 25.844 5.43 6.848 1 96.44 617 LYS A O 1
ATOM 4831 N N . GLY A 1 618 ? 26.453 4.934 4.785 1 94.94 618 GLY A N 1
ATOM 4832 C CA . GLY A 1 618 ? 25.5 3.852 4.645 1 94.94 618 GLY A CA 1
ATOM 4833 C C . GLY A 1 618 ? 24.078 4.34 4.438 1 94.94 618 GLY A C 1
ATOM 4834 O O . GLY A 1 618 ? 23.125 3.561 4.535 1 94.94 618 GLY A O 1
ATOM 4835 N N . PHE A 1 619 ? 23.938 5.621 4.156 1 98 619 PHE A N 1
ATOM 4836 C CA . PHE A 1 619 ? 22.609 6.164 3.939 1 98 619 PHE A CA 1
ATOM 4837 C C . PHE A 1 619 ? 21.922 5.465 2.77 1 98 619 PHE A C 1
ATOM 4839 O O . PHE A 1 619 ? 22.516 5.289 1.708 1 98 619 PHE A O 1
ATOM 4846 N N . PRO A 1 620 ? 20.719 4.969 2.957 1 97.5 620 PRO A N 1
ATOM 4847 C CA . PRO A 1 620 ? 20.062 4.215 1.893 1 97.5 620 PRO A CA 1
ATOM 4848 C C . PRO A 1 620 ? 19.984 4.984 0.578 1 97.5 620 PRO A C 1
ATOM 4850 O O . PRO A 1 620 ? 19.75 6.199 0.583 1 97.5 620 PRO A O 1
ATOM 4853 N N . THR A 1 621 ? 20.125 4.289 -0.513 1 96.94 621 THR A N 1
ATOM 4854 C CA . THR A 1 621 ? 20.031 4.883 -1.843 1 96.94 621 THR A CA 1
ATOM 4855 C C . THR A 1 621 ? 18.891 4.254 -2.633 1 96.94 621 THR A C 1
ATOM 4857 O O . THR A 1 621 ? 18.406 3.172 -2.291 1 96.94 621 THR A O 1
ATOM 4860 N N . CYS A 1 622 ? 18.406 4.953 -3.598 1 96.81 622 CYS A N 1
ATOM 4861 C CA . CYS A 1 622 ? 17.344 4.48 -4.473 1 96.81 622 CYS A CA 1
ATOM 4862 C C . CYS A 1 622 ? 17.453 5.098 -5.859 1 96.81 622 CYS A C 1
ATOM 4864 O O . CYS A 1 622 ? 18.25 6.027 -6.066 1 96.81 622 CYS A O 1
ATOM 4866 N N . GLY A 1 623 ? 16.766 4.516 -6.805 1 95.62 623 GLY A N 1
ATOM 4867 C CA . GLY A 1 623 ? 16.781 4.98 -8.188 1 95.62 623 GLY A CA 1
ATOM 4868 C C . GLY A 1 623 ? 16.562 3.867 -9.188 1 95.62 623 GLY A C 1
ATOM 4869 O O . GLY A 1 623 ? 16.109 2.775 -8.828 1 95.62 623 GLY A O 1
ATOM 4870 N N . HIS A 1 624 ? 16.781 4.215 -10.477 1 96.31 624 HIS A N 1
ATOM 4871 C CA . HIS A 1 624 ? 16.578 3.264 -11.57 1 96.31 624 HIS A CA 1
ATOM 4872 C C . HIS A 1 624 ? 17.672 2.193 -11.562 1 96.31 624 HIS A C 1
ATOM 4874 O O . HIS A 1 624 ? 18.812 2.459 -11.172 1 96.31 624 HIS A O 1
ATOM 4880 N N . PHE A 1 625 ? 17.359 0.991 -11.852 1 97.81 625 PHE A N 1
ATOM 4881 C CA . PHE A 1 625 ? 18.281 -0.081 -12.195 1 97.81 625 PHE A CA 1
ATOM 4882 C C . PHE A 1 625 ? 17.969 -0.645 -13.578 1 97.81 625 PHE A C 1
ATOM 4884 O O . PHE A 1 625 ? 17.156 -1.552 -13.711 1 97.81 625 PHE A O 1
ATOM 4891 N N . VAL A 1 626 ? 18.609 -0.122 -14.539 1 96.12 626 VAL A N 1
ATOM 4892 C CA . VAL A 1 626 ? 18.453 -0.504 -15.938 1 96.12 626 VAL A CA 1
ATOM 4893 C C . VAL A 1 626 ? 19.828 -0.704 -16.578 1 96.12 626 VAL A C 1
ATOM 4895 O O . VAL A 1 626 ? 20.297 0.146 -17.344 1 96.12 626 VAL A O 1
ATOM 4898 N N . PRO A 1 627 ? 20.469 -1.793 -16.25 1 91.56 627 PRO A N 1
ATOM 4899 C CA . PRO A 1 627 ? 21.844 -2.004 -16.734 1 91.56 627 PRO A CA 1
ATOM 4900 C C . PRO A 1 627 ? 21.906 -2.25 -18.234 1 91.56 627 PRO A C 1
ATOM 4902 O O . PRO A 1 627 ? 20.938 -2.699 -18.844 1 91.56 627 PRO A O 1
ATOM 4905 N N . MET B 1 1 ? -35.906 -25.641 2.375 1 18.11 1 MET B N 1
ATOM 4906 C CA . MET B 1 1 ? -36.281 -26.25 1.105 1 18.11 1 MET B CA 1
ATOM 4907 C C . MET B 1 1 ? -36.875 -25.219 0.152 1 18.11 1 MET B C 1
ATOM 4909 O O . MET B 1 1 ? -38.094 -25.047 0.106 1 18.11 1 MET B O 1
ATOM 4913 N N . CYS B 1 2 ? -36.25 -23.953 0.029 1 18.42 2 CYS B N 1
ATOM 4914 C CA . CYS B 1 2 ? -36.781 -22.688 -0.501 1 18.42 2 CYS B CA 1
ATOM 4915 C C . CYS B 1 2 ? -37 -22.781 -2.006 1 18.42 2 CYS B C 1
ATOM 4917 O O . CYS B 1 2 ? -36.031 -22.953 -2.77 1 18.42 2 CYS B O 1
ATOM 4919 N N . THR B 1 3 ? -38.156 -23.266 -2.49 1 17.95 3 THR B N 1
ATOM 4920 C CA . THR B 1 3 ? -38.688 -23.812 -3.736 1 17.95 3 THR B CA 1
ATOM 4921 C C . THR B 1 3 ? -38.906 -22.703 -4.758 1 17.95 3 THR B C 1
ATOM 4923 O O . THR B 1 3 ? -39.562 -22.922 -5.773 1 17.95 3 THR B O 1
ATOM 4926 N N . SER B 1 4 ? -38.312 -21.453 -4.574 1 19.28 4 SER B N 1
ATOM 4927 C CA . SER B 1 4 ? -39 -20.406 -5.328 1 19.28 4 SER B CA 1
ATOM 4928 C C . SER B 1 4 ? -38.875 -20.641 -6.832 1 19.28 4 SER B C 1
ATOM 4930 O O . SER B 1 4 ? -37.781 -20.984 -7.328 1 19.28 4 SER B O 1
ATOM 4932 N N . HIS B 1 5 ? -39.969 -20.844 -7.621 1 17.78 5 HIS B N 1
ATOM 4933 C CA . HIS B 1 5 ? -40.344 -21.344 -8.93 1 17.78 5 HIS B CA 1
ATOM 4934 C C . HIS B 1 5 ? -40.219 -20.281 -10 1 17.78 5 HIS B C 1
ATOM 4936 O O . HIS B 1 5 ? -41.188 -19.922 -10.672 1 17.78 5 HIS B O 1
ATOM 4942 N N . VAL B 1 6 ? -39.125 -19.484 -10.094 1 18.55 6 VAL B N 1
ATOM 4943 C CA . VAL B 1 6 ? -39.219 -18.281 -10.922 1 18.55 6 VAL B CA 1
ATOM 4944 C C . VAL B 1 6 ? -39.375 -18.688 -12.383 1 18.55 6 VAL B C 1
ATOM 4946 O O . VAL B 1 6 ? -38.594 -19.484 -12.914 1 18.55 6 VAL B O 1
ATOM 4949 N N . LEU B 1 7 ? -40.594 -18.375 -13 1 17.28 7 LEU B N 1
ATOM 4950 C CA . LEU B 1 7 ? -41.188 -18.734 -14.273 1 17.28 7 LEU B CA 1
ATOM 4951 C C . LEU B 1 7 ? -40.5 -18.016 -15.43 1 17.28 7 LEU B C 1
ATOM 4953 O O . LEU B 1 7 ? -40.219 -16.828 -15.336 1 17.28 7 LEU B O 1
ATOM 4957 N N . LEU B 1 8 ? -40.062 -18.641 -16.578 1 16.66 8 LEU B N 1
ATOM 4958 C CA . LEU B 1 8 ? -39.219 -18.516 -17.766 1 16.66 8 LEU B CA 1
ATOM 4959 C C . LEU B 1 8 ? -39.938 -17.797 -18.891 1 16.66 8 LEU B C 1
ATOM 4961 O O . LEU B 1 8 ? -40.812 -18.375 -19.531 1 16.66 8 LEU B O 1
ATOM 4965 N N . ALA B 1 9 ? -40.594 -16.516 -18.547 1 16.56 9 ALA B N 1
ATOM 4966 C CA . ALA B 1 9 ? -41.469 -16.125 -19.656 1 16.56 9 ALA B CA 1
ATOM 4967 C C . ALA B 1 9 ? -40.688 -16 -20.953 1 16.56 9 ALA B C 1
ATOM 4969 O O . ALA B 1 9 ? -39.531 -15.562 -20.969 1 16.56 9 ALA B O 1
ATOM 4970 N N . ALA B 1 10 ? -41.312 -16.281 -22.188 1 16.91 10 ALA B N 1
ATOM 4971 C CA . ALA B 1 10 ? -41.125 -16.734 -23.562 1 16.91 10 ALA B CA 1
ATOM 4972 C C . ALA B 1 10 ? -40.719 -15.586 -24.469 1 16.91 10 ALA B C 1
ATOM 4974 O O . ALA B 1 10 ? -40.906 -14.422 -24.141 1 16.91 10 ALA B O 1
ATOM 4975 N N . GLY B 1 11 ? -40.594 -15.672 -25.875 1 16.58 11 GLY B N 1
ATOM 4976 C CA . GLY B 1 11 ? -39.719 -15.523 -27.031 1 16.58 11 GLY B CA 1
ATOM 4977 C C . GLY B 1 11 ? -40.125 -14.344 -27.906 1 16.58 11 GLY B C 1
ATOM 4978 O O . GLY B 1 11 ? -39.5 -14.133 -28.969 1 16.58 11 GLY B O 1
ATOM 4979 N N . ASN B 1 12 ? -41.094 -13.344 -27.562 1 16.95 12 ASN B N 1
ATOM 4980 C CA . ASN B 1 12 ? -41.719 -12.961 -28.812 1 16.95 12 ASN B CA 1
ATOM 4981 C C . ASN B 1 12 ? -40.781 -12.109 -29.672 1 16.95 12 ASN B C 1
ATOM 4983 O O . ASN B 1 12 ? -39.938 -11.391 -29.156 1 16.95 12 ASN B O 1
ATOM 4987 N N . CYS B 1 13 ? -40.969 -12 -31.141 1 16.58 13 CYS B N 1
ATOM 4988 C CA . CYS B 1 13 ? -40.312 -11.938 -32.438 1 16.58 13 CYS B CA 1
ATOM 4989 C C . CYS B 1 13 ? -40.031 -10.484 -32.812 1 16.58 13 CYS B C 1
ATOM 4991 O O . CYS B 1 13 ? -38.906 -10.141 -33.156 1 16.58 13 CYS B O 1
ATOM 4993 N N . GLY B 1 14 ? -41 -9.555 -33.25 1 16.72 14 GLY B N 1
ATOM 4994 C CA . GLY B 1 14 ? -40.875 -9.227 -34.656 1 16.72 14 GLY B CA 1
ATOM 4995 C C . GLY B 1 14 ? -40.062 -7.957 -34.906 1 16.72 14 GLY B C 1
ATOM 4996 O O . GLY B 1 14 ? -39.094 -7.961 -35.656 1 16.72 14 GLY B O 1
ATOM 4997 N N . PRO B 1 15 ? -40.562 -6.574 -34.781 1 17.92 15 PRO B N 1
ATOM 4998 C CA . PRO B 1 15 ? -40.594 -5.848 -36.062 1 17.92 15 PRO B CA 1
ATOM 4999 C C . PRO B 1 15 ? -39.344 -4.977 -36.281 1 17.92 15 PRO B C 1
ATOM 5001 O O . PRO B 1 15 ? -38.656 -4.652 -35.312 1 17.92 15 PRO B O 1
ATOM 5004 N N . ALA B 1 16 ? -39 -4.441 -37.625 1 17.62 16 ALA B N 1
ATOM 5005 C CA . ALA B 1 16 ? -37.938 -4.066 -38.562 1 17.62 16 ALA B CA 1
ATOM 5006 C C . ALA B 1 16 ? -37.562 -2.598 -38.375 1 17.62 16 ALA B C 1
ATOM 5008 O O . ALA B 1 16 ? -36.375 -2.248 -38.438 1 17.62 16 ALA B O 1
ATOM 5009 N N . HIS B 1 17 ? -38.438 -1.513 -37.938 1 17.2 17 HIS B N 1
ATOM 5010 C CA . HIS B 1 17 ? -38.375 -0.444 -38.938 1 17.2 17 HIS B CA 1
ATOM 5011 C C . HIS B 1 17 ? -37.188 0.456 -38.719 1 17.2 17 HIS B C 1
ATOM 5013 O O . HIS B 1 17 ? -36.562 0.435 -37.656 1 17.2 17 HIS B O 1
ATOM 5019 N N . THR B 1 18 ? -37.25 1.9 -39.156 1 17.78 18 THR B N 1
ATOM 5020 C CA . THR B 1 18 ? -36.719 2.838 -40.156 1 17.78 18 THR B CA 1
ATOM 5021 C C . THR B 1 18 ? -35.781 3.834 -39.469 1 17.78 18 THR B C 1
ATOM 5023 O O . THR B 1 18 ? -36.094 4.379 -38.406 1 17.78 18 THR B O 1
ATOM 5026 N N . THR B 1 19 ? -34.5 3.838 -39.812 1 17.64 19 THR B N 1
ATOM 5027 C CA . THR B 1 19 ? -33.219 4.355 -39.375 1 17.64 19 THR B CA 1
ATOM 5028 C C . THR B 1 19 ? -33.094 5.855 -39.656 1 17.64 19 THR B C 1
ATOM 5030 O O . THR B 1 19 ? -32.062 6.465 -39.406 1 17.64 19 THR B O 1
ATOM 5033 N N . ARG B 1 20 ? -34.125 6.797 -39.375 1 16.77 20 ARG B N 1
ATOM 5034 C CA . ARG B 1 20 ? -33.906 8.055 -40.062 1 16.77 20 ARG B CA 1
ATOM 5035 C C . ARG B 1 20 ? -32.656 8.766 -39.562 1 16.77 20 ARG B C 1
ATOM 5037 O O . ARG B 1 20 ? -32.25 8.594 -38.406 1 16.77 20 ARG B O 1
ATOM 5044 N N . HIS B 1 21 ? -31.953 9.641 -40.375 1 16.44 21 HIS B N 1
ATOM 5045 C CA . HIS B 1 21 ? -30.688 10.234 -40.812 1 16.44 21 HIS B CA 1
ATOM 5046 C C . HIS B 1 21 ? -30.422 11.523 -40.031 1 16.44 21 HIS B C 1
ATOM 5048 O O . HIS B 1 21 ? -29.422 12.203 -40.312 1 16.44 21 HIS B O 1
ATOM 5054 N N . LYS B 1 22 ? -30.797 11.75 -38.781 1 17.11 22 LYS B N 1
ATOM 5055 C CA . LYS B 1 22 ? -30.734 13.18 -38.5 1 17.11 22 LYS B CA 1
ATOM 5056 C C . LYS B 1 22 ? -29.312 13.703 -38.594 1 17.11 22 LYS B C 1
ATOM 5058 O O . LYS B 1 22 ? -28.359 13.023 -38.188 1 17.11 22 LYS B O 1
ATOM 5063 N N . ARG B 1 23 ? -29.031 14.812 -39.25 1 16.09 23 ARG B N 1
ATOM 5064 C CA . ARG B 1 23 ? -28.047 15.703 -39.875 1 16.09 23 ARG B CA 1
ATOM 5065 C C . ARG B 1 23 ? -27.234 16.406 -38.781 1 16.09 23 ARG B C 1
ATOM 5067 O O . ARG B 1 23 ? -27.766 17.25 -38.062 1 16.09 23 ARG B O 1
ATOM 5074 N N . LEU B 1 24 ? -26.453 15.75 -37.969 1 17.38 24 LEU B N 1
ATOM 5075 C CA . LEU B 1 24 ? -25.719 16.422 -36.906 1 17.38 24 LEU B CA 1
ATOM 5076 C C . LEU B 1 24 ? -24.766 17.469 -37.5 1 17.38 24 LEU B C 1
ATOM 5078 O O . LEU B 1 24 ? -23.859 17.125 -38.25 1 17.38 24 LEU B O 1
ATOM 5082 N N . THR B 1 25 ? -25.266 18.641 -37.875 1 16.22 25 THR B N 1
ATOM 5083 C CA . THR B 1 25 ? -24.375 19.656 -38.438 1 16.22 25 THR B CA 1
ATOM 5084 C C . THR B 1 25 ? -23.312 20.062 -37.438 1 16.22 25 THR B C 1
ATOM 5086 O O . THR B 1 25 ? -23.609 20.234 -36.25 1 16.22 25 THR B O 1
ATOM 5089 N N . ARG B 1 26 ? -21.953 19.828 -37.656 1 17.05 26 ARG B N 1
ATOM 5090 C CA . ARG B 1 26 ? -20.594 19.859 -37.125 1 17.05 26 ARG B CA 1
ATOM 5091 C C . ARG B 1 26 ? -20.125 21.297 -36.875 1 17.05 26 ARG B C 1
ATOM 5093 O O . ARG B 1 26 ? -19.438 21.875 -37.688 1 17.05 26 ARG B O 1
ATOM 5100 N N . ARG B 1 27 ? -20.844 22.25 -36.25 1 17.05 27 ARG B N 1
ATOM 5101 C CA . ARG B 1 27 ? -20.188 23.547 -36.406 1 17.05 27 ARG B CA 1
ATOM 5102 C C . ARG B 1 27 ? -18.797 23.531 -35.781 1 17.05 27 ARG B C 1
ATOM 5104 O O . ARG B 1 27 ? -18.594 22.891 -34.75 1 17.05 27 ARG B O 1
ATOM 5111 N N . GLY B 1 28 ? -17.594 23.859 -36.5 1 16.75 28 GLY B N 1
ATOM 5112 C CA . GLY B 1 28 ? -16.156 23.844 -36.594 1 16.75 28 GLY B CA 1
ATOM 5113 C C . GLY B 1 28 ? -15.461 24.734 -35.594 1 16.75 28 GLY B C 1
ATOM 5114 O O . GLY B 1 28 ? -14.242 24.656 -35.406 1 16.75 28 GLY B O 1
ATOM 5115 N N . ASP B 1 29 ? -16.047 25.656 -34.688 1 16.86 29 ASP B N 1
ATOM 5116 C CA . ASP B 1 29 ? -15.305 26.906 -34.75 1 16.86 29 ASP B CA 1
ATOM 5117 C C . ASP B 1 29 ? -13.93 26.781 -34.094 1 16.86 29 ASP B C 1
ATOM 5119 O O . ASP B 1 29 ? -13.688 25.844 -33.344 1 16.86 29 ASP B O 1
ATOM 5123 N N . ALA B 1 30 ? -13.055 28.047 -33.844 1 16.92 30 ALA B N 1
ATOM 5124 C CA . ALA B 1 30 ? -11.859 28.844 -34.125 1 16.92 30 ALA B CA 1
ATOM 5125 C C . ALA B 1 30 ? -10.93 28.859 -32.906 1 16.92 30 ALA B C 1
ATOM 5127 O O . ALA B 1 30 ? -11.141 29.625 -31.953 1 16.92 30 ALA B O 1
ATOM 5128 N N . SER B 1 31 ? -10.781 27.812 -32.031 1 17.3 31 SER B N 1
ATOM 5129 C CA . SER B 1 31 ? -10.023 28.25 -30.859 1 17.3 31 SER B CA 1
ATOM 5130 C C . SER B 1 31 ? -8.609 28.672 -31.234 1 17.3 31 SER B C 1
ATOM 5132 O O . SER B 1 31 ? -7.895 27.922 -31.922 1 17.3 31 SER B O 1
ATOM 5134 N N . VAL B 1 32 ? -8.281 30 -31.328 1 17.02 32 VAL B N 1
ATOM 5135 C CA . VAL B 1 32 ? -7.117 30.781 -31.734 1 17.02 32 VAL B CA 1
ATOM 5136 C C . VAL B 1 32 ? -5.953 30.5 -30.781 1 17.02 32 VAL B C 1
ATOM 5138 O O . VAL B 1 32 ? -6.094 30.625 -29.562 1 17.02 32 VAL B O 1
ATOM 5141 N N . THR B 1 33 ? -4.871 29.766 -31.172 1 17.95 33 THR B N 1
ATOM 5142 C CA . THR B 1 33 ? -3.607 29.328 -30.594 1 17.95 33 THR B CA 1
ATOM 5143 C C . THR B 1 33 ? -2.699 30.516 -30.297 1 17.95 33 THR B C 1
ATOM 5145 O O . THR B 1 33 ? -2.287 31.219 -31.219 1 17.95 33 THR B O 1
ATOM 5148 N N . CYS B 1 34 ? -2.99 31.453 -29.328 1 17.95 34 CYS B N 1
ATOM 5149 C CA . CYS B 1 34 ? -2.141 32.625 -29.188 1 17.95 34 CYS B CA 1
ATOM 5150 C C . CYS B 1 34 ? -0.683 32.25 -29 1 17.95 34 CYS B C 1
ATOM 5152 O O . CYS B 1 34 ? -0.347 31.547 -28.031 1 17.95 34 CYS B O 1
ATOM 5154 N N . LEU B 1 35 ? 0.136 32.281 -30.094 1 17.05 35 LEU B N 1
ATOM 5155 C CA . LEU B 1 35 ? 1.559 32 -30.281 1 17.05 35 LEU B CA 1
ATOM 5156 C C . LEU B 1 35 ? 2.393 32.812 -29.297 1 17.05 35 LEU B C 1
ATOM 5158 O O . LEU B 1 35 ? 1.913 33.812 -28.75 1 17.05 35 LEU B O 1
ATOM 5162 N N . LEU B 1 36 ? 3.752 32.906 -29.5 1 18.72 36 LEU B N 1
ATOM 5163 C CA . LEU B 1 36 ? 5.035 32.844 -28.812 1 18.72 36 LEU B CA 1
ATOM 5164 C C . LEU B 1 36 ? 5.422 34.188 -28.266 1 18.72 36 LEU B C 1
ATOM 5166 O O . LEU B 1 36 ? 5.895 34.312 -27.125 1 18.72 36 LEU B O 1
ATOM 5170 N N . HIS B 1 37 ? 5.398 35.531 -28.781 1 17.98 37 HIS B N 1
ATOM 5171 C CA . HIS B 1 37 ? 6.719 36.031 -29.156 1 17.98 37 HIS B CA 1
ATOM 5172 C C . HIS B 1 37 ? 7.293 36.938 -28.078 1 17.98 37 HIS B C 1
ATOM 5174 O O . HIS B 1 37 ? 6.844 38.094 -27.922 1 17.98 37 HIS B O 1
ATOM 5180 N N . CYS B 1 38 ? 7.531 36.562 -26.781 1 18.22 38 CYS B N 1
ATOM 5181 C CA . CYS B 1 38 ? 8.039 37.594 -25.891 1 18.22 38 CYS B CA 1
ATOM 5182 C C . CYS B 1 38 ? 9.414 38.062 -26.344 1 18.22 38 CYS B C 1
ATOM 5184 O O . CYS B 1 38 ? 10.352 37.281 -26.438 1 18.22 38 CYS B O 1
ATOM 5186 N N . THR B 1 39 ? 9.711 39.156 -27.078 1 19.8 39 THR B N 1
ATOM 5187 C CA . THR B 1 39 ? 10.852 39.781 -27.75 1 19.8 39 THR B CA 1
ATOM 5188 C C . THR B 1 39 ? 11.836 40.312 -26.719 1 19.8 39 THR B C 1
ATOM 5190 O O . THR B 1 39 ? 12.797 41 -27.078 1 19.8 39 THR B O 1
ATOM 5193 N N . SER B 1 40 ? 11.984 39.938 -25.453 1 18.25 40 SER B N 1
ATOM 5194 C CA . SER B 1 40 ? 12.805 40.938 -24.75 1 18.25 40 SER B CA 1
ATOM 5195 C C . SER B 1 40 ? 14.25 40.906 -25.25 1 18.25 40 SER B C 1
ATOM 5197 O O . SER B 1 40 ? 14.781 39.812 -25.531 1 18.25 40 SER B O 1
ATOM 5199 N N . ARG B 1 41 ? 15.016 42.031 -25.656 1 18.92 41 ARG B N 1
ATOM 5200 C CA . ARG B 1 41 ? 16.25 42.469 -26.312 1 18.92 41 ARG B CA 1
ATOM 5201 C C . ARG B 1 41 ? 17.469 42.031 -25.516 1 18.92 41 ARG B C 1
ATOM 5203 O O . ARG B 1 41 ? 18.406 41.469 -26.078 1 18.92 41 ARG B O 1
ATOM 5210 N N . SER B 1 42 ? 17.984 42.875 -24.562 1 19.17 42 SER B N 1
ATOM 5211 C CA . SER B 1 42 ? 19.359 43.344 -24.531 1 19.17 42 SER B CA 1
ATOM 5212 C C . SER B 1 42 ? 20.281 42.344 -23.875 1 19.17 42 SER B C 1
ATOM 5214 O O . SER B 1 42 ? 21.5 42.375 -24.062 1 19.17 42 SER B O 1
ATOM 5216 N N . MET B 1 43 ? 19.984 41.844 -22.656 1 19.81 43 MET B N 1
ATOM 5217 C CA . MET B 1 43 ? 21.141 41.594 -21.797 1 19.81 43 MET B CA 1
ATOM 5218 C C . MET B 1 43 ? 21.984 40.438 -22.312 1 19.81 43 MET B C 1
ATOM 5220 O O . MET B 1 43 ? 21.516 39.312 -22.359 1 19.81 43 MET B O 1
ATOM 5224 N N . ALA B 1 44 ? 23.078 40.719 -23.078 1 21.45 44 ALA B N 1
ATOM 5225 C CA . ALA B 1 44 ? 23.969 40.031 -24.016 1 21.45 44 ALA B CA 1
ATOM 5226 C C . ALA B 1 44 ? 24.703 38.906 -23.328 1 21.45 44 ALA B C 1
ATOM 5228 O O . ALA B 1 44 ? 24.828 37.812 -23.891 1 21.45 44 ALA B O 1
ATOM 5229 N N . HIS B 1 45 ? 25.641 39.281 -22.453 1 22.53 45 HIS B N 1
ATOM 5230 C CA . HIS B 1 45 ? 26.984 38.75 -22.594 1 22.53 45 HIS B CA 1
ATOM 5231 C C . HIS B 1 45 ? 27.062 37.281 -22.188 1 22.53 45 HIS B C 1
ATOM 5233 O O . HIS B 1 45 ? 27.797 36.5 -22.797 1 22.53 45 HIS B O 1
ATOM 5239 N N . LEU B 1 46 ? 26.906 37.125 -20.859 1 24.2 46 LEU B N 1
ATOM 5240 C CA . LEU B 1 46 ? 27.812 36.156 -20.234 1 24.2 46 LEU B CA 1
ATOM 5241 C C . LEU B 1 46 ? 27.422 34.719 -20.578 1 24.2 46 LEU B C 1
ATOM 5243 O O . LEU B 1 46 ? 26.891 34 -19.734 1 24.2 46 LEU B O 1
ATOM 5247 N N . CYS B 1 47 ? 26.75 34.562 -21.75 1 23.78 47 CYS B N 1
ATOM 5248 C CA . CYS B 1 47 ? 26.109 33.281 -21.969 1 23.78 47 CYS B CA 1
ATOM 5249 C C . CYS B 1 47 ? 27.141 32.188 -22.234 1 23.78 47 CYS B C 1
ATOM 5251 O O . CYS B 1 47 ? 27.844 32.219 -23.234 1 23.78 47 CYS B O 1
ATOM 5253 N N . PRO B 1 48 ? 27.875 31.766 -21.094 1 32.31 48 PRO B N 1
ATOM 5254 C CA . PRO B 1 48 ? 29 30.953 -21.578 1 32.31 48 PRO B CA 1
ATOM 5255 C C . PRO B 1 48 ? 28.609 30.062 -22.75 1 32.31 48 PRO B C 1
ATOM 5257 O O . PRO B 1 48 ? 27.422 29.781 -22.953 1 32.31 48 PRO B O 1
ATOM 5260 N N . PRO B 1 49 ? 29.578 29.859 -23.656 1 29.23 49 PRO B N 1
ATOM 5261 C CA . PRO B 1 49 ? 29.266 29.172 -24.922 1 29.23 49 PRO B CA 1
ATOM 5262 C C . PRO B 1 49 ? 28.453 27.891 -24.703 1 29.23 49 PRO B C 1
ATOM 5264 O O . PRO B 1 49 ? 28.5 27.312 -23.625 1 29.23 49 PRO B O 1
ATOM 5267 N N . PRO B 1 50 ? 27.469 27.672 -25.578 1 27.31 50 PRO B N 1
ATOM 5268 C CA . PRO B 1 50 ? 26.516 26.578 -25.531 1 27.31 50 PRO B CA 1
ATOM 5269 C C . PRO B 1 50 ? 27.188 25.203 -25.391 1 27.31 50 PRO B C 1
ATOM 5271 O O . PRO B 1 50 ? 27.953 24.797 -26.266 1 27.31 50 PRO B O 1
ATOM 5274 N N . GLN B 1 51 ? 27.875 25.047 -24.219 1 27.92 51 GLN B N 1
ATOM 5275 C CA . GLN B 1 51 ? 28.594 23.781 -24.281 1 27.92 51 GLN B CA 1
ATOM 5276 C C . GLN B 1 51 ? 27.781 22.719 -25.016 1 27.92 51 GLN B C 1
ATOM 5278 O O . GLN B 1 51 ? 26.547 22.703 -24.938 1 27.92 51 GLN B O 1
ATOM 5283 N N . ARG B 1 52 ? 28.375 22.094 -26.016 1 27.69 52 ARG B N 1
ATOM 5284 C CA . ARG B 1 52 ? 27.828 21.047 -26.875 1 27.69 52 ARG B CA 1
ATOM 5285 C C . ARG B 1 52 ? 27.016 20.047 -26.062 1 27.69 52 ARG B C 1
ATOM 5287 O O . ARG B 1 52 ? 27.484 19.531 -25.047 1 27.69 52 ARG B O 1
ATOM 5294 N N . LEU B 1 53 ? 25.719 20.234 -26.125 1 28.69 53 LEU B N 1
ATOM 5295 C CA . LEU B 1 53 ? 24.75 19.359 -25.469 1 28.69 53 LEU B CA 1
ATOM 5296 C C . LEU B 1 53 ? 25.156 17.891 -25.625 1 28.69 53 LEU B C 1
ATOM 5298 O O . LEU B 1 53 ? 25.406 17.438 -26.734 1 28.69 53 LEU B O 1
ATOM 5302 N N . PRO B 1 54 ? 25.906 17.453 -24.641 1 32.59 54 PRO B N 1
ATOM 5303 C CA . PRO B 1 54 ? 26.297 16.062 -24.938 1 32.59 54 PRO B CA 1
ATOM 5304 C C . PRO B 1 54 ? 25.203 15.289 -25.672 1 32.59 54 PRO B C 1
ATOM 5306 O O . PRO B 1 54 ? 24.031 15.672 -25.609 1 32.59 54 PRO B O 1
ATOM 5309 N N . PRO B 1 55 ? 25.594 14.383 -26.594 1 28.75 55 PRO B N 1
ATOM 5310 C CA . PRO B 1 55 ? 24.594 13.672 -27.391 1 28.75 55 PRO B CA 1
ATOM 5311 C C . PRO B 1 55 ? 23.344 13.305 -26.594 1 28.75 55 PRO B C 1
ATOM 5313 O O . PRO B 1 55 ? 23.406 13.164 -25.375 1 28.75 55 PRO B O 1
ATOM 5316 N N . LEU B 1 56 ? 22.219 13.805 -26.984 1 29.67 56 LEU B N 1
ATOM 5317 C CA . LEU B 1 56 ? 20.859 13.414 -26.641 1 29.67 56 LEU B CA 1
ATOM 5318 C C . LEU B 1 56 ? 20.797 11.938 -26.25 1 29.67 56 LEU B C 1
ATOM 5320 O O . LEU B 1 56 ? 21.078 11.062 -27.062 1 29.67 56 LEU B O 1
ATOM 5324 N N . LEU B 1 57 ? 21.219 11.664 -25.094 1 30.16 57 LEU B N 1
ATOM 5325 C CA . LEU B 1 57 ? 20.875 10.297 -24.703 1 30.16 57 LEU B CA 1
ATOM 5326 C C . LEU B 1 57 ? 19.562 9.867 -25.344 1 30.16 57 LEU B C 1
ATOM 5328 O O . LEU B 1 57 ? 18.516 10.477 -25.094 1 30.16 57 LEU B O 1
ATOM 5332 N N . LEU B 1 58 ? 19.609 9.359 -26.562 1 27.19 58 LEU B N 1
ATOM 5333 C CA . LEU B 1 58 ? 18.562 8.594 -27.219 1 27.19 58 LEU B CA 1
ATOM 5334 C C . LEU B 1 58 ? 17.703 7.863 -26.188 1 27.19 58 LEU B C 1
ATOM 5336 O O . LEU B 1 58 ? 18.156 6.91 -25.547 1 27.19 58 LEU B O 1
ATOM 5340 N N . LEU B 1 59 ? 17.047 8.625 -25.359 1 31.08 59 LEU B N 1
ATOM 5341 C CA . LEU B 1 59 ? 15.883 7.91 -24.844 1 31.08 59 LEU B CA 1
ATOM 5342 C C . LEU B 1 59 ? 15.398 6.863 -25.828 1 31.08 59 LEU B C 1
ATOM 5344 O O . LEU B 1 59 ? 14.875 7.211 -26.906 1 31.08 59 LEU B O 1
ATOM 5348 N N . LEU B 1 60 ? 16.234 5.891 -26.062 1 30.47 60 LEU B N 1
ATOM 5349 C CA . LEU B 1 60 ? 15.68 4.723 -26.75 1 30.47 60 LEU B CA 1
ATOM 5350 C C . LEU B 1 60 ? 14.195 4.551 -26.422 1 30.47 60 LEU B C 1
ATOM 5352 O O . LEU B 1 60 ? 13.836 4.301 -25.266 1 30.47 60 LEU B O 1
ATOM 5356 N N . LEU B 1 61 ? 13.414 5.43 -26.938 1 33.75 61 LEU B N 1
ATOM 5357 C CA . LEU B 1 61 ? 12.039 4.969 -27.141 1 33.75 61 LEU B CA 1
ATOM 5358 C C . LEU B 1 61 ? 12 3.457 -27.344 1 33.75 61 LEU B C 1
ATOM 5360 O O . LEU B 1 61 ? 12.266 2.959 -28.438 1 33.75 61 LEU B O 1
ATOM 5364 N N . LEU B 1 62 ? 12.617 2.791 -26.547 1 36.16 62 LEU B N 1
ATOM 5365 C CA . LEU B 1 62 ? 12.219 1.39 -26.625 1 36.16 62 LEU B CA 1
ATOM 5366 C C . LEU B 1 62 ? 10.711 1.261 -26.797 1 36.16 62 LEU B C 1
ATOM 5368 O O . LEU B 1 62 ? 9.953 1.412 -25.844 1 36.16 62 LEU B O 1
ATOM 5372 N N . VAL B 1 63 ? 10.234 1.873 -27.875 1 37.34 63 VAL B N 1
ATOM 5373 C CA . VAL B 1 63 ? 8.938 1.573 -28.469 1 37.34 63 VAL B CA 1
ATOM 5374 C C . VAL B 1 63 ? 8.586 0.104 -28.234 1 37.34 63 VAL B C 1
ATOM 5376 O O . VAL B 1 63 ? 9.445 -0.772 -28.375 1 37.34 63 VAL B O 1
ATOM 5379 N N . ASN B 1 64 ? 7.742 -0.146 -27.375 1 45.94 64 ASN B N 1
ATOM 5380 C CA . ASN B 1 64 ? 6.996 -1.382 -27.594 1 45.94 64 ASN B CA 1
ATOM 5381 C C . ASN B 1 64 ? 6.922 -1.734 -29.078 1 45.94 64 ASN B C 1
ATOM 5383 O O . ASN B 1 64 ? 6.312 -1.007 -29.859 1 45.94 64 ASN B O 1
ATOM 5387 N N . SER B 1 65 ? 7.957 -2.121 -29.578 1 49.34 65 SER B N 1
ATOM 5388 C CA . SER B 1 65 ? 7.953 -2.506 -30.984 1 49.34 65 SER B CA 1
ATOM 5389 C C . SER B 1 65 ? 6.727 -3.344 -31.328 1 49.34 65 SER B C 1
ATOM 5391 O O . SER B 1 65 ? 6.707 -4.551 -31.094 1 49.34 65 SER B O 1
ATOM 5393 N N . ALA B 1 66 ? 5.656 -2.795 -31.266 1 51.81 66 ALA B N 1
ATOM 5394 C CA . ALA B 1 66 ? 4.453 -3.443 -31.781 1 51.81 66 ALA B CA 1
ATOM 5395 C C . ALA B 1 66 ? 4.48 -3.512 -33.312 1 51.81 66 ALA B C 1
ATOM 5397 O O . ALA B 1 66 ? 4.918 -2.568 -33.969 1 51.81 66 ALA B O 1
ATOM 5398 N N . LEU B 1 67 ? 4.145 -4.605 -33.625 1 56.66 67 LEU B N 1
ATOM 5399 C CA . LEU B 1 67 ? 3.885 -4.789 -35.031 1 56.66 67 LEU B CA 1
ATOM 5400 C C . LEU B 1 67 ? 2.738 -3.896 -35.5 1 56.66 67 LEU B C 1
ATOM 5402 O O . LEU B 1 67 ? 2.016 -3.33 -34.688 1 56.66 67 LEU B O 1
ATOM 5406 N N . ALA B 1 68 ? 2.639 -3.77 -36.781 1 46.91 68 ALA B N 1
ATOM 5407 C CA . ALA B 1 68 ? 1.642 -2.895 -37.406 1 46.91 68 ALA B CA 1
ATOM 5408 C C . ALA B 1 68 ? 0.239 -3.227 -36.906 1 46.91 68 ALA B C 1
ATOM 5410 O O . ALA B 1 68 ? -0.615 -2.342 -36.781 1 46.91 68 ALA B O 1
ATOM 5411 N N . ASP B 1 69 ? 0.092 -4.449 -36.375 1 58.44 69 ASP B N 1
ATOM 5412 C CA . ASP B 1 69 ? -1.243 -4.879 -35.969 1 58.44 69 ASP B CA 1
ATOM 5413 C C . ASP B 1 69 ? -1.413 -4.773 -34.469 1 58.44 69 ASP B C 1
ATOM 5415 O O . ASP B 1 69 ? -2.412 -5.238 -33.906 1 58.44 69 ASP B O 1
ATOM 5419 N N . GLY B 1 70 ? -0.439 -4.18 -33.719 1 70.5 70 GLY B N 1
ATOM 5420 C CA . GLY B 1 70 ? -0.559 -3.934 -32.312 1 70.5 70 GLY B CA 1
ATOM 5421 C C . GLY B 1 70 ? 0.044 -5.039 -31.453 1 70.5 70 GLY B C 1
ATOM 5422 O O . GLY B 1 70 ? 0.212 -4.875 -30.25 1 70.5 70 GLY B O 1
ATOM 5423 N N . ARG B 1 71 ? 0.494 -6.051 -32.219 1 79.38 71 ARG B N 1
ATOM 5424 C CA . ARG B 1 71 ? 1.085 -7.176 -31.516 1 79.38 71 ARG B CA 1
ATOM 5425 C C . ARG B 1 71 ? 2.541 -6.898 -31.156 1 79.38 71 ARG B C 1
ATOM 5427 O O . ARG B 1 71 ? 3.203 -6.09 -31.812 1 79.38 71 ARG B O 1
ATOM 5434 N N . HIS B 1 72 ? 2.918 -7.641 -30.125 1 92.31 72 HIS B N 1
ATOM 5435 C CA . HIS B 1 72 ? 4.316 -7.551 -29.719 1 92.31 72 HIS B CA 1
ATOM 5436 C C . HIS B 1 72 ? 5.234 -8.211 -30.734 1 92.31 72 HIS B C 1
ATOM 5438 O O . HIS B 1 72 ? 4.879 -9.234 -31.328 1 92.31 72 HIS B O 1
ATOM 5444 N N . GLU B 1 73 ? 6.422 -7.734 -30.969 1 91.88 73 GLU B N 1
ATOM 5445 C CA . GLU B 1 73 ? 7.348 -8.188 -32 1 91.88 73 GLU B CA 1
ATOM 5446 C C . GLU B 1 73 ? 7.754 -9.641 -31.781 1 91.88 73 GLU B C 1
ATOM 5448 O O . GLU B 1 73 ? 8.086 -10.359 -32.719 1 91.88 73 GLU B O 1
ATOM 5453 N N . CYS B 1 74 ? 7.668 -10.07 -30.562 1 95.62 74 CYS B N 1
ATOM 5454 C CA . CYS B 1 74 ? 8.125 -11.414 -30.25 1 95.62 74 CYS B CA 1
ATOM 5455 C C . CYS B 1 74 ? 6.984 -12.414 -30.359 1 95.62 74 CYS B C 1
ATOM 5457 O O . CYS B 1 74 ? 7.188 -13.617 -30.188 1 95.62 74 CYS B O 1
ATOM 5459 N N . GLU B 1 75 ? 5.773 -11.984 -30.641 1 94.81 75 GLU B N 1
ATOM 5460 C CA . GLU B 1 75 ? 4.691 -12.875 -31.047 1 94.81 75 GLU B CA 1
ATOM 5461 C C . GLU B 1 75 ? 4.871 -13.336 -32.5 1 94.81 75 GLU B C 1
ATOM 5463 O O . GLU B 1 75 ? 4.227 -12.812 -33.406 1 94.81 75 GLU B O 1
ATOM 5468 N N . ARG B 1 76 ? 5.598 -14.352 -32.594 1 94.88 76 ARG B N 1
ATOM 5469 C CA . ARG B 1 76 ? 6.039 -14.805 -33.906 1 94.88 76 ARG B CA 1
ATOM 5470 C C . ARG B 1 76 ? 6.172 -16.328 -33.969 1 94.88 76 ARG B C 1
ATOM 5472 O O . ARG B 1 76 ? 6.336 -16.969 -32.906 1 94.88 76 ARG B O 1
ATOM 5479 N N . PRO B 1 77 ? 6.121 -16.859 -35.188 1 94.25 77 PRO B N 1
ATOM 5480 C CA . PRO B 1 77 ? 6.473 -18.281 -35.281 1 94.25 77 PRO B CA 1
ATOM 5481 C C . PRO B 1 77 ? 7.918 -18.547 -34.875 1 94.25 77 PRO B C 1
ATOM 5483 O O . PRO B 1 77 ? 8.812 -17.766 -35.188 1 94.25 77 PRO B O 1
ATOM 5486 N N . CYS B 1 78 ? 8.062 -19.625 -34.188 1 96.31 78 CYS B N 1
ATOM 5487 C CA . CYS B 1 78 ? 9.406 -20.016 -33.75 1 96.31 78 CYS B CA 1
ATOM 5488 C C . CYS B 1 78 ? 10.117 -20.812 -34.844 1 96.31 78 CYS B C 1
ATOM 5490 O O . CYS B 1 78 ? 9.547 -21.75 -35.406 1 96.31 78 CYS B O 1
ATOM 5492 N N . VAL B 1 79 ? 11.32 -20.344 -35.125 1 95.81 79 VAL B N 1
ATOM 5493 C CA . VAL B 1 79 ? 12.164 -21.016 -36.125 1 95.81 79 VAL B CA 1
ATOM 5494 C C . VAL B 1 79 ? 13.438 -21.531 -35.438 1 95.81 79 VAL B C 1
ATOM 5496 O O . VAL B 1 79 ? 14.062 -20.812 -34.656 1 95.81 79 VAL B O 1
ATOM 5499 N N . GLU B 1 80 ? 13.758 -22.781 -35.844 1 93.56 80 GLU B N 1
ATOM 5500 C CA . GLU B 1 80 ? 14.945 -23.391 -35.25 1 93.56 80 GLU B CA 1
ATOM 5501 C C . GLU B 1 80 ? 16.172 -22.516 -35.469 1 93.56 80 GLU B C 1
ATOM 5503 O O . GLU B 1 80 ? 16.438 -22.062 -36.594 1 93.56 80 GLU B O 1
ATOM 5508 N N . GLY B 1 81 ? 16.828 -22.266 -34.406 1 91.88 81 GLY B N 1
ATOM 5509 C CA . GLY B 1 81 ? 18.078 -21.547 -34.5 1 91.88 81 GLY B CA 1
ATOM 5510 C C . GLY B 1 81 ? 17.891 -20.031 -34.406 1 91.88 81 GLY B C 1
ATOM 5511 O O . GLY B 1 81 ? 18.875 -19.297 -34.344 1 91.88 81 GLY B O 1
ATOM 5512 N N . GLU B 1 82 ? 16.734 -19.594 -34.469 1 94.38 82 GLU B N 1
ATOM 5513 C CA . GLU B 1 82 ? 16.484 -18.156 -34.406 1 94.38 82 GLU B CA 1
ATOM 5514 C C . GLU B 1 82 ? 16.047 -17.719 -33.031 1 94.38 82 GLU B C 1
ATOM 5516 O O . GLU B 1 82 ? 15.109 -18.281 -32.438 1 94.38 82 GLU B O 1
ATOM 5521 N N . THR B 1 83 ? 16.781 -16.828 -32.438 1 96.19 83 THR B N 1
ATOM 5522 C CA . THR B 1 83 ? 16.406 -16.219 -31.172 1 96.19 83 THR B CA 1
ATOM 5523 C C . THR B 1 83 ? 16.438 -14.695 -31.281 1 96.19 83 THR B C 1
ATOM 5525 O O . THR B 1 83 ? 17.016 -14.141 -32.219 1 96.19 83 THR B O 1
ATOM 5528 N N . ARG B 1 84 ? 15.703 -14 -30.344 1 96.25 84 ARG B N 1
ATOM 5529 C CA . ARG B 1 84 ? 15.648 -12.539 -30.312 1 96.25 84 ARG B CA 1
ATOM 5530 C C . ARG B 1 84 ? 15.578 -12.023 -28.875 1 96.25 84 ARG B C 1
ATOM 5532 O O . ARG B 1 84 ? 15.336 -12.797 -27.938 1 96.25 84 ARG B O 1
ATOM 5539 N N . THR B 1 85 ? 15.977 -10.758 -28.734 1 97.94 85 THR B N 1
ATOM 5540 C CA . THR B 1 85 ? 15.664 -10.062 -27.484 1 97.94 85 THR B CA 1
ATOM 5541 C C . THR B 1 85 ? 14.234 -9.523 -27.516 1 97.94 85 THR B C 1
ATOM 5543 O O . THR B 1 85 ? 13.852 -8.812 -28.453 1 97.94 85 THR B O 1
ATOM 5546 N N . CYS B 1 86 ? 13.445 -9.914 -26.594 1 98.19 86 CYS B N 1
ATOM 5547 C CA . CYS B 1 86 ? 12.055 -9.5 -26.484 1 98.19 86 CYS B CA 1
ATOM 5548 C C . CYS B 1 86 ? 11.875 -8.477 -25.359 1 98.19 86 CYS B C 1
ATOM 5550 O O . CYS B 1 86 ? 11.945 -8.82 -24.188 1 98.19 86 CYS B O 1
ATOM 5552 N N . TYR B 1 87 ? 11.594 -7.25 -25.734 1 97.81 87 TYR B N 1
ATOM 5553 C CA . TYR B 1 87 ? 11.508 -6.164 -24.766 1 97.81 87 TYR B CA 1
ATOM 5554 C C . TYR B 1 87 ? 10.055 -5.895 -24.375 1 97.81 87 TYR B C 1
ATOM 5556 O O . TYR B 1 87 ? 9.188 -5.785 -25.25 1 97.81 87 TYR B O 1
ATOM 5564 N N . TYR B 1 88 ? 9.812 -5.852 -23.109 1 98.12 88 TYR B N 1
ATOM 5565 C CA . TYR B 1 88 ? 8.516 -5.477 -22.547 1 98.12 88 TYR B CA 1
ATOM 5566 C C . TYR B 1 88 ? 8.648 -4.309 -21.578 1 98.12 88 TYR B C 1
ATOM 5568 O O . TYR B 1 88 ? 9.648 -4.191 -20.875 1 98.12 88 TYR B O 1
ATOM 5576 N N . HIS B 1 89 ? 7.676 -3.41 -21.531 1 98.19 89 HIS B N 1
ATOM 5577 C CA . HIS B 1 89 ? 7.539 -2.342 -20.547 1 98.19 89 HIS B CA 1
ATOM 5578 C C . HIS B 1 89 ? 6.281 -2.521 -19.703 1 98.19 89 HIS B C 1
ATOM 5580 O O . HIS B 1 89 ? 5.172 -2.535 -20.25 1 98.19 89 HIS B O 1
ATOM 5586 N N . PHE B 1 90 ? 6.508 -2.74 -18.453 1 98.75 90 PHE B N 1
ATOM 5587 C CA . PHE B 1 90 ? 5.426 -2.926 -17.5 1 98.75 90 PHE B CA 1
ATOM 5588 C C . PHE B 1 90 ? 5.309 -1.719 -16.578 1 98.75 90 PHE B C 1
ATOM 5590 O O . PHE B 1 90 ? 6.176 -1.487 -15.727 1 98.75 90 PHE B O 1
ATOM 5597 N N . HIS B 1 91 ? 4.293 -0.941 -16.734 1 98.44 91 HIS B N 1
ATOM 5598 C CA . HIS B 1 91 ? 4.031 0.209 -15.867 1 98.44 91 HIS B CA 1
ATOM 5599 C C . HIS B 1 91 ? 3.002 -0.126 -14.797 1 98.44 91 HIS B C 1
ATOM 5601 O O . HIS B 1 91 ? 1.812 -0.264 -15.094 1 98.44 91 HIS B O 1
ATOM 5607 N N . ALA B 1 92 ? 3.494 -0.263 -13.586 1 98.44 92 ALA B N 1
ATOM 5608 C CA . ALA B 1 92 ? 2.611 -0.538 -12.461 1 98.44 92 ALA B CA 1
ATOM 5609 C C . ALA B 1 92 ? 1.977 0.746 -11.938 1 98.44 92 ALA B C 1
ATOM 5611 O O . ALA B 1 92 ? 2.67 1.737 -11.695 1 98.44 92 ALA B O 1
ATOM 5612 N N . GLN B 1 93 ? 0.71 0.73 -11.711 1 97.19 93 GLN B N 1
ATOM 5613 C CA . GLN B 1 93 ? 0.043 1.934 -11.227 1 97.19 93 GLN B CA 1
ATOM 5614 C C . GLN B 1 93 ? -1.241 1.586 -10.484 1 97.19 93 GLN B C 1
ATOM 5616 O O . GLN B 1 93 ? -1.834 0.53 -10.711 1 97.19 93 GLN B O 1
ATOM 5621 N N . GLN B 1 94 ? -1.608 2.457 -9.539 1 96.44 94 GLN B N 1
ATOM 5622 C CA . GLN B 1 94 ? -2.941 2.371 -8.953 1 96.44 94 GLN B CA 1
ATOM 5623 C C . GLN B 1 94 ? -4.02 2.682 -9.984 1 96.44 94 GLN B C 1
ATOM 5625 O O . GLN B 1 94 ? -3.859 3.588 -10.805 1 96.44 94 GLN B O 1
ATOM 5630 N N . TYR B 1 95 ? -5.051 1.886 -9.953 1 97.19 95 TYR B N 1
ATOM 5631 C CA . TYR B 1 95 ? -6.102 1.997 -10.953 1 97.19 95 TYR B CA 1
ATOM 5632 C C . TYR B 1 95 ? -7.469 1.713 -10.352 1 97.19 95 TYR B C 1
ATOM 5634 O O . TYR B 1 95 ? -7.641 1.789 -9.133 1 97.19 95 TYR B O 1
ATOM 5642 N N . TYR B 1 96 ? -8.5 1.627 -11.227 1 97.12 96 TYR B N 1
ATOM 5643 C CA . TYR B 1 96 ? -9.875 1.4 -10.789 1 97.12 96 TYR B CA 1
ATOM 5644 C C . TYR B 1 96 ? -10.664 0.635 -11.844 1 97.12 96 TYR B C 1
ATOM 5646 O O . TYR B 1 96 ? -10.516 0.887 -13.039 1 97.12 96 TYR B O 1
ATOM 5654 N N . THR B 1 97 ? -11.414 -0.377 -11.438 1 97.69 97 THR B N 1
ATOM 5655 C CA . THR B 1 97 ? -12.352 -0.989 -12.375 1 97.69 97 THR B CA 1
ATOM 5656 C C . THR B 1 97 ? -13.492 -0.035 -12.695 1 97.69 97 THR B C 1
ATOM 5658 O O . THR B 1 97 ? -13.844 0.82 -11.875 1 97.69 97 THR B O 1
ATOM 5661 N N . MET B 1 98 ? -14.023 -0.181 -13.906 1 97.19 98 MET B N 1
ATOM 5662 C CA . MET B 1 98 ? -15.102 0.692 -14.375 1 97.19 98 MET B CA 1
ATOM 5663 C C . MET B 1 98 ? -14.688 2.158 -14.273 1 97.19 98 MET B C 1
ATOM 5665 O O . MET B 1 98 ? -15.484 2.998 -13.844 1 97.19 98 MET B O 1
ATOM 5669 N N . SER B 1 99 ? -13.438 2.424 -14.555 1 97.19 99 SER B N 1
ATOM 5670 C CA . SER B 1 99 ? -12.883 3.773 -14.492 1 97.19 99 SER B CA 1
ATOM 5671 C C . SER B 1 99 ? -13.375 4.629 -15.656 1 97.19 99 SER B C 1
ATOM 5673 O O . SER B 1 99 ? -14.18 4.176 -16.469 1 97.19 99 SER B O 1
ATOM 5675 N N . ARG B 1 100 ? -12.844 5.781 -15.766 1 96.75 100 ARG B N 1
ATOM 5676 C CA . ARG B 1 100 ? -13.211 6.707 -16.828 1 96.75 100 ARG B CA 1
ATOM 5677 C C . ARG B 1 100 ? -12.898 6.121 -18.203 1 96.75 100 ARG B C 1
ATOM 5679 O O . ARG B 1 100 ? -13.508 6.504 -19.203 1 96.75 100 ARG B O 1
ATOM 5686 N N . ALA B 1 101 ? -11.945 5.258 -18.281 1 97.75 101 ALA B N 1
ATOM 5687 C CA . ALA B 1 101 ? -11.609 4.602 -19.547 1 97.75 101 ALA B CA 1
ATOM 5688 C C . ALA B 1 101 ? -12.805 3.826 -20.094 1 97.75 101 ALA B C 1
ATOM 5690 O O . ALA B 1 101 ? -12.859 3.516 -21.281 1 97.75 101 ALA B O 1
ATOM 5691 N N . CYS B 1 102 ? -13.773 3.525 -19.219 1 97.88 102 CYS B N 1
ATOM 5692 C CA . CYS B 1 102 ? -14.922 2.713 -19.609 1 97.88 102 CYS B CA 1
ATOM 5693 C C . CYS B 1 102 ? -16.078 3.592 -20.062 1 97.88 102 CYS B C 1
ATOM 5695 O O . CYS B 1 102 ? -17.172 3.092 -20.344 1 97.88 102 CYS B O 1
ATOM 5697 N N . TYR B 1 103 ? -15.922 4.891 -20.016 1 97 103 TYR B N 1
ATOM 5698 C CA . TYR B 1 103 ? -16.922 5.844 -20.484 1 97 103 TYR B CA 1
ATOM 5699 C C . TYR B 1 103 ? -18.281 5.531 -19.875 1 97 103 TYR B C 1
ATOM 5701 O O . TYR B 1 103 ? -18.469 5.594 -18.656 1 97 103 TYR B O 1
ATOM 5709 N N . SER B 1 104 ? -19.266 5.051 -20.797 1 96.44 104 SER B N 1
ATOM 5710 C CA . SER B 1 104 ? -20.641 4.902 -20.328 1 96.44 104 SER B CA 1
ATOM 5711 C C . SER B 1 104 ? -20.969 3.445 -20.031 1 96.44 104 SER B C 1
ATOM 5713 O O . SER B 1 104 ? -22.141 3.08 -19.906 1 96.44 104 SER B O 1
ATOM 5715 N N . CYS B 1 105 ? -19.984 2.561 -20.047 1 96.69 105 CYS B N 1
ATOM 5716 C CA . CYS B 1 105 ? -20.219 1.199 -19.578 1 96.69 105 CYS B CA 1
ATOM 5717 C C . CYS B 1 105 ? -20.797 1.201 -18.172 1 96.69 105 CYS B C 1
ATOM 5719 O O . CYS B 1 105 ? -20.297 1.889 -17.297 1 96.69 105 CYS B O 1
ATOM 5721 N N . PRO B 1 106 ? -21.922 0.467 -17.875 1 95.31 106 PRO B N 1
ATOM 5722 C CA . PRO B 1 106 ? -22.484 -0.604 -18.688 1 95.31 106 PRO B CA 1
ATOM 5723 C C . PRO B 1 106 ? -23.703 -0.152 -19.5 1 95.31 106 PRO B C 1
ATOM 5725 O O . PRO B 1 106 ? -24.328 -0.964 -20.172 1 95.31 106 PRO B O 1
ATOM 5728 N N . ASP B 1 107 ? -24.062 1.186 -19.312 1 95.12 107 ASP B N 1
ATOM 5729 C CA . ASP B 1 107 ? -25.234 1.689 -20.047 1 95.12 107 ASP B CA 1
ATOM 5730 C C . ASP B 1 107 ? -25.062 1.489 -21.547 1 95.12 107 ASP B C 1
ATOM 5732 O O . ASP B 1 107 ? -26.031 1.207 -22.25 1 95.12 107 ASP B O 1
ATOM 5736 N N . ASN B 1 108 ? -23.906 1.705 -22 1 96.06 108 ASN B N 1
ATOM 5737 C CA . ASN B 1 108 ? -23.484 1.364 -23.359 1 96.06 108 ASN B CA 1
ATOM 5738 C C . ASN B 1 108 ? -22.484 0.218 -23.375 1 96.06 108 ASN B C 1
ATOM 5740 O O . ASN B 1 108 ? -21.297 0.429 -23.125 1 96.06 108 ASN B O 1
ATOM 5744 N N . LEU B 1 109 ? -22.922 -0.917 -23.734 1 94.69 109 LEU B N 1
ATOM 5745 C CA . LEU B 1 109 ? -22.109 -2.127 -23.609 1 94.69 109 LEU B CA 1
ATOM 5746 C C . LEU B 1 109 ? -20.906 -2.088 -24.531 1 94.69 109 LEU B C 1
ATOM 5748 O O . LEU B 1 109 ? -19.906 -2.748 -24.281 1 94.69 109 LEU B O 1
ATOM 5752 N N . ASP B 1 110 ? -20.938 -1.32 -25.609 1 95 110 ASP B N 1
ATOM 5753 C CA . ASP B 1 110 ? -19.797 -1.184 -26.516 1 95 110 ASP B CA 1
ATOM 5754 C C . ASP B 1 110 ? -18.609 -0.538 -25.797 1 95 110 ASP B C 1
ATOM 5756 O O . ASP B 1 110 ? -17.453 -0.83 -26.094 1 95 110 ASP B O 1
ATOM 5760 N N . ASP B 1 111 ? -18.938 0.342 -24.828 1 97.38 111 ASP B N 1
ATOM 5761 C CA . ASP B 1 111 ? -17.891 1.045 -24.078 1 97.38 111 ASP B CA 1
ATOM 5762 C C . ASP B 1 111 ? -17.141 0.091 -23.156 1 97.38 111 ASP B C 1
ATOM 5764 O O . ASP B 1 111 ? -16.031 0.395 -22.703 1 97.38 111 ASP B O 1
ATOM 5768 N N . CYS B 1 112 ? -17.75 -1.069 -22.875 1 97.38 112 CYS B N 1
ATOM 5769 C CA . CYS B 1 112 ? -17.125 -2.025 -21.969 1 97.38 112 CYS B CA 1
ATOM 5770 C C . CYS B 1 112 ? -15.922 -2.691 -22.609 1 97.38 112 CYS B C 1
ATOM 5772 O O . CYS B 1 112 ? -15.102 -3.305 -21.922 1 97.38 112 CYS B O 1
ATOM 5774 N N . SER B 1 113 ? -15.75 -2.521 -23.859 1 95.62 113 SER B N 1
ATOM 5775 C CA . SER B 1 113 ? -14.648 -3.166 -24.562 1 95.62 113 SER B CA 1
ATOM 5776 C C . SER B 1 113 ? -13.578 -2.158 -24.953 1 95.62 113 SER B C 1
ATOM 5778 O O . SER B 1 113 ? -12.68 -2.469 -25.734 1 95.62 113 SER B O 1
ATOM 5780 N N . ARG B 1 114 ? -13.703 -0.958 -24.422 1 97 114 ARG B N 1
ATOM 5781 C CA . ARG B 1 114 ? -12.711 0.068 -24.719 1 97 114 ARG B CA 1
ATOM 5782 C C . ARG B 1 114 ? -11.344 -0.307 -24.156 1 97 114 ARG B C 1
ATOM 5784 O O . ARG B 1 114 ? -11.258 -0.969 -23.125 1 97 114 ARG B O 1
ATOM 5791 N N . GLU B 1 115 ? -10.297 0.229 -24.891 1 96.25 115 GLU B N 1
ATOM 5792 C CA . GLU B 1 115 ? -8.938 0.018 -24.391 1 96.25 115 GLU B CA 1
ATOM 5793 C C . GLU B 1 115 ? -8.742 0.651 -23.016 1 96.25 115 GLU B C 1
ATOM 5795 O O . GLU B 1 115 ? -9.211 1.765 -22.766 1 96.25 115 GLU B O 1
ATOM 5800 N N . GLU B 1 116 ? -8.102 -0.037 -22.141 1 97.25 116 GLU B N 1
ATOM 5801 C CA . GLU B 1 116 ? -7.738 0.358 -20.781 1 97.25 116 GLU B CA 1
ATOM 5802 C C . GLU B 1 116 ? -8.953 0.352 -19.859 1 97.25 116 GLU B C 1
ATOM 5804 O O . GLU B 1 116 ? -8.852 0.72 -18.688 1 97.25 116 GLU B O 1
ATOM 5809 N N . CYS B 1 117 ? -10.109 -0.075 -20.391 1 98 117 CYS B N 1
ATOM 5810 C CA . CYS B 1 117 ? -11.258 -0.32 -19.516 1 98 117 CYS B CA 1
ATOM 5811 C C . CYS B 1 117 ? -11.156 -1.688 -18.844 1 98 117 CYS B C 1
ATOM 5813 O O . CYS B 1 117 ? -11.117 -2.713 -19.531 1 98 117 CYS B O 1
ATOM 5815 N N . ILE B 1 118 ? -11.039 -1.705 -17.609 1 97.94 118 ILE B N 1
ATOM 5816 C CA . ILE B 1 118 ? -11.156 -2.943 -16.844 1 97.94 118 ILE B CA 1
ATOM 5817 C C . ILE B 1 118 ? -12.578 -3.088 -16.312 1 97.94 118 ILE B C 1
ATOM 5819 O O . ILE B 1 118 ? -12.922 -2.49 -15.289 1 97.94 118 ILE B O 1
ATOM 5823 N N . VAL B 1 119 ? -13.336 -3.938 -16.875 1 97.75 119 VAL B N 1
ATOM 5824 C CA . VAL B 1 119 ? -14.758 -4.035 -16.562 1 97.75 119 VAL B CA 1
ATOM 5825 C C . VAL B 1 119 ? -14.961 -4.949 -15.359 1 97.75 119 VAL B C 1
ATOM 5827 O O . VAL B 1 119 ? -15.867 -4.727 -14.555 1 97.75 119 VAL B O 1
ATOM 5830 N N . ALA B 1 120 ? -14.102 -5.98 -15.234 1 97.56 120 ALA B N 1
ATOM 5831 C CA . ALA B 1 120 ? -14.305 -7.039 -14.25 1 97.56 120 ALA B CA 1
ATOM 5832 C C . ALA B 1 120 ? -15.734 -7.57 -14.312 1 97.56 120 ALA B C 1
ATOM 5834 O O . ALA B 1 120 ? -16.203 -7.988 -15.375 1 97.56 120 ALA B O 1
ATOM 5835 N N . ASP B 1 121 ? -16.469 -7.602 -13.273 1 96.31 121 ASP B N 1
ATOM 5836 C CA . ASP B 1 121 ? -17.844 -8.062 -13.32 1 96.31 121 ASP B CA 1
ATOM 5837 C C . ASP B 1 121 ? -18.828 -6.906 -13.102 1 96.31 121 ASP B C 1
ATOM 5839 O O . ASP B 1 121 ? -19.953 -7.109 -12.641 1 96.31 121 ASP B O 1
ATOM 5843 N N . GLY B 1 122 ? -18.328 -5.73 -13.32 1 96.88 122 GLY B N 1
ATOM 5844 C CA . GLY B 1 122 ? -19.156 -4.539 -13.211 1 96.88 122 GLY B CA 1
ATOM 5845 C C . GLY B 1 122 ? -18.969 -3.811 -11.891 1 96.88 122 GLY B C 1
ATOM 5846 O O . GLY B 1 122 ? -19.453 -2.684 -11.727 1 96.88 122 GLY B O 1
ATOM 5847 N N . THR B 1 123 ? -18.266 -4.418 -11.016 1 95.25 123 THR B N 1
ATOM 5848 C CA . THR B 1 123 ? -18 -3.793 -9.719 1 95.25 123 THR B CA 1
ATOM 5849 C C . THR B 1 123 ? -16.938 -2.711 -9.852 1 95.25 123 THR B C 1
ATOM 5851 O O . THR B 1 123 ? -15.938 -2.896 -10.547 1 95.25 123 THR B O 1
ATOM 5854 N N . SER B 1 124 ? -17.141 -1.543 -9.148 1 96 124 SER B N 1
ATOM 5855 C CA . SER B 1 124 ? -16.203 -0.428 -9.188 1 96 124 SER B CA 1
ATOM 5856 C C . SER B 1 124 ? -15.383 -0.358 -7.902 1 96 124 SER B C 1
ATOM 5858 O O . SER B 1 124 ? -15.844 0.181 -6.891 1 96 124 SER B O 1
ATOM 5860 N N . ILE B 1 125 ? -14.141 -0.819 -7.934 1 96.38 125 ILE B N 1
ATOM 5861 C CA . ILE B 1 125 ? -13.266 -0.817 -6.77 1 96.38 125 ILE B CA 1
ATOM 5862 C C . ILE B 1 125 ? -11.836 -0.481 -7.191 1 96.38 125 ILE B C 1
ATOM 5864 O O . ILE B 1 125 ? -11.484 -0.604 -8.367 1 96.38 125 ILE B O 1
ATOM 5868 N N . PRO B 1 126 ? -11.008 0.019 -6.211 1 96.88 126 PRO B N 1
ATOM 5869 C CA . PRO B 1 126 ? -9.594 0.233 -6.539 1 96.88 126 PRO B CA 1
ATOM 5870 C C . PRO B 1 126 ? -8.844 -1.072 -6.793 1 96.88 126 PRO B C 1
ATOM 5872 O O . PRO B 1 126 ? -9.094 -2.074 -6.117 1 96.88 126 PRO B O 1
ATOM 5875 N N . VAL B 1 127 ? -7.926 -1.077 -7.777 1 97 127 VAL B N 1
ATOM 5876 C CA . VAL B 1 127 ? -7.051 -2.201 -8.086 1 97 127 VAL B CA 1
ATOM 5877 C C . VAL B 1 127 ? -5.676 -1.685 -8.508 1 97 127 VAL B C 1
ATOM 5879 O O . VAL B 1 127 ? -5.508 -0.493 -8.781 1 97 127 VAL B O 1
ATOM 5882 N N . LEU B 1 128 ? -4.707 -2.523 -8.445 1 97.69 128 LEU B N 1
ATOM 5883 C CA . LEU B 1 128 ? -3.43 -2.281 -9.109 1 97.69 128 LEU B CA 1
ATOM 5884 C C . LEU B 1 128 ? -3.432 -2.871 -10.516 1 97.69 128 LEU B C 1
ATOM 5886 O O . LEU B 1 128 ? -4.121 -3.857 -10.781 1 97.69 128 LEU B O 1
ATOM 5890 N N . ALA B 1 129 ? -2.75 -2.238 -11.391 1 98.06 129 ALA B N 1
ATOM 5891 C CA . ALA B 1 129 ? -2.719 -2.752 -12.758 1 98.06 129 ALA B CA 1
ATOM 5892 C C . ALA B 1 129 ? -1.351 -2.529 -13.398 1 98.06 129 ALA B C 1
ATOM 5894 O O . ALA B 1 129 ? -0.627 -1.603 -13.023 1 98.06 129 ALA B O 1
ATOM 5895 N N . ILE B 1 130 ? -0.968 -3.393 -14.227 1 98.56 130 ILE B N 1
ATOM 5896 C CA . ILE B 1 130 ? 0.161 -3.195 -15.133 1 98.56 130 ILE B CA 1
ATOM 5897 C C . ILE B 1 130 ? -0.344 -2.75 -16.5 1 98.56 130 ILE B C 1
ATOM 5899 O O . ILE B 1 130 ? -1.144 -3.447 -17.141 1 98.56 130 ILE B O 1
ATOM 5903 N N . ASN B 1 131 ? 0.079 -1.58 -16.938 1 97.56 131 ASN B N 1
ATOM 5904 C CA . ASN B 1 131 ? -0.303 -1.014 -18.234 1 97.56 131 ASN B CA 1
ATOM 5905 C C . ASN B 1 131 ? -1.812 -0.815 -18.328 1 97.56 131 ASN B C 1
ATOM 5907 O O . ASN B 1 131 ? -2.402 -1.028 -19.391 1 97.56 131 ASN B O 1
ATOM 5911 N N . ARG B 1 132 ? -2.492 -0.576 -17.219 1 97.44 132 ARG B N 1
ATOM 5912 C CA . ARG B 1 132 ? -3.91 -0.249 -17.109 1 97.44 132 ARG B CA 1
ATOM 5913 C C . ARG B 1 132 ? -4.777 -1.368 -17.672 1 97.44 132 ARG B C 1
ATOM 5915 O O . ARG B 1 132 ? -5.781 -1.106 -18.344 1 97.44 132 ARG B O 1
ATOM 5922 N N . GLN B 1 133 ? -4.336 -2.557 -17.453 1 97.19 133 GLN B N 1
ATOM 5923 C CA . GLN B 1 133 ? -5.121 -3.707 -17.891 1 97.19 133 GLN B CA 1
ATOM 5924 C C . GLN B 1 133 ? -5.055 -4.832 -16.859 1 97.19 133 GLN B C 1
ATOM 5926 O O . GLN B 1 133 ? -4.145 -4.871 -16.031 1 97.19 133 GLN B O 1
ATOM 5931 N N . MET B 1 134 ? -6.039 -5.715 -16.891 1 97.12 134 MET B N 1
ATOM 5932 C CA . MET B 1 134 ? -6.137 -6.914 -16.062 1 97.12 134 MET B CA 1
ATOM 5933 C C . MET B 1 134 ? -6.809 -8.055 -16.828 1 97.12 134 MET B C 1
ATOM 5935 O O . MET B 1 134 ? -7.973 -7.938 -17.219 1 97.12 134 MET B O 1
ATOM 5939 N N . PRO B 1 135 ? -6.098 -9.203 -17.094 1 97.5 135 PRO B N 1
ATOM 5940 C CA . PRO B 1 135 ? -4.727 -9.477 -16.656 1 97.5 135 PRO B CA 1
ATOM 5941 C C . PRO B 1 135 ? -3.709 -8.531 -17.297 1 97.5 135 PRO B C 1
ATOM 5943 O O . PRO B 1 135 ? -4.039 -7.816 -18.25 1 97.5 135 PRO B O 1
ATOM 5946 N N . GLY B 1 136 ? -2.559 -8.5 -16.703 1 98.12 136 GLY B N 1
ATOM 5947 C CA . GLY B 1 136 ? -1.461 -7.762 -17.297 1 98.12 136 GLY B CA 1
ATOM 5948 C C . GLY B 1 136 ? -1.023 -8.32 -18.641 1 98.12 136 GLY B C 1
ATOM 5949 O O . GLY B 1 136 ? -1.615 -9.273 -19.141 1 98.12 136 GLY B O 1
ATOM 5950 N N . PRO B 1 137 ? 0.047 -7.75 -19.188 1 97.38 137 PRO B N 1
ATOM 5951 C CA . PRO B 1 137 ? 0.483 -8.133 -20.531 1 97.38 137 PRO B CA 1
ATOM 5952 C C . PRO B 1 137 ? 0.935 -9.594 -20.609 1 97.38 137 PRO B C 1
ATOM 5954 O O . PRO B 1 137 ? 1.559 -10.102 -19.672 1 97.38 137 PRO B O 1
ATOM 5957 N N . SER B 1 138 ? 0.612 -10.164 -21.766 1 97.31 138 SER B N 1
ATOM 5958 C CA . SER B 1 138 ? 1.087 -11.523 -22.031 1 97.31 138 SER B CA 1
ATOM 5959 C C . SER B 1 138 ? 2.516 -11.508 -22.578 1 97.31 138 SER B C 1
ATOM 5961 O O . SER B 1 138 ? 2.861 -10.672 -23.406 1 97.31 138 SER B O 1
ATOM 5963 N N . ILE B 1 139 ? 3.326 -12.328 -22.062 1 98.06 139 ILE B N 1
ATOM 5964 C CA . ILE B 1 139 ? 4.664 -12.555 -22.594 1 98.06 139 ILE B CA 1
ATOM 5965 C C . ILE B 1 139 ? 4.668 -13.789 -23.484 1 98.06 139 ILE B C 1
ATOM 5967 O O . ILE B 1 139 ? 4.488 -14.914 -23.016 1 98.06 139 ILE B O 1
ATOM 5971 N N . GLN B 1 140 ? 4.801 -13.594 -24.75 1 97.44 140 GLN B N 1
ATOM 5972 C CA . GLN B 1 140 ? 4.824 -14.664 -25.75 1 97.44 140 GLN B CA 1
ATOM 5973 C C . GLN B 1 140 ? 6.148 -14.688 -26.5 1 97.44 140 GLN B C 1
ATOM 5975 O O . GLN B 1 140 ? 6.441 -13.773 -27.281 1 97.44 140 GLN B O 1
ATOM 5980 N N . VAL B 1 141 ? 6.891 -15.773 -26.297 1 98 141 VAL B N 1
ATOM 5981 C CA . VAL B 1 141 ? 8.242 -15.789 -26.844 1 98 141 VAL B CA 1
ATOM 5982 C C . VAL B 1 141 ? 8.586 -17.188 -27.344 1 98 141 VAL B C 1
ATOM 5984 O O . VAL B 1 141 ? 7.785 -18.125 -27.188 1 98 141 VAL B O 1
ATOM 5987 N N . CYS B 1 142 ? 9.75 -17.281 -28.031 1 97.56 142 CYS B N 1
ATOM 5988 C CA . CYS B 1 142 ? 10.281 -18.562 -28.484 1 97.56 142 CYS B CA 1
ATOM 5989 C C . CYS B 1 142 ? 11.406 -19.047 -27.562 1 97.56 142 CYS B C 1
ATOM 5991 O O . CYS B 1 142 ? 12.078 -18.234 -26.938 1 97.56 142 CYS B O 1
ATOM 5993 N N . GLU B 1 143 ? 11.531 -20.375 -27.484 1 96.19 143 GLU B N 1
ATOM 5994 C CA . GLU B 1 143 ? 12.641 -20.938 -26.703 1 96.19 143 GLU B CA 1
ATOM 5995 C C . GLU B 1 143 ? 13.961 -20.297 -27.109 1 96.19 143 GLU B C 1
ATOM 5997 O O . GLU B 1 143 ? 14.273 -20.172 -28.297 1 96.19 143 GLU B O 1
ATOM 6002 N N . GLY B 1 144 ? 14.648 -19.844 -26.078 1 96.38 144 GLY B N 1
ATOM 6003 C CA . GLY B 1 144 ? 15.961 -19.266 -26.328 1 96.38 144 GLY B CA 1
ATOM 6004 C C . GLY B 1 144 ? 15.953 -17.75 -26.406 1 96.38 144 GLY B C 1
ATOM 6005 O O . GLY B 1 144 ? 17 -17.109 -26.328 1 96.38 144 GLY B O 1
ATOM 6006 N N . ASP B 1 145 ? 14.797 -17.172 -26.562 1 98.19 145 ASP B N 1
ATOM 6007 C CA . ASP B 1 145 ? 14.711 -15.711 -26.609 1 98.19 145 ASP B CA 1
ATOM 6008 C C . ASP B 1 145 ? 15.219 -15.094 -25.312 1 98.19 145 ASP B C 1
ATOM 6010 O O . ASP B 1 145 ? 15.109 -15.703 -24.234 1 98.19 145 ASP B O 1
ATOM 6014 N N . HIS B 1 146 ? 15.852 -13.945 -25.453 1 98.44 146 HIS B N 1
ATOM 6015 C CA . HIS B 1 146 ? 16.219 -13.117 -24.297 1 98.44 146 HIS B CA 1
ATOM 6016 C C . HIS B 1 146 ? 15.078 -12.18 -23.906 1 98.44 146 HIS B C 1
ATOM 6018 O O . HIS B 1 146 ? 14.766 -11.234 -24.641 1 98.44 146 HIS B O 1
ATOM 6024 N N . VAL B 1 147 ? 14.469 -12.43 -22.781 1 98.56 147 VAL B N 1
ATOM 6025 C CA . VAL B 1 147 ? 13.32 -11.641 -22.328 1 98.56 147 VAL B CA 1
ATOM 6026 C C . VAL B 1 147 ? 13.797 -10.5 -21.438 1 98.56 147 VAL B C 1
ATOM 6028 O O . VAL B 1 147 ? 14.492 -10.727 -20.438 1 98.56 147 VAL B O 1
ATOM 6031 N N . VAL B 1 148 ? 13.469 -9.273 -21.75 1 98.69 148 VAL B N 1
ATOM 6032 C CA . VAL B 1 148 ? 13.805 -8.07 -21.016 1 98.69 148 VAL B CA 1
ATOM 6033 C C . VAL B 1 148 ? 12.531 -7.316 -20.625 1 98.69 148 VAL B C 1
ATOM 6035 O O . VAL B 1 148 ? 11.734 -6.961 -21.5 1 98.69 148 VAL B O 1
ATOM 6038 N N . ILE B 1 149 ? 12.305 -7.102 -19.312 1 98.69 149 ILE B N 1
ATOM 6039 C CA . ILE B 1 149 ? 11.109 -6.43 -18.828 1 98.69 149 ILE B CA 1
ATOM 6040 C C . ILE B 1 149 ? 11.508 -5.238 -17.953 1 98.69 149 ILE B C 1
ATOM 6042 O O . ILE B 1 149 ? 12.086 -5.414 -16.875 1 98.69 149 ILE B O 1
ATOM 6046 N N . ASP B 1 150 ? 11.203 -4.031 -18.359 1 98.81 150 ASP B N 1
ATOM 6047 C CA . ASP B 1 150 ? 11.32 -2.848 -17.516 1 98.81 150 ASP B CA 1
ATOM 6048 C C . ASP B 1 150 ? 10.055 -2.648 -16.672 1 98.81 150 ASP B C 1
ATOM 6050 O O . ASP B 1 150 ? 9.008 -2.271 -17.203 1 98.81 150 ASP B O 1
ATOM 6054 N N . LEU B 1 151 ? 10.195 -2.953 -15.43 1 98.88 151 LEU B N 1
ATOM 6055 C CA . LEU B 1 151 ? 9.117 -2.641 -14.492 1 98.88 151 LEU B CA 1
ATOM 6056 C C . LEU B 1 151 ? 9.234 -1.205 -13.992 1 98.88 151 LEU B C 1
ATOM 6058 O O . LEU B 1 151 ? 10.172 -0.866 -13.266 1 98.88 151 LEU B O 1
ATOM 6062 N N . GLU B 1 152 ? 8.367 -0.393 -14.414 1 98.25 152 GLU B N 1
ATOM 6063 C CA . GLU B 1 152 ? 8.234 0.959 -13.883 1 98.25 152 GLU B CA 1
ATOM 6064 C C . GLU B 1 152 ? 7.199 1.012 -12.758 1 98.25 152 GLU B C 1
ATOM 6066 O O . GLU B 1 152 ? 5.996 0.898 -13.008 1 98.25 152 GLU B O 1
ATOM 6071 N N . ASN B 1 153 ? 7.703 1.185 -11.578 1 98.19 153 ASN B N 1
ATOM 6072 C CA . ASN B 1 153 ? 6.801 1.326 -10.438 1 98.19 153 ASN B CA 1
ATOM 6073 C C . ASN B 1 153 ? 6.25 2.744 -10.336 1 98.19 153 ASN B C 1
ATOM 6075 O O . ASN B 1 153 ? 6.953 3.656 -9.891 1 98.19 153 ASN B O 1
ATOM 6079 N N . GLY B 1 154 ? 4.934 2.818 -10.617 1 96.56 154 GLY B N 1
ATOM 6080 C CA . GLY B 1 154 ? 4.293 4.125 -10.586 1 96.56 154 GLY B CA 1
ATOM 6081 C C . GLY B 1 154 ? 3.436 4.336 -9.359 1 96.56 154 GLY B C 1
ATOM 6082 O O . GLY B 1 154 ? 2.627 5.27 -9.312 1 96.56 154 GLY B O 1
ATOM 6083 N N . TYR B 1 155 ? 3.602 3.518 -8.375 1 96.62 155 TYR B N 1
ATOM 6084 C CA . TYR B 1 155 ? 2.824 3.693 -7.156 1 96.62 155 TYR B CA 1
ATOM 6085 C C . TYR B 1 155 ? 3.281 4.93 -6.391 1 96.62 155 TYR B C 1
ATOM 6087 O O . TYR B 1 155 ? 4.461 5.285 -6.422 1 96.62 155 TYR B O 1
ATOM 6095 N N . ILE B 1 156 ? 2.381 5.508 -5.617 1 94.44 156 ILE B N 1
ATOM 6096 C CA . ILE B 1 156 ? 2.73 6.738 -4.914 1 94.44 156 ILE B CA 1
ATOM 6097 C C . ILE B 1 156 ? 3.432 6.402 -3.602 1 94.44 156 ILE B C 1
ATOM 6099 O O . ILE B 1 156 ? 4.086 7.258 -3.002 1 94.44 156 ILE B O 1
ATOM 6103 N N . SER B 1 157 ? 3.311 5.156 -3.143 1 96.19 157 SER B N 1
ATOM 6104 C CA . SER B 1 157 ? 3.969 4.84 -1.879 1 96.19 157 SER B CA 1
ATOM 6105 C C . SER B 1 157 ? 4.461 3.396 -1.861 1 96.19 157 SER B C 1
ATOM 6107 O O . SER B 1 157 ? 5.43 3.074 -1.169 1 96.19 157 SER B O 1
ATOM 6109 N N . ASP B 1 158 ? 3.877 2.525 -2.631 1 97.75 158 ASP B N 1
ATOM 6110 C CA . ASP B 1 158 ? 4.066 1.086 -2.482 1 97.75 158 ASP B CA 1
ATOM 6111 C C . ASP B 1 158 ? 5.23 0.594 -3.338 1 97.75 158 ASP B C 1
ATOM 6113 O O . ASP B 1 158 ? 5.812 1.363 -4.105 1 97.75 158 ASP B O 1
ATOM 6117 N N . THR B 1 159 ? 5.633 -0.679 -3.111 1 98.56 159 THR B N 1
ATOM 6118 C CA . THR B 1 159 ? 6.707 -1.318 -3.865 1 98.56 159 THR B CA 1
ATOM 6119 C C . THR B 1 159 ? 6.152 -2.406 -4.781 1 98.56 159 THR B C 1
ATOM 6121 O O . THR B 1 159 ? 4.953 -2.703 -4.746 1 98.56 159 THR B O 1
ATOM 6124 N N . GLU B 1 160 ? 7.008 -2.881 -5.605 1 98.62 160 GLU B N 1
ATOM 6125 C CA . GLU B 1 160 ? 6.598 -3.984 -6.469 1 98.62 160 GLU B CA 1
ATOM 6126 C C . GLU B 1 160 ? 7.762 -4.938 -6.734 1 98.62 160 GLU B C 1
ATOM 6128 O O . GLU B 1 160 ? 8.922 -4.602 -6.48 1 98.62 160 GLU B O 1
ATOM 6133 N N . ALA B 1 161 ? 7.488 -6.09 -7.105 1 98.75 161 ALA B N 1
ATOM 6134 C CA . ALA B 1 161 ? 8.398 -7.121 -7.602 1 98.75 161 ALA B CA 1
ATOM 6135 C C . ALA B 1 161 ? 7.645 -8.172 -8.406 1 98.75 161 ALA B C 1
ATOM 6137 O O . ALA B 1 161 ? 6.496 -8.492 -8.102 1 98.75 161 ALA B O 1
ATOM 6138 N N . LEU B 1 162 ? 8.289 -8.695 -9.445 1 98.75 162 LEU B N 1
ATOM 6139 C CA . LEU B 1 162 ? 7.617 -9.664 -10.297 1 98.75 162 LEU B CA 1
ATOM 6140 C C . LEU B 1 162 ? 8.352 -11.008 -10.281 1 98.75 162 LEU B C 1
ATOM 6142 O O . LEU B 1 162 ? 9.586 -11.047 -10.359 1 98.75 162 LEU B O 1
ATOM 6146 N N . HIS B 1 163 ? 7.594 -12.008 -10.164 1 98.38 163 HIS B N 1
ATOM 6147 C CA . HIS B 1 163 ? 8.078 -13.375 -10.32 1 98.38 163 HIS B CA 1
ATOM 6148 C C . HIS B 1 163 ? 7.535 -14.008 -11.602 1 98.38 163 HIS B C 1
ATOM 6150 O O . HIS B 1 163 ? 6.383 -13.781 -11.969 1 98.38 163 HIS B O 1
ATOM 6156 N N . PHE B 1 164 ? 8.367 -14.805 -12.203 1 97.94 164 PHE B N 1
ATOM 6157 C CA . PHE B 1 164 ? 8.047 -15.453 -13.469 1 97.94 164 PHE B CA 1
ATOM 6158 C C . PHE B 1 164 ? 8.047 -16.969 -13.32 1 97.94 164 PHE B C 1
ATOM 6160 O O . PHE B 1 164 ? 9.086 -17.609 -13.438 1 97.94 164 PHE B O 1
ATOM 6167 N N . HIS B 1 165 ? 6.883 -17.484 -13.109 1 96.19 165 HIS B N 1
ATOM 6168 C CA . HIS B 1 165 ? 6.719 -18.922 -12.867 1 96.19 165 HIS B CA 1
ATOM 6169 C C . HIS B 1 165 ? 7.367 -19.75 -13.977 1 96.19 165 HIS B C 1
ATOM 6171 O O . HIS B 1 165 ? 7.293 -19.375 -15.148 1 96.19 165 HIS B O 1
ATOM 6177 N N . GLY B 1 166 ? 7.918 -20.844 -13.531 1 93.81 166 GLY B N 1
ATOM 6178 C CA . GLY B 1 166 ? 8.422 -21.828 -14.477 1 93.81 166 GLY B CA 1
ATOM 6179 C C . GLY B 1 166 ? 9.805 -21.5 -15.008 1 93.81 166 GLY B C 1
ATOM 6180 O O . GLY B 1 166 ? 10.5 -22.391 -15.516 1 93.81 166 GLY B O 1
ATOM 6181 N N . MET B 1 167 ? 10.141 -20.25 -14.93 1 95.31 167 MET B N 1
ATOM 6182 C CA . MET B 1 167 ? 11.484 -19.875 -15.367 1 95.31 167 MET B CA 1
ATOM 6183 C C . MET B 1 167 ? 12.523 -20.25 -14.312 1 95.31 167 MET B C 1
ATOM 6185 O O . MET B 1 167 ? 12.438 -19.797 -13.172 1 95.31 167 MET B O 1
ATOM 6189 N N . ALA B 1 168 ? 13.477 -21 -14.695 1 95.19 168 ALA B N 1
ATOM 6190 C CA . ALA B 1 168 ? 14.484 -21.484 -13.766 1 95.19 168 ALA B CA 1
ATOM 6191 C C . ALA B 1 168 ? 15.438 -20.375 -13.344 1 95.19 168 ALA B C 1
ATOM 6193 O O . ALA B 1 168 ? 16.062 -20.438 -12.289 1 95.19 168 ALA B O 1
ATOM 6194 N N . MET B 1 169 ? 15.586 -19.391 -14.203 1 97.25 169 MET B N 1
ATOM 6195 C CA . MET B 1 169 ? 16.453 -18.25 -13.945 1 97.25 169 MET B CA 1
ATOM 6196 C C . MET B 1 169 ? 17.906 -18.703 -13.781 1 97.25 169 MET B C 1
ATOM 6198 O O . MET B 1 169 ? 18.656 -18.141 -12.969 1 97.25 169 MET B O 1
ATOM 6202 N N . THR B 1 170 ? 18.281 -19.797 -14.398 1 96.38 170 THR B N 1
ATOM 6203 C CA . THR B 1 170 ? 19.672 -20.25 -14.344 1 96.38 170 THR B CA 1
ATOM 6204 C C . THR B 1 170 ? 20.609 -19.188 -14.906 1 96.38 170 THR B C 1
ATOM 6206 O O . THR B 1 170 ? 20.453 -18.766 -16.062 1 96.38 170 THR B O 1
ATOM 6209 N N . GLY B 1 171 ? 21.531 -18.766 -14.094 1 96.75 171 GLY B N 1
ATOM 6210 C CA . GLY B 1 171 ? 22.438 -17.703 -14.492 1 96.75 171 GLY B CA 1
ATOM 6211 C C . GLY B 1 171 ? 21.844 -16.312 -14.297 1 96.75 171 GLY B C 1
ATOM 6212 O O . GLY B 1 171 ? 22.531 -15.305 -14.492 1 96.75 171 GLY B O 1
ATOM 6213 N N . TYR B 1 172 ? 20.594 -16.25 -13.961 1 97.81 172 TYR B N 1
ATOM 6214 C CA . TYR B 1 172 ? 19.859 -15.008 -13.766 1 97.81 172 TYR B CA 1
ATOM 6215 C C . TYR B 1 172 ? 19.141 -15.008 -12.422 1 97.81 172 TYR B C 1
ATOM 6217 O O . TYR B 1 172 ? 18.016 -14.508 -12.32 1 97.81 172 TYR B O 1
ATOM 6225 N N . GLN B 1 173 ? 19.797 -15.5 -11.438 1 98.06 173 GLN B N 1
ATOM 6226 C CA . GLN B 1 173 ? 19.172 -15.734 -10.141 1 98.06 173 GLN B CA 1
ATOM 6227 C C . GLN B 1 173 ? 18.641 -14.438 -9.539 1 98.06 173 GLN B C 1
ATOM 6229 O O . GLN B 1 173 ? 17.609 -14.43 -8.875 1 98.06 173 GLN B O 1
ATOM 6234 N N . TYR B 1 174 ? 19.281 -13.328 -9.805 1 98.31 174 TYR B N 1
ATOM 6235 C CA . TYR B 1 174 ? 18.969 -12.047 -9.18 1 98.31 174 TYR B CA 1
ATOM 6236 C C . TYR B 1 174 ? 17.641 -11.508 -9.68 1 98.31 174 TYR B C 1
ATOM 6238 O O . TYR B 1 174 ? 17.078 -10.562 -9.102 1 98.31 174 TYR B O 1
ATOM 6246 N N . TYR B 1 175 ? 17.047 -12.164 -10.711 1 98.44 175 TYR B N 1
ATOM 6247 C CA . TYR B 1 175 ? 15.844 -11.648 -11.359 1 98.44 175 TYR B CA 1
ATOM 6248 C C . TYR B 1 175 ? 14.656 -12.578 -11.125 1 98.44 175 TYR B C 1
ATOM 6250 O O . TYR B 1 175 ? 13.672 -12.539 -11.875 1 98.44 175 TYR B O 1
ATOM 6258 N N . ASP B 1 176 ? 14.805 -13.422 -10.078 1 98.38 176 ASP B N 1
ATOM 6259 C CA . ASP B 1 176 ? 13.703 -14.305 -9.703 1 98.38 176 ASP B CA 1
ATOM 6260 C C . ASP B 1 176 ? 12.508 -13.508 -9.188 1 98.38 176 ASP B C 1
ATOM 6262 O O . ASP B 1 176 ? 11.359 -13.945 -9.312 1 98.38 176 ASP B O 1
ATOM 6266 N N . GLY B 1 177 ? 12.773 -12.406 -8.531 1 98.31 177 GLY B N 1
ATOM 6267 C CA . GLY B 1 177 ? 11.703 -11.461 -8.219 1 98.31 177 GLY B CA 1
ATOM 6268 C C . GLY B 1 177 ? 11.125 -11.656 -6.832 1 98.31 177 GLY B C 1
ATOM 6269 O O . GLY B 1 177 ? 9.938 -11.406 -6.605 1 98.31 177 GLY B O 1
ATOM 6270 N N . VAL B 1 178 ? 11.891 -12.133 -5.816 1 97.75 178 VAL B N 1
ATOM 6271 C CA . VAL B 1 178 ? 11.391 -12.312 -4.457 1 97.75 178 VAL B CA 1
ATOM 6272 C C . VAL B 1 178 ? 12 -11.242 -3.545 1 97.75 178 VAL B C 1
ATOM 6274 O O . VAL B 1 178 ? 13.164 -11.359 -3.143 1 97.75 178 VAL B O 1
ATOM 6277 N N . PRO B 1 179 ? 11.203 -10.297 -3.102 1 96.94 179 PRO B N 1
ATOM 6278 C CA . PRO B 1 179 ? 11.75 -9.273 -2.205 1 96.94 179 PRO B CA 1
ATOM 6279 C C . PRO B 1 179 ? 12.391 -9.859 -0.953 1 96.94 179 PRO B C 1
ATOM 6281 O O . PRO B 1 179 ? 11.836 -10.781 -0.347 1 96.94 179 PRO B O 1
ATOM 6284 N N . PHE B 1 180 ? 13.656 -9.344 -0.636 1 95.44 180 PHE B N 1
ATOM 6285 C CA . PHE B 1 180 ? 14.398 -9.648 0.58 1 95.44 180 PHE B CA 1
ATOM 6286 C C . PHE B 1 180 ? 14.984 -11.055 0.523 1 95.44 180 PHE B C 1
ATOM 6288 O O . PHE B 1 180 ? 15.555 -11.539 1.504 1 95.44 180 PHE B O 1
ATOM 6295 N N . LEU B 1 181 ? 14.797 -11.734 -0.595 1 95.62 181 LEU B N 1
ATOM 6296 C CA . LEU B 1 181 ? 15.477 -13.016 -0.787 1 95.62 181 LEU B CA 1
ATOM 6297 C C . LEU B 1 181 ? 16.438 -12.953 -1.974 1 95.62 181 LEU B C 1
ATOM 6299 O O . LEU B 1 181 ? 17.625 -13.25 -1.837 1 95.62 181 LEU B O 1
ATOM 6303 N N . THR B 1 182 ? 15.922 -12.531 -3.115 1 97.56 182 THR B N 1
ATOM 6304 C CA . THR B 1 182 ? 16.766 -12.461 -4.305 1 97.56 182 THR B CA 1
ATOM 6305 C C . THR B 1 182 ? 17.016 -11.008 -4.703 1 97.56 182 THR B C 1
ATOM 6307 O O . THR B 1 182 ? 17.953 -10.719 -5.457 1 97.56 182 THR B O 1
ATOM 6310 N N . GLN B 1 183 ? 16.203 -10.117 -4.277 1 98 183 GLN B N 1
ATOM 6311 C CA . GLN B 1 183 ? 16.297 -8.695 -4.586 1 98 183 GLN B CA 1
ATOM 6312 C C . GLN B 1 183 ? 15.656 -7.855 -3.486 1 98 183 GLN B C 1
ATOM 6314 O O . GLN B 1 183 ? 14.969 -8.383 -2.609 1 98 183 GLN B O 1
ATOM 6319 N N . CYS B 1 184 ? 15.891 -6.559 -3.521 1 97.94 184 CYS B N 1
ATOM 6320 C CA . CYS B 1 184 ? 15.102 -5.605 -2.744 1 97.94 184 CYS B CA 1
ATOM 6321 C C . CYS B 1 184 ? 13.797 -5.273 -3.455 1 97.94 184 CYS B C 1
ATOM 6323 O O . CYS B 1 184 ? 13.703 -5.383 -4.68 1 97.94 184 CYS B O 1
ATOM 6325 N N . PRO B 1 185 ? 12.766 -4.891 -2.666 1 98.25 185 PRO B N 1
ATOM 6326 C CA . PRO B 1 185 ? 11.562 -4.387 -3.336 1 98.25 185 PRO B CA 1
ATOM 6327 C C . PRO B 1 185 ? 11.852 -3.201 -4.25 1 98.25 185 PRO B C 1
ATOM 6329 O O . PRO B 1 185 ? 12.688 -2.355 -3.928 1 98.25 185 PRO B O 1
ATOM 6332 N N . VAL B 1 186 ? 11.148 -3.117 -5.324 1 98.56 186 VAL B N 1
ATOM 6333 C CA . VAL B 1 186 ? 11.359 -2.035 -6.285 1 98.56 186 VAL B CA 1
ATOM 6334 C C . VAL B 1 186 ? 10.578 -0.797 -5.84 1 98.56 186 VAL B C 1
ATOM 6336 O O . VAL B 1 186 ? 9.352 -0.822 -5.762 1 98.56 186 VAL B O 1
ATOM 6339 N N . LEU B 1 187 ? 11.305 0.24 -5.539 1 98.06 187 LEU B N 1
ATOM 6340 C CA . LEU B 1 187 ? 10.727 1.532 -5.184 1 98.06 187 LEU B CA 1
ATOM 6341 C C . LEU B 1 187 ? 10.227 2.264 -6.426 1 98.06 187 LEU B C 1
ATOM 6343 O O . LEU B 1 187 ? 10.453 1.813 -7.551 1 98.06 187 LEU B O 1
ATOM 6347 N N . PRO B 1 188 ? 9.422 3.312 -6.254 1 96.12 188 PRO B N 1
ATOM 6348 C CA . PRO B 1 188 ? 9 4.082 -7.426 1 96.12 188 PRO B CA 1
ATOM 6349 C C . PRO B 1 188 ? 10.172 4.516 -8.297 1 96.12 188 PRO B C 1
ATOM 6351 O O . PRO B 1 188 ? 10.859 5.488 -7.977 1 96.12 188 PRO B O 1
ATOM 6354 N N . SER B 1 189 ? 10.484 3.785 -9.195 1 96.5 189 SER B N 1
ATOM 6355 C CA . SER B 1 189 ? 11.547 3.832 -10.188 1 96.5 189 SER B CA 1
ATOM 6356 C C . SER B 1 189 ? 11.398 2.711 -11.211 1 96.5 189 SER B C 1
ATOM 6358 O O . SER B 1 189 ? 10.359 2.049 -11.273 1 96.5 189 SER B O 1
ATOM 6360 N N . THR B 1 190 ? 12.398 2.557 -12.047 1 97.69 190 THR B N 1
ATOM 6361 C CA . THR B 1 190 ? 12.375 1.476 -13.023 1 97.69 190 THR B CA 1
ATOM 6362 C C . THR B 1 190 ? 13.414 0.41 -12.68 1 97.69 190 THR B C 1
ATOM 6364 O O . THR B 1 190 ? 14.547 0.733 -12.328 1 97.69 190 THR B O 1
ATOM 6367 N N . PHE B 1 191 ? 12.984 -0.786 -12.641 1 98.75 191 PHE B N 1
ATOM 6368 C CA . PHE B 1 191 ? 13.852 -1.947 -12.461 1 98.75 191 PHE B CA 1
ATOM 6369 C C . PHE B 1 191 ? 13.766 -2.877 -13.664 1 98.75 191 PHE B C 1
ATOM 6371 O O . PHE B 1 191 ? 12.672 -3.273 -14.078 1 98.75 191 PHE B O 1
ATOM 6378 N N . ARG B 1 192 ? 14.93 -3.23 -14.266 1 98.62 192 ARG B N 1
ATOM 6379 C CA . ARG B 1 192 ? 14.945 -4.094 -15.445 1 98.62 192 ARG B CA 1
ATOM 6380 C C . ARG B 1 192 ? 15.164 -5.551 -15.055 1 98.62 192 ARG B C 1
ATOM 6382 O O . ARG B 1 192 ? 16.188 -5.902 -14.477 1 98.62 192 ARG B O 1
ATOM 6389 N N . TYR B 1 193 ? 14.195 -6.387 -15.344 1 98.81 193 TYR B N 1
ATOM 6390 C CA . TYR B 1 193 ? 14.352 -7.836 -15.305 1 98.81 193 TYR B CA 1
ATOM 6391 C C . TYR B 1 193 ? 14.898 -8.367 -16.625 1 98.81 193 TYR B C 1
ATOM 6393 O O . TYR B 1 193 ? 14.586 -7.824 -17.688 1 98.81 193 TYR B O 1
ATOM 6401 N N . GLN B 1 194 ? 15.594 -9.477 -16.5 1 98.19 194 GLN B N 1
ATOM 6402 C CA . GLN B 1 194 ? 16.016 -10.141 -17.719 1 98.19 194 GLN B CA 1
ATOM 6403 C C . GLN B 1 194 ? 16.344 -11.617 -17.469 1 98.19 194 GLN B C 1
ATOM 6405 O O . GLN B 1 194 ? 16.781 -11.977 -16.375 1 98.19 194 GLN B O 1
ATOM 6410 N N . PHE B 1 195 ? 16.109 -12.469 -18.453 1 98.12 195 PHE B N 1
ATOM 6411 C CA . PHE B 1 195 ? 16.438 -13.891 -18.406 1 98.12 195 PHE B CA 1
ATOM 6412 C C . PHE B 1 195 ? 16.312 -14.516 -19.797 1 98.12 195 PHE B C 1
ATOM 6414 O O . PHE B 1 195 ? 15.805 -13.883 -20.719 1 98.12 195 PHE B O 1
ATOM 6421 N N . LEU B 1 196 ? 16.781 -15.734 -19.922 1 97.62 196 LEU B N 1
ATOM 6422 C CA . LEU B 1 196 ? 16.625 -16.516 -21.141 1 97.62 196 LEU B CA 1
ATOM 6423 C C . LEU B 1 196 ? 15.43 -17.453 -21.031 1 97.62 196 LEU B C 1
ATOM 6425 O O . LEU B 1 196 ? 15.258 -18.141 -20.016 1 97.62 196 LEU B O 1
ATOM 6429 N N . ALA B 1 197 ? 14.633 -17.422 -22.078 1 96.75 197 ALA B N 1
ATOM 6430 C CA . ALA B 1 197 ? 13.477 -18.328 -22.109 1 96.75 197 ALA B CA 1
ATOM 6431 C C . ALA B 1 197 ? 13.891 -19.75 -22.438 1 96.75 197 ALA B C 1
ATOM 6433 O O . ALA B 1 197 ? 13.828 -20.172 -23.609 1 96.75 197 ALA B O 1
ATOM 6434 N N . THR B 1 198 ? 14.203 -20.5 -21.406 1 93.75 198 THR B N 1
ATOM 6435 C CA . THR B 1 198 ? 14.688 -21.844 -21.641 1 93.75 198 THR B CA 1
ATOM 6436 C C . THR B 1 198 ? 13.672 -22.875 -21.156 1 93.75 198 THR B C 1
ATOM 6438 O O . THR B 1 198 ? 13.805 -24.078 -21.438 1 93.75 198 THR B O 1
ATOM 6441 N N . CYS B 1 199 ? 12.727 -22.469 -20.453 1 93.12 199 CYS B N 1
ATOM 6442 C CA . CYS B 1 199 ? 11.688 -23.344 -19.922 1 93.12 199 CYS B CA 1
ATOM 6443 C C . CYS B 1 199 ? 10.414 -23.25 -20.766 1 93.12 199 CYS B C 1
ATOM 6445 O O . CYS B 1 199 ? 9.609 -22.328 -20.562 1 93.12 199 CYS B O 1
ATOM 6447 N N . ILE B 1 200 ? 10.18 -24.203 -21.531 1 92.5 200 ILE B N 1
ATOM 6448 C CA . ILE B 1 200 ? 9.07 -24.172 -22.469 1 92.5 200 ILE B CA 1
ATOM 6449 C C . ILE B 1 200 ? 7.754 -24.406 -21.734 1 92.5 200 ILE B C 1
ATOM 6451 O O . ILE B 1 200 ? 7.719 -25.109 -20.719 1 92.5 200 ILE B O 1
ATOM 6455 N N . GLY B 1 201 ? 6.699 -23.781 -22.25 1 92.56 201 GLY B N 1
ATOM 6456 C CA . GLY B 1 201 ? 5.395 -24.078 -21.688 1 92.56 201 GLY B CA 1
ATOM 6457 C C . GLY B 1 201 ? 4.551 -22.844 -21.453 1 92.56 201 GLY B C 1
ATOM 6458 O O . GLY B 1 201 ? 4.773 -21.812 -22.078 1 92.56 201 GLY B O 1
ATOM 6459 N N . THR B 1 202 ? 3.465 -23.047 -20.75 1 94.56 202 THR B N 1
ATOM 6460 C CA . THR B 1 202 ? 2.52 -22 -20.359 1 94.56 202 THR B CA 1
ATOM 6461 C C . THR B 1 202 ? 2.604 -21.734 -18.859 1 94.56 202 THR B C 1
ATOM 6463 O O . THR B 1 202 ? 2.447 -22.641 -18.047 1 94.56 202 THR B O 1
ATOM 6466 N N . TYR B 1 203 ? 2.889 -20.469 -18.594 1 95.75 203 TYR B N 1
ATOM 6467 C CA . TYR B 1 203 ? 3.111 -20.094 -17.203 1 95.75 203 TYR B CA 1
ATOM 6468 C C . TYR B 1 203 ? 2.439 -18.766 -16.875 1 95.75 203 TYR B C 1
ATOM 6470 O O . TYR B 1 203 ? 1.688 -18.234 -17.688 1 95.75 203 TYR B O 1
ATOM 6478 N N . LEU B 1 204 ? 2.609 -18.422 -15.578 1 96.12 204 LEU B N 1
ATOM 6479 C CA . LEU B 1 204 ? 2.102 -17.172 -15.031 1 96.12 204 LEU B CA 1
ATOM 6480 C C . LEU B 1 204 ? 3.244 -16.297 -14.523 1 96.12 204 LEU B C 1
ATOM 6482 O O . LEU B 1 204 ? 4.223 -16.812 -13.969 1 96.12 204 LEU B O 1
ATOM 6486 N N . TRP B 1 205 ? 3.211 -15 -14.844 1 97.88 205 TRP B N 1
ATOM 6487 C CA . TRP B 1 205 ? 3.973 -14.07 -14.023 1 97.88 205 TRP B CA 1
ATOM 6488 C C . TRP B 1 205 ? 3.055 -13.305 -13.07 1 97.88 205 TRP B C 1
ATOM 6490 O O . TRP B 1 205 ? 1.866 -13.133 -13.344 1 97.88 205 TRP B O 1
ATOM 6500 N N . HIS B 1 206 ? 3.543 -12.914 -11.953 1 98.19 206 HIS B N 1
ATOM 6501 C CA . HIS B 1 206 ? 2.719 -12.164 -11.008 1 98.19 206 HIS B CA 1
ATOM 6502 C C . HIS B 1 206 ? 3.58 -11.375 -10.023 1 98.19 206 HIS B C 1
ATOM 6504 O O . HIS B 1 206 ? 4.793 -11.586 -9.945 1 98.19 206 HIS B O 1
ATOM 6510 N N . SER B 1 207 ? 2.932 -10.461 -9.367 1 98.31 207 SER B N 1
ATOM 6511 C CA . SER B 1 207 ? 3.57 -9.742 -8.266 1 98.31 207 SER B CA 1
ATOM 6512 C C . SER B 1 207 ? 3.951 -10.695 -7.137 1 98.31 207 SER B C 1
ATOM 6514 O O . SER B 1 207 ? 3.195 -11.609 -6.805 1 98.31 207 SER B O 1
ATOM 6516 N N . HIS B 1 208 ? 5.074 -10.414 -6.535 1 97.69 208 HIS B N 1
ATOM 6517 C CA . HIS B 1 208 ? 5.5 -11.195 -5.375 1 97.69 208 HIS B CA 1
ATOM 6518 C C . HIS B 1 208 ? 5.648 -10.312 -4.141 1 97.69 208 HIS B C 1
ATOM 6520 O O . HIS B 1 208 ? 6.504 -10.57 -3.289 1 97.69 208 HIS B O 1
ATOM 6526 N N . VAL B 1 209 ? 4.855 -9.242 -4.094 1 96.12 209 VAL B N 1
ATOM 6527 C CA . VAL B 1 209 ? 4.914 -8.359 -2.934 1 96.12 209 VAL B CA 1
ATOM 6528 C C . VAL B 1 209 ? 3.512 -8.156 -2.365 1 96.12 209 VAL B C 1
ATOM 6530 O O . VAL B 1 209 ? 2.58 -7.82 -3.102 1 96.12 209 VAL B O 1
ATOM 6533 N N . GLY B 1 210 ? 3.408 -8.328 -1.095 1 95.38 210 GLY B N 1
ATOM 6534 C CA . GLY B 1 210 ? 2.143 -8.102 -0.419 1 95.38 210 GLY B CA 1
ATOM 6535 C C . GLY B 1 210 ? 0.984 -8.852 -1.047 1 95.38 210 GLY B C 1
ATOM 6536 O O . GLY B 1 210 ? 1.106 -10.031 -1.368 1 95.38 210 GLY B O 1
ATOM 6537 N N . VAL B 1 211 ? -0.141 -8.156 -1.181 1 95.88 211 VAL B N 1
ATOM 6538 C CA . VAL B 1 211 ? -1.347 -8.797 -1.694 1 95.88 211 VAL B CA 1
ATOM 6539 C C . VAL B 1 211 ? -1.586 -8.359 -3.139 1 95.88 211 VAL B C 1
ATOM 6541 O O . VAL B 1 211 ? -2.699 -8.492 -3.656 1 95.88 211 VAL B O 1
ATOM 6544 N N . HIS B 1 212 ? -0.54 -7.922 -3.787 1 97.06 212 HIS B N 1
ATOM 6545 C CA . HIS B 1 212 ? -0.683 -7.301 -5.102 1 97.06 212 HIS B CA 1
ATOM 6546 C C . HIS B 1 212 ? -1.046 -8.328 -6.16 1 97.06 212 HIS B C 1
ATOM 6548 O O . HIS B 1 212 ? -1.63 -7.988 -7.191 1 97.06 212 HIS B O 1
ATOM 6554 N N . ARG B 1 213 ? -0.745 -9.547 -5.969 1 95.75 213 ARG B N 1
ATOM 6555 C CA . ARG B 1 213 ? -0.922 -10.578 -6.977 1 95.75 213 ARG B CA 1
ATOM 6556 C C . ARG B 1 213 ? -2.396 -10.781 -7.309 1 95.75 213 ARG B C 1
ATOM 6558 O O . ARG B 1 213 ? -2.736 -11.375 -8.328 1 95.75 213 ARG B O 1
ATOM 6565 N N . VAL B 1 214 ? -3.275 -10.305 -6.52 1 93.62 214 VAL B N 1
ATOM 6566 C CA . VAL B 1 214 ? -4.703 -10.5 -6.754 1 93.62 214 VAL B CA 1
ATOM 6567 C C . VAL B 1 214 ? -5.117 -9.797 -8.047 1 93.62 214 VAL B C 1
ATOM 6569 O O . VAL B 1 214 ? -6.148 -10.117 -8.633 1 93.62 214 VAL B O 1
ATOM 6572 N N . SER B 1 215 ? -4.277 -8.82 -8.406 1 96.75 215 SER B N 1
ATOM 6573 C CA . SER B 1 215 ? -4.629 -8.125 -9.641 1 96.75 215 SER B CA 1
ATOM 6574 C C . SER B 1 215 ? -3.406 -7.918 -10.531 1 96.75 215 SER B C 1
ATOM 6576 O O . SER B 1 215 ? -3.525 -7.438 -11.656 1 96.75 215 SER B O 1
ATOM 6578 N N . ILE B 1 216 ? -2.258 -8.211 -10.078 1 98.25 216 ILE B N 1
ATOM 6579 C CA . ILE B 1 216 ? -1.039 -8.062 -10.867 1 98.25 216 ILE B CA 1
ATOM 6580 C C . ILE B 1 216 ? -0.519 -9.445 -11.273 1 98.25 216 ILE B C 1
ATOM 6582 O O . ILE B 1 216 ? 0.282 -10.047 -10.555 1 98.25 216 ILE B O 1
ATOM 6586 N N . PHE B 1 217 ? -0.904 -9.867 -12.438 1 98.31 217 PHE B N 1
ATOM 6587 C CA . PHE B 1 217 ? -0.508 -11.141 -13.016 1 98.31 217 PHE B CA 1
ATOM 6588 C C . PHE B 1 217 ? -0.735 -11.148 -14.523 1 98.31 217 PHE B C 1
ATOM 6590 O O . PHE B 1 217 ? -1.506 -10.336 -15.047 1 98.31 217 PHE B O 1
ATOM 6597 N N . GLY B 1 218 ? -0.086 -12.016 -15.188 1 98 218 GLY B N 1
ATOM 6598 C CA . GLY B 1 218 ? -0.214 -12.211 -16.625 1 98 218 GLY B CA 1
ATOM 6599 C C . GLY B 1 218 ? 0.376 -13.523 -17.109 1 98 218 GLY B C 1
ATOM 6600 O O . GLY B 1 218 ? 0.936 -14.289 -16.312 1 98 218 GLY B O 1
ATOM 6601 N N . SER B 1 219 ? 0.266 -13.789 -18.344 1 97.25 219 SER B N 1
ATOM 6602 C CA . SER B 1 219 ? 0.672 -15.078 -18.891 1 97.25 219 SER B CA 1
ATOM 6603 C C . SER B 1 219 ? 2.086 -15.023 -19.453 1 97.25 219 SER B C 1
ATOM 6605 O O . SER B 1 219 ? 2.547 -13.961 -19.891 1 97.25 219 SER B O 1
ATOM 6607 N N . ILE B 1 220 ? 2.717 -16.141 -19.359 1 97.31 220 ILE B N 1
ATOM 6608 C CA . ILE B 1 220 ? 3.963 -16.406 -20.062 1 97.31 220 ILE B CA 1
ATOM 6609 C C . ILE B 1 220 ? 3.807 -17.641 -20.938 1 97.31 220 ILE B C 1
ATOM 6611 O O . ILE B 1 220 ? 3.412 -18.703 -20.453 1 97.31 220 ILE B O 1
ATOM 6615 N N . VAL B 1 221 ? 4.078 -17.516 -22.188 1 96.44 221 VAL B N 1
ATOM 6616 C CA . VAL B 1 221 ? 4.086 -18.672 -23.078 1 96.44 221 VAL B CA 1
ATOM 6617 C C . VAL B 1 221 ? 5.426 -18.75 -23.812 1 96.44 221 VAL B C 1
ATOM 6619 O O . VAL B 1 221 ? 5.824 -17.812 -24.5 1 96.44 221 VAL B O 1
ATOM 6622 N N . VAL B 1 222 ? 6.086 -19.781 -23.609 1 96.19 222 VAL B N 1
ATOM 6623 C CA . VAL B 1 222 ? 7.324 -20.078 -24.328 1 96.19 222 VAL B CA 1
ATOM 6624 C C . VAL B 1 222 ? 7.086 -21.203 -25.344 1 96.19 222 VAL B C 1
ATOM 6626 O O . VAL B 1 222 ? 6.797 -22.328 -24.953 1 96.19 222 VAL B O 1
ATOM 6629 N N . ARG B 1 223 ? 7.266 -20.953 -26.594 1 95.38 223 ARG B N 1
ATOM 6630 C CA . ARG B 1 223 ? 6.961 -21.891 -27.656 1 95.38 223 ARG B CA 1
ATOM 6631 C C . ARG B 1 223 ? 8.234 -22.5 -28.234 1 95.38 223 ARG B C 1
ATOM 6633 O O . ARG B 1 223 ? 9.312 -21.906 -28.125 1 95.38 223 ARG B O 1
ATOM 6640 N N . LEU B 1 224 ? 8.016 -23.688 -28.875 1 93.44 224 LEU B N 1
ATOM 6641 C CA . LEU B 1 224 ? 9.07 -24.406 -29.578 1 93.44 224 LEU B CA 1
ATOM 6642 C C . LEU B 1 224 ? 8.898 -24.281 -31.094 1 93.44 224 LEU B C 1
ATOM 6644 O O . LEU B 1 224 ? 7.777 -24.156 -31.578 1 93.44 224 LEU B O 1
ATOM 6648 N N . PRO B 1 225 ? 10.055 -24.297 -31.703 1 91.88 225 PRO B N 1
ATOM 6649 C CA . PRO B 1 225 ? 9.914 -24.359 -33.156 1 91.88 225 PRO B CA 1
ATOM 6650 C C . PRO B 1 225 ? 9.195 -25.625 -33.625 1 91.88 225 PRO B C 1
ATOM 6652 O O . PRO B 1 225 ? 8.359 -25.562 -34.531 1 91.88 225 PRO B O 1
ATOM 6655 N N . GLU B 1 226 ? 9.562 -26.672 -32.969 1 90.38 226 GLU B N 1
ATOM 6656 C CA . GLU B 1 226 ? 8.906 -27.938 -33.25 1 90.38 226 GLU B CA 1
ATOM 6657 C C . GLU B 1 226 ? 8.211 -28.5 -32.031 1 90.38 226 GLU B C 1
ATOM 6659 O O . GLU B 1 226 ? 8.844 -29.156 -31.203 1 90.38 226 GLU B O 1
ATOM 6664 N N . ASP B 1 227 ? 6.941 -28.391 -32.062 1 89.31 227 ASP B N 1
ATOM 6665 C CA . ASP B 1 227 ? 6.152 -28.906 -30.969 1 89.31 227 ASP B CA 1
ATOM 6666 C C . ASP B 1 227 ? 5.973 -30.422 -31.078 1 89.31 227 ASP B C 1
ATOM 6668 O O . ASP B 1 227 ? 5.5 -30.922 -32.094 1 89.31 227 ASP B O 1
ATOM 6672 N N . PRO B 1 228 ? 6.344 -31.094 -30.016 1 89.12 228 PRO B N 1
ATOM 6673 C CA . PRO B 1 228 ? 6.164 -32.562 -30.078 1 89.12 228 PRO B CA 1
ATOM 6674 C C . PRO B 1 228 ? 4.703 -32.969 -30.234 1 89.12 228 PRO B C 1
ATOM 6676 O O . PRO B 1 228 ? 4.414 -34.062 -30.672 1 89.12 228 PRO B O 1
ATOM 6679 N N . HIS B 1 229 ? 3.812 -32.062 -29.875 1 90.62 229 HIS B N 1
ATOM 6680 C CA . HIS B 1 229 ? 2.389 -32.375 -29.984 1 90.62 229 HIS B CA 1
ATOM 6681 C C . HIS B 1 229 ? 1.793 -31.766 -31.25 1 90.62 229 HIS B C 1
ATOM 6683 O O . HIS B 1 229 ? 0.57 -31.672 -31.375 1 90.62 229 HIS B O 1
ATOM 6689 N N . ARG B 1 230 ? 2.578 -31.422 -32.156 1 89.75 230 ARG B N 1
ATOM 6690 C CA . ARG B 1 230 ? 2.127 -30.672 -33.312 1 89.75 230 ARG B CA 1
ATOM 6691 C C . ARG B 1 230 ? 1.017 -31.422 -34.031 1 89.75 230 ARG B C 1
ATOM 6693 O O . ARG B 1 230 ? 0.108 -30.812 -34.594 1 89.75 230 ARG B O 1
ATOM 6700 N N . GLY B 1 231 ? 0.99 -32.688 -34 1 91.12 231 GLY B N 1
ATOM 6701 C CA . GLY B 1 231 ? 0.014 -33.5 -34.719 1 91.12 231 GLY B CA 1
ATOM 6702 C C . GLY B 1 231 ? -1.346 -33.5 -34.062 1 91.12 231 GLY B C 1
ATOM 6703 O O . GLY B 1 231 ? -2.34 -33.906 -34.656 1 91.12 231 GLY B O 1
ATOM 6704 N N . LEU B 1 232 ? -1.438 -32.938 -32.875 1 92.44 232 LEU B N 1
ATOM 6705 C CA . LEU B 1 232 ? -2.662 -33.062 -32.094 1 92.44 232 LEU B CA 1
ATOM 6706 C C . LEU B 1 232 ? -3.553 -31.844 -32.281 1 92.44 232 LEU B C 1
ATOM 6708 O O . LEU B 1 232 ? -4.719 -31.844 -31.891 1 92.44 232 LEU B O 1
ATOM 6712 N N . TYR B 1 233 ? -3.061 -30.812 -32.938 1 93.19 233 TYR B N 1
ATOM 6713 C CA . TYR B 1 233 ? -3.865 -29.625 -33.156 1 93.19 233 TYR B CA 1
ATOM 6714 C C . TYR B 1 233 ? -3.531 -28.984 -34.5 1 93.19 233 TYR B C 1
ATOM 6716 O O . TYR B 1 233 ? -2.475 -29.266 -35.094 1 93.19 233 TYR B O 1
ATOM 6724 N N . ASP B 1 234 ? -4.465 -28.078 -34.938 1 94.5 234 ASP B N 1
ATOM 6725 C CA . ASP B 1 234 ? -4.305 -27.375 -36.219 1 94.5 234 ASP B CA 1
ATOM 6726 C C . ASP B 1 234 ? -3.875 -25.922 -36 1 94.5 234 ASP B C 1
ATOM 6728 O O . ASP B 1 234 ? -3.195 -25.344 -36.844 1 94.5 234 ASP B O 1
ATOM 6732 N N . GLN B 1 235 ? -4.332 -25.391 -34.812 1 93.06 235 GLN B N 1
ATOM 6733 C CA . GLN B 1 235 ? -4.062 -23.969 -34.562 1 93.06 235 GLN B CA 1
ATOM 6734 C C . GLN B 1 235 ? -3.578 -23.75 -33.125 1 93.06 235 GLN B C 1
ATOM 6736 O O . GLN B 1 235 ? -4.102 -24.359 -32.188 1 93.06 235 GLN B O 1
ATOM 6741 N N . ASP B 1 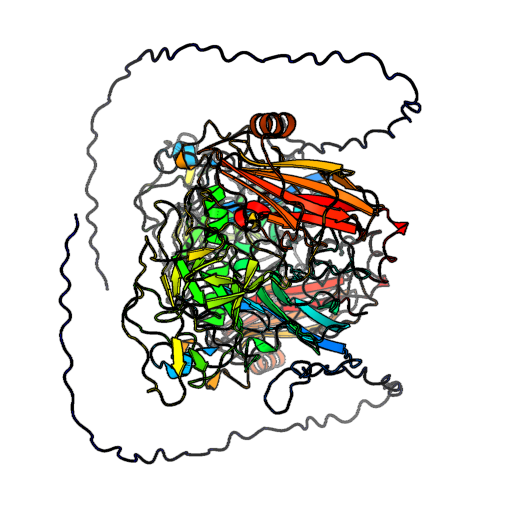236 ? -2.564 -22.984 -33 1 93.31 236 ASP B N 1
ATOM 6742 C CA . ASP B 1 236 ? -2.08 -22.453 -31.75 1 93.31 236 ASP B CA 1
ATOM 6743 C C . ASP B 1 236 ? -2.035 -20.922 -31.766 1 93.31 236 ASP B C 1
ATOM 6745 O O . ASP B 1 236 ? -0.976 -20.328 -31.984 1 93.31 236 ASP B O 1
ATOM 6749 N N . LEU B 1 237 ? -3.164 -20.328 -31.422 1 93.12 237 LEU B N 1
ATOM 6750 C CA . LEU B 1 237 ? -3.316 -18.891 -31.609 1 93.12 237 LEU B CA 1
ATOM 6751 C C . LEU B 1 237 ? -2.871 -18.141 -30.359 1 93.12 237 LEU B C 1
ATOM 6753 O O . LEU B 1 237 ? -3.109 -18.594 -29.234 1 93.12 237 LEU B O 1
ATOM 6757 N N . TYR B 1 238 ? -2.262 -17 -30.562 1 93.25 238 TYR B N 1
ATOM 6758 C CA . TYR B 1 238 ? -1.743 -16.203 -29.453 1 93.25 238 TYR B CA 1
ATOM 6759 C C . TYR B 1 238 ? -2.871 -15.734 -28.547 1 93.25 238 TYR B C 1
ATOM 6761 O O . TYR B 1 238 ? -2.672 -15.539 -27.344 1 93.25 238 TYR B O 1
ATOM 6769 N N . GLU B 1 239 ? -4.039 -15.57 -29.078 1 91.81 239 GLU B N 1
ATOM 6770 C CA . GLU B 1 239 ? -5.172 -15.016 -28.344 1 91.81 239 GLU B CA 1
ATOM 6771 C C . GLU B 1 239 ? -5.887 -16.094 -27.547 1 91.81 239 GLU B C 1
ATOM 6773 O O . GLU B 1 239 ? -6.73 -15.797 -26.688 1 91.81 239 GLU B O 1
ATOM 6778 N N . HIS B 1 240 ? -5.477 -17.344 -27.781 1 93.5 240 HIS B N 1
ATOM 6779 C CA . HIS B 1 240 ? -6.172 -18.422 -27.094 1 93.5 240 HIS B CA 1
ATOM 6780 C C . HIS B 1 240 ? -5.504 -18.781 -25.781 1 93.5 240 HIS B C 1
ATOM 6782 O O . HIS B 1 240 ? -5.215 -19.938 -25.5 1 93.5 240 HIS B O 1
ATOM 6788 N N . VAL B 1 241 ? -5.234 -17.812 -24.953 1 95.31 241 VAL B N 1
ATOM 6789 C CA . VAL B 1 241 ? -4.773 -17.922 -23.578 1 95.31 241 VAL B CA 1
ATOM 6790 C C . VAL B 1 241 ? -5.844 -17.375 -22.625 1 95.31 241 VAL B C 1
ATOM 6792 O O . VAL B 1 241 ? -6.176 -16.188 -22.672 1 95.31 241 VAL B O 1
ATOM 6795 N N . LEU B 1 242 ? -6.418 -18.203 -21.844 1 96.06 242 LEU B N 1
ATOM 6796 C CA . LEU B 1 242 ? -7.445 -17.812 -20.891 1 96.06 242 LEU B CA 1
ATOM 6797 C C . LEU B 1 242 ? -6.883 -17.781 -19.469 1 96.06 242 LEU B C 1
ATOM 6799 O O . LEU B 1 242 ? -6.508 -18.828 -18.922 1 96.06 242 LEU B O 1
ATOM 6803 N N . VAL B 1 243 ? -6.793 -16.641 -18.938 1 96.81 243 VAL B N 1
ATOM 6804 C CA . VAL B 1 243 ? -6.367 -16.453 -17.547 1 96.81 243 VAL B CA 1
ATOM 6805 C C . VAL B 1 243 ? -7.59 -16.281 -16.656 1 96.81 243 VAL B C 1
ATOM 6807 O O . VAL B 1 243 ? -8.359 -15.328 -16.812 1 96.81 243 VAL B O 1
ATOM 6810 N N . LEU B 1 244 ? -7.742 -17.234 -15.797 1 95.31 244 LEU B N 1
ATOM 6811 C CA . LEU B 1 244 ? -8.812 -17.172 -14.805 1 95.31 244 LEU B CA 1
ATOM 6812 C C . LEU B 1 244 ? -8.305 -16.562 -13.5 1 95.31 244 LEU B C 1
ATOM 6814 O O . LEU B 1 244 ? -7.133 -16.703 -13.156 1 95.31 244 LEU B O 1
ATOM 6818 N N . SER B 1 245 ? -9.195 -15.859 -12.82 1 95.38 245 SER B N 1
ATOM 6819 C CA . SER B 1 245 ? -8.836 -15.297 -11.523 1 95.38 245 SER B CA 1
ATOM 6820 C C . SER B 1 245 ? -10.047 -15.188 -10.609 1 95.38 245 SER B C 1
ATOM 6822 O O . SER B 1 245 ? -11.172 -15 -11.078 1 95.38 245 SER B O 1
ATOM 6824 N N . ASP B 1 246 ? -9.812 -15.375 -9.32 1 93.44 246 ASP B N 1
ATOM 6825 C CA . ASP B 1 246 ? -10.867 -15.086 -8.352 1 93.44 246 ASP B CA 1
ATOM 6826 C C . ASP B 1 246 ? -11.102 -13.578 -8.227 1 93.44 246 ASP B C 1
ATOM 6828 O O . ASP B 1 246 ? -10.227 -12.781 -8.562 1 93.44 246 ASP B O 1
ATOM 6832 N N . TRP B 1 247 ? -12.281 -13.25 -7.805 1 94.56 247 TRP B N 1
ATOM 6833 C CA . TRP B 1 247 ? -12.656 -11.836 -7.762 1 94.56 247 TRP B CA 1
ATOM 6834 C C . TRP B 1 247 ? -13.562 -11.547 -6.57 1 94.56 247 TRP B C 1
ATOM 6836 O O . TRP B 1 247 ? -14.398 -12.383 -6.203 1 94.56 247 TRP B O 1
ATOM 6846 N N . ASP B 1 248 ? -13.32 -10.414 -5.969 1 91.94 248 ASP B N 1
ATOM 6847 C CA . ASP B 1 248 ? -14.141 -9.93 -4.863 1 91.94 248 ASP B CA 1
ATOM 6848 C C . ASP B 1 248 ? -14.641 -8.516 -5.129 1 91.94 248 ASP B C 1
ATOM 6850 O O . ASP B 1 248 ? -14.086 -7.801 -5.965 1 91.94 248 ASP B O 1
ATOM 6854 N N . HIS B 1 249 ? -15.734 -8.211 -4.406 1 93.38 249 HIS B N 1
ATOM 6855 C CA . HIS B 1 249 ? -16.328 -6.891 -4.57 1 93.38 249 HIS B CA 1
ATOM 6856 C C . HIS B 1 249 ? -15.789 -5.906 -3.543 1 93.38 249 HIS B C 1
ATOM 6858 O O . HIS B 1 249 ? -16.156 -4.73 -3.545 1 93.38 249 HIS B O 1
ATOM 6864 N N . THR B 1 250 ? -14.953 -6.332 -2.705 1 93.12 250 THR B N 1
ATOM 6865 C CA . THR B 1 250 ? -14.266 -5.543 -1.686 1 93.12 250 THR B CA 1
ATOM 6866 C C . THR B 1 250 ? -12.766 -5.484 -1.962 1 93.12 250 THR B C 1
ATOM 6868 O O . THR B 1 250 ? -12.164 -6.488 -2.344 1 93.12 250 THR B O 1
ATOM 6871 N N . PRO B 1 251 ? -12.211 -4.234 -1.794 1 93.88 251 PRO B N 1
ATOM 6872 C CA . PRO B 1 251 ? -10.758 -4.18 -1.998 1 93.88 251 PRO B CA 1
ATOM 6873 C C . PRO B 1 251 ? -10.008 -5.211 -1.164 1 93.88 251 PRO B C 1
ATOM 6875 O O . PRO B 1 251 ? -10.359 -5.457 -0.008 1 93.88 251 PRO B O 1
ATOM 6878 N N . VAL B 1 252 ? -8.953 -5.711 -1.71 1 91.88 252 VAL B N 1
ATOM 6879 C CA . VAL B 1 252 ? -8.25 -6.859 -1.15 1 91.88 252 VAL B CA 1
ATOM 6880 C C . VAL B 1 252 ? -7.672 -6.496 0.214 1 91.88 252 VAL B C 1
ATOM 6882 O O . VAL B 1 252 ? -7.621 -7.332 1.119 1 91.88 252 VAL B O 1
ATOM 6885 N N . GLU B 1 253 ? -7.191 -5.273 0.433 1 92.94 253 GLU B N 1
ATOM 6886 C CA . GLU B 1 253 ? -6.617 -4.879 1.716 1 92.94 253 GLU B CA 1
ATOM 6887 C C . GLU B 1 253 ? -7.652 -4.961 2.834 1 92.94 253 GLU B C 1
ATOM 6889 O O . GLU B 1 253 ? -7.332 -5.363 3.955 1 92.94 253 GLU B O 1
ATOM 6894 N N . THR B 1 254 ? -8.883 -4.547 2.484 1 94.19 254 THR B N 1
ATOM 6895 C CA . THR B 1 254 ? -9.961 -4.605 3.463 1 94.19 254 THR B CA 1
ATOM 6896 C C . THR B 1 254 ? -10.258 -6.051 3.854 1 94.19 254 THR B C 1
ATOM 6898 O O . THR B 1 254 ? -10.391 -6.367 5.039 1 94.19 254 THR B O 1
ATOM 6901 N N . THR B 1 255 ? -10.305 -6.898 2.869 1 93.06 255 THR B N 1
ATOM 6902 C CA . THR B 1 255 ? -10.625 -8.297 3.119 1 93.06 255 THR B CA 1
ATOM 6903 C C . THR B 1 255 ? -9.477 -9 3.834 1 93.06 255 THR B C 1
ATOM 6905 O O . THR B 1 255 ? -9.695 -9.75 4.789 1 93.06 255 THR B O 1
ATOM 6908 N N . PHE B 1 256 ? -8.25 -8.789 3.447 1 94.5 256 PHE B N 1
ATOM 6909 C CA . PHE B 1 256 ? -7.078 -9.453 4 1 94.5 256 PHE B CA 1
ATOM 6910 C C . PHE B 1 256 ? -6.887 -9.086 5.465 1 94.5 256 PHE B C 1
ATOM 6912 O O . PHE B 1 256 ? -6.82 -9.961 6.328 1 94.5 256 PHE B O 1
ATOM 6919 N N . TRP B 1 257 ? -6.82 -7.82 5.75 1 94.94 257 TRP B N 1
ATOM 6920 C CA . TRP B 1 257 ? -6.578 -7.387 7.125 1 94.94 257 TRP B CA 1
ATOM 6921 C C . TRP B 1 257 ? -7.816 -7.602 7.988 1 94.94 257 TRP B C 1
ATOM 6923 O O . TRP B 1 257 ? -7.707 -7.855 9.188 1 94.94 257 TRP B O 1
ATOM 6933 N N . GLY B 1 258 ? -9.016 -7.492 7.375 1 94.81 258 GLY B N 1
ATOM 6934 C CA . GLY B 1 258 ? -10.242 -7.816 8.094 1 94.81 258 GLY B CA 1
ATOM 6935 C C . GLY B 1 258 ? -10.273 -9.25 8.594 1 94.81 258 GLY B C 1
ATOM 6936 O O . GLY B 1 258 ? -10.719 -9.508 9.711 1 94.81 258 GLY B O 1
ATOM 6937 N N . ASN B 1 259 ? -9.766 -10.109 7.766 1 92.12 259 ASN B N 1
ATOM 6938 C CA . ASN B 1 259 ? -9.672 -11.508 8.172 1 92.12 259 ASN B CA 1
ATOM 6939 C C . ASN B 1 259 ? -8.789 -11.68 9.398 1 92.12 259 ASN B C 1
ATOM 6941 O O . ASN B 1 259 ? -9.141 -12.406 10.328 1 92.12 259 ASN B O 1
ATOM 6945 N N . HIS B 1 260 ? -7.785 -10.992 9.477 1 92.56 260 HIS B N 1
ATOM 6946 C CA . HIS B 1 260 ? -6.766 -11.281 10.484 1 92.56 260 HIS B CA 1
ATOM 6947 C C . HIS B 1 260 ? -6.969 -10.43 11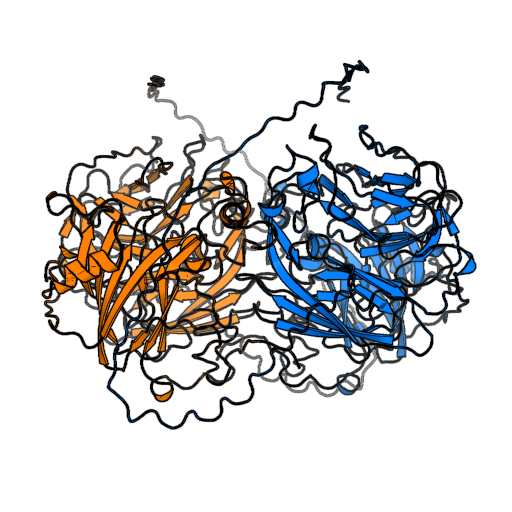.734 1 92.56 260 HIS B C 1
ATOM 6949 O O . HIS B 1 260 ? -6.629 -10.859 12.836 1 92.56 260 HIS B O 1
ATOM 6955 N N . HIS B 1 261 ? -7.531 -9.25 11.609 1 95 261 HIS B N 1
ATOM 6956 C CA . HIS B 1 261 ? -7.641 -8.359 12.766 1 95 261 HIS B CA 1
ATOM 6957 C C . HIS B 1 261 ? -9.031 -8.43 13.383 1 95 261 HIS B C 1
ATOM 6959 O O . HIS B 1 261 ? -9.203 -8.172 14.578 1 95 261 HIS B O 1
ATOM 6965 N N . VAL B 1 262 ? -10.07 -8.75 12.57 1 94.62 262 VAL B N 1
ATOM 6966 C CA . VAL B 1 262 ? -11.414 -8.633 13.133 1 94.62 262 VAL B CA 1
ATOM 6967 C C . VAL B 1 262 ? -12.219 -9.891 12.82 1 94.62 262 VAL B C 1
ATOM 6969 O O . VAL B 1 262 ? -13.414 -9.961 13.125 1 94.62 262 VAL B O 1
ATOM 6972 N N . GLY B 1 263 ? -11.672 -10.859 12.156 1 90.88 263 GLY B N 1
ATOM 6973 C CA . GLY B 1 263 ? -12.305 -12.148 11.953 1 90.88 263 GLY B CA 1
ATOM 6974 C C . GLY B 1 263 ? -13.352 -12.133 10.859 1 90.88 263 GLY B C 1
ATOM 6975 O O . GLY B 1 263 ? -14.312 -12.914 10.891 1 90.88 263 GLY B O 1
ATOM 6976 N N . ASN B 1 264 ? -13.195 -11.211 9.961 1 88.31 264 ASN B N 1
ATOM 6977 C CA . ASN B 1 264 ? -14.109 -11.133 8.828 1 88.31 264 ASN B CA 1
ATOM 6978 C C . ASN B 1 264 ? -13.648 -12.023 7.672 1 88.31 264 ASN B C 1
ATOM 6980 O O . ASN B 1 264 ? -13.328 -11.523 6.594 1 88.31 264 ASN B O 1
ATOM 6984 N N . PHE B 1 265 ? -13.734 -13.297 7.863 1 81.88 265 PHE B N 1
ATOM 6985 C CA . PHE B 1 265 ? -13.305 -14.242 6.84 1 81.88 265 PHE B CA 1
ATOM 6986 C C . PHE B 1 265 ? -14.234 -14.195 5.637 1 81.88 265 PHE B C 1
ATOM 6988 O O . PHE B 1 265 ? -15.461 -14.164 5.789 1 81.88 265 PHE B O 1
ATOM 6995 N N . ALA B 1 266 ? -13.617 -14.055 4.484 1 77.69 266 ALA B N 1
ATOM 6996 C CA . ALA B 1 266 ? -14.43 -14.008 3.27 1 77.69 266 ALA B CA 1
ATOM 6997 C C . ALA B 1 266 ? -13.766 -14.789 2.141 1 77.69 266 ALA B C 1
ATOM 6999 O O . ALA B 1 266 ? -12.539 -14.758 1.993 1 77.69 266 ALA B O 1
ATOM 7000 N N . PHE B 1 267 ? -14.484 -15.586 1.398 1 82.12 267 PHE B N 1
ATOM 7001 C CA . PHE B 1 267 ? -14.047 -16.234 0.166 1 82.12 267 PHE B CA 1
ATOM 7002 C C . PHE B 1 267 ? -14.352 -15.352 -1.041 1 82.12 267 PHE B C 1
ATOM 7004 O O . PHE B 1 267 ? -15.227 -14.484 -0.982 1 82.12 267 PHE B O 1
ATOM 7011 N N . PRO B 1 268 ? -13.57 -15.594 -2.094 1 86.88 268 PRO B N 1
ATOM 7012 C CA . PRO B 1 268 ? -13.883 -14.82 -3.297 1 86.88 268 PRO B CA 1
ATOM 7013 C C . PRO B 1 268 ? -15.344 -14.977 -3.73 1 86.88 268 PRO B C 1
ATOM 7015 O O . PRO B 1 268 ? -15.898 -16.078 -3.646 1 86.88 268 PRO B O 1
ATOM 7018 N N . LYS B 1 269 ? -15.914 -13.922 -4.277 1 88.62 269 LYS B N 1
ATOM 7019 C CA . LYS B 1 269 ? -17.344 -13.891 -4.594 1 88.62 269 LYS B CA 1
ATOM 7020 C C . LYS B 1 269 ? -17.594 -14.242 -6.059 1 88.62 269 LYS B C 1
ATOM 7022 O O . LYS B 1 269 ? -18.719 -14.547 -6.445 1 88.62 269 LYS B O 1
ATOM 7027 N N . ASN B 1 270 ? -16.531 -14.102 -6.836 1 91.88 270 ASN B N 1
ATOM 7028 C CA . ASN B 1 270 ? -16.703 -14.305 -8.273 1 91.88 270 ASN B CA 1
ATOM 7029 C C . ASN B 1 270 ? -15.406 -14.773 -8.93 1 91.88 270 ASN B C 1
ATOM 7031 O O . ASN B 1 270 ? -14.383 -14.93 -8.258 1 91.88 270 ASN B O 1
ATOM 7035 N N . ILE B 1 271 ? -15.516 -15.164 -10.188 1 93.06 271 ILE B N 1
ATOM 7036 C CA . ILE B 1 271 ? -14.398 -15.531 -11.055 1 93.06 271 ILE B CA 1
ATOM 7037 C C . ILE B 1 271 ? -14.398 -14.648 -12.297 1 93.06 271 ILE B C 1
ATOM 7039 O O . ILE B 1 271 ? -15.461 -14.25 -12.781 1 93.06 271 ILE B O 1
ATOM 7043 N N . LEU B 1 272 ? -13.227 -14.312 -12.719 1 96 272 LEU B N 1
ATOM 7044 C CA . LEU B 1 272 ? -13.078 -13.602 -13.984 1 96 272 LEU B CA 1
ATOM 7045 C C . LEU B 1 272 ? -12.289 -14.43 -14.984 1 96 272 LEU B C 1
ATOM 7047 O O . LEU B 1 272 ? -11.438 -15.234 -14.602 1 96 272 LEU B O 1
ATOM 7051 N N . ILE B 1 273 ? -12.641 -14.297 -16.203 1 96 273 ILE B N 1
ATOM 7052 C CA . ILE B 1 273 ? -11.883 -14.883 -17.297 1 96 273 ILE B CA 1
ATOM 7053 C C . ILE B 1 273 ? -11.336 -13.773 -18.203 1 96 273 ILE B C 1
ATOM 7055 O O . ILE B 1 273 ? -12.102 -13.062 -18.859 1 96 273 ILE B O 1
ATOM 7059 N N . ASN B 1 274 ? -10.055 -13.688 -18.219 1 96.88 274 ASN B N 1
ATOM 7060 C CA . ASN B 1 274 ? -9.375 -12.594 -18.891 1 96.88 274 ASN B CA 1
ATOM 7061 C C . ASN B 1 274 ? -9.945 -11.242 -18.484 1 96.88 274 ASN B C 1
ATOM 7063 O O . ASN B 1 274 ? -10.211 -10.383 -19.328 1 96.88 274 ASN B O 1
ATOM 7067 N N . GLY B 1 275 ? -10.203 -11.102 -17.203 1 96.69 275 GLY B N 1
ATOM 7068 C CA . GLY B 1 275 ? -10.609 -9.844 -16.609 1 96.69 275 GLY B CA 1
ATOM 7069 C C . GLY B 1 275 ? -12.094 -9.555 -16.797 1 96.69 275 GLY B C 1
ATOM 7070 O O . GLY B 1 275 ? -12.57 -8.477 -16.422 1 96.69 275 GLY B O 1
ATOM 7071 N N . LYS B 1 276 ? -12.852 -10.492 -17.359 1 96.44 276 LYS B N 1
ATOM 7072 C CA . LYS B 1 276 ? -14.266 -10.281 -17.656 1 96.44 276 LYS B CA 1
ATOM 7073 C C . LYS B 1 276 ? -15.141 -11.289 -16.922 1 96.44 276 LYS B C 1
ATOM 7075 O O . LYS B 1 276 ? -14.766 -12.453 -16.766 1 96.44 276 LYS B O 1
ATOM 7080 N N . GLY B 1 277 ? -16.266 -10.852 -16.516 1 94.38 277 GLY B N 1
ATOM 7081 C CA . GLY B 1 277 ? -17.266 -11.688 -15.875 1 94.38 277 GLY B CA 1
ATOM 7082 C C . GLY B 1 277 ? -18.578 -10.969 -15.617 1 94.38 277 GLY B C 1
ATOM 7083 O O . GLY B 1 277 ? -18.719 -9.797 -15.977 1 94.38 277 GLY B O 1
ATOM 7084 N N . ARG B 1 278 ? -19.547 -11.727 -15.141 1 93.69 278 ARG B N 1
ATOM 7085 C CA . ARG B 1 278 ? -20.844 -11.172 -14.766 1 93.69 278 ARG B CA 1
ATOM 7086 C C . ARG B 1 278 ? -21.125 -11.391 -13.281 1 93.69 278 ARG B C 1
ATOM 7088 O O . ARG B 1 278 ? -20.781 -12.438 -12.727 1 93.69 278 ARG B O 1
ATOM 7095 N N . ASP B 1 279 ? -21.609 -10.352 -12.672 1 91.12 279 ASP B N 1
ATOM 7096 C CA . ASP B 1 279 ? -22.125 -10.492 -11.305 1 91.12 279 ASP B CA 1
ATOM 7097 C C . ASP B 1 279 ? -23.484 -11.18 -11.297 1 91.12 279 ASP B C 1
ATOM 7099 O O . ASP B 1 279 ? -24.453 -10.641 -11.836 1 91.12 279 ASP B O 1
ATOM 7103 N N . PRO B 1 280 ? -23.562 -12.305 -10.703 1 83.12 280 PRO B N 1
ATOM 7104 C CA . PRO B 1 280 ? -24.844 -13.031 -10.719 1 83.12 280 PRO B CA 1
ATOM 7105 C C . PRO B 1 280 ? -25.969 -12.234 -10.062 1 83.12 280 PRO B C 1
ATOM 7107 O O . PRO B 1 280 ? -27.141 -12.531 -10.297 1 83.12 280 PRO B O 1
ATOM 7110 N N . ASN B 1 281 ? -25.578 -11.281 -9.266 1 86.88 281 ASN B N 1
ATOM 7111 C CA . ASN B 1 281 ? -26.594 -10.477 -8.586 1 86.88 281 ASN B CA 1
ATOM 7112 C C . ASN B 1 281 ? -26.984 -9.25 -9.391 1 86.88 281 ASN B C 1
ATOM 7114 O O . ASN B 1 281 ? -27.781 -8.43 -8.945 1 86.88 281 ASN B O 1
ATOM 7118 N N . SER B 1 282 ? -26.359 -9.117 -10.516 1 89.19 282 SER B N 1
ATOM 7119 C CA . SER B 1 282 ? -26.672 -7.992 -11.391 1 89.19 282 SER B CA 1
ATOM 7120 C C . SER B 1 282 ? -27.484 -8.445 -12.602 1 89.19 282 SER B C 1
ATOM 7122 O O . SER B 1 282 ? -27.312 -9.562 -13.086 1 89.19 282 SER B O 1
ATOM 7124 N N . GLU B 1 283 ? -28.391 -7.531 -13.07 1 88.12 283 GLU B N 1
ATOM 7125 C CA . GLU B 1 283 ? -29.203 -7.832 -14.25 1 88.12 283 GLU B CA 1
ATOM 7126 C C . GLU B 1 283 ? -28.469 -7.43 -15.531 1 88.12 283 GLU B C 1
ATOM 7128 O O . GLU B 1 283 ? -28.891 -7.793 -16.641 1 88.12 283 GLU B O 1
ATOM 7133 N N . VAL B 1 284 ? -27.375 -6.762 -15.328 1 90.94 284 VAL B N 1
ATOM 7134 C CA . VAL B 1 284 ? -26.641 -6.301 -16.5 1 90.94 284 VAL B CA 1
ATOM 7135 C C . VAL B 1 284 ? -25.812 -7.445 -17.078 1 90.94 284 VAL B C 1
ATOM 7137 O O . VAL B 1 284 ? -25.031 -8.078 -16.359 1 90.94 284 VAL B O 1
ATOM 7140 N N . LEU B 1 285 ? -25.984 -7.699 -18.312 1 92.31 285 LEU B N 1
ATOM 7141 C CA . LEU B 1 285 ? -25.234 -8.75 -19 1 92.31 285 LEU B CA 1
ATOM 7142 C C . LEU B 1 285 ? -23.984 -8.18 -19.656 1 92.31 285 LEU B C 1
ATOM 7144 O O . LEU B 1 285 ? -23.938 -7.973 -20.859 1 92.31 285 LEU B O 1
ATOM 7148 N N . LEU B 1 286 ? -23 -8.055 -18.875 1 95.38 286 LEU B N 1
ATOM 7149 C CA . LEU B 1 286 ? -21.734 -7.523 -19.359 1 95.38 286 LEU B CA 1
ATOM 7150 C C . LEU B 1 286 ? -21.094 -8.469 -20.359 1 95.38 286 LEU B C 1
ATOM 7152 O O . LEU B 1 286 ? -21.359 -9.672 -20.359 1 95.38 286 LEU B O 1
ATOM 7156 N N . PRO B 1 287 ? -20.266 -7.879 -21.25 1 93.75 287 PRO B N 1
ATOM 7157 C CA . PRO B 1 287 ? -19.578 -8.75 -22.219 1 93.75 287 PRO B CA 1
ATOM 7158 C C . PRO B 1 287 ? -18.672 -9.766 -21.547 1 93.75 287 PRO B C 1
ATOM 7160 O O . PRO B 1 287 ? -18 -9.445 -20.547 1 93.75 287 PRO B O 1
ATOM 7163 N N . LEU B 1 288 ? -18.688 -10.984 -22.062 1 93.75 288 LEU B N 1
ATOM 7164 C CA . LEU B 1 288 ? -17.828 -12.07 -21.625 1 93.75 288 LEU B CA 1
ATOM 7165 C C . LEU B 1 288 ? -16.656 -12.266 -22.578 1 93.75 288 LEU B C 1
ATOM 7167 O O . LEU B 1 288 ? -16.656 -11.727 -23.688 1 93.75 288 LEU B O 1
ATOM 7171 N N . GLU B 1 289 ? -15.617 -12.961 -22.062 1 94.5 289 GLU B N 1
ATOM 7172 C CA . GLU B 1 289 ? -14.555 -13.359 -22.984 1 94.5 289 GLU B CA 1
ATOM 7173 C C . GLU B 1 289 ? -15.094 -14.25 -24.109 1 94.5 289 GLU B C 1
ATOM 7175 O O . GLU B 1 289 ? -15.898 -15.148 -23.859 1 94.5 289 GLU B O 1
ATOM 7180 N N . VAL B 1 290 ? -14.719 -13.953 -25.328 1 92.88 290 VAL B N 1
ATOM 7181 C CA . VAL B 1 290 ? -15.148 -14.734 -26.484 1 92.88 290 VAL B CA 1
ATOM 7182 C C . VAL B 1 290 ? -13.93 -15.367 -27.156 1 92.88 290 VAL B C 1
ATOM 7184 O O . VAL B 1 290 ? -13 -14.664 -27.562 1 92.88 290 VAL B O 1
ATOM 7187 N N . VAL B 1 291 ? -13.984 -16.641 -27.234 1 92.94 291 VAL B N 1
ATOM 7188 C CA . VAL B 1 291 ? -12.984 -17.406 -27.984 1 92.94 291 VAL B CA 1
ATOM 7189 C C . VAL B 1 291 ? -13.547 -17.797 -29.344 1 92.94 291 VAL B C 1
ATOM 7191 O O . VAL B 1 291 ? -14.531 -18.547 -29.422 1 92.94 291 VAL B O 1
ATOM 7194 N N . ARG B 1 292 ? -12.898 -17.391 -30.344 1 92.19 292 ARG B N 1
ATOM 7195 C CA . ARG B 1 292 ? -13.391 -17.672 -31.688 1 92.19 292 ARG B CA 1
ATOM 7196 C C . ARG B 1 292 ? -12.625 -18.844 -32.312 1 92.19 292 ARG B C 1
ATOM 7198 O O . ARG B 1 292 ? -11.406 -18.938 -32.156 1 92.19 292 ARG B O 1
ATOM 7205 N N . VAL B 1 293 ? -13.422 -19.734 -32.938 1 92.81 293 VAL B N 1
ATOM 7206 C CA . VAL B 1 293 ? -12.812 -20.906 -33.562 1 92.81 293 VAL B CA 1
ATOM 7207 C C . VAL B 1 293 ? -13.516 -21.203 -34.875 1 92.81 293 VAL B C 1
ATOM 7209 O O . VAL B 1 293 ? -14.602 -20.688 -35.156 1 92.81 293 VAL B O 1
ATOM 7212 N N . LYS B 1 294 ? -12.805 -21.922 -35.719 1 93.5 294 LYS B N 1
ATOM 7213 C CA . LYS B 1 294 ? -13.375 -22.438 -36.969 1 93.5 294 LYS B CA 1
ATOM 7214 C C . LYS B 1 294 ? -13.836 -23.875 -36.812 1 93.5 294 LYS B C 1
ATOM 7216 O O . LYS B 1 294 ? -13.117 -24.703 -36.25 1 93.5 294 LYS B O 1
ATOM 7221 N N . PRO B 1 295 ? -15.094 -24.172 -37.375 1 89.94 295 PRO B N 1
ATOM 7222 C CA . PRO B 1 295 ? -15.555 -25.547 -37.281 1 89.94 295 PRO B CA 1
ATOM 7223 C C . PRO B 1 295 ? -14.609 -26.531 -37.969 1 89.94 295 PRO B C 1
ATOM 7225 O O . PRO B 1 295 ? -14.07 -26.234 -39.031 1 89.94 295 PRO B O 1
ATOM 7228 N N . GLY B 1 296 ? -14.359 -27.672 -37.344 1 90.38 296 GLY B N 1
ATOM 7229 C CA . GLY B 1 296 ? -13.578 -28.75 -37.938 1 90.38 296 GLY B CA 1
ATOM 7230 C C . GLY B 1 296 ? -12.102 -28.672 -37.594 1 90.38 296 GLY B C 1
ATOM 7231 O O . GLY B 1 296 ? -11.336 -29.578 -37.906 1 90.38 296 GLY B O 1
ATOM 7232 N N . LEU B 1 297 ? -11.703 -27.656 -37 1 93.19 297 LEU B N 1
ATOM 7233 C CA . LEU B 1 297 ? -10.297 -27.516 -36.625 1 93.19 297 LEU B CA 1
ATOM 7234 C C . LEU B 1 297 ? -10.078 -27.766 -35.156 1 93.19 297 LEU B C 1
ATOM 7236 O O . LEU B 1 297 ? -10.953 -27.469 -34.312 1 93.19 297 LEU B O 1
ATOM 7240 N N . ARG B 1 298 ? -8.898 -28.312 -34.812 1 92.44 298 ARG B N 1
ATOM 7241 C CA . ARG B 1 298 ? -8.469 -28.516 -33.438 1 92.44 298 ARG B CA 1
ATOM 7242 C C . ARG B 1 298 ? -7.57 -27.375 -32.969 1 92.44 298 ARG B C 1
ATOM 7244 O O . ARG B 1 298 ? -6.629 -27 -33.688 1 92.44 298 ARG B O 1
ATOM 7251 N N . TYR B 1 299 ? -7.902 -26.812 -31.797 1 93.75 299 TYR B N 1
ATOM 7252 C CA . TYR B 1 299 ? -7.168 -25.656 -31.297 1 93.75 299 TYR B CA 1
ATOM 7253 C C . TYR B 1 299 ? -6.434 -26 -30 1 93.75 299 TYR B C 1
ATOM 7255 O O . TYR B 1 299 ? -6.977 -26.688 -29.141 1 93.75 299 TYR B O 1
ATOM 7263 N N . ARG B 1 300 ? -5.211 -25.641 -29.953 1 93.69 300 ARG B N 1
ATOM 7264 C CA . ARG B 1 300 ? -4.535 -25.609 -28.656 1 93.69 300 ARG B CA 1
ATOM 7265 C C . ARG B 1 300 ? -5.012 -24.438 -27.812 1 93.69 300 ARG B C 1
ATOM 7267 O O . ARG B 1 300 ? -4.922 -23.281 -28.234 1 93.69 300 ARG B O 1
ATOM 7274 N N . MET B 1 301 ? -5.551 -24.719 -26.656 1 93.62 301 MET B N 1
ATOM 7275 C CA . MET B 1 301 ? -6.016 -23.703 -25.703 1 93.62 301 MET B CA 1
ATOM 7276 C C . MET B 1 301 ? -5.18 -23.734 -24.422 1 93.62 301 MET B C 1
ATOM 7278 O O . MET B 1 301 ? -4.766 -24.797 -23.969 1 93.62 301 MET B O 1
ATOM 7282 N N . ARG B 1 302 ? -4.914 -22.594 -23.922 1 94.94 302 ARG B N 1
ATOM 7283 C CA . ARG B 1 302 ? -4.117 -22.484 -22.703 1 94.94 302 ARG B CA 1
ATOM 7284 C C . ARG B 1 302 ? -4.934 -21.875 -21.562 1 94.94 302 ARG B C 1
ATOM 7286 O O . ARG B 1 302 ? -5.59 -20.844 -21.75 1 94.94 302 ARG B O 1
ATOM 7293 N N . PHE B 1 303 ? -4.938 -22.547 -20.438 1 94.81 303 PHE B N 1
ATOM 7294 C CA . PHE B 1 303 ? -5.656 -22.109 -19.25 1 94.81 303 PHE B CA 1
ATOM 7295 C C . PHE B 1 303 ? -4.691 -21.844 -18.109 1 94.81 303 PHE B C 1
ATOM 7297 O O . PHE B 1 303 ? -3.812 -22.656 -17.828 1 94.81 303 PHE B O 1
ATOM 7304 N N . ILE B 1 304 ? -4.824 -20.688 -17.531 1 96 304 ILE B N 1
ATOM 7305 C CA . ILE B 1 304 ? -3.973 -20.297 -16.406 1 96 304 ILE B CA 1
ATOM 7306 C C . ILE B 1 304 ? -4.836 -19.812 -15.242 1 96 304 ILE B C 1
ATOM 7308 O O . ILE B 1 304 ? -5.781 -19.047 -15.445 1 96 304 ILE B O 1
ATOM 7312 N N . ASP B 1 305 ? -4.574 -20.297 -14.086 1 94.38 305 ASP B N 1
ATOM 7313 C CA . ASP B 1 305 ? -5.211 -19.734 -12.898 1 94.38 305 ASP B CA 1
ATOM 7314 C C . ASP B 1 305 ? -4.344 -18.641 -12.281 1 94.38 305 ASP B C 1
ATOM 7316 O O . ASP B 1 305 ? -3.369 -18.922 -11.586 1 94.38 305 ASP B O 1
ATOM 7320 N N . GLY B 1 306 ? -4.738 -17.438 -12.469 1 93.5 306 GLY B N 1
ATOM 7321 C CA . GLY B 1 306 ? -4.027 -16.297 -11.906 1 93.5 306 GLY B CA 1
ATOM 7322 C C . GLY B 1 306 ? -4.566 -15.859 -10.562 1 93.5 306 GLY B C 1
ATOM 7323 O O . GLY B 1 306 ? -4.125 -14.852 -10.016 1 93.5 306 GLY B O 1
ATOM 7324 N N . GLY B 1 307 ? -5.438 -16.625 -10.008 1 91.31 307 GLY B N 1
ATOM 7325 C CA . GLY B 1 307 ? -6.07 -16.266 -8.75 1 91.31 307 GLY B CA 1
ATOM 7326 C C . GLY B 1 307 ? -5.133 -16.375 -7.559 1 91.31 307 GLY B C 1
ATOM 7327 O O . GLY B 1 307 ? -4.188 -17.172 -7.582 1 91.31 307 GLY B O 1
ATOM 7328 N N . GLY B 1 308 ? -5.398 -15.562 -6.516 1 89.75 308 GLY B N 1
ATOM 7329 C CA . GLY B 1 308 ? -4.59 -15.594 -5.309 1 89.75 308 GLY B CA 1
ATOM 7330 C C . GLY B 1 308 ? -5.344 -16.109 -4.098 1 89.75 308 GLY B C 1
ATOM 7331 O O . GLY B 1 308 ? -4.738 -16.438 -3.072 1 89.75 308 GLY B O 1
ATOM 7332 N N . GLY B 1 309 ? -6.629 -16.25 -4.227 1 88.19 309 GLY B N 1
ATOM 7333 C CA . GLY B 1 309 ? -7.453 -16.703 -3.119 1 88.19 309 GLY B CA 1
ATOM 7334 C C . GLY B 1 309 ? -7.73 -18.203 -3.156 1 88.19 309 GLY B C 1
ATOM 7335 O O . GLY B 1 309 ? -7.273 -18.891 -4.066 1 88.19 309 GLY B O 1
ATOM 7336 N N . ASP B 1 310 ? -8.32 -18.641 -2.1 1 86.56 310 ASP B N 1
ATOM 7337 C CA . ASP B 1 310 ? -8.719 -20.047 -2.039 1 86.56 310 ASP B CA 1
ATOM 7338 C C . ASP B 1 310 ? -9.992 -20.281 -2.852 1 86.56 310 ASP B C 1
ATOM 7340 O O . ASP B 1 310 ? -11.094 -20.297 -2.303 1 86.56 310 ASP B O 1
ATOM 7344 N N . CYS B 1 311 ? -9.742 -20.469 -4.078 1 86.75 311 CYS B N 1
ATOM 7345 C CA . CYS B 1 311 ? -10.82 -20.641 -5.039 1 86.75 311 CYS B CA 1
ATOM 7346 C C . CYS B 1 311 ? -10.438 -21.656 -6.109 1 86.75 311 CYS B C 1
ATOM 7348 O O . CYS B 1 311 ? -10.203 -21.297 -7.266 1 86.75 311 CYS B O 1
ATOM 7350 N N . PRO B 1 312 ? -10.414 -22.938 -5.758 1 86.88 312 PRO B N 1
ATOM 7351 C CA . PRO B 1 312 ? -10.195 -23.922 -6.824 1 86.88 312 PRO B CA 1
ATOM 7352 C C . PRO B 1 312 ? -11.211 -23.797 -7.957 1 86.88 312 PRO B C 1
ATOM 7354 O O . PRO B 1 312 ? -12.406 -23.641 -7.699 1 86.88 312 PRO B O 1
ATOM 7357 N N . MET B 1 313 ? -10.727 -23.891 -9.164 1 87.25 313 MET B N 1
ATOM 7358 C CA . MET B 1 313 ? -11.602 -23.672 -10.312 1 87.25 313 MET B CA 1
ATOM 7359 C C . MET B 1 313 ? -11.734 -24.938 -11.148 1 87.25 313 MET B C 1
ATOM 7361 O O . MET B 1 313 ? -10.734 -25.484 -11.625 1 87.25 313 MET B O 1
ATOM 7365 N N . ILE B 1 314 ? -12.922 -25.359 -11.32 1 87.19 314 ILE B N 1
ATOM 7366 C CA . ILE B 1 314 ? -13.219 -26.469 -12.203 1 87.19 314 ILE B CA 1
ATOM 7367 C C . ILE B 1 314 ? -13.531 -25.953 -13.609 1 87.19 314 ILE B C 1
ATOM 7369 O O . ILE B 1 314 ? -14.445 -25.141 -13.789 1 87.19 314 ILE B O 1
ATOM 7373 N N . VAL B 1 315 ? -12.789 -26.422 -14.57 1 88.38 315 VAL B N 1
ATOM 7374 C CA . VAL B 1 315 ? -12.938 -25.938 -15.945 1 88.38 315 VAL B CA 1
ATOM 7375 C C . VAL B 1 315 ? -13.523 -27.047 -16.812 1 88.38 315 VAL B C 1
ATOM 7377 O O . VAL B 1 315 ? -13.062 -28.203 -16.766 1 88.38 315 VAL B O 1
ATOM 7380 N N . SER B 1 316 ? -14.539 -26.75 -17.5 1 87.62 316 SER B N 1
ATOM 7381 C CA . SER B 1 316 ? -15.148 -27.625 -18.5 1 87.62 316 SER B CA 1
ATOM 7382 C C . SER B 1 316 ? -15.641 -26.828 -19.703 1 87.62 316 SER B C 1
ATOM 7384 O O . SER B 1 316 ? -15.766 -25.609 -19.641 1 87.62 316 SER B O 1
ATOM 7386 N N . VAL B 1 317 ? -15.797 -27.484 -20.812 1 85.81 317 VAL B N 1
ATOM 7387 C CA . VAL B 1 317 ? -16.344 -26.891 -22.016 1 85.81 317 VAL B CA 1
ATOM 7388 C C . VAL B 1 317 ? -17.641 -27.594 -22.422 1 85.81 317 VAL B C 1
ATOM 7390 O O . VAL B 1 317 ? -17.641 -28.812 -22.641 1 85.81 317 VAL B O 1
ATOM 7393 N N . ASP B 1 318 ? -18.688 -26.828 -22.547 1 81.62 318 ASP B N 1
ATOM 7394 C CA . ASP B 1 318 ? -19.984 -27.406 -22.875 1 81.62 318 ASP B CA 1
ATOM 7395 C C . ASP B 1 318 ? -19.938 -28.125 -24.219 1 81.62 318 ASP B C 1
ATOM 7397 O O . ASP B 1 318 ? -19.5 -27.562 -25.219 1 81.62 318 ASP B O 1
ATOM 7401 N N . GLY B 1 319 ? -20.406 -29.297 -24.156 1 80.88 319 GLY B N 1
ATOM 7402 C CA . GLY B 1 319 ? -20.562 -30.062 -25.391 1 80.88 319 GLY B CA 1
ATOM 7403 C C . GLY B 1 319 ? -19.234 -30.609 -25.906 1 80.88 319 GLY B C 1
ATOM 7404 O O . GLY B 1 319 ? -19.188 -31.156 -27.016 1 80.88 319 GLY B O 1
ATOM 7405 N N . HIS B 1 320 ? -18.188 -30.391 -25.219 1 84.75 320 HIS B N 1
ATOM 7406 C CA . HIS B 1 320 ? -16.891 -30.844 -25.688 1 84.75 320 HIS B CA 1
ATOM 7407 C C . HIS B 1 320 ? -16.125 -31.578 -24.578 1 84.75 320 HIS B C 1
ATOM 7409 O O . HIS B 1 320 ? -16.25 -31.234 -23.406 1 84.75 320 HIS B O 1
ATOM 7415 N N . ARG B 1 321 ? -15.367 -32.562 -25.016 1 89.56 321 ARG B N 1
ATOM 7416 C CA . ARG B 1 321 ? -14.273 -33.062 -24.203 1 89.56 321 ARG B CA 1
ATOM 7417 C C . ARG B 1 321 ? -12.953 -32.406 -24.594 1 89.56 321 ARG B C 1
ATOM 7419 O O . ARG B 1 321 ? -12.82 -31.891 -25.703 1 89.56 321 ARG B O 1
ATOM 7426 N N . MET B 1 322 ? -12.055 -32.438 -23.656 1 91.62 322 MET B N 1
ATOM 7427 C CA . MET B 1 322 ? -10.742 -31.828 -23.891 1 91.62 322 MET B CA 1
ATOM 7428 C C . MET B 1 322 ? -9.641 -32.875 -23.781 1 91.62 322 MET B C 1
ATOM 7430 O O . MET B 1 322 ? -9.828 -33.906 -23.141 1 91.62 322 MET B O 1
ATOM 7434 N N . THR B 1 323 ? -8.578 -32.594 -24.453 1 94.56 323 THR B N 1
ATOM 7435 C CA . THR B 1 323 ? -7.387 -33.438 -24.281 1 94.56 323 THR B CA 1
ATOM 7436 C C . THR B 1 323 ? -6.242 -32.594 -23.688 1 94.56 323 THR B C 1
ATOM 7438 O O . THR B 1 323 ? -5.758 -31.656 -24.312 1 94.56 323 THR B O 1
ATOM 7441 N N . ILE B 1 324 ? -5.828 -33 -22.484 1 94.31 324 ILE B N 1
ATOM 7442 C CA . ILE B 1 324 ? -4.684 -32.344 -21.859 1 94.31 324 ILE B CA 1
ATOM 7443 C C . ILE B 1 324 ? -3.393 -32.812 -22.531 1 94.31 324 ILE B C 1
ATOM 7445 O O . ILE B 1 324 ? -3.131 -34 -22.641 1 94.31 324 ILE B O 1
ATOM 7449 N N . ILE B 1 325 ? -2.578 -31.844 -22.969 1 93.56 325 ILE B N 1
ATOM 7450 C CA . ILE B 1 325 ? -1.332 -32.219 -23.641 1 93.56 325 ILE B CA 1
ATOM 7451 C C . ILE B 1 325 ? -0.15 -31.594 -22.906 1 93.56 325 ILE B C 1
ATOM 7453 O O . ILE B 1 325 ? 1.007 -31.812 -23.266 1 93.56 325 ILE B O 1
ATOM 7457 N N . GLY B 1 326 ? -0.448 -30.844 -21.906 1 91.62 326 GLY B N 1
ATOM 7458 C CA . GLY B 1 326 ? 0.595 -30.234 -21.094 1 91.62 326 GLY B CA 1
ATOM 7459 C C . GLY B 1 326 ? 0.07 -29.609 -19.812 1 91.62 326 GLY B C 1
ATOM 7460 O O . GLY B 1 326 ? -1.103 -29.234 -19.75 1 91.62 326 GLY B O 1
ATOM 7461 N N . MET B 1 327 ? 0.963 -29.516 -18.828 1 90.25 327 MET B N 1
ATOM 7462 C CA . MET B 1 327 ? 0.69 -28.844 -17.562 1 90.25 327 MET B CA 1
ATOM 7463 C C . MET B 1 327 ? 1.935 -28.141 -17.031 1 90.25 327 MET B C 1
ATOM 7465 O O . MET B 1 327 ? 3.006 -28.734 -16.953 1 90.25 327 MET B O 1
ATOM 7469 N N . ASP B 1 328 ? 1.826 -26.922 -16.656 1 85 328 ASP B N 1
ATOM 7470 C CA . ASP B 1 328 ? 2.883 -26.094 -16.078 1 85 328 ASP B CA 1
ATOM 7471 C C . ASP B 1 328 ? 4.152 -26.156 -16.922 1 85 328 ASP B C 1
ATOM 7473 O O . ASP B 1 328 ? 5.242 -26.391 -16.406 1 85 328 ASP B O 1
ATOM 7477 N N . GLY B 1 329 ? 4.039 -26.125 -18.203 1 71.25 329 GLY B N 1
ATOM 7478 C CA . GLY B 1 329 ? 5.172 -26.016 -19.109 1 71.25 329 GLY B CA 1
ATOM 7479 C C . GLY B 1 329 ? 5.758 -27.359 -19.5 1 71.25 329 GLY B C 1
ATOM 7480 O O . GLY B 1 329 ? 6.758 -27.422 -20.219 1 71.25 329 GLY B O 1
ATOM 7481 N N . THR B 1 330 ? 5.191 -28.375 -18.969 1 81.5 330 THR B N 1
ATOM 7482 C CA . THR B 1 330 ? 5.73 -29.688 -19.344 1 81.5 330 THR B CA 1
ATOM 7483 C C . THR B 1 330 ? 4.73 -30.453 -20.188 1 81.5 330 THR B C 1
ATOM 7485 O O . THR B 1 330 ? 3.535 -30.484 -19.891 1 81.5 330 THR B O 1
ATOM 7488 N N . SER B 1 331 ? 5.281 -31.016 -21.188 1 88.19 331 SER B N 1
ATOM 7489 C CA . SER B 1 331 ? 4.441 -31.828 -22.047 1 88.19 331 SER B CA 1
ATOM 7490 C C . SER B 1 331 ? 4.059 -33.156 -21.375 1 88.19 331 SER B C 1
ATOM 7492 O O . SER B 1 331 ? 4.879 -33.75 -20.703 1 88.19 331 SER B O 1
ATOM 7494 N N . SER B 1 332 ? 2.861 -33.438 -21.531 1 92.06 332 SER B N 1
ATOM 7495 C CA . SER B 1 332 ? 2.367 -34.719 -20.984 1 92.06 332 SER B CA 1
ATOM 7496 C C . SER B 1 332 ? 1.841 -35.625 -22.078 1 92.06 332 SER B C 1
ATOM 7498 O O . SER B 1 332 ? 1.571 -35.188 -23.188 1 92.06 332 SER B O 1
ATOM 7500 N N . ALA B 1 333 ? 1.789 -36.906 -21.703 1 94.06 333 ALA B N 1
ATOM 7501 C CA . ALA B 1 333 ? 1.017 -37.781 -22.578 1 94.06 333 ALA B CA 1
ATOM 7502 C C . ALA B 1 333 ? -0.426 -37.281 -22.703 1 94.06 333 ALA B C 1
ATOM 7504 O O . ALA B 1 333 ? -1.028 -36.844 -21.719 1 94.06 333 ALA B O 1
ATOM 7505 N N . PRO B 1 334 ? -0.908 -37.281 -23.969 1 94 334 PRO B N 1
ATOM 7506 C CA . PRO B 1 334 ? -2.279 -36.781 -24.141 1 94 334 PRO B CA 1
ATOM 7507 C C . PRO B 1 334 ? -3.283 -37.531 -23.266 1 94 334 PRO B C 1
ATOM 7509 O O . PRO B 1 334 ? -3.186 -38.75 -23.125 1 94 334 PRO B O 1
ATOM 7512 N N . PHE B 1 335 ? -4.156 -36.906 -22.672 1 94.5 335 PHE B N 1
ATOM 7513 C CA . PHE B 1 335 ? -5.168 -37.469 -21.797 1 94.5 335 PHE B CA 1
ATOM 7514 C C . PHE B 1 335 ? -6.508 -36.781 -21.984 1 94.5 335 PHE B C 1
ATOM 7516 O O . PHE B 1 335 ? -6.625 -35.562 -21.75 1 94.5 335 PHE B O 1
ATOM 7523 N N . THR B 1 336 ? -7.555 -37.5 -22.359 1 93.25 336 THR B N 1
ATOM 7524 C CA . THR B 1 336 ? -8.867 -36.906 -22.625 1 93.25 336 THR B CA 1
ATOM 7525 C C . THR B 1 336 ? -9.664 -36.781 -21.328 1 93.25 336 THR B C 1
ATOM 7527 O O . THR B 1 336 ? -9.75 -37.719 -20.531 1 93.25 336 THR B O 1
ATOM 7530 N N . VAL B 1 337 ? -10.258 -35.594 -21.203 1 93.25 337 VAL B N 1
ATOM 7531 C CA . VAL B 1 337 ? -10.938 -35.281 -19.953 1 93.25 337 VAL B CA 1
ATOM 7532 C C . VAL B 1 337 ? -12.234 -34.531 -20.234 1 93.25 337 VAL B C 1
ATOM 7534 O O . VAL B 1 337 ? -12.391 -33.938 -21.297 1 93.25 337 VAL B O 1
ATOM 7537 N N . ASP B 1 338 ? -13.125 -34.625 -19.203 1 89.88 338 ASP B N 1
ATOM 7538 C CA . ASP B 1 338 ? -14.344 -33.812 -19.25 1 89.88 338 ASP B CA 1
ATOM 7539 C C . ASP B 1 338 ? -14.156 -32.5 -18.516 1 89.88 338 ASP B C 1
ATOM 7541 O O . ASP B 1 338 ? -14.781 -31.484 -18.844 1 89.88 338 ASP B O 1
ATOM 7545 N N . SER B 1 339 ? -13.383 -32.562 -17.469 1 88.88 339 SER B N 1
ATOM 7546 C CA . SER B 1 339 ? -13.078 -31.375 -16.672 1 88.88 339 SER B CA 1
ATOM 7547 C C . SER B 1 339 ? -11.75 -31.531 -15.945 1 88.88 339 SER B C 1
ATOM 7549 O O . SER B 1 339 ? -11.203 -32.625 -15.852 1 88.88 339 SER B O 1
ATOM 7551 N N . PHE B 1 340 ? -11.188 -30.422 -15.562 1 89.94 340 PHE B N 1
ATOM 7552 C CA . PHE B 1 340 ? -10.008 -30.422 -14.703 1 89.94 340 PHE B CA 1
ATOM 7553 C C . PHE B 1 340 ? -10.086 -29.281 -13.68 1 89.94 340 PHE B C 1
ATOM 7555 O O . PHE B 1 340 ? -10.797 -28.297 -13.891 1 89.94 340 PHE B O 1
ATOM 7562 N N . ILE B 1 341 ? -9.43 -29.469 -12.578 1 87.56 341 ILE B N 1
ATOM 7563 C CA . ILE B 1 341 ? -9.43 -28.5 -11.492 1 87.56 341 ILE B CA 1
ATOM 7564 C C . ILE B 1 341 ? -8.102 -27.75 -11.461 1 87.56 341 ILE B C 1
ATOM 7566 O O . ILE B 1 341 ? -7.035 -28.359 -11.508 1 87.56 341 ILE B O 1
ATOM 7570 N N . MET B 1 342 ? -8.242 -26.422 -11.453 1 87.56 342 MET B N 1
ATOM 7571 C CA . MET B 1 342 ? -7.059 -25.578 -11.336 1 87.56 342 MET B CA 1
ATOM 7572 C C . MET B 1 342 ? -7.012 -24.891 -9.984 1 87.56 342 MET B C 1
ATOM 7574 O O . MET B 1 342 ? -8.047 -24.453 -9.469 1 87.56 342 MET B O 1
ATOM 7578 N N . LEU B 1 343 ? -5.875 -24.891 -9.5 1 82.69 343 LEU B N 1
ATOM 7579 C CA . LEU B 1 343 ? -5.594 -24.125 -8.289 1 82.69 343 LEU B CA 1
ATOM 7580 C C . LEU B 1 343 ? -4.672 -22.938 -8.594 1 82.69 343 LEU B C 1
ATOM 7582 O O . LEU B 1 343 ? -4.141 -22.844 -9.703 1 82.69 343 LEU B O 1
ATOM 7586 N N . SER B 1 344 ? -4.559 -22.078 -7.648 1 80.94 344 SER B N 1
ATOM 7587 C CA . SER B 1 344 ? -3.783 -20.875 -7.859 1 80.94 344 SER B CA 1
ATOM 7588 C C . SER B 1 344 ? -2.447 -21.172 -8.531 1 80.94 344 SER B C 1
ATOM 7590 O O . SER B 1 344 ? -1.693 -22.031 -8.062 1 80.94 344 SER B O 1
ATOM 7592 N N . ASP B 1 345 ? -2.27 -20.516 -9.688 1 77.88 345 ASP B N 1
ATOM 7593 C CA . ASP B 1 345 ? -1.061 -20.547 -10.508 1 77.88 345 ASP B CA 1
ATOM 7594 C C . ASP B 1 345 ? -0.968 -21.844 -11.305 1 77.88 345 ASP B C 1
ATOM 7596 O O . ASP B 1 345 ? 0.054 -22.125 -11.938 1 77.88 345 ASP B O 1
ATOM 7600 N N . GLY B 1 346 ? -2.037 -22.703 -11.336 1 74.69 346 GLY B N 1
ATOM 7601 C CA . GLY B 1 346 ? -2.062 -23.844 -12.227 1 74.69 346 GLY B CA 1
ATOM 7602 C C . GLY B 1 346 ? -2.295 -23.469 -13.68 1 74.69 346 GLY B C 1
ATOM 7603 O O . GLY B 1 346 ? -3.064 -22.562 -13.977 1 74.69 346 GLY B O 1
ATOM 7604 N N . CYS B 1 347 ? -1.562 -24.156 -14.477 1 64.94 347 CYS B N 1
ATOM 7605 C CA . CYS B 1 347 ? -1.702 -23.922 -15.906 1 64.94 347 CYS B CA 1
ATOM 7606 C C . CYS B 1 347 ? -1.936 -25.219 -16.656 1 64.94 347 CYS B C 1
ATOM 7608 O O . CYS B 1 347 ? -1.283 -26.234 -16.391 1 64.94 347 CYS B O 1
ATOM 7610 N N . TYR B 1 348 ? -2.912 -25.203 -17.578 1 76 348 TYR B N 1
ATOM 7611 C CA . TYR B 1 348 ? -3.234 -26.359 -18.422 1 76 348 TYR B CA 1
ATOM 7612 C C . TYR B 1 348 ? -3.299 -25.969 -19.891 1 76 348 TYR B C 1
ATOM 7614 O O . TYR B 1 348 ? -3.656 -24.844 -20.219 1 76 348 TYR B O 1
ATOM 7622 N N . VAL B 1 349 ? -2.891 -26.797 -20.703 1 74.12 349 VAL B N 1
ATOM 7623 C CA . VAL B 1 349 ? -3.01 -26.656 -22.156 1 74.12 349 VAL B CA 1
ATOM 7624 C C . VAL B 1 349 ? -3.869 -27.781 -22.719 1 74.12 349 VAL B C 1
ATOM 7626 O O . VAL B 1 349 ? -3.598 -28.969 -22.469 1 74.12 349 VAL B O 1
ATOM 7629 N N . THR B 1 350 ? -4.957 -27.406 -23.438 1 73.62 350 THR B N 1
ATOM 7630 C CA . THR B 1 350 ? -5.875 -28.391 -24.031 1 73.62 350 THR B CA 1
ATOM 7631 C C . THR B 1 350 ? -6.023 -28.141 -25.531 1 73.62 350 THR B C 1
ATOM 7633 O O . THR B 1 350 ? -5.734 -27.062 -26.016 1 73.62 350 THR B O 1
ATOM 7636 N N . ASP B 1 351 ? -6.281 -29.062 -26.344 1 50.06 351 ASP B N 1
ATOM 7637 C CA . ASP B 1 351 ? -6.469 -28.938 -27.781 1 50.06 351 ASP B CA 1
ATOM 7638 C C . ASP B 1 351 ? -7.934 -28.672 -28.125 1 50.06 351 ASP B C 1
ATOM 7640 O O . ASP B 1 351 ? -8.266 -28.359 -29.266 1 50.06 351 ASP B O 1
ATOM 7644 N N . ARG B 1 352 ? -8.945 -28.75 -27.078 1 48.78 352 ARG B N 1
ATOM 7645 C CA . ARG B 1 352 ? -10.328 -28.562 -27.516 1 48.78 352 ARG B CA 1
ATOM 7646 C C . ARG B 1 352 ? -11.008 -27.469 -26.703 1 48.78 352 ARG B C 1
ATOM 7648 O O . ARG B 1 352 ? -10.445 -26.984 -25.719 1 48.78 352 ARG B O 1
ATOM 7655 N N . LYS B 1 353 ? -12.367 -27.031 -26.844 1 44.12 353 LYS B N 1
ATOM 7656 C CA . LYS B 1 353 ? -13.289 -25.906 -26.672 1 44.12 353 LYS B CA 1
ATOM 7657 C C . LYS B 1 353 ? -13.461 -25.547 -25.203 1 44.12 353 LYS B C 1
ATOM 7659 O O . LYS B 1 353 ? -13.344 -26.422 -24.328 1 44.12 353 LYS B O 1
ATOM 7664 N N . VAL B 1 354 ? -13.914 -24.328 -24.953 1 45.97 354 VAL B N 1
ATOM 7665 C CA . VAL B 1 354 ? -13.664 -23.359 -23.875 1 45.97 354 VAL B CA 1
ATOM 7666 C C . VAL B 1 354 ? -14.664 -23.594 -22.75 1 45.97 354 VAL B C 1
ATOM 7668 O O . VAL B 1 354 ? -15.734 -24.156 -22.953 1 45.97 354 VAL B O 1
ATOM 7671 N N . PHE B 1 355 ? -14.547 -22.781 -21.438 1 49.16 355 PHE B N 1
ATOM 7672 C CA . PHE B 1 355 ? -14.383 -22.953 -19.984 1 49.16 355 PHE B CA 1
ATOM 7673 C C . PHE B 1 355 ? -15.609 -22.438 -19.25 1 49.16 355 PHE B C 1
ATOM 7675 O O . PHE B 1 355 ? -16.219 -21.453 -19.656 1 49.16 355 PHE B O 1
ATOM 7682 N N . ASN B 1 356 ? -16.234 -23.391 -18.562 1 42.25 356 ASN B N 1
ATOM 7683 C CA . ASN B 1 356 ? -17.062 -22.891 -17.469 1 42.25 356 ASN B CA 1
ATOM 7684 C C . ASN B 1 356 ? -16.328 -23 -16.125 1 42.25 356 ASN B C 1
ATOM 7686 O O . ASN B 1 356 ? -15.805 -24.047 -15.781 1 42.25 356 ASN B O 1
ATOM 7690 N N . GLY B 1 357 ? -15.812 -21.922 -15.406 1 41.59 357 GLY B N 1
ATOM 7691 C CA . GLY B 1 357 ? -15.07 -22 -14.156 1 41.59 357 GLY B CA 1
ATOM 7692 C C . GLY B 1 357 ? -15.969 -22.094 -12.938 1 41.59 357 GLY B C 1
ATOM 7693 O O . GLY B 1 357 ? -17 -21.438 -12.859 1 41.59 357 GLY B O 1
ATOM 7694 N N . ARG B 1 358 ? -15.969 -23.328 -12.062 1 39.25 358 ARG B N 1
ATOM 7695 C CA . ARG B 1 358 ? -16.766 -23.5 -10.844 1 39.25 358 ARG B CA 1
ATOM 7696 C C . ARG B 1 358 ? -15.859 -23.594 -9.617 1 39.25 358 ARG B C 1
ATOM 7698 O O . ARG B 1 358 ? -14.75 -24.109 -9.688 1 39.25 358 ARG B O 1
ATOM 7705 N N . GLN B 1 359 ? -16.125 -22.797 -8.469 1 41.44 359 GLN B N 1
ATOM 7706 C CA . GLN B 1 359 ? -15.438 -22.922 -7.191 1 41.44 359 GLN B CA 1
ATOM 7707 C C . GLN B 1 359 ? -16.016 -24.047 -6.352 1 41.44 359 GLN B C 1
ATOM 7709 O O . GLN B 1 359 ? -17.234 -24.156 -6.207 1 41.44 359 GLN B O 1
ATOM 7714 N N . MET B 1 360 ? -15.477 -25.234 -6.031 1 35.88 360 MET B N 1
ATOM 7715 C CA . MET B 1 360 ? -16.094 -26.344 -5.32 1 35.88 360 MET B CA 1
ATOM 7716 C C . MET B 1 360 ? -15.867 -26.219 -3.816 1 35.88 360 MET B C 1
ATOM 7718 O O . MET B 1 360 ? -16.219 -27.125 -3.059 1 35.88 360 MET B O 1
ATOM 7722 N N . GLY B 1 361 ? -15.219 -25.703 -3.152 1 35.88 361 GLY B N 1
ATOM 7723 C CA . GLY B 1 361 ? -15.016 -26.359 -1.863 1 35.88 361 GLY B CA 1
ATOM 7724 C C . GLY B 1 361 ? -16.281 -26.422 -1.027 1 35.88 361 GLY B C 1
ATOM 7725 O O . GLY B 1 361 ? -17.359 -26.062 -1.491 1 35.88 361 GLY B O 1
ATOM 7726 N N . GLY B 1 362 ? -16.234 -26.766 0.37 1 35.72 362 GLY B N 1
ATOM 7727 C CA . GLY B 1 362 ? -17.281 -26.938 1.369 1 35.72 362 GLY B CA 1
ATOM 7728 C C . GLY B 1 362 ? -18.375 -25.875 1.284 1 35.72 362 GLY B C 1
ATOM 7729 O O . GLY B 1 362 ? -18.438 -25.125 0.312 1 35.72 362 GLY B O 1
ATOM 7730 N N . SER B 1 363 ? -19.047 -25.516 2.506 1 36.69 363 SER B N 1
ATOM 7731 C CA . SER B 1 363 ? -20.141 -24.547 2.658 1 36.69 363 SER B CA 1
ATOM 7732 C C . SER B 1 363 ? -19.891 -23.312 1.804 1 36.69 363 SER B C 1
ATOM 7734 O O . SER B 1 363 ? -20.484 -22.25 2.045 1 36.69 363 SER B O 1
ATOM 7736 N N . ILE B 1 364 ? -18.891 -23.219 1.055 1 40.91 364 ILE B N 1
ATOM 7737 C CA . ILE B 1 364 ? -18.281 -22 0.5 1 40.91 364 ILE B CA 1
ATOM 7738 C C . ILE B 1 364 ? -19.062 -21.562 -0.729 1 40.91 364 ILE B C 1
ATOM 7740 O O . ILE B 1 364 ? -19.5 -22.375 -1.535 1 40.91 364 ILE B O 1
ATOM 7744 N N . VAL B 1 365 ? -19.5 -20.406 -0.737 1 45.31 365 VAL B N 1
ATOM 7745 C CA . VAL B 1 365 ? -20.094 -19.547 -1.759 1 45.31 365 VAL B CA 1
ATOM 7746 C C . VAL B 1 365 ? -19.5 -19.891 -3.125 1 45.31 365 VAL B C 1
ATOM 7748 O O . VAL B 1 365 ? -18.281 -19.953 -3.283 1 45.31 365 VAL B O 1
ATOM 7751 N N . GLN B 1 366 ? -20.234 -20.625 -4.004 1 62.09 366 GLN B N 1
ATOM 7752 C CA . GLN B 1 366 ? -19.859 -21.141 -5.32 1 62.09 366 GLN B CA 1
ATOM 7753 C C . GLN B 1 366 ? -19.906 -20.047 -6.375 1 62.09 366 GLN B C 1
ATOM 7755 O O . GLN B 1 366 ? -21 -19.594 -6.754 1 62.09 366 GLN B O 1
ATOM 7760 N N . ALA B 1 367 ? -18.797 -19.422 -6.566 1 78.69 367 ALA B N 1
ATOM 7761 C CA . ALA B 1 367 ? -18.719 -18.5 -7.703 1 78.69 367 ALA B CA 1
ATOM 7762 C C . ALA B 1 367 ? -18.766 -19.266 -9.023 1 78.69 367 ALA B C 1
ATOM 7764 O O . ALA B 1 367 ? -18.172 -20.328 -9.148 1 78.69 367 ALA B O 1
ATOM 7765 N N . LYS B 1 368 ? -19.672 -18.891 -9.961 1 84.44 368 LYS B N 1
ATOM 7766 C CA . LYS B 1 368 ? -19.797 -19.453 -11.305 1 84.44 368 LYS B CA 1
ATOM 7767 C C . LYS B 1 368 ? -19.578 -18.375 -12.367 1 84.44 368 LYS B C 1
ATOM 7769 O O . LYS B 1 368 ? -20.062 -17.25 -12.219 1 84.44 368 LYS B O 1
ATOM 7774 N N . GLN B 1 369 ? -18.781 -18.719 -13.336 1 89.62 369 GLN B N 1
ATOM 7775 C CA . GLN B 1 369 ? -18.531 -17.797 -14.445 1 89.62 369 GLN B CA 1
ATOM 7776 C C . GLN B 1 369 ? -18.281 -18.562 -15.742 1 89.62 369 GLN B C 1
ATOM 7778 O O . GLN B 1 369 ? -18.156 -19.797 -15.727 1 89.62 369 GLN B O 1
ATOM 7783 N N . GLY B 1 370 ? -18.312 -17.875 -16.891 1 88.75 370 GLY B N 1
ATOM 7784 C CA . GLY B 1 370 ? -18.078 -18.547 -18.156 1 88.75 370 GLY B CA 1
ATOM 7785 C C . GLY B 1 370 ? -17.547 -17.625 -19.234 1 88.75 370 GLY B C 1
ATOM 7786 O O . GLY B 1 370 ? -17.562 -16.406 -19.078 1 88.75 370 GLY B O 1
ATOM 7787 N N . ALA B 1 371 ? -16.891 -18.203 -20.188 1 92.44 371 ALA B N 1
ATOM 7788 C CA . ALA B 1 371 ? -16.547 -17.578 -21.469 1 92.44 371 ALA B CA 1
ATOM 7789 C C . ALA B 1 371 ? -17.328 -18.188 -22.625 1 92.44 371 ALA B C 1
ATOM 7791 O O . ALA B 1 371 ? -18.031 -19.188 -22.438 1 92.44 371 ALA B O 1
ATOM 7792 N N . ILE B 1 372 ? -17.344 -17.531 -23.781 1 91.5 372 ILE B N 1
ATOM 7793 C CA . ILE B 1 372 ? -18.125 -17.984 -24.922 1 91.5 372 ILE B CA 1
ATOM 7794 C C . ILE B 1 372 ? -17.188 -18.594 -25.969 1 91.5 372 ILE B C 1
ATOM 7796 O O . ILE B 1 372 ? -16.203 -17.969 -26.375 1 91.5 372 ILE B O 1
ATOM 7800 N N . LEU B 1 373 ? -17.406 -19.781 -26.297 1 91.75 373 LEU B N 1
ATOM 7801 C CA . LEU B 1 373 ? -16.812 -20.375 -27.5 1 91.75 373 LEU B CA 1
ATOM 7802 C C . LEU B 1 373 ? -17.703 -20.141 -28.719 1 91.75 373 LEU B C 1
ATOM 7804 O O . LEU B 1 373 ? -18.781 -20.703 -28.828 1 91.75 373 LEU B O 1
ATOM 7808 N N . ARG B 1 374 ? -17.172 -19.359 -29.625 1 91.62 374 ARG B N 1
ATOM 7809 C CA . ARG B 1 374 ? -17.984 -18.984 -30.781 1 91.62 374 ARG B CA 1
ATOM 7810 C C . ARG B 1 374 ? -17.391 -19.516 -32.062 1 91.62 374 ARG B C 1
ATOM 7812 O O . ARG B 1 374 ? -16.25 -19.172 -32.406 1 91.62 374 ARG B O 1
ATOM 7819 N N . TYR B 1 375 ? -18.125 -20.25 -32.75 1 91.25 375 TYR B N 1
ATOM 7820 C CA . TYR B 1 375 ? -17.719 -20.781 -34.062 1 91.25 375 TYR B CA 1
ATOM 7821 C C . TYR B 1 375 ? -17.922 -19.75 -35.156 1 91.25 375 TYR B C 1
ATOM 7823 O O . TYR B 1 375 ? -18.906 -19.016 -35.156 1 91.25 375 TYR B O 1
ATOM 7831 N N . GLU B 1 376 ? -16.953 -19.766 -36 1 91.25 376 GLU B N 1
ATOM 7832 C CA . GLU B 1 376 ? -17.125 -18.922 -37.188 1 91.25 376 GLU B CA 1
ATOM 7833 C C . GLU B 1 376 ? -18.453 -19.203 -37.875 1 91.25 376 GLU B C 1
ATOM 7835 O O . GLU B 1 376 ? -18.828 -20.359 -38.094 1 91.25 376 GLU B O 1
ATOM 7840 N N . GLY B 1 377 ? -19.172 -18.172 -38.125 1 89.38 377 GLY B N 1
ATOM 7841 C CA . GLY B 1 377 ? -20.469 -18.297 -38.781 1 89.38 377 GLY B CA 1
ATOM 7842 C C . GLY B 1 377 ? -21.625 -18.281 -37.812 1 89.38 377 GLY B C 1
ATOM 7843 O O . GLY B 1 377 ? -22.781 -18.094 -38.219 1 89.38 377 GLY B O 1
ATOM 7844 N N . ALA B 1 378 ? -21.297 -18.562 -36.562 1 90.25 378 ALA B N 1
ATOM 7845 C CA . ALA B 1 378 ? -22.359 -18.531 -35.562 1 90.25 378 ALA B CA 1
ATOM 7846 C C . ALA B 1 378 ? -22.859 -17.109 -35.344 1 90.25 378 ALA B C 1
ATOM 7848 O O . ALA B 1 378 ? -22.125 -16.141 -35.562 1 90.25 378 ALA B O 1
ATOM 7849 N N . PRO B 1 379 ? -24.109 -16.953 -34.906 1 85.81 379 PRO B N 1
ATOM 7850 C CA . PRO B 1 379 ? -24.625 -15.617 -34.594 1 85.81 379 PRO B CA 1
ATOM 7851 C C . PRO B 1 379 ? -23.844 -14.922 -33.469 1 85.81 379 PRO B C 1
ATOM 7853 O O . PRO B 1 379 ? -23.359 -15.578 -32.562 1 85.81 379 PRO B O 1
ATOM 7856 N N . GLU B 1 380 ? -23.734 -13.695 -33.656 1 85.75 380 GLU B N 1
ATOM 7857 C CA . GLU B 1 380 ? -23.094 -12.891 -32.625 1 85.75 380 GLU B CA 1
ATOM 7858 C C . GLU B 1 380 ? -24.031 -12.578 -31.469 1 85.75 380 GLU B C 1
ATOM 7860 O O . GLU B 1 380 ? -24.312 -11.414 -31.188 1 85.75 380 GLU B O 1
ATOM 7865 N N . GLU B 1 381 ? -24.641 -13.617 -30.844 1 84.5 381 GLU B N 1
ATOM 7866 C CA . GLU B 1 381 ? -25.531 -13.492 -29.703 1 84.5 381 GLU B CA 1
ATOM 7867 C C . GLU B 1 381 ? -24.953 -14.164 -28.469 1 84.5 381 GLU B C 1
ATOM 7869 O O . GLU B 1 381 ? -24.578 -15.344 -28.516 1 84.5 381 GLU B O 1
ATOM 7874 N N . ASP B 1 382 ? -24.875 -13.359 -27.469 1 85.62 382 ASP B N 1
ATOM 7875 C CA . ASP B 1 382 ? -24.312 -13.891 -26.234 1 85.62 382 ASP B CA 1
ATOM 7876 C C . ASP B 1 382 ? -25.375 -14.562 -25.375 1 85.62 382 ASP B C 1
ATOM 7878 O O . ASP B 1 382 ? -26.547 -14.141 -25.391 1 85.62 382 ASP B O 1
ATOM 7882 N N . PRO B 1 383 ? -24.969 -15.617 -24.703 1 83.62 383 PRO B N 1
ATOM 7883 C CA . PRO B 1 383 ? -25.953 -16.281 -23.828 1 83.62 383 PRO B CA 1
ATOM 7884 C C . PRO B 1 383 ? -26.453 -15.375 -22.703 1 83.62 383 PRO B C 1
ATOM 7886 O O . PRO B 1 383 ? -25.672 -14.586 -22.141 1 83.62 383 PRO B O 1
ATOM 7889 N N . THR B 1 384 ? -27.672 -15.508 -22.359 1 81.5 384 THR B N 1
ATOM 7890 C CA . THR B 1 384 ? -28.266 -14.672 -21.312 1 81.5 384 THR B CA 1
ATOM 7891 C C . THR B 1 384 ? -28.5 -15.477 -20.047 1 81.5 384 THR B C 1
ATOM 7893 O O . THR B 1 384 ? -28.766 -14.906 -18.984 1 81.5 384 THR B O 1
ATOM 7896 N N . GLU B 1 385 ? -28.344 -16.719 -20.156 1 75.25 385 GLU B N 1
ATOM 7897 C CA . GLU B 1 385 ? -28.641 -17.578 -19.016 1 75.25 385 GLU B CA 1
ATOM 7898 C C . GLU B 1 385 ? -27.531 -17.5 -17.969 1 75.25 385 GLU B C 1
ATOM 7900 O O . GLU B 1 385 ? -26.375 -17.219 -18.297 1 75.25 385 GLU B O 1
ATOM 7905 N N . THR B 1 386 ? -27.969 -17.719 -16.766 1 74.06 386 THR B N 1
ATOM 7906 C CA . THR B 1 386 ? -27.016 -17.797 -15.672 1 74.06 386 THR B CA 1
ATOM 7907 C C . THR B 1 386 ? -26.203 -19.094 -15.758 1 74.06 386 THR B C 1
ATOM 7909 O O . THR B 1 386 ? -26.734 -20.141 -16.125 1 74.06 386 THR B O 1
ATOM 7912 N N . PHE B 1 387 ? -25.031 -18.922 -15.438 1 76.69 387 PHE B N 1
ATOM 7913 C CA . PHE B 1 387 ? -24.156 -20.094 -15.453 1 76.69 387 PHE B CA 1
ATOM 7914 C C . PHE B 1 387 ? -24.531 -21.062 -14.344 1 76.69 387 PHE B C 1
ATOM 7916 O O . PHE B 1 387 ? -24.844 -20.641 -13.227 1 76.69 387 PHE B O 1
ATOM 7923 N N . GLU B 1 388 ? -24.703 -22.297 -14.734 1 68.69 388 GLU B N 1
ATOM 7924 C CA . GLU B 1 388 ? -25.016 -23.344 -13.766 1 68.69 388 GLU B CA 1
ATOM 7925 C C . GLU B 1 388 ? -23.891 -24.359 -13.664 1 68.69 388 GLU B C 1
ATOM 7927 O O . GLU B 1 388 ? -23.047 -24.453 -14.562 1 68.69 388 GLU B O 1
ATOM 7932 N N . TYR B 1 389 ? -23.766 -24.891 -12.445 1 64.31 389 TYR B N 1
ATOM 7933 C CA . TYR B 1 389 ? -22.781 -25.938 -12.211 1 64.31 389 TYR B CA 1
ATOM 7934 C C . TYR B 1 389 ? -23.438 -27.188 -11.664 1 64.31 389 TYR B C 1
ATOM 7936 O O . TYR B 1 389 ? -24.328 -27.125 -10.82 1 64.31 389 TYR B O 1
ATOM 7944 N N . ASP B 1 390 ? -22.953 -28.234 -12.367 1 61.91 390 ASP B N 1
ATOM 7945 C CA . ASP B 1 390 ? -23.297 -29.531 -11.781 1 61.91 390 ASP B CA 1
ATOM 7946 C C . ASP B 1 390 ? -22.234 -29.984 -10.781 1 61.91 390 ASP B C 1
ATOM 7948 O O . ASP B 1 390 ? -21.094 -30.281 -11.164 1 61.91 390 ASP B O 1
ATOM 7952 N N . PRO B 1 391 ? -22.516 -29.969 -9.492 1 59.97 391 PRO B N 1
ATOM 7953 C CA . PRO B 1 391 ? -21.531 -30.375 -8.484 1 59.97 391 PRO B CA 1
ATOM 7954 C C . PRO B 1 391 ? -21.047 -31.812 -8.672 1 59.97 391 PRO B C 1
ATOM 7956 O O . PRO B 1 391 ? -20.031 -32.188 -8.086 1 59.97 391 PRO B O 1
ATOM 7959 N N . ASN B 1 392 ? -21.844 -32.562 -9.43 1 59.09 392 ASN B N 1
ATOM 7960 C CA . ASN B 1 392 ? -21.469 -33.906 -9.75 1 59.09 392 ASN B CA 1
ATOM 7961 C C . ASN B 1 392 ? -21.234 -34.094 -11.242 1 59.09 392 ASN B C 1
ATOM 7963 O O . ASN B 1 392 ? -22.047 -34.719 -11.93 1 59.09 392 ASN B O 1
ATOM 7967 N N . PRO B 1 393 ? -20.062 -33.5 -11.602 1 61.12 393 PRO B N 1
ATOM 7968 C CA . PRO B 1 393 ? -19.891 -33.562 -13.055 1 61.12 393 PRO B CA 1
ATOM 7969 C C . PRO B 1 393 ? -19.719 -35 -13.539 1 61.12 393 PRO B C 1
ATOM 7971 O O . PRO B 1 393 ? -19.109 -35.844 -12.852 1 61.12 393 PRO B O 1
ATOM 7974 N N . ILE B 1 394 ? -20.438 -35.281 -14.555 1 68.25 394 ILE B N 1
ATOM 7975 C CA . ILE B 1 394 ? -20.328 -36.562 -15.203 1 68.25 394 ILE B CA 1
ATOM 7976 C C . ILE B 1 394 ? -19.047 -36.625 -16.016 1 68.25 394 ILE B C 1
ATOM 7978 O O . ILE B 1 394 ? -18.641 -35.656 -16.641 1 68.25 394 ILE B O 1
ATOM 7982 N N . GLY B 1 395 ? -18.234 -37.719 -15.727 1 86.19 395 GLY B N 1
ATOM 7983 C CA . GLY B 1 395 ? -17.078 -37.938 -16.578 1 86.19 395 GLY B CA 1
ATOM 7984 C C . GLY B 1 395 ? -15.766 -37.906 -15.82 1 86.19 395 GLY B C 1
ATOM 7985 O O . GLY B 1 395 ? -15.742 -38.031 -14.594 1 86.19 395 GLY B O 1
ATOM 7986 N N . VAL B 1 396 ? -14.719 -37.781 -16.594 1 91.88 396 VAL B N 1
ATOM 7987 C CA . VAL B 1 396 ? -13.359 -37.844 -16.062 1 91.88 396 VAL B CA 1
ATOM 7988 C C . VAL B 1 396 ? -12.906 -36.469 -15.648 1 91.88 396 VAL B C 1
ATOM 7990 O O . VAL B 1 396 ? -13.016 -35.5 -16.422 1 91.88 396 VAL B O 1
ATOM 7993 N N . THR B 1 397 ? -12.5 -36.375 -14.367 1 90.38 397 THR B N 1
ATOM 7994 C CA . THR B 1 397 ? -11.969 -35.125 -13.844 1 90.38 397 THR B CA 1
ATOM 7995 C C . THR B 1 397 ? -10.516 -35.281 -13.406 1 90.38 397 THR B C 1
ATOM 7997 O O . THR B 1 397 ? -10.195 -36.188 -12.648 1 90.38 397 THR B O 1
ATOM 8000 N N . VAL B 1 398 ? -9.672 -34.406 -13.867 1 91.69 398 VAL B N 1
ATOM 8001 C CA . VAL B 1 398 ? -8.258 -34.469 -13.523 1 91.69 398 VAL B CA 1
ATOM 8002 C C . VAL B 1 398 ? -7.965 -33.5 -12.391 1 91.69 398 VAL B C 1
ATOM 8004 O O . VAL B 1 398 ? -8.523 -32.375 -12.359 1 91.69 398 VAL B O 1
ATOM 8007 N N . ASN B 1 399 ? -7.102 -33.875 -11.43 1 90.62 399 ASN B N 1
ATOM 8008 C CA . ASN B 1 399 ? -6.59 -33.062 -10.328 1 90.62 399 ASN B CA 1
ATOM 8009 C C . ASN B 1 399 ? -7.676 -32.719 -9.312 1 90.62 399 ASN B C 1
ATOM 8011 O O . ASN B 1 399 ? -7.902 -31.562 -8.984 1 90.62 399 ASN B O 1
ATOM 8015 N N . PRO B 1 400 ? -8.359 -33.781 -8.883 1 87.12 400 PRO B N 1
ATOM 8016 C CA . PRO B 1 400 ? -9.375 -33.531 -7.863 1 87.12 400 PRO B CA 1
ATOM 8017 C C . PRO B 1 400 ? -8.797 -33.031 -6.547 1 87.12 400 PRO B C 1
ATOM 8019 O O . PRO B 1 400 ? -7.648 -33.344 -6.215 1 87.12 400 PRO B O 1
ATOM 8022 N N . LEU B 1 401 ? -9.609 -32.281 -5.801 1 82.31 401 LEU B N 1
ATOM 8023 C CA . LEU B 1 401 ? -9.156 -31.781 -4.504 1 82.31 401 LEU B CA 1
ATOM 8024 C C . LEU B 1 401 ? -8.961 -32.938 -3.518 1 82.31 401 LEU B C 1
ATOM 8026 O O . LEU B 1 401 ? -8.102 -32.844 -2.639 1 82.31 401 LEU B O 1
ATOM 8030 N N . LYS B 1 402 ? -9.812 -33.906 -3.707 1 82.06 402 LYS B N 1
ATOM 8031 C CA . LYS B 1 402 ? -9.727 -35.125 -2.906 1 82.06 402 LYS B CA 1
ATOM 8032 C C . LYS B 1 402 ? -9.453 -36.344 -3.783 1 82.06 402 LYS B C 1
ATOM 8034 O O . LYS B 1 402 ? -10.383 -36.969 -4.312 1 82.06 402 LYS B O 1
ATOM 8039 N N . PRO B 1 403 ? -8.195 -36.688 -3.83 1 82.25 403 PRO B N 1
ATOM 8040 C CA . PRO B 1 403 ? -7.902 -37.875 -4.609 1 82.25 403 PRO B CA 1
ATOM 8041 C C . PRO B 1 403 ? -8.539 -39.125 -4.012 1 82.25 403 PRO B C 1
ATOM 8043 O O . PRO B 1 403 ? -8.602 -39.281 -2.785 1 82.25 403 PRO B O 1
ATOM 8046 N N . ASP B 1 404 ? -9.141 -39.875 -4.852 1 78.69 404 ASP B N 1
ATOM 8047 C CA . ASP B 1 404 ? -9.75 -41.125 -4.5 1 78.69 404 ASP B CA 1
ATOM 8048 C C . ASP B 1 404 ? -9.281 -42.25 -5.438 1 78.69 404 ASP B C 1
ATOM 8050 O O . ASP B 1 404 ? -9.75 -42.344 -6.574 1 78.69 404 ASP B O 1
ATOM 8054 N N . PRO B 1 405 ? -8.43 -43.062 -4.91 1 73.44 405 PRO B N 1
ATOM 8055 C CA . PRO B 1 405 ? -7.902 -44.125 -5.781 1 73.44 405 PRO B CA 1
ATOM 8056 C C . PRO B 1 405 ? -8.977 -45.094 -6.238 1 73.44 405 PRO B C 1
ATOM 8058 O O . PRO B 1 405 ? -8.766 -45.875 -7.191 1 73.44 405 PRO B O 1
ATOM 8061 N N . TYR B 1 406 ? -10.125 -45 -5.602 1 75.31 406 TYR B N 1
ATOM 8062 C CA . TYR B 1 406 ? -11.172 -45.969 -5.938 1 75.31 406 TYR B CA 1
ATOM 8063 C C . TYR B 1 406 ? -12.18 -45.344 -6.902 1 75.31 406 TYR B C 1
ATOM 8065 O O . TYR B 1 406 ? -13.109 -46.031 -7.355 1 75.31 406 TYR B O 1
ATOM 8073 N N . ALA B 1 407 ? -11.953 -44.125 -7.23 1 81.5 407 ALA B N 1
ATOM 8074 C CA . ALA B 1 407 ? -12.805 -43.469 -8.211 1 81.5 407 ALA B CA 1
ATOM 8075 C C . ALA B 1 407 ? -12.094 -43.312 -9.547 1 81.5 407 ALA B C 1
ATOM 8077 O O . ALA B 1 407 ? -11.312 -42.344 -9.734 1 81.5 407 ALA B O 1
ATOM 8078 N N . PRO B 1 408 ? -12.422 -44.156 -10.422 1 79.5 408 PRO B N 1
ATOM 8079 C CA . PRO B 1 408 ? -11.664 -44.156 -11.68 1 79.5 408 PRO B CA 1
ATOM 8080 C C . PRO B 1 408 ? -11.867 -42.875 -12.477 1 79.5 408 PRO B C 1
ATOM 8082 O O . PRO B 1 408 ? -11.055 -42.562 -13.352 1 79.5 408 PRO B O 1
ATOM 8085 N N . ASN B 1 409 ? -12.859 -42.219 -12.156 1 87.94 409 ASN B N 1
ATOM 8086 C CA . ASN B 1 409 ? -13.133 -41 -12.914 1 87.94 409 ASN B CA 1
ATOM 8087 C C . ASN B 1 409 ? -12.383 -39.781 -12.344 1 87.94 409 ASN B C 1
ATOM 8089 O O . ASN B 1 409 ? -12.383 -38.719 -12.938 1 87.94 409 ASN B O 1
ATOM 8093 N N . LEU B 1 410 ? -11.836 -39.969 -11.203 1 89.5 410 LEU B N 1
ATOM 8094 C CA . LEU B 1 410 ? -11.016 -38.906 -10.594 1 89.5 410 LEU B CA 1
ATOM 8095 C C . LEU B 1 410 ? -9.531 -39.25 -10.75 1 89.5 410 LEU B C 1
ATOM 8097 O O . LEU B 1 410 ? -9.031 -40.188 -10.141 1 89.5 410 LEU B O 1
ATOM 8101 N N . VAL B 1 411 ? -8.898 -38.438 -11.523 1 92.31 411 VAL B N 1
ATOM 8102 C CA . VAL B 1 411 ? -7.512 -38.719 -11.891 1 92.31 411 VAL B CA 1
ATOM 8103 C C . VAL B 1 411 ? -6.578 -37.719 -11.203 1 92.31 411 VAL B C 1
ATOM 8105 O O . VAL B 1 411 ? -6.574 -36.531 -11.531 1 92.31 411 VAL B O 1
ATOM 8108 N N . SER B 1 412 ? -5.754 -38.25 -10.297 1 92.06 412 SER B N 1
ATOM 8109 C CA . SER B 1 412 ? -4.789 -37.375 -9.617 1 92.06 412 SER B CA 1
ATOM 8110 C C . SER B 1 412 ? -3.564 -37.125 -10.484 1 92.06 412 SER B C 1
ATOM 8112 O O . SER B 1 412 ? -3.365 -37.781 -11.5 1 92.06 412 SER B O 1
ATOM 8114 N N . MET B 1 413 ? -2.752 -36.219 -10.047 1 91.44 413 MET B N 1
ATOM 8115 C CA . MET B 1 413 ? -1.565 -35.812 -10.797 1 91.44 413 MET B CA 1
ATOM 8116 C C . MET B 1 413 ? -0.571 -36.969 -10.883 1 91.44 413 MET B C 1
ATOM 8118 O O . MET B 1 413 ? 0.17 -37.094 -11.867 1 91.44 413 MET B O 1
ATOM 8122 N N . VAL B 1 414 ? -0.597 -37.844 -9.898 1 92.75 414 VAL B N 1
ATOM 8123 C CA . VAL B 1 414 ? 0.343 -38.938 -9.867 1 92.75 414 VAL B CA 1
ATOM 8124 C C . VAL B 1 414 ? 0.005 -39.938 -10.984 1 92.75 414 VAL B C 1
ATOM 8126 O O . VAL B 1 414 ? 0.87 -40.688 -11.43 1 92.75 414 VAL B O 1
ATOM 8129 N N . SER B 1 415 ? -1.247 -39.875 -11.445 1 91.88 415 SER B N 1
ATOM 8130 C CA . SER B 1 415 ? -1.697 -40.812 -12.453 1 91.88 415 SER B CA 1
ATOM 8131 C C . SER B 1 415 ? -1.429 -40.281 -13.859 1 91.88 415 SER B C 1
ATOM 8133 O O . SER B 1 415 ? -1.559 -41.031 -14.844 1 91.88 415 SER B O 1
ATOM 8135 N N . MET B 1 416 ? -1.094 -39.062 -13.953 1 93 416 MET B N 1
ATOM 8136 C CA . MET B 1 416 ? -0.745 -38.5 -15.25 1 93 416 MET B CA 1
ATOM 8137 C C . MET B 1 416 ? 0.678 -38.875 -15.648 1 93 416 MET B C 1
ATOM 8139 O O . MET B 1 416 ? 1.529 -39.094 -14.781 1 93 416 MET B O 1
ATOM 8143 N N . SER B 1 417 ? 0.943 -38.906 -16.969 1 94.62 417 SER B N 1
ATOM 8144 C CA . SER B 1 417 ? 2.254 -39.344 -17.422 1 94.62 417 SER B CA 1
ATOM 8145 C C . SER B 1 417 ? 2.951 -38.281 -18.25 1 94.62 417 SER B C 1
ATOM 8147 O O . SER B 1 417 ? 2.309 -37.562 -19.047 1 94.62 417 SER B O 1
ATOM 8149 N N . SER B 1 418 ? 4.246 -38.219 -18.062 1 93.75 418 SER B N 1
ATOM 8150 C CA . SER B 1 418 ? 5.062 -37.344 -18.906 1 93.75 418 SER B CA 1
ATOM 8151 C C . SER B 1 418 ? 5.078 -37.844 -20.344 1 93.75 418 SER B C 1
ATOM 8153 O O . SER B 1 418 ? 4.828 -39.031 -20.609 1 93.75 418 SER B O 1
ATOM 8155 N N . LEU B 1 419 ? 5.27 -36.969 -21.234 1 91.44 419 LEU B N 1
ATOM 8156 C CA . LEU B 1 419 ? 5.348 -37.344 -22.641 1 91.44 419 LEU B CA 1
ATOM 8157 C C . LEU B 1 419 ? 6.598 -38.188 -22.906 1 91.44 419 LEU B C 1
ATOM 8159 O O . LEU B 1 419 ? 6.512 -39.25 -23.516 1 91.44 419 LEU B O 1
ATOM 8163 N N . GLN B 1 420 ? 7.699 -37.625 -22.453 1 88.62 420 GLN B N 1
ATOM 8164 C CA . GLN B 1 420 ? 8.953 -38.375 -22.609 1 88.62 420 GLN B CA 1
ATOM 8165 C C . GLN B 1 420 ? 9.172 -39.344 -21.453 1 88.62 420 GLN B C 1
ATOM 8167 O O . GLN B 1 420 ? 9.047 -38.969 -20.297 1 88.62 420 GLN B O 1
ATOM 8172 N N . PRO B 1 421 ? 9.531 -40.5 -21.844 1 90.38 421 PRO B N 1
ATOM 8173 C CA . PRO B 1 421 ? 9.812 -41.469 -20.781 1 90.38 421 PRO B CA 1
ATOM 8174 C C . PRO B 1 421 ? 10.969 -41.031 -19.875 1 90.38 421 PRO B C 1
ATOM 8176 O O . PRO B 1 421 ? 11.961 -40.469 -20.375 1 90.38 421 PRO B O 1
ATOM 8179 N N . PHE B 1 422 ? 10.75 -41.281 -18.641 1 89.94 422 PHE B N 1
ATOM 8180 C CA . PHE B 1 422 ? 11.75 -40.906 -17.641 1 89.94 422 PHE B CA 1
ATOM 8181 C C . PHE B 1 422 ? 11.68 -41.844 -16.438 1 89.94 422 PHE B C 1
ATOM 8183 O O . PHE B 1 422 ? 10.602 -42.344 -16.109 1 89.94 422 PHE B O 1
ATOM 8190 N N . VAL B 1 423 ? 12.914 -42.219 -15.891 1 94.5 423 VAL B N 1
ATOM 8191 C CA . VAL B 1 423 ? 12.961 -43.062 -14.695 1 94.5 423 VAL B CA 1
ATOM 8192 C C . VAL B 1 423 ? 13.727 -42.344 -13.586 1 94.5 423 VAL B C 1
ATOM 8194 O O . VAL B 1 423 ? 14.859 -41.906 -13.797 1 94.5 423 VAL B O 1
ATOM 8197 N N . LEU B 1 424 ? 13.062 -42.219 -12.445 1 95.12 424 LEU B N 1
ATOM 8198 C CA . LEU B 1 424 ? 13.68 -41.594 -11.281 1 95.12 424 LEU B CA 1
ATOM 8199 C C . LEU B 1 424 ? 14.422 -42.625 -10.445 1 95.12 424 LEU B C 1
ATOM 8201 O O . LEU B 1 424 ? 14.016 -43.781 -10.375 1 95.12 424 LEU B O 1
ATOM 8205 N N . ASP B 1 425 ? 15.492 -42.094 -9.789 1 93.56 425 ASP B N 1
ATOM 8206 C CA . ASP B 1 425 ? 16.188 -42.938 -8.82 1 93.56 425 ASP B CA 1
ATOM 8207 C C . ASP B 1 425 ? 15.305 -43.219 -7.602 1 93.56 425 ASP B C 1
ATOM 8209 O O . ASP B 1 425 ? 14.609 -42.312 -7.125 1 93.56 425 ASP B O 1
ATOM 8213 N N . GLU B 1 426 ? 15.438 -44.406 -7.168 1 93.06 426 GLU B N 1
ATOM 8214 C CA . GLU B 1 426 ? 14.656 -44.75 -5.98 1 93.06 426 GLU B CA 1
ATOM 8215 C C . GLU B 1 426 ? 15.219 -44.062 -4.738 1 93.06 426 GLU B C 1
ATOM 8217 O O . GLU B 1 426 ? 14.461 -43.594 -3.877 1 93.06 426 GLU B O 1
ATOM 8222 N N . LYS B 1 427 ? 16.547 -43.938 -4.73 1 94.81 427 LYS B N 1
ATOM 8223 C CA . LYS B 1 427 ? 17.188 -43.312 -3.584 1 94.81 427 LYS B CA 1
ATOM 8224 C C . LYS B 1 427 ? 17.406 -41.812 -3.83 1 94.81 427 LYS B C 1
ATOM 8226 O O . LYS B 1 427 ? 17.734 -41.406 -4.945 1 94.81 427 LYS B O 1
ATOM 8231 N N . VAL B 1 428 ? 17.156 -41.062 -2.787 1 96.56 428 VAL B N 1
ATOM 8232 C CA . VAL B 1 428 ? 17.406 -39.625 -2.867 1 96.56 428 VAL B CA 1
ATOM 8233 C C . VAL B 1 428 ? 18.516 -39.25 -1.893 1 96.56 428 VAL B C 1
ATOM 8235 O O . VAL B 1 428 ? 18.828 -40 -0.967 1 96.56 428 VAL B O 1
ATOM 8238 N N . ASP B 1 429 ? 19.141 -38.062 -2.098 1 96.75 429 ASP B N 1
ATOM 8239 C CA . ASP B 1 429 ? 20.219 -37.562 -1.242 1 96.75 429 ASP B CA 1
ATOM 8240 C C . ASP B 1 429 ? 19.641 -36.812 -0.035 1 96.75 429 ASP B C 1
ATOM 8242 O O . ASP B 1 429 ? 20.25 -36.812 1.043 1 96.75 429 ASP B O 1
ATOM 8246 N N . LYS B 1 430 ? 18.578 -36.094 -0.263 1 95.25 430 LYS B N 1
ATOM 8247 C CA . LYS B 1 430 ? 17.938 -35.312 0.782 1 95.25 430 LYS B CA 1
ATOM 8248 C C . LYS B 1 430 ? 16.422 -35.531 0.768 1 95.25 430 LYS B C 1
ATOM 8250 O O . LYS B 1 430 ? 15.805 -35.594 -0.3 1 95.25 430 LYS B O 1
ATOM 8255 N N . LYS B 1 431 ? 15.891 -35.75 2.002 1 95.62 431 LYS B N 1
ATOM 8256 C CA . LYS B 1 431 ? 14.445 -35.844 2.184 1 95.62 431 LYS B CA 1
ATOM 8257 C C . LYS B 1 431 ? 13.969 -34.875 3.254 1 95.62 431 LYS B C 1
ATOM 8259 O O . LYS B 1 431 ? 14.484 -34.844 4.371 1 95.62 431 LYS B O 1
ATOM 8264 N N . PHE B 1 432 ? 13.023 -34.031 2.867 1 94.88 432 PHE B N 1
ATOM 8265 C CA . PHE B 1 432 ? 12.453 -33.062 3.801 1 94.88 432 PHE B CA 1
ATOM 8266 C C . PHE B 1 432 ? 10.969 -33.312 4 1 94.88 432 PHE B C 1
ATOM 8268 O O . PHE B 1 432 ? 10.242 -33.562 3.037 1 94.88 432 PHE B O 1
ATOM 8275 N N . TYR B 1 433 ? 10.5 -33.344 5.273 1 96.19 433 TYR B N 1
ATOM 8276 C CA . TYR B 1 433 ? 9.078 -33.344 5.602 1 96.19 433 TYR B CA 1
ATOM 8277 C C . TYR B 1 433 ? 8.602 -31.938 5.945 1 96.19 433 TYR B C 1
ATOM 8279 O O . TYR B 1 433 ? 9.078 -31.328 6.898 1 96.19 433 TYR B O 1
ATOM 8287 N N . LEU B 1 434 ? 7.699 -31.422 5.16 1 95.56 434 LEU B N 1
ATOM 8288 C CA . LEU B 1 434 ? 7.148 -30.078 5.344 1 95.56 434 LEU B CA 1
ATOM 8289 C C . LEU B 1 434 ? 5.652 -30.141 5.637 1 95.56 434 LEU B C 1
ATOM 8291 O O . LEU B 1 434 ? 4.859 -30.484 4.758 1 95.56 434 LEU B O 1
ATOM 8295 N N . ALA B 1 435 ? 5.316 -29.75 6.785 1 95.62 435 ALA B N 1
ATOM 8296 C CA . ALA B 1 435 ? 3.92 -29.797 7.207 1 95.62 435 ALA B CA 1
ATOM 8297 C C . ALA B 1 435 ? 3.279 -28.406 7.156 1 95.62 435 ALA B C 1
ATOM 8299 O O . ALA B 1 435 ? 3.787 -27.469 7.758 1 95.62 435 ALA B O 1
ATOM 8300 N N . PHE B 1 436 ? 2.213 -28.344 6.422 1 95.31 436 PHE B N 1
ATOM 8301 C CA . PHE B 1 436 ? 1.403 -27.141 6.316 1 95.31 436 PHE B CA 1
ATOM 8302 C C . PHE B 1 436 ? 0.198 -27.219 7.246 1 95.31 436 PHE B C 1
ATOM 8304 O O . PHE B 1 436 ? -0.506 -28.234 7.277 1 95.31 436 PHE B O 1
ATOM 8311 N N . ASN B 1 437 ? 0.084 -26.125 8.023 1 93.19 437 ASN B N 1
ATOM 8312 C CA . ASN B 1 437 ? -1.049 -26.141 8.938 1 93.19 437 ASN B CA 1
ATOM 8313 C C . ASN B 1 437 ? -1.367 -24.734 9.445 1 93.19 437 ASN B C 1
ATOM 8315 O O . ASN B 1 437 ? -0.591 -23.797 9.227 1 93.19 437 ASN B O 1
ATOM 8319 N N . PHE B 1 438 ? -2.596 -24.562 9.953 1 92.62 438 PHE B N 1
ATOM 8320 C CA . PHE B 1 438 ? -2.99 -23.375 10.703 1 92.62 438 PHE B CA 1
ATOM 8321 C C . PHE B 1 438 ? -2.977 -23.656 12.203 1 92.62 438 PHE B C 1
ATOM 8323 O O . PHE B 1 438 ? -3.562 -24.641 12.664 1 92.62 438 PHE B O 1
ATOM 8330 N N . ASN B 1 439 ? -2.307 -22.797 12.914 1 92 439 ASN B N 1
ATOM 8331 C CA . ASN B 1 439 ? -2.172 -23.047 14.344 1 92 439 ASN B CA 1
ATOM 8332 C C . ASN B 1 439 ? -2.713 -21.875 15.164 1 92 439 ASN B C 1
ATOM 8334 O O . ASN B 1 439 ? -2.646 -20.719 14.727 1 92 439 ASN B O 1
ATOM 8338 N N . ALA B 1 440 ? -3.254 -22.234 16.297 1 92.44 440 ALA B N 1
ATOM 8339 C CA . ALA B 1 440 ? -3.709 -21.25 17.266 1 92.44 440 ALA B CA 1
ATOM 8340 C C . ALA B 1 440 ? -2.541 -20.703 18.078 1 92.44 440 ALA B C 1
ATOM 8342 O O . ALA B 1 440 ? -2.252 -21.203 19.172 1 92.44 440 ALA B O 1
ATOM 8343 N N . VAL B 1 441 ? -1.901 -19.719 17.531 1 91.75 441 VAL B N 1
ATOM 8344 C CA . VAL B 1 441 ? -0.733 -19.156 18.203 1 91.75 441 VAL B CA 1
ATOM 8345 C C . VAL B 1 441 ? -0.886 -17.641 18.312 1 91.75 441 VAL B C 1
ATOM 8347 O O . VAL B 1 441 ? -1.698 -17.031 17.609 1 91.75 441 VAL B O 1
ATOM 8350 N N . ASN B 1 442 ? -0.136 -17.031 19.25 1 93.06 442 ASN B N 1
ATOM 8351 C CA . ASN B 1 442 ? -0.087 -15.586 19.375 1 93.06 442 ASN B CA 1
ATOM 8352 C C . ASN B 1 442 ? 0.874 -14.961 18.375 1 93.06 442 ASN B C 1
ATOM 8354 O O . ASN B 1 442 ? 1.938 -14.469 18.75 1 93.06 442 ASN B O 1
ATOM 8358 N N . ALA B 1 443 ? 0.423 -15.008 17.141 1 88.75 443 ALA B N 1
ATOM 8359 C CA . ALA B 1 443 ? 1.265 -14.406 16.109 1 88.75 443 ALA B CA 1
ATOM 8360 C C . ALA B 1 443 ? 1.472 -12.922 16.359 1 88.75 443 ALA B C 1
ATOM 8362 O O . ALA B 1 443 ? 0.507 -12.156 16.422 1 88.75 443 ALA B O 1
ATOM 8363 N N . THR B 1 444 ? 2.605 -12.445 16.406 1 83.56 444 THR B N 1
ATOM 8364 C CA . THR B 1 444 ? 2.979 -11.141 16.922 1 83.56 444 THR B CA 1
ATOM 8365 C C . THR B 1 444 ? 2.443 -10.023 16.031 1 83.56 444 THR B C 1
ATOM 8367 O O . THR B 1 444 ? 2.141 -8.93 16.516 1 83.56 444 THR B O 1
ATOM 8370 N N . PRO B 1 445 ? 2.303 -10.25 14.766 1 86 445 PRO B N 1
ATOM 8371 C CA . PRO B 1 445 ? 1.751 -9.141 13.977 1 86 445 PRO B CA 1
ATOM 8372 C C . PRO B 1 445 ? 0.283 -8.867 14.297 1 86 445 PRO B C 1
ATOM 8374 O O . PRO B 1 445 ? -0.214 -7.766 14.047 1 86 445 PRO B O 1
ATOM 8377 N N . PHE B 1 446 ? -0.37 -9.82 14.953 1 90.31 446 PHE B N 1
ATOM 8378 C CA . PHE B 1 446 ? -1.816 -9.68 15.086 1 90.31 446 PHE B CA 1
ATOM 8379 C C . PHE B 1 446 ? -2.234 -9.711 16.547 1 90.31 446 PHE B C 1
ATOM 8381 O O . PHE B 1 446 ? -3.287 -9.172 16.906 1 90.31 446 PHE B O 1
ATOM 8388 N N . PHE B 1 447 ? -1.411 -10.359 17.297 1 93.81 447 PHE B N 1
ATOM 8389 C CA . PHE B 1 447 ? -1.75 -10.516 18.719 1 93.81 447 PHE B CA 1
ATOM 8390 C C . PHE B 1 447 ? -0.721 -9.828 19.594 1 93.81 447 PHE B C 1
ATOM 8392 O O . PHE B 1 447 ? 0.4 -9.555 19.156 1 93.81 447 PHE B O 1
ATOM 8399 N N . ASN B 1 448 ? -1.166 -9.383 20.672 1 95.88 448 ASN B N 1
ATOM 8400 C CA . ASN B 1 448 ? -0.344 -9.039 21.828 1 95.88 448 ASN B CA 1
ATOM 8401 C C . ASN B 1 448 ? -0.562 -10.023 22.969 1 95.88 448 ASN B C 1
ATOM 8403 O O . ASN B 1 448 ? -1.603 -9.984 23.641 1 95.88 448 ASN B O 1
ATOM 8407 N N . PRO B 1 449 ? 0.389 -10.914 23.219 1 94.62 449 PRO B N 1
ATOM 8408 C CA . PRO B 1 449 ? 0.176 -11.984 24.203 1 94.62 449 PRO B CA 1
ATOM 8409 C C . PRO B 1 449 ? -0.143 -11.453 25.594 1 94.62 449 PRO B C 1
ATOM 8411 O O . PRO B 1 449 ? -0.783 -12.141 26.391 1 94.62 449 PRO B O 1
ATOM 8414 N N . GLU B 1 450 ? 0.245 -10.25 25.859 1 94.94 450 GLU B N 1
ATOM 8415 C CA . GLU B 1 450 ? -0.002 -9.664 27.188 1 94.94 450 GLU B CA 1
ATOM 8416 C C . GLU B 1 450 ? -1.385 -9.023 27.25 1 94.94 450 GLU B C 1
ATOM 8418 O O . GLU B 1 450 ? -2.049 -9.078 28.281 1 94.94 450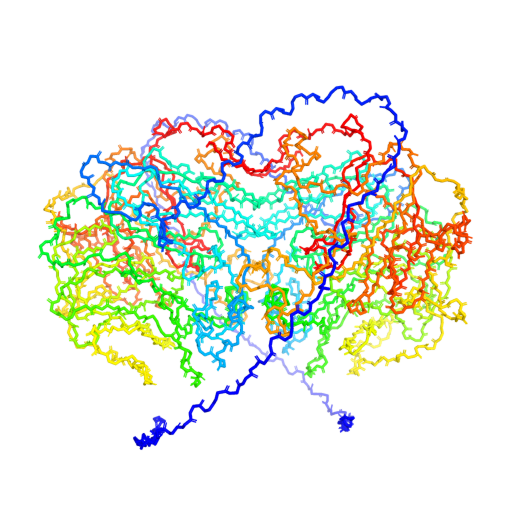 GLU B O 1
ATOM 8423 N N . LEU B 1 451 ? -1.838 -8.523 26.188 1 96.81 451 LEU B N 1
ATOM 8424 C CA . LEU B 1 451 ? -3.041 -7.699 26.219 1 96.81 451 LEU B CA 1
ATOM 8425 C C . LEU B 1 451 ? -4.242 -8.469 25.688 1 96.81 451 LEU B C 1
ATOM 8427 O O . LEU B 1 451 ? -5.348 -8.359 26.219 1 96.81 451 LEU B O 1
ATOM 8431 N N . TYR B 1 452 ? -4.066 -9.156 24.656 1 96.5 452 TYR B N 1
ATOM 8432 C CA . TYR B 1 452 ? -5.145 -9.914 24.016 1 96.5 452 TYR B CA 1
ATOM 8433 C C . TYR B 1 452 ? -4.609 -11.172 23.359 1 96.5 452 TYR B C 1
ATOM 8435 O O . TYR B 1 452 ? -4.668 -11.305 22.125 1 96.5 452 TYR B O 1
ATOM 8443 N N . PRO B 1 453 ? -4.227 -12.164 24.203 1 96.31 453 PRO B N 1
ATOM 8444 C CA . PRO B 1 453 ? -3.795 -13.461 23.656 1 96.31 453 PRO B CA 1
ATOM 8445 C C . PRO B 1 453 ? -4.922 -14.219 22.969 1 96.31 453 PRO B C 1
ATOM 8447 O O . PRO B 1 453 ? -6.098 -13.953 23.219 1 96.31 453 PRO B O 1
ATOM 8450 N N . TYR B 1 454 ? -4.5 -15.141 22.203 1 94.81 454 TYR B N 1
ATOM 8451 C CA . TYR B 1 454 ? -5.398 -15.906 21.344 1 94.81 454 TYR B CA 1
ATOM 8452 C C . TYR B 1 454 ? -6.551 -16.484 22.156 1 94.81 454 TYR B C 1
ATOM 8454 O O . TYR B 1 454 ? -7.711 -16.406 21.734 1 94.81 454 TYR B O 1
ATOM 8462 N N . ASN B 1 455 ? -6.367 -16.984 23.344 1 94.56 455 ASN B N 1
ATOM 8463 C CA . ASN B 1 455 ? -7.348 -17.75 24.094 1 94.56 455 ASN B CA 1
ATOM 8464 C C . ASN B 1 455 ? -8.234 -16.859 24.938 1 94.56 455 ASN B C 1
ATOM 8466 O O . ASN B 1 455 ? -9.203 -17.312 25.562 1 94.56 455 ASN B O 1
ATOM 8470 N N . ARG B 1 456 ? -7.961 -15.57 24.938 1 95.31 456 ARG B N 1
ATOM 8471 C CA . ARG B 1 456 ? -8.734 -14.719 25.844 1 95.31 456 ARG B CA 1
ATOM 8472 C C . ARG B 1 456 ? -9.648 -13.789 25.047 1 95.31 456 ARG B C 1
ATOM 8474 O O . ARG B 1 456 ? -10.57 -13.195 25.609 1 95.31 456 ARG B O 1
ATOM 8481 N N . VAL B 1 457 ? -9.32 -13.617 23.828 1 95.75 457 VAL B N 1
ATOM 8482 C CA . VAL B 1 457 ? -10.203 -12.781 23.016 1 95.75 457 VAL B CA 1
ATOM 8483 C C . VAL B 1 457 ? -11.477 -13.539 22.672 1 95.75 457 VAL B C 1
ATOM 8485 O O . VAL B 1 457 ? -11.508 -14.773 22.734 1 95.75 457 VAL B O 1
ATOM 8488 N N . PRO B 1 458 ? -12.586 -12.828 22.344 1 94.62 458 PRO B N 1
ATOM 8489 C CA . PRO B 1 458 ? -13.805 -13.516 21.891 1 94.62 458 PRO B CA 1
ATOM 8490 C C . PRO B 1 458 ? -13.539 -14.484 20.734 1 94.62 458 PRO B C 1
ATOM 8492 O O . PRO B 1 458 ? -12.625 -14.258 19.938 1 94.62 458 PRO B O 1
ATOM 8495 N N . PRO B 1 459 ? -14.359 -15.508 20.578 1 93 459 PRO B N 1
ATOM 8496 C CA . PRO B 1 459 ? -14.133 -16.578 19.609 1 93 459 PRO B CA 1
ATOM 8497 C C . PRO B 1 459 ? -14.031 -16.047 18.172 1 93 459 PRO B C 1
ATOM 8499 O O . PRO B 1 459 ? -13.227 -16.562 17.391 1 93 459 PRO B O 1
ATOM 8502 N N . LYS B 1 460 ? -14.734 -15.062 17.859 1 91.31 460 LYS B N 1
ATOM 8503 C CA . LYS B 1 460 ? -14.719 -14.555 16.5 1 91.31 460 LYS B CA 1
ATOM 8504 C C . LYS B 1 460 ? -13.352 -13.992 16.141 1 91.31 460 LYS B C 1
ATOM 8506 O O . LYS B 1 460 ? -13.008 -13.898 14.953 1 91.31 460 LYS B O 1
ATOM 8511 N N . PHE B 1 461 ? -12.578 -13.625 17.172 1 94.06 461 PHE B N 1
ATOM 8512 C CA . PHE B 1 461 ? -11.281 -13 16.938 1 94.06 461 PHE B CA 1
ATOM 8513 C C . PHE B 1 461 ? -10.164 -14.031 17.062 1 94.06 461 PHE B C 1
ATOM 8515 O O . PHE B 1 461 ? -8.992 -13.703 16.859 1 94.06 461 PHE B O 1
ATOM 8522 N N . GLN B 1 462 ? -10.516 -15.258 17.359 1 93.5 462 GLN B N 1
ATOM 8523 C CA . GLN B 1 462 ? -9.523 -16.328 17.484 1 93.5 462 GLN B CA 1
ATOM 8524 C C . GLN B 1 462 ? -9.203 -16.938 16.125 1 93.5 462 GLN B C 1
ATOM 8526 O O . GLN B 1 462 ? -9.633 -18.062 15.836 1 93.5 462 GLN B O 1
ATOM 8531 N N . ILE B 1 463 ? -8.375 -16.266 15.398 1 91.81 463 ILE B N 1
ATOM 8532 C CA . ILE B 1 463 ? -8.055 -16.656 14.039 1 91.81 463 ILE B CA 1
ATOM 8533 C C . ILE B 1 463 ? -6.691 -17.344 14.008 1 91.81 463 ILE B C 1
ATOM 8535 O O . ILE B 1 463 ? -5.672 -16.719 14.312 1 91.81 463 ILE B O 1
ATOM 8539 N N . PRO B 1 464 ? -6.613 -18.547 13.633 1 91.44 464 PRO B N 1
ATOM 8540 C CA . PRO B 1 464 ? -5.312 -19.203 13.492 1 91.44 464 PRO B CA 1
ATOM 8541 C C . PRO B 1 464 ? -4.488 -18.656 12.336 1 91.44 464 PRO B C 1
ATOM 8543 O O . PRO B 1 464 ? -5.047 -18.078 11.391 1 91.44 464 PRO B O 1
ATOM 8546 N N . THR B 1 465 ? -3.209 -18.766 12.438 1 91.56 465 THR B N 1
ATOM 8547 C CA . THR B 1 465 ? -2.314 -18.297 11.383 1 91.56 465 THR B CA 1
ATOM 8548 C C . THR B 1 465 ? -1.604 -19.484 10.727 1 91.56 465 THR B C 1
ATOM 8550 O O . THR B 1 465 ? -1.441 -20.531 11.344 1 91.56 465 THR B O 1
ATOM 8553 N N . PRO B 1 466 ? -1.192 -19.328 9.438 1 92.06 466 PRO B N 1
ATOM 8554 C CA . PRO B 1 466 ? -0.575 -20.422 8.688 1 92.06 466 PRO B CA 1
ATOM 8555 C C . PRO B 1 466 ? 0.917 -20.562 8.977 1 92.06 466 PRO B C 1
ATOM 8557 O O . PRO B 1 466 ? 1.622 -19.562 9.117 1 92.06 466 PRO B O 1
ATOM 8560 N N . GLN B 1 467 ? 1.396 -21.828 9.086 1 92 467 GLN B N 1
ATOM 8561 C CA . GLN B 1 467 ? 2.801 -22.141 9.328 1 92 467 GLN B CA 1
ATOM 8562 C C . GLN B 1 467 ? 3.25 -23.328 8.477 1 92 467 GLN B C 1
ATOM 8564 O O . GLN B 1 467 ? 2.422 -24.109 7.992 1 92 467 GLN B O 1
ATOM 8569 N N . VAL B 1 468 ? 4.496 -23.391 8.25 1 93.81 468 VAL B N 1
ATOM 8570 C CA . VAL B 1 468 ? 5.152 -24.609 7.785 1 93.81 468 VAL B CA 1
ATOM 8571 C C . VAL B 1 468 ? 5.98 -25.219 8.914 1 93.81 468 VAL B C 1
ATOM 8573 O O . VAL B 1 468 ? 6.863 -24.562 9.469 1 93.81 468 VAL B O 1
ATOM 8576 N N . ASN B 1 469 ? 5.707 -26.438 9.297 1 93.06 469 ASN B N 1
ATOM 8577 C CA . ASN B 1 469 ? 6.352 -27.109 10.422 1 93.06 469 ASN B CA 1
ATOM 8578 C C . ASN B 1 469 ? 6.246 -26.281 11.703 1 93.06 469 ASN B C 1
ATOM 8580 O O . ASN B 1 469 ? 7.211 -26.188 12.461 1 93.06 469 ASN B O 1
ATOM 8584 N N . GLY B 1 470 ? 5.203 -25.562 11.797 1 90.31 470 GLY B N 1
ATOM 8585 C CA . GLY B 1 470 ? 4.934 -24.797 13.008 1 90.31 470 GLY B CA 1
ATOM 8586 C C . GLY B 1 470 ? 5.672 -23.469 13.055 1 90.31 470 GLY B C 1
ATOM 8587 O O . GLY B 1 470 ? 5.668 -22.797 14.078 1 90.31 470 GLY B O 1
ATOM 8588 N N . ILE B 1 471 ? 6.266 -23.109 11.961 1 89.94 471 ILE B N 1
ATOM 8589 C CA . ILE B 1 471 ? 7.074 -21.906 11.93 1 89.94 471 ILE B CA 1
ATOM 8590 C C . ILE B 1 471 ? 6.426 -20.875 11.008 1 89.94 471 ILE B C 1
ATOM 8592 O O . ILE B 1 471 ? 6.09 -21.188 9.859 1 89.94 471 ILE B O 1
ATOM 8596 N N . THR B 1 472 ? 6.215 -19.641 11.516 1 90.94 472 THR B N 1
ATOM 8597 C CA . THR B 1 472 ? 5.816 -18.5 10.688 1 90.94 472 THR B CA 1
ATOM 8598 C C . THR B 1 472 ? 7.035 -17.812 10.078 1 90.94 472 THR B C 1
ATOM 8600 O O . THR B 1 472 ? 7.875 -17.266 10.797 1 90.94 472 THR B O 1
ATOM 8603 N N . PHE B 1 473 ? 7.094 -17.797 8.812 1 90.38 473 PHE B N 1
ATOM 8604 C CA . PHE B 1 473 ? 8.258 -17.266 8.117 1 90.38 473 PHE B CA 1
ATOM 8605 C C . PHE B 1 473 ? 8.219 -15.734 8.102 1 90.38 473 PHE B C 1
ATOM 8607 O O . PHE B 1 473 ? 7.16 -15.141 7.906 1 90.38 473 PHE B O 1
ATOM 8614 N N . ILE B 1 474 ? 9.336 -15.117 8.367 1 87.88 474 ILE B N 1
ATOM 8615 C CA . ILE B 1 474 ? 9.555 -13.688 8.219 1 87.88 474 ILE B CA 1
ATOM 8616 C C . ILE B 1 474 ? 10.797 -13.438 7.359 1 87.88 474 ILE B C 1
ATOM 8618 O O . ILE B 1 474 ? 11.867 -13.969 7.641 1 87.88 474 ILE B O 1
ATOM 8622 N N . TYR B 1 475 ? 10.648 -12.68 6.348 1 89.94 475 TYR B N 1
ATOM 8623 C CA . TYR B 1 475 ? 11.773 -12.367 5.469 1 89.94 475 TYR B CA 1
ATOM 8624 C C . TYR B 1 475 ? 12.836 -11.555 6.199 1 89.94 475 TYR B C 1
ATOM 8626 O O . TYR B 1 475 ? 12.516 -10.75 7.074 1 89.94 475 TYR B O 1
ATOM 8634 N N . PRO B 1 476 ? 14.102 -11.703 5.852 1 90.88 476 PRO B N 1
ATOM 8635 C CA . PRO B 1 476 ? 15.148 -10.836 6.391 1 90.88 476 PRO B CA 1
ATOM 8636 C C . PRO B 1 476 ? 15.07 -9.406 5.859 1 90.88 476 PRO B C 1
ATOM 8638 O O . PRO B 1 476 ? 14.305 -9.133 4.93 1 90.88 476 PRO B O 1
ATOM 8641 N N . PRO B 1 477 ? 15.82 -8.5 6.445 1 90.38 477 PRO B N 1
ATOM 8642 C CA . PRO B 1 477 ? 15.734 -7.105 5.996 1 90.38 477 PRO B CA 1
ATOM 8643 C C . PRO B 1 477 ? 16.547 -6.844 4.727 1 90.38 477 PRO B C 1
ATOM 8645 O O . PRO B 1 477 ? 16.422 -5.773 4.125 1 90.38 477 PRO B O 1
ATOM 8648 N N . SER B 1 478 ? 17.422 -7.785 4.406 1 94.94 478 SER B N 1
ATOM 8649 C CA . SER B 1 478 ? 18.203 -7.703 3.18 1 94.94 478 SER B CA 1
ATOM 8650 C C . SER B 1 478 ? 18.328 -9.062 2.506 1 94.94 478 SER B C 1
ATOM 8652 O O . SER B 1 478 ? 18.328 -10.102 3.178 1 94.94 478 SER B O 1
ATOM 8654 N N . PRO B 1 479 ? 18.422 -9.125 1.222 1 96.19 479 PRO B N 1
ATOM 8655 C CA . PRO B 1 479 ? 18.453 -10.406 0.516 1 96.19 479 PRO B CA 1
ATOM 8656 C C . PRO B 1 479 ? 19.781 -11.125 0.675 1 96.19 479 PRO B C 1
ATOM 8658 O O . PRO B 1 479 ? 20.828 -10.594 0.298 1 96.19 479 PRO B O 1
ATOM 8661 N N . PRO B 1 480 ? 19.797 -12.352 1.084 1 94.81 480 PRO B N 1
ATOM 8662 C CA . PRO B 1 480 ? 21.062 -13.102 1.216 1 94.81 480 PRO B CA 1
ATOM 8663 C C . PRO B 1 480 ? 21.734 -13.344 -0.127 1 94.81 480 PRO B C 1
ATOM 8665 O O . PRO B 1 480 ? 22.969 -13.508 -0.18 1 94.81 480 PRO B O 1
ATOM 8668 N N . LEU B 1 481 ? 20.953 -13.359 -1.18 1 96.5 481 LEU B N 1
ATOM 8669 C CA . LEU B 1 481 ? 21.547 -13.578 -2.49 1 96.5 481 LEU B CA 1
ATOM 8670 C C . LEU B 1 481 ? 22.406 -12.391 -2.898 1 96.5 481 LEU B C 1
ATOM 8672 O O . LEU B 1 481 ? 23.562 -12.555 -3.303 1 96.5 481 LEU B O 1
ATOM 8676 N N . SER B 1 482 ? 21.875 -11.164 -2.801 1 97.06 482 SER B N 1
ATOM 8677 C CA . SER B 1 482 ? 22.562 -9.984 -3.328 1 97.06 482 SER B CA 1
ATOM 8678 C C . SER B 1 482 ? 23.359 -9.281 -2.242 1 97.06 482 SER B C 1
ATOM 8680 O O . SER B 1 482 ? 24.203 -8.43 -2.539 1 97.06 482 SER B O 1
ATOM 8682 N N . GLN B 1 483 ? 23.078 -9.547 -0.997 1 95.88 483 GLN B N 1
ATOM 8683 C CA . GLN B 1 483 ? 23.812 -8.977 0.132 1 95.88 483 GLN B CA 1
ATOM 8684 C C . GLN B 1 483 ? 24.234 -10.062 1.114 1 95.88 483 GLN B C 1
ATOM 8686 O O . GLN B 1 483 ? 23.844 -10.039 2.283 1 95.88 483 GLN B O 1
ATOM 8691 N N . PRO B 1 484 ? 25.125 -10.867 0.688 1 92.75 484 PRO B N 1
ATOM 8692 C CA . PRO B 1 484 ? 25.484 -12.055 1.465 1 92.75 484 PRO B CA 1
ATOM 8693 C C . PRO B 1 484 ? 26.234 -11.719 2.75 1 92.75 484 PRO B C 1
ATOM 8695 O O . PRO B 1 484 ? 26.281 -12.539 3.67 1 92.75 484 PRO B O 1
ATOM 8698 N N . ASP B 1 485 ? 26.766 -10.555 2.855 1 92.38 485 ASP B N 1
ATOM 8699 C CA . ASP B 1 485 ? 27.578 -10.203 4.023 1 92.38 485 ASP B CA 1
ATOM 8700 C C . ASP B 1 485 ? 26.719 -9.586 5.121 1 92.38 485 ASP B C 1
ATOM 8702 O O . ASP B 1 485 ? 27.188 -9.398 6.246 1 92.38 485 ASP B O 1
ATOM 8706 N N . ASP B 1 486 ? 25.484 -9.281 4.754 1 90.94 486 ASP B N 1
ATOM 8707 C CA . ASP B 1 486 ? 24.578 -8.711 5.75 1 90.94 486 ASP B CA 1
ATOM 8708 C C . ASP B 1 486 ? 24.094 -9.773 6.73 1 90.94 486 ASP B C 1
ATOM 8710 O O . ASP B 1 486 ? 23.953 -10.945 6.363 1 90.94 486 ASP B O 1
ATOM 8714 N N . PRO B 1 487 ? 23.828 -9.336 7.953 1 79.69 487 PRO B N 1
ATOM 8715 C CA . PRO B 1 487 ? 23.281 -10.297 8.914 1 79.69 487 PRO B CA 1
ATOM 8716 C C . PRO B 1 487 ? 21.906 -10.812 8.5 1 79.69 487 PRO B C 1
ATOM 8718 O O . PRO B 1 487 ? 21.078 -10.047 7.98 1 79.69 487 PRO B O 1
ATOM 8721 N N . GLN B 1 488 ? 21.844 -12.172 8.602 1 71 488 GLN B N 1
ATOM 8722 C CA . GLN B 1 488 ? 20.562 -12.789 8.281 1 71 488 GLN B CA 1
ATOM 8723 C C . GLN B 1 488 ? 19.984 -13.492 9.5 1 71 488 GLN B C 1
ATOM 8725 O O . GLN B 1 488 ? 19.969 -14.727 9.562 1 71 488 GLN B O 1
ATOM 8730 N N . PRO B 1 489 ? 19.406 -12.75 10.438 1 59.03 489 PRO B N 1
ATOM 8731 C CA . PRO B 1 489 ? 19.031 -13.375 11.703 1 59.03 489 PRO B CA 1
ATOM 8732 C C . PRO B 1 489 ? 17.797 -14.281 11.57 1 59.03 489 PRO B C 1
ATOM 8734 O O . PRO B 1 489 ? 17.594 -15.164 12.398 1 59.03 489 PRO B O 1
ATOM 8737 N N . THR B 1 490 ? 16.984 -14.047 10.625 1 57.75 490 THR B N 1
ATOM 8738 C CA . THR B 1 490 ? 15.648 -14.625 10.688 1 57.75 490 THR B CA 1
ATOM 8739 C C . THR B 1 490 ? 15.477 -15.695 9.609 1 57.75 490 THR B C 1
ATOM 8741 O O . THR B 1 490 ? 14.414 -16.312 9.516 1 57.75 490 THR B O 1
ATOM 8744 N N . VAL B 1 491 ? 16.469 -16.062 8.93 1 60.66 491 VAL B N 1
ATOM 8745 C CA . VAL B 1 491 ? 16.109 -16.922 7.82 1 60.66 491 VAL B CA 1
ATOM 8746 C C . VAL B 1 491 ? 16 -18.375 8.312 1 60.66 491 VAL B C 1
ATOM 8748 O O . VAL B 1 491 ? 16.984 -18.938 8.797 1 60.66 491 VAL B O 1
ATOM 8751 N N . CYS B 1 492 ? 14.641 -18.734 8.547 1 61.72 492 CYS B N 1
ATOM 8752 C CA . CYS B 1 492 ? 14.398 -20.156 8.789 1 61.72 492 CYS B CA 1
ATOM 8753 C C . CYS B 1 492 ? 14.625 -20.953 7.516 1 61.72 492 CYS B C 1
ATOM 8755 O O . CYS B 1 492 ? 13.852 -20.859 6.562 1 61.72 492 CYS B O 1
ATOM 8757 N N . LEU B 1 493 ? 15.734 -21.594 7.516 1 65.75 493 LEU B N 1
ATOM 8758 C CA . LEU B 1 493 ? 16.062 -22.469 6.395 1 65.75 493 LEU B CA 1
ATOM 8759 C C . LEU B 1 493 ? 15.469 -23.859 6.594 1 65.75 493 LEU B C 1
ATOM 8761 O O . LEU B 1 493 ? 15.664 -24.484 7.641 1 65.75 493 LEU B O 1
ATOM 8765 N N . TYR B 1 494 ? 14.531 -24.156 5.773 1 65.88 494 TYR B N 1
ATOM 8766 C CA . TYR B 1 494 ? 14.016 -25.516 5.875 1 65.88 494 TYR B CA 1
ATOM 8767 C C . TYR B 1 494 ? 14.969 -26.516 5.238 1 65.88 494 TYR B C 1
ATOM 8769 O O . TYR B 1 494 ? 14.859 -27.734 5.465 1 65.88 494 TYR B O 1
ATOM 8777 N N . GLY B 1 495 ? 15.953 -25.891 4.504 1 70.5 495 GLY B N 1
ATOM 8778 C CA . GLY B 1 495 ? 16.828 -26.906 3.961 1 70.5 495 GLY B CA 1
ATOM 8779 C C . GLY B 1 495 ? 18 -26.344 3.18 1 70.5 495 GLY B C 1
ATOM 8780 O O . GLY B 1 495 ? 17.938 -25.203 2.709 1 70.5 495 GLY B O 1
ATOM 8781 N N . GLU B 1 496 ? 19.062 -27.031 3.236 1 86.25 496 GLU B N 1
ATOM 8782 C CA . GLU B 1 496 ? 20.219 -26.812 2.375 1 86.25 496 GLU B CA 1
ATOM 8783 C C . GLU B 1 496 ? 20.5 -28.031 1.514 1 86.25 496 GLU B C 1
ATOM 8785 O O . GLU B 1 496 ? 20.344 -29.172 1.971 1 86.25 496 GLU B O 1
ATOM 8790 N N . ALA B 1 497 ? 20.625 -27.766 0.272 1 93.75 497 ALA B N 1
ATOM 8791 C CA . ALA B 1 497 ? 21.016 -28.828 -0.652 1 93.75 497 ALA B CA 1
ATOM 8792 C C . ALA B 1 497 ? 22.312 -28.469 -1.37 1 93.75 497 ALA B C 1
ATOM 8794 O O . ALA B 1 497 ? 22.547 -27.312 -1.718 1 93.75 497 ALA B O 1
ATOM 8795 N N . GLU B 1 498 ? 23.141 -29.516 -1.536 1 95.5 498 GLU B N 1
ATOM 8796 C CA . GLU B 1 498 ? 24.312 -29.344 -2.383 1 95.5 498 GLU B CA 1
ATOM 8797 C C . GLU B 1 498 ? 23.953 -29.438 -3.861 1 95.5 498 GLU B C 1
ATOM 8799 O O . GLU B 1 498 ? 22.953 -30.062 -4.223 1 95.5 498 GLU B O 1
ATOM 8804 N N . LEU B 1 499 ? 24.734 -28.781 -4.629 1 96.5 499 LEU B N 1
ATOM 8805 C CA . LEU B 1 499 ? 24.5 -28.844 -6.066 1 96.5 499 LEU B CA 1
ATOM 8806 C C . LEU B 1 499 ? 24.516 -30.281 -6.555 1 96.5 499 LEU B C 1
ATOM 8808 O O . LEU B 1 499 ? 25.469 -31.031 -6.277 1 96.5 499 LEU B O 1
ATOM 8812 N N . GLY B 1 500 ? 23.438 -30.703 -7.168 1 96.31 500 GLY B N 1
ATOM 8813 C CA . GLY B 1 500 ? 23.359 -32.031 -7.723 1 96.31 500 GLY B CA 1
ATOM 8814 C C . GLY B 1 500 ? 22.578 -33 -6.852 1 96.31 500 GLY B C 1
ATOM 8815 O O . GLY B 1 500 ? 22.234 -34.094 -7.293 1 96.31 500 GLY B O 1
ATOM 8816 N N . ASP B 1 501 ? 22.266 -32.625 -5.734 1 97.25 501 ASP B N 1
ATOM 8817 C CA . ASP B 1 501 ? 21.5 -33.5 -4.836 1 97.25 501 ASP B CA 1
ATOM 8818 C C . ASP B 1 501 ? 20.141 -33.844 -5.449 1 97.25 501 ASP B C 1
ATOM 8820 O O . ASP B 1 501 ? 19.484 -33 -6.051 1 97.25 501 ASP B O 1
ATOM 8824 N N . LYS B 1 502 ? 19.797 -35.125 -5.332 1 97.75 502 LYS B N 1
ATOM 8825 C CA . LYS B 1 502 ? 18.406 -35.531 -5.535 1 97.75 502 LYS B CA 1
ATOM 8826 C C . LYS B 1 502 ? 17.578 -35.281 -4.281 1 97.75 502 LYS B C 1
ATOM 8828 O O . LYS B 1 502 ? 17.875 -35.844 -3.217 1 97.75 502 LYS B O 1
ATOM 8833 N N . VAL B 1 503 ? 16.547 -34.5 -4.453 1 97.06 503 VAL B N 1
ATOM 8834 C CA . VAL B 1 503 ? 15.805 -34.031 -3.291 1 97.06 503 VAL B CA 1
ATOM 8835 C C . VAL B 1 503 ? 14.359 -34.531 -3.363 1 97.06 503 VAL B C 1
ATOM 8837 O O . VAL B 1 503 ? 13.758 -34.562 -4.441 1 97.06 503 VAL B O 1
ATOM 8840 N N . GLU B 1 504 ? 13.844 -34.969 -2.223 1 97.56 504 GLU B N 1
ATOM 8841 C CA . GLU B 1 504 ? 12.43 -35.312 -2.066 1 97.56 504 GLU B CA 1
ATOM 8842 C C . GLU B 1 504 ? 11.773 -34.438 -1.005 1 97.56 504 GLU B C 1
ATOM 8844 O O . GLU B 1 504 ? 12.281 -34.312 0.111 1 97.56 504 GLU B O 1
ATOM 8849 N N . PHE B 1 505 ? 10.703 -33.781 -1.374 1 97.06 505 PHE B N 1
ATOM 8850 C CA . PHE B 1 505 ? 9.836 -33.094 -0.423 1 97.06 505 PHE B CA 1
ATOM 8851 C C . PHE B 1 505 ? 8.578 -33.906 -0.145 1 97.06 505 PHE B C 1
ATOM 8853 O O . PHE B 1 505 ? 7.852 -34.281 -1.07 1 97.06 505 PHE B O 1
ATOM 8860 N N . VAL B 1 506 ? 8.383 -34.219 1.089 1 98.12 506 VAL B N 1
ATOM 8861 C CA . VAL B 1 506 ? 7.102 -34.781 1.54 1 98.12 506 VAL B CA 1
ATOM 8862 C C . VAL B 1 506 ? 6.238 -33.656 2.1 1 98.12 506 VAL B C 1
ATOM 8864 O O . VAL B 1 506 ? 6.414 -33.219 3.248 1 98.12 506 VAL B O 1
ATOM 8867 N N . LEU B 1 507 ? 5.301 -33.219 1.308 1 97.75 507 LEU B N 1
ATOM 8868 C CA . LEU B 1 507 ? 4.414 -32.125 1.666 1 97.75 507 LEU B CA 1
ATOM 8869 C C . LEU B 1 507 ? 3.15 -32.625 2.348 1 97.75 507 LEU B C 1
ATOM 8871 O O . LEU B 1 507 ? 2.484 -33.531 1.827 1 97.75 507 LEU B O 1
ATOM 8875 N N . ILE B 1 508 ? 2.838 -32.031 3.51 1 97.31 508 ILE B N 1
ATOM 8876 C CA . ILE B 1 508 ? 1.74 -32.562 4.312 1 97.31 508 ILE B CA 1
ATOM 8877 C C . ILE B 1 508 ? 0.775 -31.453 4.672 1 97.31 508 ILE B C 1
ATOM 8879 O O . ILE B 1 508 ? 1.198 -30.375 5.117 1 97.31 508 ILE B O 1
ATOM 8883 N N . ASP B 1 509 ? -0.48 -31.641 4.387 1 96.12 509 ASP B N 1
ATOM 8884 C CA . ASP B 1 509 ? -1.523 -30.797 4.965 1 96.12 509 ASP B CA 1
ATOM 8885 C C . ASP B 1 509 ? -2.15 -31.469 6.188 1 96.12 509 ASP B C 1
ATOM 8887 O O . ASP B 1 509 ? -2.934 -32.406 6.059 1 96.12 509 ASP B O 1
ATOM 8891 N N . GLU B 1 510 ? -1.893 -30.922 7.309 1 94.88 510 GLU B N 1
ATOM 8892 C CA . GLU B 1 510 ? -2.328 -31.578 8.531 1 94.88 510 GLU B CA 1
ATOM 8893 C C . GLU B 1 510 ? -3.832 -31.422 8.742 1 94.88 510 GLU B C 1
ATOM 8895 O O . GLU B 1 510 ? -4.453 -32.219 9.461 1 94.88 510 GLU B O 1
ATOM 8900 N N . GLY B 1 511 ? -4.402 -30.438 8.195 1 88.25 511 GLY B N 1
ATOM 8901 C CA . GLY B 1 511 ? -5.848 -30.344 8.078 1 88.25 511 GLY B CA 1
ATOM 8902 C C . GLY B 1 511 ? -6.523 -29.859 9.344 1 88.25 511 GLY B C 1
ATOM 8903 O O . GLY B 1 511 ? -7.711 -30.109 9.555 1 88.25 511 GLY B O 1
ATOM 8904 N N . ASN B 1 512 ? -5.961 -29.188 10.312 1 78.81 512 ASN B N 1
ATOM 8905 C CA . ASN B 1 512 ? -6.551 -28.828 11.602 1 78.81 512 ASN B CA 1
ATOM 8906 C C . ASN B 1 512 ? -7.574 -27.703 11.445 1 78.81 512 ASN B C 1
ATOM 8908 O O . ASN B 1 512 ? -8.414 -27.516 12.328 1 78.81 512 ASN B O 1
ATOM 8912 N N . PHE B 1 513 ? -7.523 -26.953 10.664 1 75.94 513 PHE B N 1
ATOM 8913 C CA . PHE B 1 513 ? -8.43 -25.797 10.609 1 75.94 513 PHE B CA 1
ATOM 8914 C C . PHE B 1 513 ? -9.43 -25.953 9.469 1 75.94 513 PHE B C 1
ATOM 8916 O O . PHE B 1 513 ? -10.344 -26.781 9.547 1 75.94 513 PHE B O 1
ATOM 8923 N N . ILE B 1 514 ? -9.477 -25.281 8.469 1 68.88 514 ILE B N 1
ATOM 8924 C CA . ILE B 1 514 ? -10.43 -25.281 7.367 1 68.88 514 ILE B CA 1
ATOM 8925 C C . ILE B 1 514 ? -9.875 -26.094 6.199 1 68.88 514 ILE B C 1
ATOM 8927 O O . ILE B 1 514 ? -8.664 -26.25 6.07 1 68.88 514 ILE B O 1
ATOM 8931 N N . ASN B 1 515 ? -10.891 -26.781 5.656 1 71.44 515 ASN B N 1
ATOM 8932 C CA . ASN B 1 515 ? -10.523 -27.5 4.438 1 71.44 515 ASN B CA 1
ATOM 8933 C C . ASN B 1 515 ? -10.039 -26.547 3.354 1 71.44 515 ASN B C 1
ATOM 8935 O O . ASN B 1 515 ? -10.828 -26.078 2.535 1 71.44 515 ASN B O 1
ATOM 8939 N N . SER B 1 516 ? -8.805 -26.172 3.527 1 74.56 516 SER B N 1
ATOM 8940 C CA . SER B 1 516 ? -8.203 -25.266 2.555 1 74.56 516 SER B CA 1
ATOM 8941 C C . SER B 1 516 ? -7.176 -25.984 1.688 1 74.56 516 SER B C 1
ATOM 8943 O O . SER B 1 516 ? -6.582 -26.984 2.113 1 74.56 516 SER B O 1
ATOM 8945 N N . SER B 1 517 ? -7.117 -25.562 0.479 1 79.31 517 SER B N 1
ATOM 8946 C CA . SER B 1 517 ? -6.098 -26.062 -0.432 1 79.31 517 SER B CA 1
ATOM 8947 C C . SER B 1 517 ? -4.746 -25.422 -0.162 1 79.31 517 SER B C 1
ATOM 8949 O O . SER B 1 517 ? -4.68 -24.297 0.344 1 79.31 517 SER B O 1
ATOM 8951 N N . HIS B 1 518 ? -3.734 -26.156 -0.381 1 90.12 518 HIS B N 1
ATOM 8952 C CA . HIS B 1 518 ? -2.387 -25.609 -0.293 1 90.12 518 HIS B CA 1
ATOM 8953 C C . HIS B 1 518 ? -1.598 -25.875 -1.571 1 90.12 518 HIS B C 1
ATOM 8955 O O . HIS B 1 518 ? -0.718 -26.75 -1.595 1 90.12 518 HIS B O 1
ATOM 8961 N N . PRO B 1 519 ? -1.912 -25.109 -2.631 1 94.5 519 PRO B N 1
ATOM 8962 C CA . PRO B 1 519 ? -1.043 -25.219 -3.805 1 94.5 519 PRO B CA 1
ATOM 8963 C C . PRO B 1 519 ? 0.401 -24.812 -3.51 1 94.5 519 PRO B C 1
ATOM 8965 O O . PRO B 1 519 ? 0.665 -23.672 -3.141 1 94.5 519 PRO B O 1
ATOM 8968 N N . PHE B 1 520 ? 1.249 -25.812 -3.715 1 96.25 520 PHE B N 1
ATOM 8969 C CA . PHE B 1 520 ? 2.658 -25.641 -3.383 1 96.25 520 PHE B CA 1
ATOM 8970 C C . PHE B 1 520 ? 3.457 -25.219 -4.613 1 96.25 520 PHE B C 1
ATOM 8972 O O . PHE B 1 520 ? 3.281 -25.797 -5.691 1 96.25 520 PHE B O 1
ATOM 8979 N N . HIS B 1 521 ? 4.336 -24.219 -4.453 1 96.31 521 HIS B N 1
ATOM 8980 C CA . HIS B 1 521 ? 5.211 -23.734 -5.508 1 96.31 521 HIS B CA 1
ATOM 8981 C C . HIS B 1 521 ? 6.648 -23.594 -5.02 1 96.31 521 HIS B C 1
ATOM 8983 O O . HIS B 1 521 ? 6.895 -23.094 -3.922 1 96.31 521 HIS B O 1
ATOM 8989 N N . LEU B 1 522 ? 7.539 -24.125 -5.793 1 96.38 522 LEU B N 1
ATOM 8990 C CA . LEU B 1 522 ? 8.977 -23.969 -5.574 1 96.38 522 LEU B CA 1
ATOM 8991 C C . LEU B 1 522 ? 9.602 -23.109 -6.66 1 96.38 522 LEU B C 1
ATOM 8993 O O . LEU B 1 522 ? 9.484 -23.406 -7.848 1 96.38 522 LEU B O 1
ATOM 8997 N N . HIS B 1 523 ? 10.266 -22.031 -6.219 1 96.81 523 HIS B N 1
ATOM 8998 C CA . HIS B 1 523 ? 10.992 -21.188 -7.164 1 96.81 523 HIS B CA 1
ATOM 8999 C C . HIS B 1 523 ? 12.234 -21.906 -7.688 1 96.81 523 HIS B C 1
ATOM 9001 O O . HIS B 1 523 ? 12.82 -22.734 -6.984 1 96.81 523 HIS B O 1
ATOM 9007 N N . GLY B 1 524 ? 12.609 -21.672 -8.93 1 95.81 524 GLY B N 1
ATOM 9008 C CA . GLY B 1 524 ? 13.906 -22.047 -9.469 1 95.81 524 GLY B CA 1
ATOM 9009 C C . GLY B 1 524 ? 13.938 -23.453 -10.047 1 95.81 524 GLY B C 1
ATOM 9010 O O . GLY B 1 524 ? 14.875 -23.812 -10.758 1 95.81 524 GLY B O 1
ATOM 9011 N N . LYS B 1 525 ? 12.859 -24.219 -9.734 1 94.44 525 LYS B N 1
ATOM 9012 C CA . LYS B 1 525 ? 12.922 -25.594 -10.195 1 94.44 525 LYS B CA 1
ATOM 9013 C C . LYS B 1 525 ? 11.523 -26.219 -10.273 1 94.44 525 LYS B C 1
ATOM 9015 O O . LYS B 1 525 ? 10.727 -26.078 -9.344 1 94.44 525 LYS B O 1
ATOM 9020 N N . ASN B 1 526 ? 11.273 -26.844 -11.414 1 94.06 526 ASN B N 1
ATOM 9021 C CA . ASN B 1 526 ? 10.125 -27.734 -11.484 1 94.06 526 ASN B CA 1
ATOM 9022 C C . ASN B 1 526 ? 10.406 -29.062 -10.812 1 94.06 526 ASN B C 1
ATOM 9024 O O . ASN B 1 526 ? 11.562 -29.406 -10.57 1 94.06 526 ASN B O 1
ATOM 9028 N N . PHE B 1 527 ? 9.391 -29.828 -10.5 1 96.06 527 PHE B N 1
ATOM 9029 C CA . PHE B 1 527 ? 9.57 -31.078 -9.773 1 96.06 527 PHE B CA 1
ATOM 9030 C C . PHE B 1 527 ? 8.648 -32.156 -10.328 1 96.06 527 PHE B C 1
ATOM 9032 O O . PHE B 1 527 ? 7.637 -31.859 -10.969 1 96.06 527 PHE B O 1
ATOM 9039 N N . ARG B 1 528 ? 8.977 -33.406 -10.078 1 96.44 528 ARG B N 1
ATOM 9040 C CA . ARG B 1 528 ? 8.172 -34.562 -10.445 1 96.44 528 ARG B CA 1
ATOM 9041 C C . ARG B 1 528 ? 7.25 -34.969 -9.297 1 96.44 528 ARG B C 1
ATOM 9043 O O . ARG B 1 528 ? 7.672 -35 -8.141 1 96.44 528 ARG B O 1
ATOM 9050 N N . VAL B 1 529 ? 5.977 -35.188 -9.602 1 96.69 529 VAL B N 1
ATOM 9051 C CA . VAL B 1 529 ? 5.02 -35.656 -8.602 1 96.69 529 VAL B CA 1
ATOM 9052 C C . VAL B 1 529 ? 5.027 -37.156 -8.523 1 96.69 529 VAL B C 1
ATOM 9054 O O . VAL B 1 529 ? 4.641 -37.844 -9.477 1 96.69 529 VAL B O 1
ATOM 9057 N N . VAL B 1 530 ? 5.352 -37.75 -7.301 1 97.81 530 VAL B N 1
ATOM 9058 C CA . VAL B 1 530 ? 5.617 -39.188 -7.293 1 97.81 530 VAL B CA 1
ATOM 9059 C C . VAL B 1 530 ? 4.625 -39.875 -6.367 1 97.81 530 VAL B C 1
ATOM 9061 O O . VAL B 1 530 ? 4.492 -41.125 -6.41 1 97.81 530 VAL B O 1
ATOM 9064 N N . ALA B 1 531 ? 3.979 -39.156 -5.551 1 97.06 531 ALA B N 1
ATOM 9065 C CA . ALA B 1 531 ? 2.939 -39.719 -4.699 1 97.06 531 ALA B CA 1
ATOM 9066 C C . ALA B 1 531 ? 1.961 -38.656 -4.23 1 97.06 531 ALA B C 1
ATOM 9068 O O . ALA B 1 531 ? 2.332 -37.469 -4.086 1 97.06 531 ALA B O 1
ATOM 9069 N N . MET B 1 532 ? 0.741 -39.062 -4.027 1 95.69 532 MET B N 1
ATOM 9070 C CA . MET B 1 532 ? -0.32 -38.219 -3.529 1 95.69 532 MET B CA 1
ATOM 9071 C C . MET B 1 532 ? -1.429 -39.031 -2.871 1 95.69 532 MET B C 1
ATOM 9073 O O . MET B 1 532 ? -1.801 -40.094 -3.367 1 95.69 532 MET B O 1
ATOM 9077 N N . GLY B 1 533 ? -1.879 -38.531 -1.705 1 93.06 533 GLY B N 1
ATOM 9078 C CA . GLY B 1 533 ? -2.971 -39.219 -1.061 1 93.06 533 GLY B CA 1
ATOM 9079 C C . GLY B 1 533 ? -3.607 -38.438 0.072 1 93.06 533 GLY B C 1
ATOM 9080 O O . GLY B 1 533 ? -2.99 -37.531 0.625 1 93.06 533 GLY B O 1
ATOM 9081 N N . GLN B 1 534 ? -4.863 -38.719 0.258 1 92.62 534 GLN B N 1
ATOM 9082 C CA . GLN B 1 534 ? -5.562 -38.25 1.448 1 92.62 534 GLN B CA 1
ATOM 9083 C C . GLN B 1 534 ? -5.699 -39.375 2.482 1 92.62 534 GLN B C 1
ATOM 9085 O O . GLN B 1 534 ? -6.039 -40.5 2.139 1 92.62 534 GLN B O 1
ATOM 9090 N N . LEU B 1 535 ? -5.375 -39.125 3.688 1 92.81 535 LEU B N 1
ATOM 9091 C CA . LEU B 1 535 ? -5.402 -40.094 4.75 1 92.81 535 LEU B CA 1
ATOM 9092 C C . LEU B 1 535 ? -6.668 -39.969 5.59 1 92.81 535 LEU B C 1
ATOM 9094 O O . LEU B 1 535 ? -7.125 -40.938 6.188 1 92.81 535 LEU B O 1
ATOM 9098 N N . GLY B 1 536 ? -7.242 -38.781 5.691 1 90 536 GLY B N 1
ATOM 9099 C CA . GLY B 1 536 ? -8.43 -38.438 6.453 1 90 536 GLY B CA 1
ATOM 9100 C C . GLY B 1 536 ? -8.719 -36.938 6.461 1 90 536 GLY B C 1
ATOM 9101 O O . GLY B 1 536 ? -8.328 -36.219 5.539 1 90 536 GLY B O 1
ATOM 9102 N N . ASP B 1 537 ? -9.531 -36.625 7.41 1 88.69 537 ASP B N 1
ATOM 9103 C CA . ASP B 1 537 ? -9.844 -35.219 7.551 1 88.69 537 ASP B CA 1
ATOM 9104 C C . ASP B 1 537 ? -8.68 -34.438 8.195 1 88.69 537 ASP B C 1
ATOM 9106 O O . ASP B 1 537 ? -8.602 -33.219 8.102 1 88.69 537 ASP B O 1
ATOM 9110 N N . GLN B 1 538 ? -7.859 -35.219 8.867 1 93.12 538 GLN B N 1
ATOM 9111 C CA . GLN B 1 538 ? -6.648 -34.688 9.477 1 93.12 538 GLN B CA 1
ATOM 9112 C C . GLN B 1 538 ? -5.531 -35.719 9.477 1 93.12 538 GLN B C 1
ATOM 9114 O O . GLN B 1 538 ? -5.785 -36.906 9.32 1 93.12 538 GLN B O 1
ATOM 9119 N N . THR B 1 539 ? -4.348 -35.25 9.555 1 95.19 539 THR B N 1
ATOM 9120 C CA . THR B 1 539 ? -3.17 -36.094 9.734 1 95.19 539 THR B CA 1
ATOM 9121 C C . THR B 1 539 ? -2.061 -35.344 10.453 1 95.19 539 THR B C 1
ATOM 9123 O O . THR B 1 539 ? -2.291 -34.219 10.969 1 95.19 539 THR B O 1
ATOM 9126 N N . SER B 1 540 ? -0.938 -35.938 10.688 1 95.44 540 SER B N 1
ATOM 9127 C CA . SER B 1 540 ? 0.226 -35.281 11.289 1 95.44 540 SER B CA 1
ATOM 9128 C C . SER B 1 540 ? 1.513 -35.688 10.586 1 95.44 540 SER B C 1
ATOM 9130 O O . SER B 1 540 ? 1.545 -36.719 9.883 1 95.44 540 SER B O 1
ATOM 9132 N N . VAL B 1 541 ? 2.48 -34.906 10.758 1 96.12 541 VAL B N 1
ATOM 9133 C CA . VAL B 1 541 ? 3.787 -35.219 10.195 1 96.12 541 VAL B CA 1
ATOM 9134 C C . VAL B 1 541 ? 4.258 -36.594 10.727 1 96.12 541 VAL B C 1
ATOM 9136 O O . VAL B 1 541 ? 4.805 -37.406 9.969 1 96.12 541 VAL B O 1
ATOM 9139 N N . ALA B 1 542 ? 4.012 -36.844 12.008 1 96.94 542 ALA B N 1
ATOM 9140 C CA . ALA B 1 542 ? 4.418 -38.125 12.617 1 96.94 542 ALA B CA 1
ATOM 9141 C C . ALA B 1 542 ? 3.717 -39.281 11.953 1 96.94 542 ALA B C 1
ATOM 9143 O O . ALA B 1 542 ? 4.332 -40.344 11.711 1 96.94 542 ALA B O 1
ATOM 9144 N N . GLU B 1 543 ? 2.479 -39.062 11.672 1 97.31 543 GLU B N 1
ATOM 9145 C CA . GLU B 1 543 ? 1.715 -40.156 11.031 1 97.31 543 GLU B CA 1
ATOM 9146 C C . GLU B 1 543 ? 2.229 -40.438 9.625 1 97.31 543 GLU B C 1
ATOM 9148 O O . GLU B 1 543 ? 2.426 -41.594 9.25 1 97.31 543 GLU B O 1
ATOM 9153 N N . VAL B 1 544 ? 2.457 -39.438 8.883 1 98.06 544 VAL B N 1
ATOM 9154 C CA . VAL B 1 544 ? 2.918 -39.594 7.512 1 98.06 544 VAL B CA 1
ATOM 9155 C C . VAL B 1 544 ? 4.32 -40.188 7.496 1 98.06 544 VAL B C 1
ATOM 9157 O O . VAL B 1 544 ? 4.625 -41.031 6.668 1 98.06 544 VAL B O 1
ATOM 9160 N N . GLN B 1 545 ? 5.133 -39.75 8.414 1 97.81 545 GLN B N 1
ATOM 9161 C CA . GLN B 1 545 ? 6.48 -40.281 8.523 1 97.81 545 GLN B CA 1
ATOM 9162 C C . GLN B 1 545 ? 6.449 -41.781 8.844 1 97.81 545 GLN B C 1
ATOM 9164 O O . GLN B 1 545 ? 7.211 -42.562 8.273 1 97.81 545 GLN B O 1
ATOM 9169 N N . ALA B 1 546 ? 5.578 -42.125 9.711 1 98.06 546 ALA B N 1
ATOM 9170 C CA . ALA B 1 546 ? 5.449 -43.531 10.094 1 98.06 546 ALA B CA 1
ATOM 9171 C C . ALA B 1 546 ? 4.988 -44.375 8.914 1 98.06 546 ALA B C 1
ATOM 9173 O O . ALA B 1 546 ? 5.504 -45.469 8.688 1 98.06 546 ALA B O 1
ATOM 9174 N N . LEU B 1 547 ? 4.039 -43.875 8.219 1 97.88 547 LEU B N 1
ATOM 9175 C CA . LEU B 1 547 ? 3.539 -44.562 7.035 1 97.88 547 LEU B CA 1
ATOM 9176 C C . LEU B 1 547 ? 4.633 -44.688 5.98 1 97.88 547 LEU B C 1
ATOM 9178 O O . LEU B 1 547 ? 4.758 -45.75 5.336 1 97.88 547 LEU B O 1
ATOM 9182 N N . ASP B 1 548 ? 5.316 -43.656 5.816 1 97.5 548 ASP B N 1
ATOM 9183 C CA . ASP B 1 548 ? 6.391 -43.625 4.828 1 97.5 548 ASP B CA 1
ATOM 9184 C C . ASP B 1 548 ? 7.496 -44.625 5.188 1 97.5 548 ASP B C 1
ATOM 9186 O O . ASP B 1 548 ? 7.953 -45.375 4.332 1 97.5 548 ASP B O 1
ATOM 9190 N N . GLU B 1 549 ? 7.934 -44.656 6.43 1 96.25 549 GLU B N 1
ATOM 9191 C CA . GLU B 1 549 ? 8.992 -45.531 6.914 1 96.25 549 GLU B CA 1
ATOM 9192 C C . GLU B 1 549 ? 8.586 -47 6.805 1 96.25 549 GLU B C 1
ATOM 9194 O O . GLU B 1 549 ? 9.422 -47.875 6.559 1 96.25 549 GLU B O 1
ATOM 9199 N N . ALA B 1 550 ? 7.32 -47.156 6.93 1 97.5 550 ALA B N 1
ATOM 9200 C CA . ALA B 1 550 ? 6.797 -48.531 6.859 1 97.5 550 ALA B CA 1
ATOM 9201 C C . ALA B 1 550 ? 6.637 -48.969 5.41 1 97.5 550 ALA B C 1
ATOM 9203 O O . ALA B 1 550 ? 6.289 -50.125 5.145 1 97.5 550 ALA B O 1
ATOM 9204 N N . GLY B 1 551 ? 6.844 -48.062 4.52 1 95.5 551 GLY B N 1
ATOM 9205 C CA . GLY B 1 551 ? 6.754 -48.406 3.105 1 95.5 551 GLY B CA 1
ATOM 9206 C C . GLY B 1 551 ? 5.336 -48.375 2.572 1 95.5 551 GLY B C 1
ATOM 9207 O O . GLY B 1 551 ? 5.043 -48.969 1.53 1 95.5 551 GLY B O 1
ATOM 9208 N N . HIS B 1 552 ? 4.484 -47.719 3.246 1 96.38 552 HIS B N 1
ATOM 9209 C CA . HIS B 1 552 ? 3.074 -47.719 2.877 1 96.38 552 HIS B CA 1
ATOM 9210 C C . HIS B 1 552 ? 2.736 -46.562 1.951 1 96.38 552 HIS B C 1
ATOM 9212 O O . HIS B 1 552 ? 1.592 -46.438 1.513 1 96.38 552 HIS B O 1
ATOM 9218 N N . ILE B 1 553 ? 3.656 -45.781 1.651 1 96.75 553 ILE B N 1
ATOM 9219 C CA . ILE B 1 553 ? 3.484 -44.75 0.632 1 96.75 553 ILE B CA 1
ATOM 9220 C C . ILE B 1 553 ? 4.316 -45.094 -0.599 1 96.75 553 ILE B C 1
ATOM 9222 O O . ILE B 1 553 ? 5.543 -44.969 -0.589 1 96.75 553 ILE B O 1
ATOM 9226 N N . LYS B 1 554 ? 3.67 -45.5 -1.539 1 94.69 554 LYS B N 1
ATOM 9227 C CA . LYS B 1 554 ? 4.352 -45.938 -2.76 1 94.69 554 LYS B CA 1
ATOM 9228 C C . LYS B 1 554 ? 4.656 -44.75 -3.656 1 94.69 554 LYS B C 1
ATOM 9230 O O . LYS B 1 554 ? 3.832 -43.844 -3.795 1 94.69 554 LYS B O 1
ATOM 9235 N N . ARG B 1 555 ? 5.852 -44.719 -4.227 1 97.12 555 ARG B N 1
ATOM 9236 C CA . ARG B 1 555 ? 6.254 -43.656 -5.172 1 97.12 555 ARG B CA 1
ATOM 9237 C C . ARG B 1 555 ? 6.172 -44.188 -6.609 1 97.12 555 ARG B C 1
ATOM 9239 O O . ARG B 1 555 ? 6.543 -45.312 -6.887 1 97.12 555 ARG B O 1
ATOM 9246 N N . ARG B 1 556 ? 5.758 -43.344 -7.438 1 96.38 556 ARG B N 1
ATOM 9247 C CA . ARG B 1 556 ? 5.867 -43.594 -8.875 1 96.38 556 ARG B CA 1
ATOM 9248 C C . ARG B 1 556 ? 7.207 -43.094 -9.414 1 96.38 556 ARG B C 1
ATOM 9250 O O . ARG B 1 556 ? 7.473 -41.875 -9.438 1 96.38 556 ARG B O 1
ATOM 9257 N N . TYR B 1 557 ? 7.977 -44 -9.961 1 96.06 557 TYR B N 1
ATOM 9258 C CA . TYR B 1 557 ? 9.32 -43.625 -10.406 1 96.06 557 TYR B CA 1
ATOM 9259 C C . TYR B 1 557 ? 9.375 -43.5 -11.922 1 96.06 557 TYR B C 1
ATOM 9261 O O . TYR B 1 557 ? 10.328 -42.938 -12.469 1 96.06 557 TYR B O 1
ATOM 9269 N N . GLU B 1 558 ? 8.289 -44 -12.57 1 95.62 558 GLU B N 1
ATOM 9270 C CA . GLU B 1 558 ? 8.312 -44 -14.031 1 95.62 558 GLU B CA 1
ATOM 9271 C C . GLU B 1 558 ? 7.328 -43 -14.594 1 95.62 558 GLU B C 1
ATOM 9273 O O . GLU B 1 558 ? 6.16 -42.969 -14.203 1 95.62 558 GLU B O 1
ATOM 9278 N N . ASP B 1 559 ? 7.82 -42.156 -15.492 1 95.38 559 ASP B N 1
ATOM 9279 C CA . ASP B 1 559 ? 7.066 -41.25 -16.328 1 95.38 559 ASP B CA 1
ATOM 9280 C C . ASP B 1 559 ? 6.223 -40.281 -15.477 1 95.38 559 ASP B C 1
ATOM 9282 O O . ASP B 1 559 ? 5.102 -39.938 -15.852 1 95.38 559 ASP B O 1
ATOM 9286 N N . ALA B 1 560 ? 6.734 -40.031 -14.281 1 95.19 560 ALA B N 1
ATOM 9287 C CA . ALA B 1 560 ? 6.039 -39.062 -13.438 1 95.19 560 ALA B CA 1
ATOM 9288 C C . ALA B 1 560 ? 5.992 -37.688 -14.109 1 95.19 560 ALA B C 1
ATOM 9290 O O . ALA B 1 560 ? 6.965 -37.25 -14.734 1 95.19 560 ALA B O 1
ATOM 9291 N N . VAL B 1 561 ? 4.867 -36.969 -13.992 1 93.5 561 VAL B N 1
ATOM 9292 C CA . VAL B 1 561 ? 4.73 -35.625 -14.609 1 93.5 561 VAL B CA 1
ATOM 9293 C C . VAL B 1 561 ? 5.57 -34.625 -13.844 1 93.5 561 VAL B C 1
ATOM 9295 O O . VAL B 1 561 ? 5.809 -34.781 -12.641 1 93.5 561 VAL B O 1
ATOM 9298 N N . GLU B 1 562 ? 6.043 -33.656 -14.531 1 93.25 562 GLU B N 1
ATOM 9299 C CA . GLU B 1 562 ? 6.766 -32.531 -13.953 1 93.25 562 GLU B CA 1
ATOM 9300 C C . GLU B 1 562 ? 5.859 -31.312 -13.812 1 93.25 562 GLU B C 1
ATOM 9302 O O . GLU B 1 562 ? 5.168 -30.938 -14.758 1 93.25 562 GLU B O 1
ATOM 9307 N N . LYS B 1 563 ? 5.836 -30.734 -12.609 1 94.19 563 LYS B N 1
ATOM 9308 C CA . LYS B 1 563 ? 4.945 -29.625 -12.305 1 94.19 563 LYS B CA 1
ATOM 9309 C C . LYS B 1 563 ? 5.719 -28.453 -11.703 1 94.19 563 LYS B C 1
ATOM 9311 O O . LYS B 1 563 ? 6.801 -28.641 -11.141 1 94.19 563 LYS B O 1
ATOM 9316 N N . ASP B 1 564 ? 5.117 -27.281 -11.891 1 93.25 564 ASP B N 1
ATOM 9317 C CA . ASP B 1 564 ? 5.578 -26.078 -11.219 1 93.25 564 ASP B CA 1
ATOM 9318 C C . ASP B 1 564 ? 4.82 -25.844 -9.914 1 93.25 564 ASP B C 1
ATOM 9320 O O . ASP B 1 564 ? 5.375 -25.312 -8.953 1 93.25 564 ASP B O 1
ATOM 9324 N N . THR B 1 565 ? 3.592 -26.125 -9.875 1 94.12 565 THR B N 1
ATOM 9325 C CA . THR B 1 565 ? 2.695 -26 -8.734 1 94.12 565 THR B CA 1
ATOM 9326 C C . THR B 1 565 ? 1.885 -27.281 -8.539 1 94.12 565 THR B C 1
ATOM 9328 O O . THR B 1 565 ? 1.432 -27.891 -9.516 1 94.12 565 THR B O 1
ATOM 9331 N N . VAL B 1 566 ? 1.699 -27.719 -7.328 1 95.19 566 VAL B N 1
ATOM 9332 C CA . VAL B 1 566 ? 0.919 -28.922 -7.062 1 95.19 566 VAL B CA 1
ATOM 9333 C C . VAL B 1 566 ? 0.126 -28.75 -5.77 1 95.19 566 VAL B C 1
ATOM 9335 O O . VAL B 1 566 ? 0.591 -28.109 -4.828 1 95.19 566 VAL B O 1
ATOM 9338 N N . ASN B 1 567 ? -1.029 -29.312 -5.738 1 93.25 567 ASN B N 1
ATOM 9339 C CA . ASN B 1 567 ? -1.859 -29.234 -4.543 1 93.25 567 ASN B CA 1
ATOM 9340 C C . ASN B 1 567 ? -1.447 -30.266 -3.504 1 93.25 567 ASN B C 1
ATOM 9342 O O . ASN B 1 567 ? -0.943 -31.344 -3.855 1 93.25 567 ASN B O 1
ATOM 9346 N N . ILE B 1 568 ? -1.623 -29.938 -2.277 1 95.69 568 ILE B N 1
ATOM 9347 C CA . ILE B 1 568 ? -1.548 -30.891 -1.166 1 95.69 568 ILE B CA 1
ATOM 9348 C C . ILE B 1 568 ? -2.955 -31.219 -0.681 1 95.69 568 ILE B C 1
ATOM 9350 O O . ILE B 1 568 ? -3.67 -30.359 -0.173 1 95.69 568 ILE B O 1
ATOM 9354 N N . PRO B 1 569 ? -3.32 -32.469 -0.803 1 92.06 569 PRO B N 1
ATOM 9355 C CA . PRO B 1 569 ? -4.664 -32.812 -0.345 1 92.06 569 PRO B CA 1
ATOM 9356 C C . PRO B 1 569 ? -4.871 -32.562 1.144 1 92.06 569 PRO B C 1
ATOM 9358 O O . PRO B 1 569 ? -3.969 -32.781 1.948 1 92.06 569 PRO B O 1
ATOM 9361 N N . HIS B 1 570 ? -6.105 -32.094 1.401 1 90.69 570 HIS B N 1
ATOM 9362 C CA . HIS B 1 570 ? -6.48 -31.875 2.795 1 90.69 570 HIS B CA 1
ATOM 9363 C C . HIS B 1 570 ? -6.34 -33.156 3.607 1 90.69 570 HIS B C 1
ATOM 9365 O O . HIS B 1 570 ? -6.809 -34.219 3.186 1 90.69 570 HIS B O 1
ATOM 9371 N N . GLY B 1 571 ? -5.672 -33.062 4.801 1 93.69 571 GLY B N 1
ATOM 9372 C CA . GLY B 1 571 ? -5.457 -34.25 5.609 1 93.69 571 GLY B CA 1
ATOM 9373 C C . GLY B 1 571 ? -4.641 -35.312 4.898 1 93.69 571 GLY B C 1
ATOM 9374 O O . GLY B 1 571 ? -4.883 -36.5 5.078 1 93.69 571 GLY B O 1
ATOM 9375 N N . GLY B 1 572 ? -3.752 -34.906 4.086 1 95 572 GLY B N 1
ATOM 9376 C CA . GLY B 1 572 ? -3.002 -35.844 3.266 1 95 572 GLY B CA 1
ATOM 9377 C C . GLY B 1 572 ? -1.6 -35.344 2.939 1 95 572 GLY B C 1
ATOM 9378 O O . GLY B 1 572 ? -0.961 -34.688 3.756 1 95 572 GLY B O 1
ATOM 9379 N N . TYR B 1 573 ? -1.113 -35.906 1.773 1 96.62 573 TYR B N 1
ATOM 9380 C CA . TYR B 1 573 ? 0.268 -35.594 1.422 1 96.62 573 TYR B CA 1
ATOM 9381 C C . TYR B 1 573 ? 0.453 -35.562 -0.091 1 96.62 573 TYR B C 1
ATOM 9383 O O . TYR B 1 573 ? -0.353 -36.156 -0.83 1 96.62 573 TYR B O 1
ATOM 9391 N N . THR B 1 574 ? 1.4 -34.906 -0.539 1 97.38 574 THR B N 1
ATOM 9392 C CA . THR B 1 574 ? 1.988 -34.938 -1.873 1 97.38 574 THR B CA 1
ATOM 9393 C C . THR B 1 574 ? 3.508 -35.031 -1.793 1 97.38 574 THR B C 1
ATOM 9395 O O . THR B 1 574 ? 4.145 -34.281 -1.043 1 97.38 574 THR B O 1
ATOM 9398 N N . ILE B 1 575 ? 4.07 -35.969 -2.518 1 98.25 575 ILE B N 1
ATOM 9399 C CA . ILE B 1 575 ? 5.52 -36.125 -2.537 1 98.25 575 ILE B CA 1
ATOM 9400 C C . ILE B 1 575 ? 6.062 -35.719 -3.904 1 98.25 575 ILE B C 1
ATOM 9402 O O . ILE B 1 575 ? 5.566 -36.188 -4.938 1 98.25 575 ILE B O 1
ATOM 9406 N N . VAL B 1 576 ? 7.082 -34.875 -3.873 1 98.06 576 VAL B N 1
ATOM 9407 C CA . VAL B 1 576 ? 7.68 -34.375 -5.117 1 98.06 576 VAL B CA 1
ATOM 9408 C C . VAL B 1 576 ? 9.188 -34.594 -5.082 1 98.06 576 VAL B C 1
ATOM 9410 O O . VAL B 1 576 ? 9.797 -34.625 -4.004 1 98.06 576 VAL B O 1
ATOM 9413 N N . ARG B 1 577 ? 9.789 -34.75 -6.277 1 97.44 577 ARG B N 1
ATOM 9414 C CA . ARG B 1 577 ? 11.227 -34.969 -6.406 1 97.44 577 ARG B CA 1
ATOM 9415 C C . ARG B 1 577 ? 11.828 -34.062 -7.465 1 97.44 577 ARG B C 1
ATOM 9417 O O . ARG B 1 577 ? 11.172 -33.719 -8.453 1 97.44 577 ARG B O 1
ATOM 9424 N N . PHE B 1 578 ? 13.047 -33.656 -7.258 1 96.31 578 PHE B N 1
ATOM 9425 C CA . PHE B 1 578 ? 13.812 -32.875 -8.227 1 96.31 578 PHE B CA 1
ATOM 9426 C C . PHE B 1 578 ? 15.312 -32.969 -7.938 1 96.31 578 PHE B C 1
ATOM 9428 O O . PHE B 1 578 ? 15.711 -33.469 -6.887 1 96.31 578 PHE B O 1
ATOM 9435 N N . THR B 1 579 ? 16.094 -32.594 -8.898 1 96.62 579 THR B N 1
ATOM 9436 C CA . THR B 1 579 ? 17.531 -32.469 -8.719 1 96.62 579 THR B CA 1
ATOM 9437 C C . THR B 1 579 ? 17.906 -31.016 -8.422 1 96.62 579 THR B C 1
ATOM 9439 O O . THR B 1 579 ? 17.531 -30.094 -9.164 1 96.62 579 THR B O 1
ATOM 9442 N N . ALA B 1 580 ? 18.609 -30.781 -7.332 1 96.75 580 ALA B N 1
ATOM 9443 C CA . ALA B 1 580 ? 19.062 -29.453 -6.965 1 96.75 580 ALA B CA 1
ATOM 9444 C C . ALA B 1 580 ? 20.25 -29.016 -7.82 1 96.75 580 ALA B C 1
ATOM 9446 O O . ALA B 1 580 ? 21.359 -28.844 -7.312 1 96.75 580 ALA B O 1
ATOM 9447 N N . ASP B 1 581 ? 19.984 -28.641 -9 1 97.06 581 ASP B N 1
ATOM 9448 C CA . ASP B 1 581 ? 21.062 -28.328 -9.93 1 97.06 581 ASP B CA 1
ATOM 9449 C C . ASP B 1 581 ? 21.062 -26.859 -10.305 1 97.06 581 ASP B C 1
ATOM 9451 O O . ASP B 1 581 ? 21.797 -26.438 -11.195 1 97.06 581 ASP B O 1
ATOM 9455 N N . ASN B 1 582 ? 20.234 -26.109 -9.734 1 97.44 582 ASN B N 1
ATOM 9456 C CA . ASN B 1 582 ? 20.156 -24.656 -9.906 1 97.44 582 ASN B CA 1
ATOM 9457 C C . ASN B 1 582 ? 20.5 -23.922 -8.609 1 97.44 582 ASN B C 1
ATOM 9459 O O . ASN B 1 582 ? 19.656 -23.797 -7.723 1 97.44 582 ASN B O 1
ATOM 9463 N N . PRO B 1 583 ? 21.703 -23.375 -8.523 1 97.5 583 PRO B N 1
ATOM 9464 C CA . PRO B 1 583 ? 22.109 -22.75 -7.266 1 97.5 583 PRO B CA 1
ATOM 9465 C C . PRO B 1 583 ? 21.344 -21.453 -6.984 1 97.5 583 PRO B C 1
ATOM 9467 O O . PRO B 1 583 ? 20.922 -20.766 -7.918 1 97.5 583 PRO B O 1
ATOM 9470 N N . GLY B 1 584 ? 21.156 -21.172 -5.703 1 95.81 584 GLY B N 1
ATOM 9471 C CA . GLY B 1 584 ? 20.5 -19.922 -5.316 1 95.81 584 GLY B CA 1
ATOM 9472 C C . GLY B 1 584 ? 19.672 -20.062 -4.059 1 95.81 584 GLY B C 1
ATOM 9473 O O . GLY B 1 584 ? 19.812 -21.031 -3.316 1 95.81 584 GLY B O 1
ATOM 9474 N N . TRP B 1 585 ? 19 -19 -3.686 1 95 585 TRP B N 1
ATOM 9475 C CA . TRP B 1 585 ? 17.984 -18.969 -2.639 1 95 585 TRP B CA 1
ATOM 9476 C C . TRP B 1 585 ? 16.594 -19 -3.24 1 95 585 TRP B C 1
ATOM 9478 O O . TRP B 1 585 ? 16.172 -18.047 -3.898 1 95 585 TRP B O 1
ATOM 9488 N N . TRP B 1 586 ? 15.945 -20.094 -2.98 1 95.81 586 TRP B N 1
ATOM 9489 C CA . TRP B 1 586 ? 14.68 -20.297 -3.666 1 95.81 586 TRP B CA 1
ATOM 9490 C C . TRP B 1 586 ? 13.523 -20.359 -2.668 1 95.81 586 TRP B C 1
ATOM 9492 O O . TRP B 1 586 ? 13.523 -21.203 -1.761 1 95.81 586 TRP B O 1
ATOM 9502 N N . ALA B 1 587 ? 12.586 -19.484 -2.904 1 95.69 587 ALA B N 1
ATOM 9503 C CA . ALA B 1 587 ? 11.383 -19.516 -2.078 1 95.69 587 ALA B CA 1
ATOM 9504 C C . ALA B 1 587 ? 10.523 -20.734 -2.385 1 95.69 587 ALA B C 1
ATOM 9506 O O . ALA B 1 587 ? 10.406 -21.141 -3.543 1 95.69 587 ALA B O 1
ATOM 9507 N N . MET B 1 588 ? 9.938 -21.344 -1.429 1 95.06 588 MET B N 1
ATOM 9508 C CA . MET B 1 588 ? 8.883 -22.344 -1.52 1 95.06 588 MET B CA 1
ATOM 9509 C C . MET B 1 588 ? 7.691 -21.969 -0.638 1 95.06 588 MET B C 1
ATOM 9511 O O . MET B 1 588 ? 7.875 -21.531 0.498 1 95.06 588 MET B O 1
ATOM 9515 N N . HIS B 1 589 ? 6.516 -22.078 -1.192 1 95.06 589 HIS B N 1
ATOM 9516 C CA . HIS B 1 589 ? 5.398 -21.531 -0.434 1 95.06 589 HIS B CA 1
ATOM 9517 C C . HIS B 1 589 ? 4.062 -22.016 -0.984 1 95.06 589 HIS B C 1
ATOM 9519 O O . HIS B 1 589 ? 4.004 -22.562 -2.084 1 95.06 589 HIS B O 1
ATOM 9525 N N . CYS B 1 590 ? 3.012 -21.844 -0.117 1 95.69 590 CYS B N 1
ATOM 9526 C CA . CYS B 1 590 ? 1.642 -21.953 -0.603 1 95.69 590 CYS B CA 1
ATOM 9527 C C . CYS B 1 590 ? 1.287 -20.781 -1.507 1 95.69 590 CYS B C 1
ATOM 9529 O O . CYS B 1 590 ? 1.604 -19.641 -1.192 1 95.69 590 CYS B O 1
ATOM 9531 N N . HIS B 1 591 ? 0.678 -21.062 -2.527 1 93.81 591 HIS B N 1
ATOM 9532 C CA . HIS B 1 591 ? 0.447 -20.062 -3.551 1 93.81 591 HIS B CA 1
ATOM 9533 C C . HIS B 1 591 ? -0.827 -19.266 -3.27 1 93.81 591 HIS B C 1
ATOM 9535 O O . HIS B 1 591 ? -1.226 -18.422 -4.07 1 93.81 591 HIS B O 1
ATOM 9541 N N . LEU B 1 592 ? -1.455 -19.516 -2.16 1 92.62 592 LEU B N 1
ATOM 9542 C CA . LEU B 1 592 ? -2.527 -18.641 -1.7 1 92.62 592 LEU B CA 1
ATOM 9543 C C . LEU B 1 592 ? -1.964 -17.422 -0.984 1 92.62 592 LEU B C 1
ATOM 9545 O O . LEU B 1 592 ? -1.17 -17.547 -0.05 1 92.62 592 LEU B O 1
ATOM 9549 N N . VAL B 1 593 ? -2.441 -16.281 -1.407 1 92.38 593 VAL B N 1
ATOM 9550 C CA . VAL B 1 593 ? -1.883 -15.016 -0.95 1 92.38 593 VAL B CA 1
ATOM 9551 C C . VAL B 1 593 ? -2 -14.914 0.569 1 92.38 593 VAL B C 1
ATOM 9553 O O . VAL B 1 593 ? -1.035 -14.562 1.251 1 92.38 593 VAL B O 1
ATOM 9556 N N . ASP B 1 594 ? -3.096 -15.203 1.118 1 90.56 594 ASP B N 1
ATOM 9557 C CA . ASP B 1 594 ? -3.324 -15.117 2.557 1 90.56 594 ASP B CA 1
ATOM 9558 C C . ASP B 1 594 ? -2.363 -16.031 3.32 1 90.56 594 ASP B C 1
ATOM 9560 O O . ASP B 1 594 ? -1.87 -15.656 4.387 1 90.56 594 ASP B O 1
ATOM 9564 N N . HIS B 1 595 ? -2.053 -17.188 2.777 1 92.62 595 HIS B N 1
ATOM 9565 C CA . HIS B 1 595 ? -1.194 -18.156 3.449 1 92.62 595 HIS B CA 1
ATOM 9566 C C . HIS B 1 595 ? 0.271 -17.734 3.381 1 92.62 595 HIS B C 1
ATOM 9568 O O . HIS B 1 595 ? 0.967 -17.734 4.398 1 92.62 595 HIS B O 1
ATOM 9574 N N . SER B 1 596 ? 0.66 -17.375 2.238 1 93.56 596 SER B N 1
ATOM 9575 C CA . SER B 1 596 ? 2.07 -17.062 2.047 1 93.56 596 SER B CA 1
ATOM 9576 C C . SER B 1 596 ? 2.441 -15.758 2.74 1 93.56 596 SER B C 1
ATOM 9578 O O . SER B 1 596 ? 3.479 -15.664 3.4 1 93.56 596 SER B O 1
ATOM 9580 N N . GLU B 1 597 ? 1.601 -14.734 2.625 1 92.75 597 GLU B N 1
ATOM 9581 C CA . GLU B 1 597 ? 1.924 -13.43 3.197 1 92.75 597 GLU B CA 1
ATOM 9582 C C . GLU B 1 597 ? 1.878 -13.469 4.723 1 92.75 597 GLU B C 1
ATOM 9584 O O . GLU B 1 597 ? 2.455 -12.609 5.387 1 92.75 597 GLU B O 1
ATOM 9589 N N . MET B 1 598 ? 1.258 -14.5 5.234 1 90.88 598 MET B N 1
ATOM 9590 C CA . MET B 1 598 ? 1.214 -14.625 6.688 1 90.88 598 MET B CA 1
ATOM 9591 C C . MET B 1 598 ? 2.252 -15.625 7.18 1 90.88 598 MET B C 1
ATOM 9593 O O . MET B 1 598 ? 2.293 -15.953 8.367 1 90.88 598 MET B O 1
ATOM 9597 N N . GLY B 1 599 ? 3.014 -16.172 6.246 1 90.44 599 GLY B N 1
ATOM 9598 C CA . GLY B 1 599 ? 4.207 -16.828 6.742 1 90.44 599 GLY B CA 1
ATOM 9599 C C . GLY B 1 599 ? 4.316 -18.281 6.285 1 90.44 599 GLY B C 1
ATOM 9600 O O . GLY B 1 599 ? 5.266 -18.969 6.648 1 90.44 599 GLY B O 1
ATOM 9601 N N . MET B 1 600 ? 3.424 -18.75 5.504 1 93.19 600 MET B N 1
ATOM 9602 C CA . MET B 1 600 ? 3.521 -20.109 5 1 93.19 600 MET B CA 1
ATOM 9603 C C . MET B 1 600 ? 4.508 -20.188 3.84 1 93.19 600 MET B C 1
ATOM 9605 O O . MET B 1 600 ? 4.129 -20.547 2.721 1 93.19 600 MET B O 1
ATOM 9609 N N . VAL B 1 601 ? 5.664 -19.875 4.156 1 93.69 601 VAL B N 1
ATOM 9610 C CA . VAL B 1 601 ? 6.785 -19.781 3.227 1 93.69 601 VAL B CA 1
ATOM 9611 C C . VAL B 1 601 ? 8 -20.5 3.809 1 93.69 601 VAL B C 1
ATOM 9613 O O . VAL B 1 601 ? 8.125 -20.641 5.027 1 93.69 601 VAL B O 1
ATOM 9616 N N . GLY B 1 602 ? 8.766 -21.078 2.961 1 92.25 602 GLY B N 1
ATOM 9617 C CA . GLY B 1 602 ? 10.094 -21.578 3.264 1 92.25 602 GLY B CA 1
ATOM 9618 C C . GLY B 1 602 ? 11.125 -21.219 2.209 1 92.25 602 GLY B C 1
ATOM 9619 O O . GLY B 1 602 ? 10.773 -20.688 1.154 1 92.25 602 GLY B O 1
ATOM 9620 N N . VAL B 1 603 ? 12.406 -21.484 2.57 1 93.69 603 VAL B N 1
ATOM 9621 C CA . VAL B 1 603 ? 13.484 -21.188 1.632 1 93.69 603 VAL B CA 1
ATOM 9622 C C . VAL B 1 603 ? 14.391 -22.406 1.478 1 93.69 603 VAL B C 1
ATOM 9624 O O . VAL B 1 603 ? 14.742 -23.062 2.465 1 93.69 603 VAL B O 1
ATOM 9627 N N . LEU B 1 604 ? 14.664 -22.703 0.247 1 93.88 604 LEU B N 1
ATOM 9628 C CA . LEU B 1 604 ? 15.672 -23.719 -0.083 1 93.88 604 LEU B CA 1
ATOM 9629 C C . LEU B 1 604 ? 16.953 -23.062 -0.576 1 93.88 604 LEU B C 1
ATOM 9631 O O . LEU B 1 604 ? 16.938 -22.297 -1.544 1 93.88 604 LEU B O 1
ATOM 9635 N N . HIS B 1 605 ? 18.016 -23.281 0.1 1 94.69 605 HIS B N 1
ATOM 9636 C CA . HIS B 1 605 ? 19.312 -22.812 -0.364 1 94.69 605 HIS B CA 1
ATOM 9637 C C . HIS B 1 605 ? 20.062 -23.922 -1.097 1 94.69 605 HIS B C 1
ATOM 9639 O O . HIS B 1 605 ? 20.25 -25.016 -0.551 1 94.69 605 HIS B O 1
ATOM 9645 N N . VAL B 1 606 ? 20.438 -23.656 -2.293 1 96.06 606 VAL B N 1
ATOM 9646 C CA . VAL B 1 606 ? 21.125 -24.641 -3.119 1 96.06 606 VAL B CA 1
ATOM 9647 C C . VAL B 1 606 ? 22.516 -24.125 -3.494 1 96.06 606 VAL B C 1
ATOM 9649 O O . VAL B 1 606 ? 22.641 -23.047 -4.062 1 96.06 606 VAL B O 1
ATOM 9652 N N . GLY B 1 607 ? 23.5 -24.875 -3.125 1 95.56 607 GLY B N 1
ATOM 9653 C CA . GLY B 1 607 ? 24.859 -24.531 -3.516 1 95.56 607 GLY B CA 1
ATOM 9654 C C . GLY B 1 607 ? 25.484 -23.469 -2.633 1 95.56 607 GLY B C 1
ATOM 9655 O O . GLY B 1 607 ? 25.172 -23.375 -1.442 1 95.56 607 GLY B O 1
ATOM 9656 N N . THR B 1 608 ? 26.531 -22.797 -3.232 1 93.75 608 THR B N 1
ATOM 9657 C CA . THR B 1 608 ? 27.266 -21.766 -2.498 1 93.75 608 THR B CA 1
ATOM 9658 C C . THR B 1 608 ? 27.312 -20.469 -3.289 1 93.75 608 THR B C 1
ATOM 9660 O O . THR B 1 608 ? 26.797 -20.391 -4.414 1 93.75 608 THR B O 1
ATOM 9663 N N . ARG B 1 609 ? 27.828 -19.484 -2.652 1 92.19 609 ARG B N 1
ATOM 9664 C CA . ARG B 1 609 ? 27.938 -18.172 -3.264 1 92.19 609 ARG B CA 1
ATOM 9665 C C . ARG B 1 609 ? 28.734 -18.234 -4.562 1 92.19 609 ARG B C 1
ATOM 9667 O O . ARG B 1 609 ? 28.453 -17.484 -5.504 1 92.19 609 ARG B O 1
ATOM 9674 N N . GLU B 1 610 ? 29.688 -19.141 -4.625 1 95.31 610 GLU B N 1
ATOM 9675 C CA . GLU B 1 610 ? 30.562 -19.25 -5.789 1 95.31 610 GLU B CA 1
ATOM 9676 C C . GLU B 1 610 ? 29.828 -19.875 -6.973 1 95.31 610 GLU B C 1
ATOM 9678 O O . GLU B 1 610 ? 30.281 -19.781 -8.109 1 95.31 610 GLU B O 1
ATOM 9683 N N . ASP B 1 611 ? 28.719 -20.469 -6.668 1 96.81 611 ASP B N 1
ATOM 9684 C CA . ASP B 1 611 ? 28 -21.188 -7.711 1 96.81 611 ASP B CA 1
ATOM 9685 C C . ASP B 1 611 ? 27.047 -20.266 -8.461 1 96.81 611 ASP B C 1
ATOM 9687 O O . ASP B 1 611 ? 26.5 -20.641 -9.492 1 96.81 611 ASP B O 1
ATOM 9691 N N . VAL B 1 612 ? 26.828 -19.078 -7.883 1 96.81 612 VAL B N 1
ATOM 9692 C CA . VAL B 1 612 ? 25.938 -18.125 -8.539 1 96.81 612 VAL B CA 1
ATOM 9693 C C . VAL B 1 612 ? 26.766 -17.016 -9.195 1 96.81 612 VAL B C 1
ATOM 9695 O O . VAL B 1 612 ? 27.906 -16.766 -8.805 1 96.81 612 VAL B O 1
ATOM 9698 N N . PRO B 1 613 ? 26.172 -16.344 -10.219 1 97.31 613 PRO B N 1
ATOM 9699 C CA . PRO B 1 613 ? 26.891 -15.211 -10.82 1 97.31 613 PRO B CA 1
ATOM 9700 C C . PRO B 1 613 ? 27.156 -14.086 -9.82 1 97.31 613 PRO B C 1
ATOM 9702 O O . PRO B 1 613 ? 26.5 -14 -8.789 1 97.31 613 PRO B O 1
ATOM 9705 N N . PRO B 1 614 ? 28.203 -13.273 -10.109 1 97.12 614 PRO B N 1
ATOM 9706 C CA . PRO B 1 614 ? 28.406 -12.125 -9.234 1 97.12 614 PRO B CA 1
ATOM 9707 C C . PRO B 1 614 ? 27.203 -11.18 -9.195 1 97.12 614 PRO B C 1
ATOM 9709 O O . PRO B 1 614 ? 26.438 -11.125 -10.156 1 97.12 614 PRO B O 1
ATOM 9712 N N . VAL B 1 615 ? 27.094 -10.414 -8.094 1 97.56 615 VAL B N 1
ATOM 9713 C CA . VAL B 1 615 ? 26.016 -9.43 -7.984 1 97.56 615 VAL B CA 1
ATOM 9714 C C . VAL B 1 615 ? 26.156 -8.391 -9.094 1 97.56 615 VAL B C 1
ATOM 9716 O O . VAL B 1 615 ? 27.25 -7.852 -9.312 1 97.56 615 VAL B O 1
ATOM 9719 N N . PRO B 1 616 ? 25.109 -8.094 -9.797 1 97.56 616 PRO B N 1
ATOM 9720 C CA . PRO B 1 616 ? 25.203 -7.082 -10.852 1 97.56 616 PRO B CA 1
ATOM 9721 C C . PRO B 1 616 ? 25.625 -5.715 -10.32 1 97.56 616 PRO B C 1
ATOM 9723 O O . PRO B 1 616 ? 25.25 -5.332 -9.219 1 97.56 616 PRO B O 1
ATOM 9726 N N . LYS B 1 617 ? 26.391 -5.012 -11.117 1 96.44 617 LYS B N 1
ATOM 9727 C CA . LYS B 1 617 ? 26.828 -3.676 -10.734 1 96.44 617 LYS B CA 1
ATOM 9728 C C . LYS B 1 617 ? 25.656 -2.744 -10.5 1 96.44 617 LYS B C 1
ATOM 9730 O O . LYS B 1 617 ? 24.75 -2.662 -11.328 1 96.44 617 LYS B O 1
ATOM 9735 N N . GLY B 1 618 ? 25.625 -2.086 -9.391 1 95 618 GLY B N 1
ATOM 9736 C CA . GLY B 1 618 ? 24.594 -1.111 -9.086 1 95 618 GLY B CA 1
ATOM 9737 C C . GLY B 1 618 ? 23.297 -1.746 -8.648 1 95 618 GLY B C 1
ATOM 9738 O O . GLY B 1 618 ? 22.266 -1.075 -8.586 1 95 618 GLY B O 1
ATOM 9739 N N . PHE B 1 619 ? 23.344 -3.037 -8.359 1 98 619 PHE B N 1
ATOM 9740 C CA . PHE B 1 619 ? 22.141 -3.717 -7.922 1 98 619 PHE B CA 1
ATOM 9741 C C . PHE B 1 619 ? 21.578 -3.084 -6.648 1 98 619 PHE B C 1
ATOM 9743 O O . PHE B 1 619 ? 22.328 -2.84 -5.699 1 98 619 PHE B O 1
ATOM 9750 N N . PRO B 1 620 ? 20.328 -2.715 -6.625 1 97.5 620 PRO B N 1
ATOM 9751 C CA . PRO B 1 620 ? 19.766 -2.02 -5.461 1 97.5 620 PRO B CA 1
ATOM 9752 C C . PRO B 1 620 ? 20 -2.781 -4.156 1 97.5 620 PRO B C 1
ATOM 9754 O O . PRO B 1 620 ? 19.891 -4.012 -4.129 1 97.5 620 PRO B O 1
ATOM 9757 N N . THR B 1 621 ? 20.25 -2.059 -3.105 1 96.94 621 THR B N 1
ATOM 9758 C CA . THR B 1 621 ? 20.453 -2.641 -1.782 1 96.94 621 THR B CA 1
ATOM 9759 C C . THR B 1 621 ? 19.391 -2.133 -0.81 1 96.94 621 THR B C 1
ATOM 9761 O O . THR B 1 621 ? 18.75 -1.106 -1.056 1 96.94 621 THR B O 1
ATOM 9764 N N . CYS B 1 622 ? 19.141 -2.875 0.218 1 96.81 622 CYS B N 1
ATOM 9765 C CA . CYS B 1 622 ? 18.188 -2.508 1.261 1 96.81 622 CYS B CA 1
ATOM 9766 C C . CYS B 1 622 ? 18.594 -3.102 2.604 1 96.81 622 CYS B C 1
ATOM 9768 O O . CYS B 1 622 ? 19.5 -3.939 2.67 1 96.81 622 CYS B O 1
ATOM 9770 N N . GLY B 1 623 ? 18.016 -2.584 3.658 1 95.62 623 GLY B N 1
ATOM 9771 C CA . GLY B 1 623 ? 18.312 -3.033 5.008 1 95.62 623 GLY B CA 1
ATOM 9772 C C . GLY B 1 623 ? 18.141 -1.941 6.051 1 95.62 623 GLY B C 1
ATOM 9773 O O . GLY B 1 623 ? 17.547 -0.902 5.777 1 95.62 623 GLY B O 1
ATOM 9774 N N . HIS B 1 624 ? 18.609 -2.268 7.297 1 96.38 624 HIS B N 1
ATOM 9775 C CA . HIS B 1 624 ? 18.5 -1.334 8.414 1 96.38 624 HIS B CA 1
ATOM 9776 C C . HIS B 1 624 ? 19.453 -0.16 8.242 1 96.38 624 HIS B C 1
ATOM 9778 O O . HIS B 1 624 ? 20.547 -0.315 7.672 1 96.38 624 HIS B O 1
ATOM 9784 N N . PHE B 1 625 ? 19.094 1.014 8.57 1 97.81 625 PHE B N 1
ATOM 9785 C CA . PHE B 1 625 ? 19.938 2.178 8.758 1 97.81 625 PHE B CA 1
ATOM 9786 C C . PHE B 1 625 ? 19.812 2.723 10.18 1 97.81 625 PHE B C 1
ATOM 9788 O O . PHE B 1 625 ? 18.938 3.541 10.453 1 97.81 625 PHE B O 1
ATOM 9795 N N . VAL B 1 626 ? 20.625 2.27 11.023 1 96.19 626 VAL B N 1
ATOM 9796 C CA . VAL B 1 626 ? 20.672 2.648 12.43 1 96.19 626 VAL B CA 1
ATOM 9797 C C . VAL B 1 626 ? 22.094 2.998 12.836 1 96.19 626 VAL B C 1
ATOM 9799 O O . VAL B 1 626 ? 22.766 2.223 13.531 1 96.19 626 VAL B O 1
ATOM 9802 N N . PRO B 1 627 ? 22.562 4.152 12.422 1 91.56 627 PRO B N 1
ATOM 9803 C CA . PRO B 1 627 ? 23.969 4.508 12.672 1 91.56 627 PRO B CA 1
ATOM 9804 C C . PRO B 1 627 ? 24.25 4.77 14.148 1 91.56 627 PRO B C 1
ATOM 9806 O O . PRO B 1 627 ? 23.344 5.117 14.906 1 91.56 627 PRO B O 1
#

pLDDT: mean 83.57, std 23.66, range [15.66, 98.88]

Nearest PDB structures (foldseek):
  8r7i-assembly1_A-2  TM=9.041E-01  e=1.023E-58  Neocapritermes taracua
  3pps-assembly1_A  TM=8.355E-01  e=1.193E-38  Canariomyces arenarius
  6f5k-assembly1_A  TM=8.086E-01  e=3.411E-39  Thermothelomyces thermophilus
  3dkh-assembly1_A  TM=7.877E-01  e=1.415E-38  Melanocarpus albomyces
  2q9o-assembly1_A  TM=7.924E-01  e=7.369E-38  Melanocarpus albomyces

Organism: Portunus trituberculatus (NCBI:txid210409)

Solvent-accessible surface area (backbone atoms only — not comparable to full-atom values): 67934 Å² total; per-residue (Å²): 133,86,72,81,75,78,79,80,79,87,79,84,78,76,81,87,80,82,80,84,76,82,69,85,69,81,86,82,90,77,92,79,82,81,77,80,76,82,70,87,80,69,94,68,73,85,58,69,72,79,68,76,68,67,79,72,75,68,71,67,70,73,57,73,54,43,38,98,84,70,41,54,67,44,67,58,87,44,47,82,92,56,64,50,78,37,75,43,79,40,41,33,30,71,43,42,27,54,18,44,48,10,55,56,41,75,85,38,63,75,32,46,70,31,79,60,27,30,36,38,44,70,55,73,43,57,41,52,18,31,67,51,31,45,52,23,70,70,44,49,39,34,50,59,17,36,41,34,37,38,38,31,36,57,37,76,43,40,47,44,35,52,26,51,51,69,47,45,38,77,87,26,54,65,48,50,22,38,56,24,39,25,28,52,63,38,51,47,26,37,43,54,40,51,44,66,38,75,54,46,29,46,35,45,29,29,38,52,34,53,75,46,27,59,39,29,27,26,42,33,35,30,39,57,54,73,53,92,60,50,88,69,38,75,42,76,54,87,79,42,58,44,39,30,28,52,32,61,90,57,47,61,66,50,48,55,48,30,29,67,34,52,40,49,75,78,72,54,63,32,41,24,39,56,32,19,16,56,37,89,90,48,89,64,81,55,73,55,38,72,45,76,43,56,83,95,62,36,34,40,32,36,39,33,25,51,21,26,56,89,56,46,30,36,35,31,17,86,97,39,61,31,35,36,41,28,36,40,32,29,60,28,41,74,43,77,30,40,30,38,47,36,39,42,63,29,27,42,30,25,30,44,68,56,41,36,42,35,36,64,71,71,102,54,74,61,22,54,30,59,48,42,67,43,45,67,89,55,76,97,69,78,85,83,70,78,74,79,81,65,94,72,66,80,63,35,31,37,42,49,73,70,59,39,95,84,37,85,41,44,36,39,62,56,75,39,40,24,54,62,83,45,78,55,73,89,73,64,74,41,79,46,81,44,33,36,40,51,41,88,52,60,50,66,89,73,29,42,70,87,80,39,25,51,90,74,35,54,73,66,49,50,61,56,46,34,15,40,70,82,37,65,46,51,79,32,47,37,13,56,66,68,40,66,86,52,82,66,90,47,67,64,66,78,40,76,40,52,68,61,33,34,36,32,43,40,35,28,21,26,32,74,63,64,96,53,82,40,31,34,35,45,51,50,48,62,29,27,37,24,30,72,42,53,79,42,73,46,49,45,67,69,56,53,49,52,38,46,75,70,60,71,60,70,69,48,44,63,21,38,26,48,34,39,52,46,66,26,22,47,2,18,27,25,28,35,36,38,64,41,67,58,52,45,69,25,52,29,31,34,45,31,42,74,39,31,75,52,4,20,41,41,34,41,36,22,50,53,77,85,66,40,71,78,72,61,86,78,58,76,69,59,44,69,38,74,130,134,88,72,83,74,86,77,84,84,83,80,88,81,82,90,83,86,85,82,80,75,83,78,79,80,75,86,76,85,81,86,79,77,84,79,80,84,80,73,88,81,70,94,70,74,87,58,70,74,79,68,75,70,66,78,72,75,69,70,68,70,72,57,71,53,45,39,98,85,68,41,54,66,44,67,60,87,43,48,86,92,56,66,50,77,39,74,45,79,39,41,34,31,73,42,43,29,54,17,44,46,11,55,56,43,74,86,37,63,75,31,47,71,31,78,60,27,31,37,38,45,70,54,72,42,56,42,55,19,31,69,51,30,44,50,24,71,72,43,48,41,35,50,58,15,35,41,34,36,38,37,32,36,56,38,75,43,41,46,44,36,50,26,52,51,71,46,47,38,77,88,26,54,64,49,49,22,38,56,25,38,26,28,50,63,37,53,49,24,38,42,53,38,53,44,66,38,74,53,46,29,46,37,44,31,28,39,52,35,54,75,45,27,60,40,27,28,24,43,31,35,29,40,57,56,73,52,93,60,51,88,68,36,75,40,77,53,87,82,41,59,44,40,30,28,53,32,61,89,59,46,64,67,50,48,55,48,30,28,65,35,53,41,48,74,77,72,51,65,33,39,25,39,58,32,18,16,57,38,88,91,48,92,65,81,54,73,56,39,71,45,77,43,56,82,94,60,35,35,39,31,35,39,33,25,52,20,26,57,90,55,46,30,34,35,30,17,87,96,38,61,30,34,36,42,28,34,40,33,30,60,27,42,76,44,79,30,40,30,38,47,34,39,40,62,28,25,41,30,24,30,43,68,57,42,38,43,34,34,63,70,73,103,53,75,62,22,53,29,58,49,43,71,42,45,66,88,55,76,97,67,77,84,82,71,76,72,79,81,68,94,71,66,79,63,35,31,37,41,49,74,70,60,37,95,85,37,85,41,44,35,40,63,55,74,40,40,25,52,61,84,46,76,55,72,90,74,64,75,41,78,45,81,44,32,36,40,50,42,91,55,60,48,66,89,73,28,42,68,86,80,38,25,53,88,72,35,53,73,67,48,51,63,56,47,34,15,39,70,82,36,65,47,53,79,36,46,37,13,55,65,69,39,64,85,52,84,64,90,49,68,67,64,79,39,77,41,52,67,61,32,35,37,34,42,42,34,29,22,26,32,72,62,65,96,51,81,40,30,34,35,46,50,50,48,62,30,28,39,25,29,71,43,54,78,41,74,46,49,45,67,68,55,52,50,52,38,47,76,69,60,71,59,67,70,49,45,63,22,38,27,51,33,38,53,48,66,26,24,47,3,19,27,24,29,35,35,39,65,40,71,58,50,45,67,23,51,30,30,35,44,32,42,74,39,31,75,54,4,19,40,41,34,41,37,22,50,54,78,86,66,40,72,78,73,61,88,78,60,74,68,60,45,69,40,73,131

InterPro domains:
  IPR001117 Multicopper oxidase, second cupredoxin domain [PF00394] (240-340)
  IPR002355 Multicopper oxidase, copper-binding site [PS00080] (589-600)
  IPR008972 Cupredoxin [G3DSA:2.60.40.420] (68-225)
  IPR008972 Cupredoxin [G3DSA:2.60.40.420] (226-395)
  IPR008972 Cupredoxin [G3DSA:2.60.40.420] (460-626)
  IPR008972 Cupredoxin [SSF49503] (83-253)
  IPR008972 Cupredoxin [SSF49503] (233-614)
  IPR008972 Cupredoxin [SSF49503] (424-618)
  IPR011706 Multicopper oxidase, C-terminal [PF07731] (497-607)
  IPR011707 Multicopper oxidase-like, N-terminal [PF07732] (114-225)
  IPR045087 Multicopper oxidase [PTHR11709] (100-603)